Protein 6P8J (pdb70)

Foldseek 3Di:
DDDQVRLLVLLLVLFFADDLLVVQVVVVVVVLLVQVVVVAAFPDKDWFDCVVLRQAGAPAAATEMEGEHDPVPCVVQPAFLVVVQVSVQVSLCVPQNPVQWDGDFFFIKGAPPFDQDQLRDRPSHHGIYTYWYWYDPPVFIWTHGNVVRHIFTDHRVVVSVLSVVLCVQAVNCLSSLSNQVLLLQPDCVVPPHGLDPPSVVSVLVSSPQQDPHHPPGPLVSNLSSLLSCLVPLPPWRQDPVNTGGTRNPPDDPVSSPSSSVLSNVLSVLSVVLVVCVVVVNNLVSQVSVCVRRHNSRDSD/DDDQVRLLVLLLVVFFQDDLLVVQVVVVCVVLLVQVVVVAAFDDKDWFDCVVLRQAGAPAAATEIEGAHDPVPCVVQVAFLVVVQVSSQVSLCVPQNDVQWDDDFFFIKGAPPFDQDQLRDRVSHHGIYTYWYWHDPPVFIWTHGNVVRHIFTDHRVVVSVLSVVLCVQAVNCLSSLSNQVLLLQPDCVVPDHGLDPPSCVSVLVSSPQVDDYHPPGPLVSNLSSLQSCLVPLPPWRQDPVPTGGTRNPPDDPVSSPSSSVLSVVLSVLSVVLVVCVVVVVNLVSQVSVCVRRHNSRDSD/DDFPVNLLVLLLVLFFQDVLLVVQVVVVCCVLLVQVVVVFAFPDKDWFDCVVLRQAGAPAAATEIEGEHDPVPCVCQVFFQVVVQVSSQVSVCVVQNNVQWDGDFFFIKGADPFDQDQLRDRPSHHGIYTYWYWYDPPPWIWTHGNVVRHIFTDHRVVVSVLSVVLCVQAVNCLSSLSRQVLLLQPDCVVPPHGLDPPSVVSVLVSSPQDDPHHDPDPLVSNLSSLLSCLVPLPPWRQDPVPTGGTRSPPADPVSNPSSSVVSNVLSVLSVVLVVCVVVPNRLVSQVSSCVSRHSNRDSD/DDFPQNLLVLLLVLFFQDVLLVVQVVVVCCVLLVQVVVVAAFPDKDWFDCVVLRQAGPPAFATEIEGEHDPVPCVVQPFFLVVVQVSSQVSVCVPQNNVQWDRDFFFIKGADPFDQDQLRDRPSHHGIYTYWYWHDPDPWIWTHGNVVRHIFTDHRVVVSVLSVVLCVQAVNCLSSLLNQVLLLQPDCVVPPHGLDPPSVVSVLCSSPQPDDYHDPDPLVSNLSSLLSCLVPLPPWRQDPVPTGGTRSPPADPVSSPSSSVVSNVLSVLSVVLVVCVVVPNRLVSQVSSCVRRHSNRDND

Sequence (1200 aa):
ALSIDEAFRKFKSRLELNEREQKNASQRQNEVRDYLQTKFGIARSFLTGSYARYTKTKPLKNINIFFVLKDSEKHYHGKAASVVLDDFHSALVEKYGSAAVRKQARSINVDFGVHIDAEDNTDYRVVSVDAVPAFDTGDQYEIPDTASGKWIKTDPEIHKDKKATAAHQAYANEWKGLVRMVKYWNNNPKHGDDLKPVKPSFLIEVMALECLYGGWGGSFDREIQSFFATLADRVHDEWPDPAGLGPAISNDMDAARKQRAQQLLFQASQDASIAIDHARRGRNIEALRAWRALFGPKFPLSALSIDEAFRKFKSRLELNEREQKNASQRQNEVRDYLQTKFGIARSFLTGSYARYTKTKPLKNINIFFVLKDSEKHYHGKAASVVLDDFHSALVEKYGSAAVRKQARSINVDFGVHIDAEDNTDYRVVSVDAVPAFDTGDQYEIPDTASGKWIKTDPEIHKDKATAAHQAYANEWKGLVRMVKYWNNNPKHGDDLKPVKPSFLIEVMALECLYGGWGGSFDREIQSFFATLADRVHDEWPDPAGLGPAISNDMDAARKQRAQQLLFQASQDASIAIDDHARRGRNIEALRAWRALFGPKFPLSALSIDEAFRKFKSRLELNEREQKNASQQRQNEVRDYLQTKFGIARSFLTGSYARYTKTKPLKNINIFFVLKDSEKHYHGKAASVVLDDFHSALVEKYGSAAVRKQARSINVDFGVHIDAEDNTDYRVVSVDAVPAFDTGDQYEIPDTASGKWIKTDPEIHKDKATAAHQAYANEWKGLVRMVKYWNNNPKHGDLKPVKPSFLIEVMALECLYGGWGGSFDREIQSFFATLADRVHDEWPDPAGLGPAISNDMDAARKQRAQQLLFQASSQDASIAIDHARRGRNIEALRAWRALFGPKFPLSALSIDEAFRKFKSRLELNEREQKNASQQRQNEVRDYLQTKFGIARSFLTGSYARYTKTKPLKNINIFFVLKDSEKHYHGKAASVVLDDFHSALVEKYGSAAVRKQARSINVDFGVHIDAEDNTDYRVVSVDAVPAFDTGDQYEIPDTASGKWIKTDPEIHKDKATAAHQQAYANEWKGLVRMVKYWNNNPKHGDLKPVKPSFLIEVMALECLYGGWGGSFDREIQSFFATLADRVHDEWPDPAGLGPAISNDMDAARKQRAQQLLFQASSQDASIAIDHARRGRNIEALRAWRALFGPKFPLS

B-factor: mean 25.48, std 9.71, range [11.01, 81.42]

Solvent-accessible surface area: 50845 Å² total; per-residue (Å²): 147,32,50,24,62,93,0,0,89,77,0,37,73,90,1,80,38,53,114,136,14,68,110,25,1,51,96,47,22,66,72,0,54,82,36,0,74,109,90,20,18,4,61,96,19,49,36,6,16,13,21,25,10,119,0,34,7,15,18,7,88,47,0,35,0,10,0,9,10,99,132,89,26,92,84,11,39,78,95,51,0,68,58,0,7,63,58,0,44,75,5,0,38,124,103,54,33,86,111,21,6,127,111,46,57,84,7,0,5,0,53,30,67,13,131,53,56,100,96,35,75,14,94,96,87,0,5,2,1,15,0,2,0,0,5,73,57,64,128,28,37,26,13,0,4,80,99,66,28,145,31,27,92,16,20,17,113,55,25,96,80,33,1,50,39,19,35,128,31,9,60,90,12,2,23,3,0,0,11,0,0,6,9,3,1,52,19,118,111,29,50,142,96,82,0,2,97,39,34,55,0,1,6,5,1,0,51,54,3,12,93,45,20,55,66,45,51,4,17,148,23,0,42,51,1,0,37,25,2,6,73,35,0,87,23,96,5,64,8,22,8,44,54,22,54,26,21,0,101,76,9,103,84,79,36,31,78,64,0,54,107,47,0,103,87,2,4,80,40,0,49,99,0,19,63,42,25,187,139,51,90,63,94,67,0,2,121,23,1,81,72,3,1,9,53,23,0,5,51,110,142,31,52,24,56,94,0,0,92,76,0,38,68,89,1,77,40,50,115,136,16,69,121,22,0,51,96,49,24,65,71,0,56,80,31,0,74,102,96,19,18,4,64,98,20,51,34,6,15,14,17,26,8,114,0,32,7,12,17,8,82,50,0,36,0,10,0,9,10,100,135,87,24,95,84,10,39,79,92,51,0,64,58,0,4,63,59,0,41,72,9,0,38,127,106,54,32,86,109,23,6,130,115,48,55,81,7,0,4,0,57,30,68,14,121,40,51,3,69,14,76,13,94,98,89,0,6,3,0,14,0,1,0,0,5,71,50,67,121,28,36,30,14,0,4,64,99,69,26,148,30,26,94,16,22,15,96,57,24,81,78,84,1,49,59,20,37,126,74,12,60,82,11,1,23,3,0,0,14,0,0,6,5,3,1,49,8,14,41,19,18,91,92,79,0,2,102,39,36,55,0,1,6,6,1,0,47,100,2,14,81,29,25,55,56,40,54,2,17,58,18,0,26,23,1,0,22,20,2,3,54,58,0,88,58,119,12,81,9,33,21,65,56,24,52,24,21,1,98,78,10,100,88,74,37,34,127,69,0,67,107,42,1,59,86,2,1,52,33,0,42,49,0,26,56,3,23,89,147,54,58,57,60,60,0,2,14,4,0,38,14,2,0,7,12,24,0,2,6,89,151,42,17,4,16,53,0,0,114,124,0,53,64,91,0,89,19,54,124,136,15,61,112,24,0,49,110,51,23,68,54,0,52,79,38,0,72,100,102,21,18,5,60,101,20,50,33,7,14,13,13,33,9,92,0,31,8,9,9,6,58,51,0,36,0,10,0,7,9,102,130,89,24,93,88,14,38,77,96,53,0,54,57,0,5,54,56,0,40,62,7,0,42,128,96,46,31,88,110,26,8,176,102,61,55,75,7,0,15,0,58,29,68,16,124,41,54,21,96,13,72,15,109,90,90,0,12,4,0,14,0,2,0,0,5,68,60,70,122,42,36,22,15,0,4,73,98,66,27,144,27,26,83,15,28,17,97,54,21,84,87,81,1,52,60,19,38,125,74,7,62,80,27,2,24,2,0,0,12,0,0,6,10,3,1,31,12,25,43,18,21,95,93,74,0,2,94,40,30,55,0,1,6,5,2,0,51,97,4,13,49,9,21,42,12,12,17,7,6,54,9,0,27,37,2,0,28,18,2,2,110,77,0,88,57,117,9,82,9,35,21,66,58,23,56,22,22,0,94,72,9,101,85,77,36,32,100,67,0,57,100,43,1,99,75,2,5,80,38,0,49,48,0,8,43,3,18,45,118,66,57,48,47,61,0,0,19,5,0,32,15,3,1,8,11,6,0,3,5,118,153,24,43,19,66,48,0,0,92,21,0,51,18,48,0,20,10,7,36,115,16,49,66,23,0,49,111,52,22,68,53,0,57,77,36,0,72,104,90,20,19,4,57,98,20,52,36,8,14,13,14,36,9,39,0,30,7,8,11,5,56,51,0,36,0,10,0,8,9,101,127,88,23,91,83,12,45,76,94,50,0,59,57,1,5,52,57,0,33,73,10,0,39,125,97,46,34,78,100,25,5,161,110,67,56,76,7,0,8,0,54,31,69,19,126,73,61,96,104,29,67,14,101,52,81,0,14,3,1,14,0,2,0,0,6,70,62,70,124,40,37,25,14,0,5,77,96,68,27,142,31,26,91,16,30,18,95,60,21,86,75,79,0,56,63,22,31,106,73,11,62,70,30,2,25,1,0,0,11,0,0,6,9,4,1,30,18,115,110,29,50,139,90,73,0,1,98,39,32,53,0,1,5,5,2,0,49,99,4,13,156,82,25,61,68,50,44,7,7,111,18,0,28,52,1,0,38,32,1,4,111,70,0,90,55,116,9,84,10,36,24,66,60,25,56,22,24,0,99,68,11,102,87,78,36,31,98,70,0,57,95,44,0,96,76,1,5,80,42,0,50,99,1,9,44,40,18,132,159,57,82,74,110,79,0,2,160,23,0,72,71,3,1,10,52,10,0,2,60,114

GO terms:
  GO:0106408 diadenylate cyclase activity (F, EXP)

InterPro domains:
  IPR006116 2-5OAS/ClassI-CCAase, nucleotidyltransferase domain [cd05400] (21-165)
  IPR043519 Nucleotidyltransferase superfamily [G3DSA:3.30.460.10] (18-171)
  IPR043519 Nucleotidyltransferase superfamily [SSF81301] (3-156)
  IPR053550 Cyclic nucleotide synthase CD-NTase [NF041117] (8-294)

Nearest PDB structures (foldseek):
  6p8j-assembly4_D  TM=1.003E+00  e=1.448E-55  Pseudomonas aeruginosa
  6p82-assembly4_D  TM=9.810E-01  e=1.404E-51  Pseudomonas aeruginosa
  7d48-assembly1_A  TM=7.087E-01  e=1.049E-12  Enterobacter cloacae
  7d4j-assembly1_A  TM=7.075E-01  e=2.245E-12  Enterobacter cloacae
  7ljm-assembly1_A  TM=6.952E-01  e=1.971E-11  Salmonella enterica

Organism: Pseudomonas aeruginosa (NCBI:txid287)

Radius of gyration: 37.02 Å; Cα contacts (8 Å, |Δi|>4): 1992; chains: 4; bounding box: 66×118×98 Å

Structure (mmCIF, N/CA/C/O backbone):
data_6P8J
#
_entry.id   6P8J
#
_cell.length_a   46.484
_cell.length_b   152.166
_cell.length_c   88.255
_cell.angle_alpha   90.00
_cell.angle_beta   90.12
_cell.angle_gamma   90.00
#
_symmetry.space_group_name_H-M   'P 1 21 1'
#
loop_
_entity.id
_entity.type
_entity.pdbx_description
1 polymer Nucleotidyltransferase
2 non-polymer "ADENOSINE-5'-TRIPHOSPHATE"
3 non-polymer 'CHLORIDE ION'
4 non-polymer 'MAGNESIUM ION'
5 water water
#
loop_
_atom_site.group_PDB
_atom_site.id
_atom_site.type_symbol
_atom_site.label_atom_id
_atom_site.label_alt_id
_atom_site.label_comp_id
_atom_site.label_asym_id
_atom_site.label_entity_id
_atom_site.label_seq_id
_atom_site.pdbx_PDB_ins_code
_atom_site.Cartn_x
_atom_site.Cartn_y
_atom_site.Cartn_z
_atom_site.occupancy
_atom_site.B_iso_or_equiv
_atom_site.auth_seq_id
_atom_site.auth_comp_id
_atom_site.auth_asym_id
_atom_site.auth_atom_id
_atom_site.pdbx_PDB_model_num
ATOM 1 N N . ALA A 1 3 ? 86.803 -16.811 -47.672 1.00 48.37 1 ALA C N 1
ATOM 2 C CA . ALA A 1 3 ? 85.337 -16.828 -47.402 1.00 40.38 1 ALA C CA 1
ATOM 3 C C . ALA A 1 3 ? 84.561 -16.054 -48.464 1.00 47.00 1 ALA C C 1
ATOM 4 O O . ALA A 1 3 ? 84.951 -14.955 -48.875 1.00 29.58 1 ALA C O 1
ATOM 10 N N . LEU A 1 4 ? 83.436 -16.621 -48.881 1.00 28.34 2 LEU C N 1
ATOM 11 C CA . LEU A 1 4 ? 82.713 -16.094 -50.028 1.00 27.19 2 LEU C CA 1
ATOM 12 C C . LEU A 1 4 ? 81.859 -14.898 -49.641 1.00 23.21 2 LEU C C 1
ATOM 13 O O . LEU A 1 4 ? 81.119 -14.936 -48.650 1.00 34.44 2 LEU C O 1
ATOM 29 N N . SER A 1 5 ? 81.946 -13.840 -50.442 1.00 24.57 3 SER C N 1
ATOM 30 C CA . SER A 1 5 ? 80.944 -12.797 -50.385 1.00 25.07 3 SER C CA 1
ATOM 31 C C . SER A 1 5 ? 79.656 -13.333 -50.994 1.00 19.18 3 SER C C 1
ATOM 32 O O . SER A 1 5 ? 79.658 -14.337 -51.699 1.00 17.55 3 SER C O 1
ATOM 40 N N . ILE A 1 6 ? 78.548 -12.667 -50.670 1.00 19.61 4 ILE C N 1
ATOM 41 C CA . ILE A 1 6 ? 77.261 -12.997 -51.276 1.00 21.68 4 ILE C CA 1
ATOM 42 C C . ILE A 1 6 ? 77.360 -12.957 -52.802 1.00 19.40 4 ILE C C 1
ATOM 43 O O . ILE A 1 6 ? 76.922 -13.886 -53.489 1.00 20.63 4 ILE C O 1
ATOM 59 N N . ASP A 1 7 ? 77.902 -11.860 -53.355 1.00 20.59 5 ASP C N 1
ATOM 60 C CA . ASP A 1 7 ? 78.081 -11.766 -54.806 1.00 16.42 5 ASP C CA 1
ATOM 61 C C . ASP A 1 7 ? 78.909 -12.925 -55.339 1.00 26.22 5 ASP C C 1
ATOM 62 O O . ASP A 1 7 ? 78.561 -13.530 -56.359 1.00 21.88 5 ASP C O 1
ATOM 71 N N . GLU A 1 8 ? 80.037 -13.222 -54.687 1.00 17.82 6 GLU C N 1
ATOM 72 C CA . GLU A 1 8 ? 80.880 -14.325 -55.149 1.00 20.81 6 GLU C CA 1
ATOM 73 C C . GLU A 1 8 ? 80.129 -15.653 -55.147 1.00 20.57 6 GLU C C 1
ATOM 74 O O . GLU A 1 8 ? 80.269 -16.449 -56.079 1.00 20.78 6 GLU C O 1
ATOM 86 N N . ALA A 1 9 ? 79.315 -15.907 -54.121 1.00 16.39 7 ALA C N 1
ATOM 87 C CA . ALA A 1 9 ? 78.568 -17.156 -54.062 1.00 16.58 7 ALA C CA 1
ATOM 88 C C . ALA A 1 9 ? 77.516 -17.218 -55.159 1.00 19.50 7 ALA C C 1
ATOM 89 O O . ALA A 1 9 ? 77.339 -18.268 -55.782 1.00 19.57 7 ALA C O 1
ATOM 96 N N . PHE A 1 10 ? 76.791 -16.115 -55.396 1.00 17.59 8 PHE C N 1
ATOM 97 C CA . PHE A 1 10 ? 75.780 -16.122 -56.454 1.00 18.61 8 PHE C CA 1
ATOM 98 C C . PHE A 1 10 ? 76.409 -16.296 -57.832 1.00 21.90 8 PHE C C 1
ATOM 99 O O . PHE A 1 10 ? 75.842 -16.977 -58.685 1.00 19.50 8 PHE C O 1
ATOM 116 N N . ARG A 1 11 ? 77.571 -15.693 -58.073 1.00 20.32 9 ARG C N 1
ATOM 117 C CA . ARG A 1 11 ? 78.221 -15.853 -59.379 1.00 24.74 9 ARG C CA 1
ATOM 118 C C . ARG A 1 11 ? 78.727 -17.280 -59.590 1.00 19.66 9 ARG C C 1
ATOM 119 O O . ARG A 1 11 ? 78.654 -17.801 -60.709 1.00 19.79 9 ARG C O 1
ATOM 140 N N . LYS A 1 12 ? 79.214 -17.934 -58.532 1.00 18.63 10 LYS C N 1
ATOM 141 C CA . LYS A 1 12 ? 79.538 -19.364 -58.591 1.00 20.56 10 LYS C CA 1
ATOM 142 C C . LYS A 1 12 ? 78.298 -20.220 -58.884 1.00 19.42 10 LYS C C 1
ATOM 143 O O . LYS A 1 12 ? 78.330 -21.119 -59.737 1.00 19.84 10 LYS C O 1
ATOM 162 N N . PHE A 1 13 ? 77.208 -19.987 -58.149 1.00 16.87 11 PHE C N 1
ATOM 163 C CA . PHE A 1 13 ? 75.920 -20.621 -58.446 1.00 18.05 11 PHE C CA 1
ATOM 164 C C . PHE A 1 13 ? 75.541 -20.413 -59.914 1.00 22.52 11 PHE C C 1
ATOM 165 O O . PHE A 1 13 ? 75.199 -21.366 -60.620 1.00 24.16 11 PHE C O 1
ATOM 182 N N . LYS A 1 14 ? 75.632 -19.176 -60.398 1.00 18.64 12 LYS C N 1
ATOM 183 C CA . LYS A 1 14 ? 75.262 -18.867 -61.786 1.00 16.60 12 LYS C CA 1
ATOM 184 C C . LYS A 1 14 ? 76.075 -19.698 -62.774 1.00 19.23 12 LYS C C 1
ATOM 185 O O . LYS A 1 14 ? 75.527 -20.233 -63.747 1.00 21.67 12 LYS C O 1
ATOM 204 N N . SER A 1 15 ? 77.379 -19.834 -62.517 1.00 21.60 13 SER C N 1
ATOM 205 C CA . SER A 1 15 ? 78.280 -20.569 -63.398 1.00 21.92 13 SER C CA 1
ATOM 206 C C . SER A 1 15 ? 77.995 -22.055 -63.356 1.00 19.37 13 SER C C 1
ATOM 207 O O . SER A 1 15 ? 78.106 -22.737 -64.382 1.00 20.83 13 SER C O 1
ATOM 215 N N . ARG A 1 16 ? 77.579 -22.566 -62.198 1.00 17.49 14 ARG C N 1
ATOM 216 C CA . ARG A 1 16 ? 77.176 -23.957 -62.093 1.00 18.52 14 ARG C CA 1
ATOM 217 C C . ARG A 1 16 ? 75.912 -24.248 -62.881 1.00 19.48 14 ARG C C 1
ATOM 218 O O . ARG A 1 16 ? 75.670 -25.408 -63.209 1.00 26.08 14 ARG C O 1
ATOM 239 N N . LEU A 1 17 ? 75.110 -23.226 -63.197 1.00 20.26 15 LEU C N 1
ATOM 240 C CA . LEU A 1 17 ? 73.891 -23.426 -63.969 1.00 21.28 15 LEU C CA 1
ATOM 241 C C . LEU A 1 17 ? 74.053 -23.122 -65.444 1.00 20.22 15 LEU C C 1
ATOM 242 O O . LEU A 1 17 ? 73.065 -23.185 -66.183 1.00 23.41 15 LEU C O 1
ATOM 258 N N . GLU A 1 18 ? 75.257 -22.781 -65.889 1.00 20.63 16 GLU C N 1
ATOM 259 C CA . GLU A 1 18 ? 75.475 -22.425 -67.284 1.00 18.77 16 GLU C CA 1
ATOM 260 C C . GLU A 1 18 ? 75.741 -23.679 -68.101 1.00 19.18 16 GLU C C 1
ATOM 261 O O . GLU A 1 18 ? 76.350 -24.633 -67.622 1.00 21.28 16 GLU C O 1
ATOM 273 N N . LEU A 1 19 ? 75.229 -23.697 -69.324 1.00 22.95 17 LEU C N 1
ATOM 274 C CA . LEU A 1 19 ? 75.500 -24.794 -70.241 1.00 21.88 17 LEU C CA 1
ATOM 275 C C . LEU A 1 19 ? 76.980 -24.812 -70.610 1.00 22.39 17 LEU C C 1
ATOM 276 O O . LEU A 1 19 ? 77.575 -23.765 -70.877 1.00 33.49 17 LEU C O 1
ATOM 292 N N . ASN A 1 20 ? 77.582 -25.995 -70.618 1.00 17.94 18 ASN C N 1
ATOM 293 C CA . ASN A 1 20 ? 78.971 -26.135 -71.052 1.00 20.47 18 ASN C CA 1
ATOM 294 C C . ASN A 1 20 ? 79.077 -26.986 -72.318 1.00 21.19 18 ASN C C 1
ATOM 295 O O . ASN A 1 20 ? 78.106 -27.575 -72.802 1.00 21.42 18 ASN C O 1
ATOM 306 N N . GLU A 1 21 ? 80.301 -27.052 -72.842 1.00 19.62 19 GLU C N 1
ATOM 307 C CA . GLU A 1 21 ? 80.540 -27.651 -74.154 1.00 21.10 19 GLU C CA 1
ATOM 308 C C . GLU A 1 21 ? 80.278 -29.151 -74.156 1.00 19.90 19 GLU C C 1
ATOM 309 O O . GLU A 1 21 ? 79.742 -29.679 -75.133 1.00 20.38 19 GLU C O 1
ATOM 321 N N . ARG A 1 22 ? 80.660 -29.856 -73.086 1.00 21.67 20 ARG C N 1
ATOM 322 C CA . ARG A 1 22 ? 80.381 -31.287 -73.006 1.00 20.01 20 ARG C CA 1
ATOM 323 C C . ARG A 1 22 ? 78.879 -31.559 -73.010 1.00 18.23 20 ARG C C 1
ATOM 324 O O . ARG A 1 22 ? 78.419 -32.480 -73.696 1.00 19.20 20 ARG C O 1
ATOM 345 N N . GLU A 1 23 ? 78.099 -30.771 -72.262 1.00 18.92 21 GLU C N 1
ATOM 346 C CA . GLU A 1 23 ? 76.639 -30.928 -72.290 1.00 16.30 21 GLU C CA 1
ATOM 347 C C . GLU A 1 23 ? 76.069 -30.622 -73.670 1.00 20.47 21 GLU C C 1
ATOM 348 O O . GLU A 1 23 ? 75.162 -31.313 -74.141 1.00 18.80 21 GLU C O 1
ATOM 360 N N . GLN A 1 24 ? 76.578 -29.580 -74.325 1.00 18.79 22 GLN C N 1
ATOM 361 C CA . GLN A 1 24 ? 76.120 -29.248 -75.670 1.00 18.64 22 GLN C CA 1
ATOM 362 C C . GLN A 1 24 ? 76.380 -30.384 -76.642 1.00 17.43 22 GLN C C 1
ATOM 363 O O . GLN A 1 24 ? 75.551 -30.668 -77.512 1.00 17.14 22 GLN C O 1
ATOM 377 N N . LYS A 1 25 ? 77.585 -30.959 -76.595 1.00 18.26 23 LYS C N 1
ATOM 378 C CA . LYS A 1 25 ? 77.903 -32.075 -77.480 1.00 18.74 23 LYS C CA 1
ATOM 379 C C . LYS A 1 25 ? 76.978 -33.248 -77.221 1.00 23.37 23 LYS C C 1
ATOM 380 O O . LYS A 1 25 ? 76.497 -33.898 -78.163 1.00 17.74 23 LYS C O 1
ATOM 399 N N . ASN A 1 26 ? 76.645 -33.488 -75.951 1.00 17.77 24 ASN C N 1
ATOM 400 C CA . ASN A 1 26 ? 75.740 -34.581 -75.639 1.00 16.43 24 ASN C CA 1
ATOM 401 C C . ASN A 1 26 ? 74.339 -34.305 -76.187 1.00 15.60 24 ASN C C 1
ATOM 402 O O . ASN A 1 26 ? 73.705 -35.203 -76.742 1.00 17.55 24 ASN C O 1
ATOM 413 N N . ALA A 1 27 ? 73.860 -33.056 -76.088 1.00 15.54 25 ALA C N 1
ATOM 414 C CA . ALA A 1 27 ? 72.535 -32.747 -76.628 1.00 14.81 25 ALA C CA 1
ATOM 415 C C . ALA A 1 27 ? 72.515 -32.985 -78.125 1.00 16.34 25 ALA C C 1
ATOM 416 O O . ALA A 1 27 ? 71.553 -33.531 -78.680 1.00 17.21 25 ALA C O 1
ATOM 423 N N . SER A 1 28 ? 73.579 -32.577 -78.796 1.00 17.29 26 SER C N 1
ATOM 424 C CA . SER A 1 28 ? 73.654 -32.744 -80.235 1.00 16.61 26 SER C CA 1
ATOM 425 C C . SER A 1 28 ? 73.679 -34.209 -80.611 1.00 17.42 26 SER C C 1
ATOM 426 O O . SER A 1 28 ? 73.126 -34.592 -81.644 1.00 17.44 26 SER C O 1
ATOM 434 N N . GLN A 1 29 ? 74.342 -35.038 -79.800 1.00 16.53 27 GLN C N 1
ATOM 435 C CA . GLN A 1 29 ? 74.418 -36.463 -80.102 1.00 18.71 27 GLN C CA 1
ATOM 436 C C . GLN A 1 29 ? 73.055 -37.116 -79.931 1.00 15.79 27 GLN C C 1
ATOM 437 O O . GLN A 1 29 ? 72.621 -37.922 -80.764 1.00 17.15 27 GLN C O 1
ATOM 451 N N . ARG A 1 30 ? 72.344 -36.768 -78.861 1.00 17.05 28 ARG C N 1
ATOM 452 C CA . ARG A 1 30 ? 70.993 -37.298 -78.693 1.00 17.86 28 ARG C CA 1
ATOM 453 C C . ARG A 1 30 ? 70.070 -36.851 -79.817 1.00 15.89 28 ARG C C 1
ATOM 454 O O . ARG A 1 30 ? 69.237 -37.643 -80.286 1.00 15.06 28 ARG C O 1
ATOM 475 N N . GLN A 1 31 ? 70.168 -35.582 -80.246 1.00 14.89 29 GLN C N 1
ATOM 476 C CA . GLN A 1 31 ? 69.403 -35.150 -81.415 1.00 14.53 29 GLN C CA 1
ATOM 477 C C . GLN A 1 31 ? 69.665 -36.061 -82.600 1.00 15.03 29 GLN C C 1
ATOM 478 O O . GLN A 1 31 ? 68.718 -36.492 -83.266 1.00 17.49 29 GLN C O 1
ATOM 492 N N . ASN A 1 32 ? 70.951 -36.324 -82.925 1.00 15.45 30 ASN C N 1
ATOM 493 C CA . ASN A 1 32 ? 71.251 -37.191 -84.068 1.00 15.87 30 ASN C CA 1
ATOM 494 C C . ASN A 1 32 ? 70.588 -38.553 -83.900 1.00 16.54 30 ASN C C 1
ATOM 495 O O . ASN A 1 32 ? 70.068 -39.139 -84.865 1.00 16.84 30 ASN C O 1
ATOM 506 N N . GLU A 1 33 ? 70.618 -39.083 -82.674 1.00 14.86 31 GLU C N 1
ATOM 507 C CA . GLU A 1 33 ? 70.125 -40.426 -82.435 1.00 18.35 31 GLU C CA 1
ATOM 508 C C . GLU A 1 33 ? 68.624 -40.479 -82.645 1.00 14.27 31 GLU C C 1
ATOM 509 O O . GLU A 1 33 ? 68.113 -41.342 -83.359 1.00 16.45 31 GLU C O 1
ATOM 521 N N . VAL A 1 34 ? 67.903 -39.534 -82.066 1.00 16.95 32 VAL C N 1
ATOM 522 C CA . VAL A 1 34 ? 66.453 -39.583 -82.156 1.00 14.44 32 VAL C CA 1
ATOM 523 C C . VAL A 1 34 ? 65.986 -39.189 -83.554 1.00 21.19 32 VAL C C 1
ATOM 524 O O . VAL A 1 34 ? 65.012 -39.750 -84.081 1.00 18.83 32 VAL C O 1
ATOM 537 N N . ARG A 1 35 ? 66.655 -38.218 -84.183 1.00 13.96 33 ARG C N 1
ATOM 538 C CA . ARG A 1 35 ? 66.284 -37.856 -85.541 1.00 14.42 33 ARG C CA 1
ATOM 539 C C . ARG A 1 35 ? 66.490 -39.030 -86.482 1.00 16.26 33 ARG C C 1
ATOM 540 O O . ARG A 1 35 ? 65.608 -39.342 -87.292 1.00 15.61 33 ARG C O 1
ATOM 561 N N . ASP A 1 36 ? 67.688 -39.646 -86.460 1.00 14.69 34 ASP C N 1
ATOM 562 C CA . ASP A 1 36 ? 67.943 -40.735 -87.407 1.00 14.90 34 ASP C CA 1
ATOM 563 C C . ASP A 1 36 ? 66.899 -41.833 -87.266 1.00 16.63 34 ASP C C 1
ATOM 564 O O . ASP A 1 36 ? 66.466 -42.411 -88.269 1.00 19.44 34 ASP C O 1
ATOM 573 N N . TYR A 1 37 ? 66.516 -42.158 -86.029 1.00 16.72 35 TYR C N 1
ATOM 574 C CA . TYR A 1 37 ? 65.495 -43.181 -85.805 1.00 15.57 35 TYR C CA 1
ATOM 575 C C . TYR A 1 37 ? 64.128 -42.712 -86.294 1.00 15.99 35 TYR C C 1
ATOM 576 O O . TYR A 1 37 ? 63.427 -43.442 -86.999 1.00 21.29 35 TYR C O 1
ATOM 594 N N . LEU A 1 38 ? 63.704 -41.517 -85.891 1.00 14.75 36 LEU C N 1
ATOM 595 C CA . LEU A 1 38 ? 62.364 -41.100 -86.276 1.00 13.55 36 LEU C CA 1
ATOM 596 C C . LEU A 1 38 ? 62.226 -40.964 -87.792 1.00 18.56 36 LEU C C 1
ATOM 597 O O . LEU A 1 38 ? 61.135 -41.181 -88.330 1.00 16.24 36 LEU C O 1
ATOM 613 N N . GLN A 1 39 ? 63.318 -40.652 -88.502 1.00 18.23 37 GLN C N 1
ATOM 614 C CA . GLN A 1 39 ? 63.258 -40.554 -89.964 1.00 15.57 37 GLN C CA 1
ATOM 615 C C . GLN A 1 39 ? 63.039 -41.904 -90.641 1.00 20.11 37 GLN C C 1
ATOM 616 O O . GLN A 1 39 ? 62.646 -41.925 -91.829 1.00 20.77 37 GLN C O 1
ATOM 630 N N . THR A 1 40 ? 63.275 -43.023 -89.927 1.00 19.16 38 THR C N 1
ATOM 631 C CA . THR A 1 40 ? 62.914 -44.349 -90.441 1.00 23.55 38 THR C CA 1
ATOM 632 C C . THR A 1 40 ? 61.441 -44.675 -90.251 1.00 20.40 38 THR C C 1
ATOM 633 O O . THR A 1 40 ? 60.953 -45.639 -90.853 1.00 25.91 38 THR C O 1
ATOM 644 N N . LYS A 1 41 ? 60.734 -43.910 -89.425 1.00 19.65 39 LYS C N 1
ATOM 645 C CA . LYS A 1 41 ? 59.335 -44.157 -89.122 1.00 19.62 39 LYS C CA 1
ATOM 646 C C . LYS A 1 41 ? 58.383 -43.127 -89.721 1.00 25.23 39 LYS C C 1
ATOM 647 O O . LYS A 1 41 ? 57.196 -43.436 -89.893 1.00 24.33 39 LYS C O 1
ATOM 666 N N . PHE A 1 42 ? 58.874 -41.925 -90.044 1.00 17.89 40 PHE C N 1
ATOM 667 C CA . PHE A 1 42 ? 58.082 -40.790 -90.494 1.00 20.35 40 PHE C CA 1
ATOM 668 C C . PHE A 1 42 ? 58.900 -39.981 -91.490 1.00 19.14 40 PHE C C 1
ATOM 669 O O . PHE A 1 42 ? 60.135 -39.988 -91.450 1.00 18.30 40 PHE C O 1
ATOM 686 N N . GLY A 1 43 ? 58.199 -39.261 -92.375 1.00 16.88 41 GLY C N 1
ATOM 687 C CA . GLY A 1 43 ? 58.845 -38.286 -93.255 1.00 15.47 41 GLY C CA 1
ATOM 688 C C . GLY A 1 43 ? 59.194 -37.014 -92.484 1.00 15.25 41 GLY C C 1
ATOM 689 O O . GLY A 1 43 ? 58.309 -36.205 -92.186 1.00 16.82 41 GLY C O 1
ATOM 693 N N . ILE A 1 44 ? 60.470 -36.818 -92.166 1.00 16.29 42 ILE C N 1
ATOM 694 C CA . ILE A 1 44 ? 60.925 -35.700 -91.361 1.00 16.31 42 ILE C CA 1
ATOM 695 C C . ILE A 1 44 ? 62.078 -35.072 -92.123 1.00 19.03 42 ILE C C 1
ATOM 696 O O . ILE A 1 44 ? 63.090 -35.733 -92.357 1.00 16.56 42 ILE C O 1
ATOM 712 N N . ALA A 1 45 ? 61.896 -33.823 -92.557 1.00 18.67 43 ALA C N 1
ATOM 713 C CA . ALA A 1 45 ? 62.905 -33.133 -93.366 1.00 19.14 43 ALA C CA 1
ATOM 714 C C . ALA A 1 45 ? 64.127 -32.729 -92.551 1.00 15.17 43 ALA C C 1
ATOM 715 O O . ALA A 1 45 ? 65.252 -32.750 -93.057 1.00 20.45 43 ALA C O 1
ATOM 722 N N . ARG A 1 46 ? 63.935 -32.317 -91.300 1.00 14.71 44 ARG C N 1
ATOM 723 C CA . ARG A 1 46 ? 64.998 -31.740 -90.486 1.00 20.95 44 ARG C CA 1
ATOM 724 C C . ARG A 1 46 ? 64.489 -31.704 -89.051 1.00 14.22 44 ARG C C 1
ATOM 725 O O . ARG A 1 46 ? 63.302 -31.908 -88.797 1.00 16.30 44 ARG C O 1
ATOM 746 N N . SER A 1 47 ? 65.411 -31.474 -88.113 1.00 17.74 45 SER C N 1
ATOM 747 C CA . SER A 1 47 ? 65.064 -31.260 -86.703 1.00 16.79 45 SER C CA 1
ATOM 748 C C . SER A 1 47 ? 65.898 -30.104 -86.159 1.00 13.96 45 SER C C 1
ATOM 749 O O . SER A 1 47 ? 66.935 -29.746 -86.725 1.00 15.65 45 SER C O 1
ATOM 757 N N . PHE A 1 48 ? 65.488 -29.562 -85.004 1.00 13.60 46 PHE C N 1
ATOM 758 C CA . PHE A 1 48 ? 66.325 -28.551 -84.347 1.00 16.31 46 PHE C CA 1
ATOM 759 C C . PHE A 1 48 ? 66.046 -28.510 -82.851 1.00 17.46 46 PHE C C 1
ATOM 760 O O . PHE A 1 48 ? 64.912 -28.738 -82.414 1.00 14.08 46 PHE C O 1
ATOM 777 N N . LEU A 1 49 ? 67.116 -28.264 -82.091 1.00 15.79 47 LEU C N 1
ATOM 778 C CA . LEU A 1 49 ? 67.047 -27.992 -80.666 1.00 13.28 47 LEU C CA 1
ATOM 779 C C . LEU A 1 49 ? 66.443 -26.619 -80.434 1.00 16.54 47 LEU C C 1
ATOM 780 O O . LEU A 1 49 ? 66.812 -25.660 -81.123 1.00 17.41 47 LEU C O 1
ATOM 796 N N . THR A 1 50 ? 65.485 -26.531 -79.497 1.00 16.33 48 THR C N 1
ATOM 797 C CA . THR A 1 50 ? 64.741 -25.286 -79.276 1.00 15.70 48 THR C CA 1
ATOM 798 C C . THR A 1 50 ? 64.212 -25.217 -77.836 1.00 17.47 48 THR C C 1
ATOM 799 O O . THR A 1 50 ? 64.659 -25.958 -76.939 1.00 16.07 48 THR C O 1
ATOM 810 N N . GLY A 1 51 ? 63.288 -24.269 -77.611 1.00 18.99 49 GLY C N 1
ATOM 811 C CA . GLY A 1 51 ? 62.812 -23.952 -76.276 1.00 19.72 49 GLY C CA 1
ATOM 812 C C . GLY A 1 51 ? 63.919 -23.332 -75.436 1.00 12.70 49 GLY C C 1
ATOM 813 O O . GLY A 1 51 ? 64.910 -22.731 -75.938 1.00 17.37 49 GLY C O 1
ATOM 817 N N . SER A 1 52 ? 63.752 -23.474 -74.117 1.00 15.99 50 SER C N 1
ATOM 818 C CA . SER A 1 52 ? 64.651 -22.810 -73.175 1.00 12.77 50 SER C CA 1
ATOM 819 C C . SER A 1 52 ? 66.103 -23.225 -73.367 1.00 15.39 50 SER C C 1
ATOM 820 O O . SER A 1 52 ? 67.009 -22.423 -73.141 1.00 17.91 50 SER C O 1
ATOM 828 N N . TYR A 1 53 ? 66.339 -24.468 -73.810 1.00 16.26 51 TYR C N 1
ATOM 829 C CA . TYR A 1 53 ? 67.697 -24.926 -74.066 1.00 13.32 51 TYR C CA 1
ATOM 830 C C . TYR A 1 53 ? 68.417 -23.991 -75.035 1.00 17.14 51 TYR C C 1
ATOM 831 O O . TYR A 1 53 ? 69.570 -23.596 -74.797 1.00 19.28 51 TYR C O 1
ATOM 849 N N . ALA A 1 54 ? 67.745 -23.614 -76.124 1.00 17.76 52 ALA C N 1
ATOM 850 C CA . ALA A 1 54 ? 68.340 -22.726 -77.119 1.00 15.91 52 ALA C CA 1
ATOM 851 C C . ALA A 1 54 ? 68.432 -21.274 -76.680 1.00 17.45 52 ALA C C 1
ATOM 852 O O . ALA A 1 54 ? 69.201 -20.508 -77.284 1.00 25.72 52 ALA C O 1
ATOM 859 N N . ARG A 1 55 ? 67.673 -20.868 -75.669 1.00 15.53 53 ARG C N 1
ATOM 860 C CA . ARG A 1 55 ? 67.709 -19.516 -75.126 1.00 15.14 53 ARG C CA 1
ATOM 861 C C . ARG A 1 55 ? 68.693 -19.371 -73.972 1.00 18.96 53 ARG C C 1
ATOM 862 O O . ARG A 1 55 ? 68.866 -18.269 -73.452 1.00 17.01 53 ARG C O 1
ATOM 883 N N . TYR A 1 56 ? 69.342 -20.455 -73.563 1.00 17.79 54 TYR C N 1
ATOM 884 C CA . TYR A 1 56 ? 70.208 -20.455 -72.387 1.00 21.51 54 TYR C CA 1
ATOM 885 C C . TYR A 1 56 ? 69.434 -20.079 -71.127 1.00 15.34 54 TYR C C 1
ATOM 886 O O . TYR A 1 56 ? 69.948 -19.405 -70.229 1.00 17.57 54 TYR C O 1
ATOM 904 N N . THR A 1 57 ? 68.171 -20.518 -71.054 1.00 17.14 55 THR C N 1
ATOM 905 C CA . THR A 1 57 ? 67.335 -20.307 -69.874 1.00 16.10 55 THR C CA 1
ATOM 906 C C . THR A 1 57 ? 66.850 -21.615 -69.256 1.00 15.84 55 THR C C 1
ATOM 907 O O . THR A 1 57 ? 65.907 -21.614 -68.455 1.00 17.87 55 THR C O 1
ATOM 918 N N . LYS A 1 58 ? 67.467 -22.727 -69.618 1.00 14.65 56 LYS C N 1
ATOM 919 C CA . LYS A 1 58 ? 67.136 -24.014 -69.041 1.00 13.17 56 LYS C CA 1
ATOM 920 C C . LYS A 1 58 ? 68.058 -24.259 -67.848 1.00 16.28 56 LYS C C 1
ATOM 921 O O . LYS A 1 58 ? 69.275 -24.082 -67.954 1.00 15.95 56 LYS C O 1
ATOM 940 N N . THR A 1 59 ? 67.473 -24.662 -66.721 1.00 17.20 57 THR C N 1
ATOM 941 C CA . THR A 1 59 ? 68.263 -24.861 -65.517 1.00 14.45 57 THR C CA 1
ATOM 942 C C . THR A 1 59 ? 68.856 -26.273 -65.503 1.00 14.22 57 THR C C 1
ATOM 943 O O . THR A 1 59 ? 68.640 -27.078 -66.404 1.00 17.47 57 THR C O 1
ATOM 954 N N . LYS A 1 60 ? 69.634 -26.581 -64.476 1.00 17.89 58 LYS C N 1
ATOM 955 C CA . LYS A 1 60 ? 70.295 -27.865 -64.352 1.00 20.66 58 LYS C CA 1
ATOM 956 C C . LYS A 1 60 ? 69.614 -28.728 -63.300 1.00 19.27 58 LYS C C 1
ATOM 957 O O . LYS A 1 60 ? 69.050 -28.207 -62.341 1.00 20.29 58 LYS C O 1
ATOM 976 N N . PRO A 1 61 ? 69.648 -30.062 -63.436 1.00 19.89 59 PRO C N 1
ATOM 977 C CA . PRO A 1 61 ? 70.192 -30.789 -64.586 1.00 19.91 59 PRO C CA 1
ATOM 978 C C . PRO A 1 61 ? 69.322 -30.600 -65.814 1.00 22.35 59 PRO C C 1
ATOM 979 O O . PRO A 1 61 ? 68.167 -30.243 -65.703 1.00 19.82 59 PRO C O 1
ATOM 990 N N . LEU A 1 62 ? 69.900 -30.849 -66.979 1.00 19.82 60 LEU C N 1
ATOM 991 C CA . LEU A 1 62 ? 69.245 -30.545 -68.250 1.00 15.75 60 LEU C CA 1
ATOM 992 C C . LEU A 1 62 ? 68.240 -31.638 -68.575 1.00 21.82 60 LEU C C 1
ATOM 993 O O . LEU A 1 62 ? 68.614 -32.752 -68.981 1.00 21.60 60 LEU C O 1
ATOM 1009 N N . LYS A 1 63 ? 66.963 -31.297 -68.431 1.00 16.98 61 LYS C N 1
ATOM 1010 C CA . LYS A 1 63 ? 65.848 -32.200 -68.669 1.00 14.42 61 LYS C CA 1
ATOM 1011 C C . LYS A 1 63 ? 64.920 -31.572 -69.703 1.00 19.21 61 LYS C C 1
ATOM 1012 O O . LYS A 1 63 ? 64.865 -30.347 -69.843 1.00 17.71 61 LYS C O 1
ATOM 1031 N N . ASN A 1 64 ? 64.198 -32.423 -70.430 1.00 15.80 62 ASN C N 1
ATOM 1032 C CA . ASN A 1 64 ? 63.061 -31.993 -71.259 1.00 18.17 62 ASN C CA 1
ATOM 1033 C C . ASN A 1 64 ? 63.485 -30.974 -72.315 1.00 17.16 62 ASN C C 1
ATOM 1034 O O . ASN A 1 64 ? 62.847 -29.934 -72.505 1.00 18.92 62 ASN C O 1
ATOM 1045 N N . ILE A 1 65 ? 64.575 -31.297 -73.009 1.00 22.57 63 ILE C N 1
ATOM 1046 C CA . ILE A 1 65 ? 65.113 -30.461 -74.075 1.00 14.31 63 ILE C CA 1
ATOM 1047 C C . ILE A 1 65 ? 64.263 -30.689 -75.313 1.00 16.56 63 ILE C C 1
ATOM 1048 O O . ILE A 1 65 ? 64.218 -31.800 -75.844 1.00 15.66 63 ILE C O 1
ATOM 1064 N N . ASN A 1 66 ? 63.623 -29.630 -75.789 1.00 16.06 64 ASN C N 1
ATOM 1065 C CA . ASN A 1 66 ? 62.737 -29.750 -76.939 1.00 15.72 64 ASN C CA 1
ATOM 1066 C C . ASN A 1 66 ? 63.513 -29.902 -78.236 1.00 18.68 64 ASN C C 1
ATOM 1067 O O . ASN A 1 66 ? 64.469 -29.155 -78.513 1.00 16.24 64 ASN C O 1
ATOM 1078 N N . ILE A 1 67 ? 63.072 -30.860 -79.039 1.00 16.29 65 ILE C N 1
ATOM 1079 C CA . ILE A 1 67 ? 63.521 -30.990 -80.409 1.00 16.60 65 ILE C CA 1
ATOM 1080 C C . ILE A 1 67 ? 62.279 -30.984 -81.269 1.00 15.98 65 ILE C C 1
ATOM 1081 O O . ILE A 1 67 ? 61.407 -31.844 -81.096 1.00 17.38 65 ILE C O 1
ATOM 1097 N N . PHE A 1 68 ? 62.196 -30.015 -82.188 1.00 18.05 66 PHE C N 1
ATOM 1098 C CA . PHE A 1 68 ? 61.135 -29.950 -83.180 1.00 17.37 66 PHE C CA 1
ATOM 1099 C C . PHE A 1 68 ? 61.536 -30.856 -84.354 1.00 17.28 66 PHE C C 1
ATOM 1100 O O . PHE A 1 68 ? 62.619 -30.696 -84.938 1.00 15.13 66 PHE C O 1
ATOM 1117 N N . PHE A 1 69 ? 60.670 -31.808 -84.688 1.00 16.91 67 PHE C N 1
ATOM 1118 C CA . PHE A 1 69 ? 60.857 -32.708 -85.830 1.00 14.90 67 PHE C CA 1
ATOM 1119 C C . PHE A 1 69 ? 59.922 -32.246 -86.944 1.00 12.73 67 PHE C C 1
ATOM 1120 O O . PHE A 1 69 ? 58.702 -32.404 -86.847 1.00 16.48 67 PHE C O 1
ATOM 1137 N N . VAL A 1 70 ? 60.495 -31.617 -87.960 1.00 14.52 68 VAL C N 1
ATOM 1138 C CA . VAL A 1 70 ? 59.719 -30.931 -88.991 1.00 15.72 68 VAL C CA 1
ATOM 1139 C C . VAL A 1 70 ? 59.209 -31.944 -90.023 1.00 17.79 68 VAL C C 1
ATOM 1140 O O . VAL A 1 70 ? 59.978 -32.526 -90.793 1.00 17.89 68 VAL C O 1
ATOM 1153 N N . LEU A 1 71 ? 57.883 -32.136 -90.046 1.00 14.27 69 LEU C N 1
ATOM 1154 C CA . LEU A 1 71 ? 57.231 -33.144 -90.874 1.00 14.53 69 LEU C CA 1
ATOM 1155 C C . LEU A 1 71 ? 57.133 -32.697 -92.330 1.00 15.10 69 LEU C C 1
ATOM 1156 O O . LEU A 1 71 ? 56.857 -31.530 -92.633 1.00 17.02 69 LEU C O 1
ATOM 1172 N N . LYS A 1 72 ? 57.396 -33.641 -93.233 1.00 14.38 70 LYS C N 1
ATOM 1173 C CA . LYS A 1 72 ? 57.363 -33.401 -94.672 1.00 16.00 70 LYS C CA 1
ATOM 1174 C C . LYS A 1 72 ? 55.926 -33.309 -95.153 1.00 24.37 70 LYS C C 1
ATOM 1175 O O . LYS A 1 72 ? 54.984 -33.714 -94.461 1.00 17.78 70 LYS C O 1
ATOM 1194 N N . ASP A 1 73 ? 55.773 -32.764 -96.365 1.00 21.09 71 ASP C N 1
ATOM 1195 C CA . ASP A 1 73 ? 54.457 -32.718 -97.010 1.00 24.79 71 ASP C CA 1
ATOM 1196 C C . ASP A 1 73 ? 53.805 -34.100 -97.095 1.00 19.29 71 ASP C C 1
ATOM 1197 O O . ASP A 1 73 ? 52.569 -34.211 -97.057 1.00 20.90 71 ASP C O 1
ATOM 1206 N N . SER A 1 74 ? 54.600 -35.169 -97.214 1.00 17.54 72 SER C N 1
ATOM 1207 C CA . SER A 1 74 ? 54.022 -36.515 -97.235 1.00 20.24 72 SER C CA 1
ATOM 1208 C C . SER A 1 74 ? 53.278 -36.866 -95.938 1.00 24.83 72 SER C C 1
ATOM 1209 O O . SER A 1 74 ? 52.486 -37.819 -95.920 1.00 19.97 72 SER C O 1
ATOM 1217 N N . GLU A 1 75 ? 53.517 -36.133 -94.850 1.00 19.82 73 GLU C N 1
ATOM 1218 C CA . GLU A 1 75 ? 52.869 -36.380 -93.565 1.00 13.02 73 GLU C CA 1
ATOM 1219 C C . GLU A 1 75 ? 51.801 -35.343 -93.252 1.00 17.66 73 GLU C C 1
ATOM 1220 O O . GLU A 1 75 ? 51.325 -35.274 -92.110 1.00 20.26 73 GLU C O 1
ATOM 1232 N N . LYS A 1 76 ? 51.407 -34.538 -94.246 1.00 17.46 74 LYS C N 1
ATOM 1233 C CA . LYS A 1 76 ? 50.489 -33.437 -94.003 1.00 19.95 74 LYS C CA 1
ATOM 1234 C C . LYS A 1 76 ? 49.139 -33.933 -93.487 1.00 18.92 74 LYS C C 1
ATOM 1235 O O . LYS A 1 76 ? 48.444 -33.178 -92.812 1.00 18.78 74 LYS C O 1
ATOM 1254 N N . HIS A 1 77 ? 48.777 -35.193 -93.757 1.00 22.13 75 HIS C N 1
ATOM 1255 C CA . HIS A 1 77 ? 47.554 -35.768 -93.190 1.00 18.88 75 HIS C CA 1
ATOM 1256 C C . HIS A 1 77 ? 47.470 -35.525 -91.673 1.00 14.11 75 HIS C C 1
ATOM 1257 O O . HIS A 1 77 ? 46.380 -35.290 -91.140 1.00 17.33 75 HIS C O 1
ATOM 1271 N N . TYR A 1 78 ? 48.605 -35.542 -90.967 1.00 16.14 76 TYR C N 1
ATOM 1272 C CA . TYR A 1 78 ? 48.550 -35.339 -89.517 1.00 16.03 76 TYR C CA 1
ATOM 1273 C C . TYR A 1 78 ? 47.994 -33.956 -89.157 1.00 18.94 76 TYR C C 1
ATOM 1274 O O . TYR A 1 78 ? 47.416 -33.771 -88.066 1.00 19.13 76 TYR C O 1
ATOM 1292 N N . HIS A 1 79 ? 48.221 -32.953 -90.010 1.00 17.87 77 HIS C N 1
ATOM 1293 C CA . HIS A 1 79 ? 47.825 -31.586 -89.660 1.00 18.88 77 HIS C CA 1
ATOM 1294 C C . HIS A 1 79 ? 46.318 -31.437 -89.519 1.00 18.21 77 HIS C C 1
ATOM 1295 O O . HIS A 1 79 ? 45.846 -30.596 -88.743 1.00 22.68 77 HIS C O 1
ATOM 1309 N N . GLY A 1 80 ? 45.543 -32.202 -90.280 1.00 17.73 78 GLY C N 1
ATOM 1310 C CA . GLY A 1 80 ? 44.100 -32.172 -90.187 1.00 15.45 78 GLY C CA 1
ATOM 1311 C C . GLY A 1 80 ? 43.490 -33.193 -89.246 1.00 20.21 78 GLY C C 1
ATOM 1312 O O . GLY A 1 80 ? 42.266 -33.354 -89.254 1.00 24.39 78 GLY C O 1
ATOM 1316 N N . LYS A 1 81 ? 44.304 -33.895 -88.460 1.00 17.86 79 LYS C N 1
ATOM 1317 C CA . LYS A 1 81 ? 43.853 -34.886 -87.503 1.00 14.47 79 LYS C CA 1
ATOM 1318 C C . LYS A 1 81 ? 44.072 -34.380 -86.084 1.00 21.14 79 LYS C C 1
ATOM 1319 O O . LYS A 1 81 ? 44.818 -33.429 -85.846 1.00 20.04 79 LYS C O 1
ATOM 1338 N N . ALA A 1 82 ? 43.380 -35.023 -85.150 1.00 19.25 80 ALA C N 1
ATOM 1339 C CA . ALA A 1 82 ? 43.491 -34.637 -83.758 1.00 15.03 80 ALA C CA 1
ATOM 1340 C C . ALA A 1 82 ? 44.929 -34.750 -83.276 1.00 15.43 80 ALA C C 1
ATOM 1341 O O . ALA A 1 82 ? 45.709 -35.595 -83.716 1.00 19.31 80 ALA C O 1
ATOM 1348 N N . ALA A 1 83 ? 45.244 -33.923 -82.286 1.00 16.69 81 ALA C N 1
ATOM 1349 C CA . ALA A 1 83 ? 46.583 -33.913 -81.705 1.00 16.13 81 ALA C CA 1
ATOM 1350 C C . ALA A 1 83 ? 47.007 -35.288 -81.197 1.00 16.83 81 ALA C C 1
ATOM 1351 O O . ALA A 1 83 ? 48.167 -35.666 -81.350 1.00 18.65 81 ALA C O 1
ATOM 1358 N N . SER A 1 84 ? 46.086 -36.054 -80.598 1.00 20.01 82 SER C N 1
ATOM 1359 C CA . SER A 1 84 ? 46.438 -37.364 -80.052 1.00 21.03 82 SER C CA 1
ATOM 1360 C C . SER A 1 84 ? 46.857 -38.374 -81.112 1.00 17.53 82 SER C C 1
ATOM 1361 O O . SER A 1 84 ? 47.405 -39.424 -80.756 1.00 16.31 82 SER C O 1
ATOM 1369 N N . VAL A 1 85 ? 46.559 -38.125 -82.391 1.00 19.29 83 VAL C N 1
ATOM 1370 C CA . VAL A 1 85 ? 46.872 -39.117 -83.416 1.00 16.01 83 VAL C CA 1
ATOM 1371 C C . VAL A 1 85 ? 48.366 -39.110 -83.720 1.00 13.43 83 VAL C C 1
ATOM 1372 O O . VAL A 1 85 ? 49.026 -40.148 -83.628 1.00 17.46 83 VAL C O 1
ATOM 1385 N N . VAL A 1 86 ? 48.931 -37.929 -84.018 1.00 16.11 84 VAL C N 1
ATOM 1386 C CA . VAL A 1 86 ? 50.378 -37.839 -84.254 1.00 13.73 84 VAL C CA 1
ATOM 1387 C C . VAL A 1 86 ? 51.161 -38.161 -82.978 1.00 12.76 84 VAL C C 1
ATOM 1388 O O . VAL A 1 86 ? 52.218 -38.813 -83.019 1.00 14.74 84 VAL C O 1
ATOM 1401 N N . LEU A 1 87 ? 50.648 -37.739 -81.821 1.00 15.65 85 LEU C N 1
ATOM 1402 C CA . LEU A 1 87 ? 51.353 -38.038 -80.573 1.00 14.74 85 LEU C CA 1
ATOM 1403 C C . LEU A 1 87 ? 51.340 -39.527 -80.277 1.00 18.93 85 LEU C C 1
ATOM 1404 O O . LEU A 1 87 ? 52.349 -40.076 -79.833 1.00 18.44 85 LEU C O 1
ATOM 1420 N N . ASP A 1 88 ? 50.215 -40.205 -80.560 1.00 17.09 86 ASP C N 1
ATOM 1421 C CA . ASP A 1 88 ? 50.171 -41.663 -80.436 1.00 20.69 86 ASP C CA 1
ATOM 1422 C C . ASP A 1 88 ? 51.213 -42.318 -81.329 1.00 17.73 86 ASP C C 1
ATOM 1423 O O . ASP A 1 88 ? 51.908 -43.246 -80.899 1.00 17.96 86 ASP C O 1
ATOM 1432 N N . ASP A 1 89 ? 51.334 -41.857 -82.582 1.00 15.00 87 ASP C N 1
ATOM 1433 C CA . ASP A 1 89 ? 52.272 -42.500 -83.499 1.00 13.26 87 ASP C CA 1
ATOM 1434 C C . ASP A 1 89 ? 53.713 -42.276 -83.050 1.00 14.03 87 ASP C C 1
ATOM 1435 O O . ASP A 1 89 ? 54.519 -43.213 -83.046 1.00 16.88 87 ASP C O 1
ATOM 1444 N N . PHE A 1 90 ? 54.057 -41.039 -82.666 1.00 18.12 88 PHE C N 1
ATOM 1445 C CA . PHE A 1 90 ? 55.382 -40.775 -82.095 1.00 20.09 88 PHE C CA 1
ATOM 1446 C C . PHE A 1 90 ? 55.614 -41.608 -80.823 1.00 19.73 88 PHE C C 1
ATOM 1447 O O . PHE A 1 90 ? 56.697 -42.186 -80.629 1.00 14.38 88 PHE C O 1
ATOM 1464 N N . HIS A 1 91 ? 54.607 -41.678 -79.942 1.00 16.10 89 HIS C N 1
ATOM 1465 C CA . HIS A 1 91 ? 54.731 -42.476 -78.715 1.00 12.34 89 HIS C CA 1
ATOM 1466 C C . HIS A 1 91 ? 55.027 -43.946 -79.017 1.00 13.20 89 HIS C C 1
ATOM 1467 O O . HIS A 1 91 ? 55.963 -44.527 -78.467 1.00 14.49 89 HIS C O 1
ATOM 1481 N N . SER A 1 92 ? 54.288 -44.552 -79.948 1.00 13.48 90 SER C N 1
ATOM 1482 C CA . SER A 1 92 ? 54.482 -45.971 -80.217 1.00 14.34 90 SER C CA 1
ATOM 1483 C C . SER A 1 92 ? 55.871 -46.241 -80.793 1.00 14.24 90 SER C C 1
ATOM 1484 O O . SER A 1 92 ? 56.519 -47.227 -80.429 1.00 17.00 90 SER C O 1
ATOM 1492 N N . ALA A 1 93 ? 56.315 -45.397 -81.726 1.00 17.58 91 ALA C N 1
ATOM 1493 C CA . ALA A 1 93 ? 57.662 -45.504 -82.288 1.00 14.90 91 ALA C CA 1
ATOM 1494 C C . ALA A 1 93 ? 58.723 -45.419 -81.204 1.00 14.12 91 ALA C C 1
ATOM 1495 O O . ALA A 1 93 ? 59.685 -46.192 -81.192 1.00 14.45 91 ALA C O 1
ATOM 1502 N N . LEU A 1 94 ? 58.591 -44.459 -80.308 1.00 14.59 92 LEU C N 1
ATOM 1503 C CA . LEU A 1 94 ? 59.668 -44.269 -79.358 1.00 13.29 92 LEU C CA 1
ATOM 1504 C C . LEU A 1 94 ? 59.664 -45.335 -78.270 1.00 19.46 92 LEU C C 1
ATOM 1505 O O . LEU A 1 94 ? 60.728 -45.703 -77.789 1.00 16.26 92 LEU C O 1
ATOM 1521 N N . VAL A 1 95 ? 58.497 -45.825 -77.858 1.00 13.84 93 VAL C N 1
ATOM 1522 C CA . VAL A 1 95 ? 58.419 -46.977 -76.956 1.00 13.68 93 VAL C CA 1
ATOM 1523 C C . VAL A 1 95 ? 59.064 -48.206 -77.582 1.00 14.50 93 VAL C C 1
ATOM 1524 O O . VAL A 1 95 ? 59.733 -48.996 -76.903 1.00 17.14 93 VAL C O 1
ATOM 1537 N N . GLU A 1 96 ? 58.819 -48.427 -78.881 1.00 15.96 94 GLU C N 1
ATOM 1538 C CA . GLU A 1 96 ? 59.406 -49.591 -79.534 1.00 16.26 94 GLU C CA 1
ATOM 1539 C C . GLU A 1 96 ? 60.922 -49.620 -79.350 1.00 21.43 94 GLU C C 1
ATOM 1540 O O . GLU A 1 96 ? 61.500 -50.690 -79.130 1.00 19.32 94 GLU C O 1
ATOM 1552 N N . LYS A 1 97 ? 61.575 -48.455 -79.397 1.00 16.48 95 LYS C N 1
ATOM 1553 C CA . LYS A 1 97 ? 63.029 -48.378 -79.276 1.00 15.18 95 LYS C CA 1
ATOM 1554 C C . LYS A 1 97 ? 63.513 -48.285 -77.838 1.00 17.48 95 LYS C C 1
ATOM 1555 O O . LYS A 1 97 ? 64.454 -48.979 -77.475 1.00 18.78 95 LYS C O 1
ATOM 1574 N N . TYR A 1 98 ? 62.869 -47.470 -77.000 1.00 15.36 96 TYR C N 1
ATOM 1575 C CA . TYR A 1 98 ? 63.379 -47.157 -75.674 1.00 17.34 96 TYR C CA 1
ATOM 1576 C C . TYR A 1 98 ? 62.625 -47.840 -74.526 1.00 19.33 96 TYR C C 1
ATOM 1577 O O . TYR A 1 98 ? 63.081 -47.744 -73.374 1.00 17.77 96 TYR C O 1
ATOM 1595 N N . GLY A 1 99 ? 61.500 -48.502 -74.783 1.00 17.51 97 GLY C N 1
ATOM 1596 C CA . GLY A 1 99 ? 60.710 -49.178 -73.745 1.00 15.66 97 GLY C CA 1
ATOM 1597 C C . GLY A 1 99 ? 59.707 -48.244 -73.091 1.00 19.14 97 GLY C C 1
ATOM 1598 O O . GLY A 1 99 ? 59.891 -47.034 -73.023 1.00 17.74 97 GLY C O 1
ATOM 1602 N N . SER A 1 100 ? 58.622 -48.825 -72.587 1.00 20.09 98 SER C N 1
ATOM 1603 C CA . SER A 1 100 ? 57.539 -48.009 -72.044 1.00 20.84 98 SER C CA 1
ATOM 1604 C C . SER A 1 100 ? 57.982 -47.157 -70.853 1.00 23.21 98 SER C C 1
ATOM 1605 O O . SER A 1 100 ? 57.497 -46.034 -70.685 1.00 23.98 98 SER C O 1
ATOM 1613 N N . ALA A 1 101 ? 58.882 -47.667 -70.000 1.00 20.40 99 ALA C N 1
ATOM 1614 C CA . ALA A 1 101 ? 59.245 -46.898 -68.806 1.00 25.43 99 ALA C CA 1
ATOM 1615 C C . ALA A 1 101 ? 59.955 -45.590 -69.157 1.00 25.52 99 ALA C C 1
ATOM 1616 O O . ALA A 1 101 ? 59.889 -44.618 -68.396 1.00 24.45 99 ALA C O 1
ATOM 1623 N N . ALA A 1 102 ? 60.644 -45.551 -70.291 1.00 18.99 100 ALA C N 1
ATOM 1624 C CA . ALA A 1 102 ? 61.449 -44.404 -70.681 1.00 14.61 100 ALA C CA 1
ATOM 1625 C C . ALA A 1 102 ? 60.663 -43.321 -71.413 1.00 18.78 100 ALA C C 1
ATOM 1626 O O . ALA A 1 102 ? 61.199 -42.227 -71.614 1.00 20.69 100 ALA C O 1
ATOM 1633 N N . VAL A 1 103 ? 59.414 -43.572 -71.797 1.00 16.69 101 VAL C N 1
ATOM 1634 C CA . VAL A 1 103 ? 58.699 -42.721 -72.742 1.00 14.77 101 VAL C CA 1
ATOM 1635 C C . VAL A 1 103 ? 57.365 -42.281 -72.146 1.00 16.01 101 VAL C C 1
ATOM 1636 O O . VAL A 1 103 ? 56.604 -43.108 -71.637 1.00 22.60 101 VAL C O 1
ATOM 1649 N N . ARG A 1 104 ? 57.072 -40.981 -72.230 1.00 16.16 102 ARG C N 1
ATOM 1650 C CA . ARG A 1 104 ? 55.895 -40.408 -71.576 1.00 15.24 102 ARG C CA 1
ATOM 1651 C C . ARG A 1 104 ? 55.217 -39.415 -72.508 1.00 20.52 102 ARG C C 1
ATOM 1652 O O . ARG A 1 104 ? 55.865 -38.493 -73.013 1.00 18.83 102 ARG C O 1
ATOM 1673 N N . LYS A 1 105 ? 53.908 -39.567 -72.682 1.00 22.75 103 LYS C N 1
ATOM 1674 C CA . LYS A 1 105 ? 53.128 -38.591 -73.426 1.00 18.21 103 LYS C CA 1
ATOM 1675 C C . LYS A 1 105 ? 53.003 -37.312 -72.616 1.00 17.05 103 LYS C C 1
ATOM 1676 O O . LYS A 1 105 ? 52.804 -37.347 -71.394 1.00 23.35 103 LYS C O 1
ATOM 1695 N N . GLN A 1 106 ? 53.130 -36.180 -73.298 1.00 17.08 104 GLN C N 1
ATOM 1696 C CA . GLN A 1 106 ? 52.957 -34.874 -72.687 1.00 17.28 104 GLN C CA 1
ATOM 1697 C C . GLN A 1 106 ? 51.976 -34.076 -73.533 1.00 23.61 104 GLN C C 1
ATOM 1698 O O . GLN A 1 106 ? 51.449 -34.571 -74.535 1.00 20.48 104 GLN C O 1
ATOM 1712 N N . ALA A 1 107 ? 51.717 -32.829 -73.134 1.00 21.67 105 ALA C N 1
ATOM 1713 C CA . ALA A 1 107 ? 50.664 -32.060 -73.795 1.00 22.87 105 ALA C CA 1
ATOM 1714 C C . ALA A 1 107 ? 51.002 -31.761 -75.249 1.00 16.14 105 ALA C C 1
ATOM 1715 O O . ALA A 1 107 ? 50.117 -31.811 -76.122 1.00 18.60 105 ALA C O 1
ATOM 1722 N N . ARG A 1 108 ? 52.261 -31.392 -75.522 1.00 18.93 106 ARG C N 1
ATOM 1723 C CA . ARG A 1 108 ? 52.696 -30.950 -76.845 1.00 19.26 106 ARG C CA 1
ATOM 1724 C C . ARG A 1 108 ? 53.991 -31.641 -77.251 1.00 17.92 106 ARG C C 1
ATOM 1725 O O . ARG A 1 108 ? 54.765 -31.116 -78.059 1.00 21.25 106 ARG C O 1
ATOM 1746 N N . SER A 1 109 ? 54.233 -32.835 -76.725 1.00 18.02 107 SER C N 1
ATOM 1747 C CA . SER A 1 109 ? 55.473 -33.541 -77.017 1.00 17.30 107 SER C CA 1
ATOM 1748 C C . SER A 1 109 ? 55.381 -34.951 -76.439 1.00 19.35 107 SER C C 1
ATOM 1749 O O . SER A 1 109 ? 54.493 -35.254 -75.638 1.00 17.05 107 SER C O 1
ATOM 1757 N N . ILE A 1 110 ? 56.333 -35.797 -76.844 1.00 16.28 108 ILE C N 1
ATOM 1758 C CA . ILE A 1 110 ? 56.645 -37.063 -76.178 1.00 15.95 108 ILE C CA 1
ATOM 1759 C C . ILE A 1 110 ? 58.012 -36.932 -75.516 1.00 17.32 108 ILE C C 1
ATOM 1760 O O . ILE A 1 110 ? 58.996 -36.614 -76.182 1.00 17.08 108 ILE C O 1
ATOM 1776 N N . ASN A 1 111 ? 58.085 -37.242 -74.221 1.00 16.97 109 ASN C N 1
ATOM 1777 C CA . ASN A 1 111 ? 59.346 -37.216 -73.493 1.00 15.82 109 ASN C CA 1
ATOM 1778 C C . ASN A 1 111 ? 60.073 -38.551 -73.642 1.00 14.22 109 ASN C C 1
ATOM 1779 O O . ASN A 1 111 ? 59.482 -39.614 -73.416 1.00 17.25 109 ASN C O 1
ATOM 1790 N N . VAL A 1 112 ? 61.377 -38.487 -73.912 1.00 16.37 110 VAL C N 1
ATOM 1791 C CA . VAL A 1 112 ? 62.246 -39.660 -73.950 1.00 18.05 110 VAL C CA 1
ATOM 1792 C C . VAL A 1 112 ? 63.314 -39.466 -72.898 1.00 17.00 110 VAL C C 1
ATOM 1793 O O . VAL A 1 112 ? 64.135 -38.538 -73.010 1.00 19.26 110 VAL C O 1
ATOM 1806 N N . ASP A 1 113 ? 63.377 -40.403 -71.968 1.00 16.93 111 ASP C N 1
ATOM 1807 C CA . ASP A 1 113 ? 64.304 -40.350 -70.845 1.00 16.88 111 ASP C CA 1
ATOM 1808 C C . ASP A 1 113 ? 65.389 -41.389 -71.107 1.00 21.12 111 ASP C C 1
ATOM 1809 O O . ASP A 1 113 ? 65.081 -42.559 -71.335 1.00 26.84 111 ASP C O 1
ATOM 1818 N N . PHE A 1 114 ? 66.644 -40.946 -71.128 1.00 18.06 112 PHE C N 1
ATOM 1819 C CA . PHE A 1 114 ? 67.735 -41.799 -71.579 1.00 20.27 112 PHE C CA 1
ATOM 1820 C C . PHE A 1 114 ? 68.309 -42.676 -70.476 1.00 27.01 112 PHE C C 1
ATOM 1821 O O . PHE A 1 114 ? 69.259 -43.430 -70.734 1.00 24.00 112 PHE C O 1
ATOM 1838 N N . GLY A 1 115 ? 67.754 -42.619 -69.264 1.00 25.34 113 GLY C N 1
ATOM 1839 C CA . GLY A 1 115 ? 68.236 -43.482 -68.194 1.00 21.97 113 GLY C CA 1
ATOM 1840 C C . GLY A 1 115 ? 69.546 -43.032 -67.595 1.00 28.47 113 GLY C C 1
ATOM 1841 O O . GLY A 1 115 ? 70.268 -43.843 -67.011 1.00 33.10 113 GLY C O 1
ATOM 1845 N N . VAL A 1 116 ? 69.867 -41.755 -67.740 1.00 23.31 114 VAL C N 1
ATOM 1846 C CA . VAL A 1 116 ? 71.102 -41.168 -67.246 1.00 27.54 114 VAL C CA 1
ATOM 1847 C C . VAL A 1 116 ? 70.954 -40.931 -65.750 1.00 43.98 114 VAL C C 1
ATOM 1848 O O . VAL A 1 116 ? 69.945 -40.383 -65.291 1.00 39.87 114 VAL C O 1
ATOM 1861 N N . HIS A 1 117 ? 71.953 -41.328 -64.981 1.00 33.17 115 HIS C N 1
ATOM 1862 C CA . HIS A 1 117 ? 71.853 -41.174 -63.537 1.00 43.27 115 HIS C CA 1
ATOM 1863 C C . HIS A 1 117 ? 72.124 -39.737 -63.113 1.00 39.62 115 HIS C C 1
ATOM 1864 O O . HIS A 1 117 ? 73.165 -39.163 -63.446 1.00 33.25 115 HIS C O 1
ATOM 1878 N N . ILE A 1 118 ? 71.176 -39.172 -62.371 1.00 34.54 116 ILE C N 1
ATOM 1879 C CA . ILE A 1 118 ? 71.298 -37.867 -61.734 1.00 31.00 116 ILE C CA 1
ATOM 1880 C C . ILE A 1 118 ? 71.640 -38.155 -60.278 1.00 41.16 116 ILE C C 1
ATOM 1881 O O . ILE A 1 118 ? 70.798 -38.674 -59.533 1.00 34.97 116 ILE C O 1
ATOM 1897 N N . ASP A 1 119 ? 72.877 -37.870 -59.858 1.00 28.68 117 ASP C N 1
ATOM 1898 C CA . ASP A 1 119 ? 73.212 -38.080 -58.453 1.00 28.92 117 ASP C CA 1
ATOM 1899 C C . ASP A 1 119 ? 72.540 -37.009 -57.588 1.00 26.01 117 ASP C C 1
ATOM 1900 O O . ASP A 1 119 ? 71.855 -36.107 -58.088 1.00 24.42 117 ASP C O 1
ATOM 1909 N N . ALA A 1 120 ? 72.730 -37.117 -56.263 1.00 29.98 118 ALA C N 1
ATOM 1910 C CA . ALA A 1 120 ? 72.044 -36.234 -55.322 1.00 26.89 118 ALA C CA 1
ATOM 1911 C C . ALA A 1 120 ? 72.549 -34.797 -55.370 1.00 38.21 118 ALA C C 1
ATOM 1912 O O . ALA A 1 120 ? 71.892 -33.912 -54.806 1.00 25.89 118 ALA C O 1
ATOM 1919 N N . GLU A 1 121 ? 73.691 -34.545 -56.016 1.00 26.23 119 GLU C N 1
ATOM 1920 C CA . GLU A 1 121 ? 74.233 -33.200 -56.176 1.00 25.76 119 GLU C CA 1
ATOM 1921 C C . GLU A 1 121 ? 73.832 -32.570 -57.501 1.00 34.04 119 GLU C C 1
ATOM 1922 O O . GLU A 1 121 ? 74.337 -31.496 -57.840 1.00 27.84 119 GLU C O 1
ATOM 1934 N N . ASP A 1 122 ? 72.927 -33.210 -58.241 1.00 31.67 120 ASP C N 1
ATOM 1935 C CA . ASP A 1 122 ? 72.446 -32.727 -59.539 1.00 33.07 120 ASP C CA 1
ATOM 1936 C C . ASP A 1 122 ? 73.507 -32.819 -60.634 1.00 33.69 120 ASP C C 1
ATOM 1937 O O . ASP A 1 122 ? 73.496 -32.035 -61.596 1.00 30.83 120 ASP C O 1
ATOM 1946 N N . ASN A 1 123 ? 74.404 -33.792 -60.517 1.00 26.22 121 ASN C N 1
ATOM 1947 C CA . ASN A 1 123 ? 75.450 -34.015 -61.501 1.00 31.62 121 ASN C CA 1
ATOM 1948 C C . ASN A 1 123 ? 75.114 -35.254 -62.324 1.00 27.90 121 ASN C C 1
ATOM 1949 O O . ASN A 1 123 ? 74.545 -36.224 -61.812 1.00 30.55 121 ASN C O 1
ATOM 1960 N N . THR A 1 124 ? 75.398 -35.186 -63.617 1.00 23.92 122 THR C N 1
ATOM 1961 C CA . THR A 1 124 ? 75.094 -36.273 -64.531 1.00 22.85 122 THR C CA 1
ATOM 1962 C C . THR A 1 124 ? 76.314 -36.685 -65.349 1.00 27.85 122 THR C C 1
ATOM 1963 O O . THR A 1 124 ? 76.159 -37.346 -66.382 1.00 30.12 122 THR C O 1
ATOM 1974 N N . ASP A 1 125 ? 77.513 -36.267 -64.960 1.00 24.80 123 ASP C N 1
ATOM 1975 C CA . ASP A 1 125 ? 78.687 -36.454 -65.805 1.00 32.74 123 ASP C CA 1
ATOM 1976 C C . ASP A 1 125 ? 78.460 -35.850 -67.194 1.00 26.50 123 ASP C C 1
ATOM 1977 O O . ASP A 1 125 ? 78.800 -36.442 -68.225 1.00 25.40 123 ASP C O 1
ATOM 1985 N N . TYR A 1 126 ? 77.862 -34.660 -67.213 1.00 23.60 124 TYR C N 1
ATOM 1986 C CA . TYR A 1 126 ? 77.777 -33.827 -68.409 1.00 22.90 124 TYR C CA 1
ATOM 1987 C C . TYR A 1 126 ? 76.879 -34.435 -69.483 1.00 23.47 124 TYR C C 1
ATOM 1988 O O . TYR A 1 126 ? 77.129 -34.258 -70.677 1.00 26.14 124 TYR C O 1
ATOM 2006 N N . ARG A 1 127 ? 75.829 -35.149 -69.076 1.00 25.27 125 ARG C N 1
ATOM 2007 C CA . ARG A 1 127 ? 74.877 -35.748 -70.004 1.00 26.04 125 ARG C CA 1
ATOM 2008 C C . ARG A 1 127 ? 73.483 -35.164 -69.800 1.00 19.33 125 ARG C C 1
ATOM 2009 O O . ARG A 1 127 ? 73.088 -34.840 -68.670 1.00 20.24 125 ARG C O 1
ATOM 2030 N N . VAL A 1 128 ? 72.743 -34.996 -70.903 1.00 18.90 126 VAL C N 1
ATOM 2031 C CA . VAL A 1 128 ? 71.372 -34.529 -70.805 1.00 18.72 126 VAL C CA 1
ATOM 2032 C C . VAL A 1 128 ? 70.500 -35.685 -70.347 1.00 18.39 126 VAL C C 1
ATOM 2033 O O . VAL A 1 128 ? 70.752 -36.863 -70.648 1.00 18.24 126 VAL C O 1
ATOM 2046 N N . VAL A 1 129 ? 69.466 -35.331 -69.596 1.00 16.78 127 VAL C N 1
ATOM 2047 C CA . VAL A 1 129 ? 68.603 -36.329 -68.976 1.00 16.94 127 VAL C CA 1
ATOM 2048 C C . VAL A 1 129 ? 67.554 -36.845 -69.953 1.00 20.10 127 VAL C C 1
ATOM 2049 O O . VAL A 1 129 ? 67.294 -38.058 -70.008 1.00 20.88 127 VAL C O 1
ATOM 2062 N N . SER A 1 130 ? 66.927 -35.942 -70.704 1.00 19.82 128 SER C N 1
ATOM 2063 C CA . SER A 1 130 ? 65.774 -36.302 -71.527 1.00 16.97 128 SER C CA 1
ATOM 2064 C C . SER A 1 130 ? 65.510 -35.236 -72.576 1.00 16.96 128 SER C C 1
ATOM 2065 O O . SER A 1 130 ? 65.970 -34.095 -72.468 1.00 17.36 128 SER C O 1
ATOM 2073 N N . VAL A 1 131 ? 64.772 -35.647 -73.603 1.00 14.01 129 VAL C N 1
ATOM 2074 C CA . VAL A 1 131 ? 64.322 -34.759 -74.667 1.00 19.66 129 VAL C CA 1
ATOM 2075 C C . VAL A 1 131 ? 62.803 -34.820 -74.792 1.00 21.06 129 VAL C C 1
ATOM 2076 O O . VAL A 1 131 ? 62.174 -35.849 -74.514 1.00 17.61 129 VAL C O 1
ATOM 2089 N N . ASP A 1 132 ? 62.218 -33.680 -75.174 1.00 18.43 130 ASP C N 1
ATOM 2090 C CA . ASP A 1 132 ? 60.803 -33.563 -75.527 1.00 15.72 130 ASP C CA 1
ATOM 2091 C C . ASP A 1 132 ? 60.741 -33.560 -77.048 1.00 16.53 130 ASP C C 1
ATOM 2092 O O . ASP A 1 132 ? 61.169 -32.588 -77.672 1.00 17.33 130 ASP C O 1
ATOM 2101 N N . ALA A 1 133 ? 60.220 -34.641 -77.642 1.00 17.24 131 ALA C N 1
ATOM 2102 C CA . ALA A 1 133 ? 60.153 -34.787 -79.096 1.00 15.03 131 ALA C CA 1
ATOM 2103 C C . ALA A 1 133 ? 58.833 -34.183 -79.576 1.00 14.76 131 ALA C C 1
ATOM 2104 O O . ALA A 1 133 ? 57.764 -34.629 -79.152 1.00 15.32 131 ALA C O 1
ATOM 2111 N N . VAL A 1 134 ? 58.916 -33.157 -80.415 1.00 12.89 132 VAL C N 1
ATOM 2112 C CA . VAL A 1 134 ? 57.752 -32.365 -80.822 1.00 12.27 132 VAL C CA 1
ATOM 2113 C C . VAL A 1 134 ? 57.495 -32.561 -82.313 1.00 17.61 132 VAL C C 1
ATOM 2114 O O . VAL A 1 134 ? 58.290 -32.114 -83.152 1.00 13.76 132 VAL C O 1
ATOM 2127 N N . PRO A 1 135 ? 56.427 -33.232 -82.703 1.00 15.86 133 PRO C N 1
ATOM 2128 C CA . PRO A 1 135 ? 56.004 -33.159 -84.109 1.00 19.87 133 PRO C CA 1
ATOM 2129 C C . PRO A 1 135 ? 55.689 -31.712 -84.485 1.00 13.86 133 PRO C C 1
ATOM 2130 O O . PRO A 1 135 ? 55.000 -31.003 -83.753 1.00 16.87 133 PRO C O 1
ATOM 2141 N N . ALA A 1 136 ? 56.153 -31.273 -85.656 1.00 13.61 134 ALA C N 1
ATOM 2142 C CA . ALA A 1 136 ? 55.960 -29.880 -86.037 1.00 15.00 134 ALA C CA 1
ATOM 2143 C C . ALA A 1 136 ? 55.785 -29.727 -87.534 1.00 14.70 134 ALA C C 1
ATOM 2144 O O . ALA A 1 136 ? 56.430 -30.416 -88.333 1.00 16.73 134 ALA C O 1
ATOM 2151 N N . PHE A 1 137 ? 54.957 -28.763 -87.898 1.00 16.21 135 PHE C N 1
ATOM 2152 C CA . PHE A 1 137 ? 54.828 -28.328 -89.286 1.00 16.09 135 PHE C CA 1
ATOM 2153 C C . PHE A 1 137 ? 55.333 -26.897 -89.396 1.00 16.70 135 PHE C C 1
ATOM 2154 O O . PHE A 1 137 ? 54.912 -26.031 -88.636 1.00 18.51 135 PHE C O 1
ATOM 2171 N N . ASP A 1 138 ? 56.221 -26.650 -90.366 1.00 17.39 136 ASP C N 1
ATOM 2172 C CA . ASP A 1 138 ? 56.649 -25.294 -90.710 1.00 18.32 136 ASP C CA 1
ATOM 2173 C C . ASP A 1 138 ? 55.639 -24.706 -91.683 1.00 19.35 136 ASP C C 1
ATOM 2174 O O . ASP A 1 138 ? 55.558 -25.138 -92.839 1.00 22.17 136 ASP C O 1
ATOM 2183 N N . THR A 1 139 ? 54.854 -23.736 -91.223 1.00 23.35 137 THR C N 1
ATOM 2184 C CA . THR A 1 139 ? 53.791 -23.179 -92.043 1.00 25.89 137 THR C CA 1
ATOM 2185 C C . THR A 1 139 ? 54.243 -21.950 -92.817 1.00 29.78 137 THR C C 1
ATOM 2186 O O . THR A 1 139 ? 53.455 -21.398 -93.590 1.00 40.53 137 THR C O 1
ATOM 2197 N N . GLY A 1 140 ? 55.500 -21.551 -92.664 1.00 26.88 138 GLY C N 1
ATOM 2198 C CA . GLY A 1 140 ? 56.004 -20.358 -93.312 1.00 31.94 138 GLY C CA 1
ATOM 2199 C C . GLY A 1 140 ? 56.344 -19.291 -92.291 1.00 39.16 138 GLY C C 1
ATOM 2200 O O . GLY A 1 140 ? 57.519 -19.061 -91.984 1.00 38.75 138 GLY C O 1
ATOM 2204 N N . ASP A 1 141 ? 55.318 -18.644 -91.742 1.00 31.21 139 ASP C N 1
ATOM 2205 C CA . ASP A 1 141 ? 55.566 -17.585 -90.768 1.00 32.34 139 ASP C CA 1
ATOM 2206 C C . ASP A 1 141 ? 56.071 -18.162 -89.454 1.00 31.33 139 ASP C C 1
ATOM 2207 O O . ASP A 1 141 ? 56.905 -17.546 -88.783 1.00 39.25 139 ASP C O 1
ATOM 2216 N N . GLN A 1 142 ? 55.596 -19.345 -89.078 1.00 21.98 140 GLN C N 1
ATOM 2217 C CA . GLN A 1 142 ? 55.918 -19.920 -87.775 1.00 20.22 140 GLN C CA 1
ATOM 2218 C C . GLN A 1 142 ? 55.841 -21.442 -87.885 1.00 21.22 140 GLN C C 1
ATOM 2219 O O . GLN A 1 142 ? 55.936 -22.001 -88.987 1.00 27.10 140 GLN C O 1
ATOM 2233 N N . TYR A 1 143 ? 55.661 -22.119 -86.746 1.00 17.94 141 TYR C N 1
ATOM 2234 C CA . TYR A 1 143 ? 55.467 -23.555 -86.684 1.00 16.98 141 TYR C CA 1
ATOM 2235 C C . TYR A 1 143 ? 54.088 -23.831 -86.089 1.00 16.71 141 TYR C C 1
ATOM 2236 O O . TYR A 1 143 ? 53.504 -22.972 -85.416 1.00 18.04 141 TYR C O 1
ATOM 2254 N N . GLU A 1 144 ? 53.551 -25.017 -86.373 1.00 16.27 142 GLU C N 1
ATOM 2255 C CA . GLU A 1 144 ? 52.393 -25.545 -85.657 1.00 17.94 142 GLU C CA 1
ATOM 2256 C C . GLU A 1 144 ? 52.715 -26.894 -85.027 1.00 18.74 142 GLU C C 1
ATOM 2257 O O . GLU A 1 144 ? 53.361 -27.747 -85.646 1.00 15.67 142 GLU C O 1
ATOM 2269 N N . ILE A 1 145 ? 52.289 -27.063 -83.775 1.00 15.29 143 ILE C N 1
ATOM 2270 C CA . ILE A 1 145 ? 52.599 -28.266 -83.012 1.00 14.14 143 ILE C CA 1
ATOM 2271 C C . ILE A 1 145 ? 51.302 -28.761 -82.364 1.00 15.41 143 ILE C C 1
ATOM 2272 O O . ILE A 1 145 ? 50.338 -28.004 -82.235 1.00 14.65 143 ILE C O 1
ATOM 2288 N N . PRO A 1 146 ? 51.275 -30.017 -81.938 1.00 14.25 144 PRO C N 1
ATOM 2289 C CA . PRO A 1 146 ? 50.028 -30.560 -81.376 1.00 14.54 144 PRO C CA 1
ATOM 2290 C C . PRO A 1 146 ? 49.723 -29.996 -80.001 1.00 15.83 144 PRO C C 1
ATOM 2291 O O . PRO A 1 146 ? 50.617 -29.752 -79.201 1.00 18.05 144 PRO C O 1
ATOM 2302 N N . ASP A 1 147 ? 48.419 -29.848 -79.711 1.00 17.70 145 ASP C N 1
ATOM 2303 C CA . ASP A 1 147 ? 47.933 -29.262 -78.454 1.00 18.49 145 ASP C CA 1
ATOM 2304 C C . ASP A 1 147 ? 46.903 -30.209 -77.825 1.00 18.31 145 ASP C C 1
ATOM 2305 O O . ASP A 1 147 ? 45.737 -30.215 -78.229 1.00 18.63 145 ASP C O 1
ATOM 2314 N N . THR A 1 148 ? 47.299 -30.981 -76.809 1.00 22.55 146 THR C N 1
ATOM 2315 C CA . THR A 1 148 ? 46.358 -31.904 -76.170 1.00 15.66 146 THR C CA 1
ATOM 2316 C C . THR A 1 148 ? 45.161 -31.181 -75.560 1.00 20.87 146 THR C C 1
ATOM 2317 O O . THR A 1 148 ? 44.032 -31.689 -75.604 1.00 20.77 146 THR C O 1
ATOM 2328 N N . ALA A 1 149 ? 45.379 -30.009 -74.966 1.00 20.19 147 ALA C N 1
ATOM 2329 C CA . ALA A 1 149 ? 44.287 -29.317 -74.287 1.00 19.17 147 ALA C CA 1
ATOM 2330 C C . ALA A 1 149 ? 43.106 -29.049 -75.222 1.00 26.34 147 ALA C C 1
ATOM 2331 O O . ALA A 1 149 ? 41.944 -29.258 -74.844 1.00 26.11 147 ALA C O 1
ATOM 2338 N N . SER A 1 150 ? 43.375 -28.594 -76.444 1.00 19.31 148 SER C N 1
ATOM 2339 C CA . SER A 1 150 ? 42.312 -28.292 -77.395 1.00 23.17 148 SER C CA 1
ATOM 2340 C C . SER A 1 150 ? 41.991 -29.459 -78.315 1.00 21.82 148 SER C C 1
ATOM 2341 O O . SER A 1 150 ? 40.929 -29.455 -78.950 1.00 20.85 148 SER C O 1
ATOM 2349 N N . GLY A 1 151 ? 42.874 -30.451 -78.402 1.00 19.38 149 GLY C N 1
ATOM 2350 C CA . GLY A 1 151 ? 42.717 -31.532 -79.343 1.00 16.67 149 GLY C CA 1
ATOM 2351 C C . GLY A 1 151 ? 43.239 -31.216 -80.723 1.00 22.29 149 GLY C C 1
ATOM 2352 O O . GLY A 1 151 ? 43.205 -32.089 -81.594 1.00 20.99 149 GLY C O 1
ATOM 2356 N N . LYS A 1 152 ? 43.733 -30.004 -80.940 1.00 18.87 150 LYS C N 1
ATOM 2357 C CA . LYS A 1 152 ? 44.099 -29.527 -82.269 1.00 15.38 150 LYS C CA 1
ATOM 2358 C C . LYS A 1 152 ? 45.563 -29.093 -82.295 1.00 14.83 150 LYS C C 1
ATOM 2359 O O . LYS A 1 152 ? 46.377 -29.573 -81.497 1.00 21.48 150 LYS C O 1
ATOM 2378 N N . TRP A 1 153 ? 45.917 -28.231 -83.242 1.00 16.07 151 TRP C N 1
ATOM 2379 C CA . TRP A 1 153 ? 47.270 -27.739 -83.423 1.00 14.69 151 TRP C CA 1
ATOM 2380 C C . TRP A 1 153 ? 47.304 -26.259 -83.073 1.00 15.98 151 TRP C C 1
ATOM 2381 O O . TRP A 1 153 ? 46.363 -25.526 -83.374 1.00 21.91 151 TRP C O 1
ATOM 2402 N N . ILE A 1 154 ? 48.394 -25.832 -82.433 1.00 18.64 152 ILE C N 1
ATOM 2403 C CA . ILE A 1 154 ? 48.601 -24.423 -82.101 1.00 15.37 152 ILE C CA 1
ATOM 2404 C C . ILE A 1 154 ? 49.849 -23.864 -82.785 1.00 14.71 152 ILE C C 1
ATOM 2405 O O . ILE A 1 154 ? 50.810 -24.585 -83.098 1.00 16.20 152 ILE C O 1
ATOM 2421 N N . LYS A 1 155 ? 49.834 -22.548 -82.990 1.00 16.60 153 LYS C N 1
ATOM 2422 C CA . LYS A 1 155 ? 50.964 -21.815 -83.533 1.00 15.52 153 LYS C CA 1
ATOM 2423 C C . LYS A 1 155 ? 51.968 -21.446 -82.439 1.00 17.12 153 LYS C C 1
ATOM 2424 O O . LYS A 1 155 ? 51.589 -21.053 -81.326 1.00 19.44 153 LYS C O 1
ATOM 2443 N N . THR A 1 156 ? 53.257 -21.544 -82.780 1.00 17.30 154 THR C N 1
ATOM 2444 C CA . THR A 1 156 ? 54.346 -21.102 -81.921 1.00 14.63 154 THR C CA 1
ATOM 2445 C C . THR A 1 156 ? 55.497 -20.597 -82.792 1.00 23.54 154 THR C C 1
ATOM 2446 O O . THR A 1 156 ? 55.737 -21.129 -83.873 1.00 19.74 154 THR C O 1
ATOM 2457 N N . ASP A 1 157 ? 56.182 -19.556 -82.320 1.00 17.94 155 ASP C N 1
ATOM 2458 C CA . ASP A 1 157 ? 57.389 -19.025 -82.952 1.00 17.16 155 ASP C CA 1
ATOM 2459 C C . ASP A 1 157 ? 58.456 -18.925 -81.874 1.00 19.32 155 ASP C C 1
ATOM 2460 O O . ASP A 1 157 ? 58.559 -17.900 -81.189 1.00 17.79 155 ASP C O 1
ATOM 2469 N N . PRO A 1 158 ? 59.232 -19.991 -81.687 1.00 20.81 156 PRO C N 1
ATOM 2470 C CA . PRO A 1 158 ? 60.296 -19.966 -80.674 1.00 15.25 156 PRO C CA 1
ATOM 2471 C C . PRO A 1 158 ? 61.333 -18.892 -80.919 1.00 19.27 156 PRO C C 1
ATOM 2472 O O . PRO A 1 158 ? 62.045 -18.517 -79.975 1.00 19.70 156 PRO C O 1
ATOM 2483 N N . GLU A 1 159 ? 61.444 -18.381 -82.145 1.00 20.27 157 GLU C N 1
ATOM 2484 C CA . GLU A 1 159 ? 62.424 -17.334 -82.419 1.00 20.34 157 GLU C CA 1
ATOM 2485 C C . GLU A 1 159 ? 61.983 -16.007 -81.803 1.00 19.89 157 GLU C C 1
ATOM 2486 O O . GLU A 1 159 ? 62.832 -15.176 -81.468 1.00 23.79 157 GLU C O 1
ATOM 2498 N N . ILE A 1 160 ? 60.670 -15.783 -81.667 1.00 17.70 158 ILE C N 1
ATOM 2499 C CA . ILE A 1 160 ? 60.215 -14.595 -80.969 1.00 18.53 158 ILE C CA 1
ATOM 2500 C C . ILE A 1 160 ? 60.565 -14.720 -79.499 1.00 16.07 158 ILE C C 1
ATOM 2501 O O . ILE A 1 160 ? 61.088 -13.780 -78.899 1.00 18.74 158 ILE C O 1
ATOM 2517 N N . HIS A 1 161 ? 60.386 -15.914 -78.930 1.00 16.05 159 HIS C N 1
ATOM 2518 C CA . HIS A 1 161 ? 60.734 -16.121 -77.524 1.00 22.07 159 HIS C CA 1
ATOM 2519 C C . HIS A 1 161 ? 62.220 -15.901 -77.299 1.00 20.49 159 HIS C C 1
ATOM 2520 O O . HIS A 1 161 ? 62.619 -15.262 -76.320 1.00 18.70 159 HIS C O 1
ATOM 2534 N N . LYS A 1 162 ? 63.045 -16.407 -78.215 1.00 19.39 160 LYS C N 1
ATOM 2535 C CA . LYS A 1 162 ? 64.490 -16.237 -78.123 1.00 16.12 160 LYS C CA 1
ATOM 2536 C C . LYS A 1 162 ? 64.876 -14.767 -78.224 1.00 24.78 160 LYS C C 1
ATOM 2537 O O . LYS A 1 162 ? 65.673 -14.261 -77.422 1.00 19.88 160 LYS C O 1
ATOM 2556 N N . ASP A 1 163 ? 64.334 -14.062 -79.218 1.00 19.08 161 ASP C N 1
ATOM 2557 C CA . ASP A 1 163 ? 64.673 -12.651 -79.387 1.00 20.10 161 ASP C CA 1
ATOM 2558 C C . ASP A 1 163 ? 64.296 -11.831 -78.160 1.00 18.28 161 ASP C C 1
ATOM 2559 O O . ASP A 1 163 ? 65.016 -10.906 -77.774 1.00 20.28 161 ASP C O 1
ATOM 2568 N N A LYS A 1 164 ? 63.174 -12.146 -77.534 0.50 16.51 162 LYS C N 1
ATOM 2569 N N B LYS A 1 164 ? 63.158 -12.138 -77.543 0.50 16.52 162 LYS C N 1
ATOM 2570 C CA A LYS A 1 164 ? 62.755 -11.321 -76.417 0.50 18.76 162 LYS C CA 1
ATOM 2571 C CA B LYS A 1 164 ? 62.723 -11.328 -76.416 0.50 20.71 162 LYS C CA 1
ATOM 2572 C C A LYS A 1 164 ? 63.509 -11.678 -75.150 0.50 19.66 162 LYS C C 1
ATOM 2573 C C B LYS A 1 164 ? 63.484 -11.683 -75.145 0.50 20.81 162 LYS C C 1
ATOM 2574 O O A LYS A 1 164 ? 63.775 -10.796 -74.326 0.50 16.91 162 LYS C O 1
ATOM 2575 O O B LYS A 1 164 ? 63.735 -10.802 -74.317 0.50 18.85 162 LYS C O 1
ATOM 2612 N N . ALA A 1 165 ? 63.887 -12.945 -74.989 1.00 16.35 163 ALA C N 1
ATOM 2613 C CA . ALA A 1 165 ? 64.787 -13.291 -73.892 1.00 17.48 163 ALA C CA 1
ATOM 2614 C C . ALA A 1 165 ? 66.117 -12.564 -74.053 1.00 21.78 163 ALA C C 1
ATOM 2615 O O . ALA A 1 165 ? 66.656 -12.013 -73.093 1.00 17.40 163 ALA C O 1
ATOM 2623 N N . THR A 1 166 ? 66.664 -12.545 -75.271 1.00 17.08 164 THR C N 1
ATOM 2624 C CA . THR A 1 166 ? 67.893 -11.810 -75.519 1.00 17.49 164 THR C CA 1
ATOM 2625 C C . THR A 1 166 ? 67.733 -10.326 -75.222 1.00 22.67 164 THR C C 1
ATOM 2626 O O . THR A 1 166 ? 68.639 -9.718 -74.660 1.00 19.01 164 THR C O 1
ATOM 2637 N N . ALA A 1 167 ? 66.592 -9.727 -75.586 1.00 18.44 165 ALA C N 1
ATOM 2638 C CA . ALA A 1 167 ? 66.396 -8.297 -75.339 1.00 17.85 165 ALA C CA 1
ATOM 2639 C C . ALA A 1 167 ? 66.287 -8.001 -73.849 1.00 20.16 165 ALA C C 1
ATOM 2640 O O . ALA A 1 167 ? 66.804 -6.983 -73.376 1.00 20.25 165 ALA C O 1
ATOM 2647 N N . ALA A 1 168 ? 65.585 -8.856 -73.097 1.00 21.01 166 ALA C N 1
ATOM 2648 C CA . ALA A 1 168 ? 65.509 -8.653 -71.653 1.00 15.80 166 ALA C CA 1
ATOM 2649 C C . ALA A 1 168 ? 66.893 -8.766 -71.027 1.00 15.71 166 ALA C C 1
ATOM 2650 O O . ALA A 1 168 ? 67.242 -7.999 -70.121 1.00 20.53 166 ALA C O 1
ATOM 2657 N N . HIS A 1 169 ? 67.705 -9.691 -71.536 1.00 15.86 167 HIS C N 1
ATOM 2658 C CA . HIS A 1 169 ? 69.019 -9.966 -70.984 1.00 16.14 167 HIS C CA 1
ATOM 2659 C C . HIS A 1 169 ? 69.948 -8.797 -71.244 1.00 19.68 167 HIS C C 1
ATOM 2660 O O . HIS A 1 169 ? 70.686 -8.385 -70.351 1.00 17.80 167 HIS C O 1
ATOM 2674 N N . GLN A 1 170 ? 69.881 -8.210 -72.447 1.00 18.60 168 GLN C N 1
ATOM 2675 C CA . GLN A 1 170 ? 70.715 -7.043 -72.734 1.00 19.27 168 GLN C CA 1
ATOM 2676 C C . GLN A 1 170 ? 70.312 -5.840 -71.902 1.00 22.49 168 GLN C C 1
ATOM 2677 O O . GLN A 1 170 ? 71.161 -4.999 -71.588 1.00 22.37 168 GLN C O 1
ATOM 2691 N N . ALA A 1 171 ? 69.039 -5.730 -71.549 1.00 20.63 169 ALA C N 1
ATOM 2692 C CA . ALA A 1 171 ? 68.561 -4.628 -70.718 1.00 18.64 169 ALA C CA 1
ATOM 2693 C C . ALA A 1 171 ? 68.800 -4.861 -69.231 1.00 17.57 169 ALA C C 1
ATOM 2694 O O . ALA A 1 171 ? 68.543 -3.949 -68.427 1.00 23.99 169 ALA C O 1
ATOM 2701 N N . TYR A 1 172 ? 69.335 -6.021 -68.869 1.00 17.23 170 TYR C N 1
ATOM 2702 C CA . TYR A 1 172 ? 69.567 -6.403 -67.479 1.00 16.29 170 TYR C CA 1
ATOM 2703 C C . TYR A 1 172 ? 71.049 -6.717 -67.251 1.00 18.43 170 TYR C C 1
ATOM 2704 O O . TYR A 1 172 ? 71.407 -7.563 -66.427 1.00 19.18 170 TYR C O 1
ATOM 2722 N N . ALA A 1 173 ? 71.926 -6.019 -67.962 1.00 25.25 171 ALA C N 1
ATOM 2723 C CA . ALA A 1 173 ? 73.375 -6.175 -67.780 1.00 19.72 171 ALA C CA 1
ATOM 2724 C C . ALA A 1 173 ? 73.806 -7.644 -67.843 1.00 18.92 171 ALA C C 1
ATOM 2725 O O . ALA A 1 173 ? 74.692 -8.085 -67.109 1.00 22.88 171 ALA C O 1
ATOM 2732 N N . ASN A 1 174 ? 73.183 -8.401 -68.753 1.00 18.75 172 ASN C N 1
ATOM 2733 C CA . ASN A 1 174 ? 73.492 -9.809 -68.999 1.00 18.95 172 ASN C CA 1
ATOM 2734 C C . ASN A 1 174 ? 73.295 -10.686 -67.754 1.00 17.48 172 ASN C C 1
ATOM 2735 O O . ASN A 1 174 ? 73.956 -11.717 -67.582 1.00 19.96 172 ASN C O 1
ATOM 2746 N N . GLU A 1 175 ? 72.380 -10.304 -66.863 1.00 16.97 173 GLU C N 1
ATOM 2747 C CA . GLU A 1 175 ? 72.076 -11.098 -65.682 1.00 19.96 173 GLU C CA 1
ATOM 2748 C C . GLU A 1 175 ? 70.680 -11.700 -65.689 1.00 17.04 173 GLU C C 1
ATOM 2749 O O . GLU A 1 175 ? 70.364 -12.483 -64.792 1.00 17.12 173 GLU C O 1
ATOM 2761 N N . TRP A 1 176 ? 69.846 -11.395 -66.695 1.00 16.94 174 TRP C N 1
ATOM 2762 C CA . TRP A 1 176 ? 68.462 -11.861 -66.693 1.00 15.27 174 TRP C CA 1
ATOM 2763 C C . TRP A 1 176 ? 68.384 -13.379 -66.811 1.00 15.70 174 TRP C C 1
ATOM 2764 O O . TRP A 1 176 ? 67.672 -14.032 -66.048 1.00 16.04 174 TRP C O 1
ATOM 2785 N N . LYS A 1 177 ? 69.084 -13.959 -67.789 1.00 16.27 175 LYS C N 1
ATOM 2786 C CA . LYS A 1 177 ? 68.972 -15.397 -68.012 1.00 14.99 175 LYS C CA 1
ATOM 2787 C C . LYS A 1 177 ? 69.378 -16.185 -66.778 1.00 15.00 175 LYS C C 1
ATOM 2788 O O . LYS A 1 177 ? 68.746 -17.191 -66.448 1.00 15.65 175 LYS C O 1
ATOM 2807 N N . GLY A 1 178 ? 70.459 -15.762 -66.106 1.00 18.13 176 GLY C N 1
ATOM 2808 C CA . GLY A 1 178 ? 70.908 -16.469 -64.911 1.00 14.48 176 GLY C CA 1
ATOM 2809 C C . GLY A 1 178 ? 69.893 -16.416 -63.782 1.00 17.96 176 GLY C C 1
ATOM 2810 O O . GLY A 1 178 ? 69.676 -17.410 -63.084 1.00 17.85 176 GLY C O 1
ATOM 2814 N N . LEU A 1 179 ? 69.261 -15.258 -63.588 1.00 16.98 177 LEU C N 1
ATOM 2815 C CA . LEU A 1 179 ? 68.254 -15.129 -62.538 1.00 15.84 177 LEU C CA 1
ATOM 2816 C C . LEU A 1 179 ? 67.069 -16.031 -62.818 1.00 20.26 177 LEU C C 1
ATOM 2817 O O . LEU A 1 179 ? 66.541 -16.670 -61.900 1.00 16.86 177 LEU C O 1
ATOM 2833 N N . VAL A 1 180 ? 66.657 -16.126 -64.089 1.00 15.59 178 VAL C N 1
ATOM 2834 C CA . VAL A 1 180 ? 65.613 -17.071 -64.472 1.00 17.47 178 VAL C CA 1
ATOM 2835 C C . VAL A 1 180 ? 66.019 -18.506 -64.142 1.00 15.12 178 VAL C C 1
ATOM 2836 O O . VAL A 1 180 ? 65.221 -19.279 -63.605 1.00 16.63 178 VAL C O 1
ATOM 2849 N N . ARG A 1 181 ? 67.234 -18.918 -64.535 1.00 14.27 179 ARG C N 1
ATOM 2850 C CA . ARG A 1 181 ? 67.686 -20.288 -64.259 1.00 15.14 179 ARG C CA 1
ATOM 2851 C C . ARG A 1 181 ? 67.735 -20.576 -62.754 1.00 13.17 179 ARG C C 1
ATOM 2852 O O . ARG A 1 181 ? 67.465 -21.708 -62.322 1.00 16.86 179 ARG C O 1
ATOM 2873 N N . MET A 1 182 ? 68.078 -19.575 -61.952 1.00 15.75 180 MET C N 1
ATOM 2874 C CA . MET A 1 182 ? 68.127 -19.774 -60.501 1.00 13.31 180 MET C CA 1
ATOM 2875 C C . MET A 1 182 ? 66.740 -20.043 -59.927 1.00 14.59 180 MET C C 1
ATOM 2876 O O . MET A 1 182 ? 66.576 -20.946 -59.086 1.00 14.77 180 MET C O 1
ATOM 2890 N N . VAL A 1 183 ? 65.732 -19.267 -60.356 1.00 18.26 181 VAL C N 1
ATOM 2891 C CA . VAL A 1 183 ? 64.374 -19.479 -59.869 1.00 14.07 181 VAL C CA 1
ATOM 2892 C C . VAL A 1 183 ? 63.808 -20.795 -60.395 1.00 17.99 181 VAL C C 1
ATOM 2893 O O . VAL A 1 183 ? 63.076 -21.504 -59.685 1.00 17.18 181 VAL C O 1
ATOM 2906 N N . LYS A 1 184 ? 64.151 -21.166 -61.634 1.00 13.22 182 LYS C N 1
ATOM 2907 C CA . LYS A 1 184 ? 63.731 -22.475 -62.123 1.00 15.37 182 LYS C CA 1
ATOM 2908 C C . LYS A 1 184 ? 64.363 -23.603 -61.290 1.00 16.81 182 LYS C C 1
ATOM 2909 O O . LYS A 1 184 ? 63.711 -24.620 -61.010 1.00 14.54 182 LYS C O 1
ATOM 2928 N N . TYR A 1 185 ? 65.613 -23.419 -60.838 1.00 15.74 183 TYR C N 1
ATOM 2929 C CA . TYR A 1 185 ? 66.250 -24.398 -59.959 1.00 19.30 183 TYR C CA 1
ATOM 2930 C C . TYR A 1 185 ? 65.467 -24.539 -58.649 1.00 14.85 183 TYR C C 1
ATOM 2931 O O . TYR A 1 185 ? 65.180 -25.653 -58.196 1.00 13.30 183 TYR C O 1
ATOM 2949 N N . TRP A 1 186 ? 65.071 -23.415 -58.057 1.00 12.79 184 TRP C N 1
ATOM 2950 C CA . TRP A 1 186 ? 64.220 -23.435 -56.864 1.00 15.24 184 TRP C CA 1
ATOM 2951 C C . TRP A 1 186 ? 62.893 -24.132 -57.136 1.00 14.00 184 TRP C C 1
ATOM 2952 O O . TRP A 1 186 ? 62.382 -24.865 -56.282 1.00 16.50 184 TRP C O 1
ATOM 2973 N N . ASN A 1 187 ? 62.293 -23.873 -58.295 1.00 17.70 185 ASN C N 1
ATOM 2974 C CA . ASN A 1 187 ? 60.995 -24.450 -58.621 1.00 16.72 185 ASN C CA 1
ATOM 2975 C C . ASN A 1 187 ? 61.073 -25.962 -58.712 1.00 14.52 185 ASN C C 1
ATOM 2976 O O . ASN A 1 187 ? 60.078 -26.657 -58.505 1.00 17.28 185 ASN C O 1
ATOM 2987 N N . ASN A 1 188 ? 62.251 -26.488 -59.020 1.00 18.69 186 ASN C N 1
ATOM 2988 C CA . ASN A 1 188 ? 62.484 -27.915 -59.182 1.00 15.85 186 ASN C CA 1
ATOM 2989 C C . ASN A 1 188 ? 62.902 -28.615 -57.883 1.00 19.28 186 ASN C C 1
ATOM 2990 O O . ASN A 1 188 ? 63.071 -29.851 -57.871 1.00 17.69 186 ASN C O 1
ATOM 3001 N N . ASN A 1 189 ? 63.045 -27.871 -56.799 1.00 16.90 187 ASN C N 1
ATOM 3002 C CA . ASN A 1 189 ? 63.591 -28.406 -55.560 1.00 14.96 187 ASN C CA 1
ATOM 3003 C C . ASN A 1 189 ? 62.701 -29.541 -55.016 1.00 14.53 187 ASN C C 1
ATOM 3004 O O . ASN A 1 189 ? 61.507 -29.323 -54.779 1.00 17.94 187 ASN C O 1
ATOM 3015 N N . PRO A 1 190 ? 63.247 -30.734 -54.778 1.00 17.86 188 PRO C N 1
ATOM 3016 C CA . PRO A 1 190 ? 62.449 -31.837 -54.203 1.00 16.48 188 PRO C CA 1
ATOM 3017 C C . PRO A 1 190 ? 61.768 -31.502 -52.880 1.00 17.97 188 PRO C C 1
ATOM 3018 O O . PRO A 1 190 ? 60.804 -32.179 -52.506 1.00 17.95 188 PRO C O 1
ATOM 3029 N N . LYS A 1 191 ? 62.275 -30.519 -52.128 1.00 16.00 189 LYS C N 1
ATOM 3030 C CA . LYS A 1 191 ? 61.655 -30.154 -50.851 1.00 19.99 189 LYS C CA 1
ATOM 3031 C C . LYS A 1 191 ? 60.196 -29.744 -50.998 1.00 15.75 189 LYS C C 1
ATOM 3032 O O . LYS A 1 191 ? 59.444 -29.796 -50.012 1.00 18.52 189 LYS C O 1
ATOM 3051 N N . HIS A 1 192 ? 59.768 -29.331 -52.196 1.00 15.51 190 HIS C N 1
ATOM 3052 C CA . HIS A 1 192 ? 58.388 -28.896 -52.384 1.00 16.21 190 HIS C CA 1
ATOM 3053 C C . HIS A 1 192 ? 57.434 -30.052 -52.602 1.00 20.50 190 HIS C C 1
ATOM 3054 O O . HIS A 1 192 ? 56.219 -29.835 -52.629 1.00 26.64 190 HIS C O 1
ATOM 3068 N N . GLY A 1 193 ? 57.944 -31.251 -52.779 1.00 19.77 191 GLY C N 1
ATOM 3069 C CA . GLY A 1 193 ? 57.123 -32.412 -53.018 1.00 17.49 191 GLY C CA 1
ATOM 3070 C C . GLY A 1 193 ? 57.181 -32.844 -54.473 1.00 21.52 191 GLY C C 1
ATOM 3071 O O . GLY A 1 193 ? 58.092 -32.490 -55.221 1.00 24.54 191 GLY C O 1
ATOM 3075 N N A ASP A 1 194 ? 56.150 -33.593 -54.859 0.50 21.13 192 ASP C N 1
ATOM 3076 N N B ASP A 1 194 ? 56.169 -33.609 -54.869 0.50 21.41 192 ASP C N 1
ATOM 3077 C CA A ASP A 1 194 ? 56.040 -34.150 -56.200 0.50 29.10 192 ASP C CA 1
ATOM 3078 C CA B ASP A 1 194 ? 56.136 -34.121 -56.235 0.50 21.92 192 ASP C CA 1
ATOM 3079 C C A ASP A 1 194 ? 55.624 -33.101 -57.218 0.50 30.63 192 ASP C C 1
ATOM 3080 C C B ASP A 1 194 ? 55.604 -33.108 -57.237 0.50 31.65 192 ASP C C 1
ATOM 3081 O O A ASP A 1 194 ? 55.946 -33.237 -58.404 0.50 32.11 192 ASP C O 1
ATOM 3082 O O B ASP A 1 194 ? 55.829 -33.283 -58.440 0.50 30.80 192 ASP C O 1
ATOM 3099 N N . LEU A 1 195 ? 54.908 -32.064 -56.783 1.00 23.30 193 LEU C N 1
ATOM 3100 C CA . LEU A 1 195 ? 54.356 -31.050 -57.674 1.00 20.11 193 LEU C CA 1
ATOM 3101 C C . LEU A 1 195 ? 55.143 -29.757 -57.523 1.00 20.86 193 LEU C C 1
ATOM 3102 O O . LEU A 1 195 ? 55.295 -29.242 -56.409 1.00 20.85 193 LEU C O 1
ATOM 3119 N N . LYS A 1 196 ? 55.635 -29.223 -58.642 1.00 18.58 194 LYS C N 1
ATOM 3120 C CA . LYS A 1 196 ? 56.412 -28.006 -58.559 1.00 16.28 194 LYS C CA 1
ATOM 3121 C C . LYS A 1 196 ? 55.526 -26.828 -58.137 1.00 18.42 194 LYS C C 1
ATOM 3122 O O . LYS A 1 196 ? 54.303 -26.843 -58.357 1.00 18.59 194 LYS C O 1
ATOM 3141 N N . PRO A 1 197 ? 56.117 -25.810 -57.515 1.00 18.75 195 PRO C N 1
ATOM 3142 C CA . PRO A 1 197 ? 55.331 -24.603 -57.171 1.00 15.09 195 PRO C CA 1
ATOM 3143 C C . PRO A 1 197 ? 54.637 -23.972 -58.362 1.00 21.63 195 PRO C C 1
ATOM 3144 O O . PRO A 1 197 ? 53.436 -23.658 -58.287 1.00 18.41 195 PRO C O 1
ATOM 3155 N N . VAL A 1 198 ? 55.374 -23.748 -59.447 1.00 18.12 196 VAL C N 1
ATOM 3156 C CA . VAL A 1 198 ? 54.851 -23.111 -60.653 1.00 16.03 196 VAL C CA 1
ATOM 3157 C C . VAL A 1 198 ? 54.878 -24.119 -61.808 1.00 17.43 196 VAL C C 1
ATOM 3158 O O . VAL A 1 198 ? 55.933 -24.692 -62.115 1.00 16.14 196 VAL C O 1
ATOM 3171 N N . LYS A 1 199 ? 53.734 -24.289 -62.493 1.00 16.26 197 LYS C N 1
ATOM 3172 C CA . LYS A 1 199 ? 53.629 -25.173 -63.650 1.00 19.38 197 LYS C CA 1
ATOM 3173 C C . LYS A 1 199 ? 53.015 -24.412 -64.816 1.00 17.88 197 LYS C C 1
ATOM 3174 O O . LYS A 1 199 ? 51.957 -23.781 -64.662 1.00 18.33 197 LYS C O 1
ATOM 3193 N N . PRO A 1 200 ? 53.617 -24.454 -66.010 1.00 16.85 198 PRO C N 1
ATOM 3194 C CA . PRO A 1 200 ? 54.883 -25.095 -66.367 1.00 19.76 198 PRO C CA 1
ATOM 3195 C C . PRO A 1 200 ? 56.081 -24.244 -65.966 1.00 14.76 198 PRO C C 1
ATOM 3196 O O . PRO A 1 200 ? 55.936 -23.059 -65.605 1.00 15.13 198 PRO C O 1
ATOM 3207 N N . SER A 1 201 ? 57.258 -24.860 -66.016 1.00 18.32 199 SER C N 1
ATOM 3208 C CA . SER A 1 201 ? 58.483 -24.142 -65.698 1.00 15.97 199 SER C CA 1
ATOM 3209 C C . SER A 1 201 ? 58.631 -22.935 -66.611 1.00 15.79 199 SER C C 1
ATOM 3210 O O . SER A 1 201 ? 59.066 -21.870 -66.181 1.00 16.22 199 SER C O 1
ATOM 3218 N N . PHE A 1 202 ? 58.215 -23.083 -67.866 1.00 17.01 200 PHE C N 1
ATOM 3219 C CA . PHE A 1 202 ? 58.272 -21.991 -68.836 1.00 18.83 200 PHE C CA 1
ATOM 3220 C C . PHE A 1 202 ? 57.517 -20.742 -68.356 1.00 19.16 200 PHE C C 1
ATOM 3221 O O . PHE A 1 202 ? 57.873 -19.613 -68.727 1.00 15.61 200 PHE C O 1
ATOM 3238 N N . LEU A 1 203 ? 56.506 -20.900 -67.502 1.00 15.11 201 LEU C N 1
ATOM 3239 C CA . LEU A 1 203 ? 55.793 -19.724 -67.009 1.00 14.46 201 LEU C CA 1
ATOM 3240 C C . LEU A 1 203 ? 56.696 -18.781 -66.225 1.00 22.22 201 LEU C C 1
ATOM 3241 O O . LEU A 1 203 ? 56.456 -17.575 -66.211 1.00 15.43 201 LEU C O 1
ATOM 3257 N N . ILE A 1 204 ? 57.729 -19.306 -65.570 1.00 18.58 202 ILE C N 1
ATOM 3258 C CA . ILE A 1 204 ? 58.647 -18.470 -64.806 1.00 15.71 202 ILE C CA 1
ATOM 3259 C C . ILE A 1 204 ? 59.349 -17.493 -65.723 1.00 16.88 202 ILE C C 1
ATOM 3260 O O . ILE A 1 204 ? 59.493 -16.303 -65.405 1.00 18.22 202 ILE C O 1
ATOM 3276 N N . GLU A 1 205 ? 59.765 -17.983 -66.889 1.00 20.43 203 GLU C N 1
ATOM 3277 C CA . GLU A 1 205 ? 60.439 -17.169 -67.890 1.00 17.34 203 GLU C CA 1
ATOM 3278 C C . GLU A 1 205 ? 59.495 -16.157 -68.530 1.00 16.18 203 GLU C C 1
ATOM 3279 O O . GLU A 1 205 ? 59.864 -14.992 -68.717 1.00 18.92 203 GLU C O 1
ATOM 3291 N N . VAL A 1 206 ? 58.276 -16.588 -68.869 1.00 15.74 204 VAL C N 1
ATOM 3292 C CA . VAL A 1 206 ? 57.272 -15.663 -69.398 1.00 15.62 204 VAL C CA 1
ATOM 3293 C C . VAL A 1 206 ? 57.015 -14.537 -68.395 1.00 15.68 204 VAL C C 1
ATOM 3294 O O . VAL A 1 206 ? 57.025 -13.352 -68.736 1.00 17.58 204 VAL C O 1
ATOM 3307 N N . MET A 1 207 ? 56.800 -14.892 -67.139 1.00 14.56 205 MET C N 1
ATOM 3308 C CA . MET A 1 207 ? 56.560 -13.860 -66.130 1.00 20.89 205 MET C CA 1
ATOM 3309 C C . MET A 1 207 ? 57.764 -12.924 -65.990 1.00 14.63 205 MET C C 1
ATOM 3310 O O . MET A 1 207 ? 57.600 -11.702 -65.846 1.00 17.27 205 MET C O 1
ATOM 3324 N N . ALA A 1 208 ? 58.975 -13.479 -66.042 1.00 14.91 206 ALA C N 1
ATOM 3325 C CA . ALA A 1 208 ? 60.186 -12.701 -65.825 1.00 14.37 206 ALA C CA 1
ATOM 3326 C C . ALA A 1 208 ? 60.356 -11.613 -66.865 1.00 22.15 206 ALA C C 1
ATOM 3327 O O . ALA A 1 208 ? 61.090 -10.655 -66.621 1.00 19.21 206 ALA C O 1
ATOM 3334 N N . LEU A 1 209 ? 59.723 -11.746 -68.032 1.00 18.92 207 LEU C N 1
ATOM 3335 C CA . LEU A 1 209 ? 59.849 -10.700 -69.038 1.00 19.85 207 LEU C CA 1
ATOM 3336 C C . LEU A 1 209 ? 59.298 -9.380 -68.519 1.00 17.37 207 LEU C C 1
ATOM 3337 O O . LEU A 1 209 ? 59.741 -8.301 -68.943 1.00 20.10 207 LEU C O 1
ATOM 3353 N N . GLU A 1 210 ? 58.327 -9.455 -67.611 1.00 18.09 208 GLU C N 1
ATOM 3354 C CA . GLU A 1 210 ? 57.718 -8.295 -66.969 1.00 22.85 208 GLU C CA 1
ATOM 3355 C C . GLU A 1 210 ? 58.125 -8.126 -65.510 1.00 20.41 208 GLU C C 1
ATOM 3356 O O . GLU A 1 210 ? 58.195 -6.986 -65.039 1.00 21.25 208 GLU C O 1
ATOM 3368 N N . CYS A 1 211 ? 58.421 -9.222 -64.794 1.00 19.09 209 CYS C N 1
ATOM 3369 C CA . CYS A 1 211 ? 58.629 -9.158 -63.339 1.00 17.14 209 CYS C CA 1
ATOM 3370 C C . CYS A 1 211 ? 60.071 -8.848 -62.934 1.00 19.48 209 CYS C C 1
ATOM 3371 O O . CYS A 1 211 ? 60.327 -8.639 -61.741 1.00 18.95 209 CYS C O 1
ATOM 3379 N N . LEU A 1 212 ? 61.002 -8.833 -63.886 1.00 19.39 210 LEU C N 1
ATOM 3380 C CA . LEU A 1 212 ? 62.320 -8.232 -63.747 1.00 15.50 210 LEU C CA 1
ATOM 3381 C C . LEU A 1 212 ? 62.278 -6.954 -64.565 1.00 20.55 210 LEU C C 1
ATOM 3382 O O . LEU A 1 212 ? 61.909 -6.986 -65.749 1.00 21.16 210 LEU C O 1
ATOM 3398 N N . TYR A 1 213 ? 62.559 -5.820 -63.928 1.00 22.36 211 TYR C N 1
ATOM 3399 C CA . TYR A 1 213 ? 62.379 -4.540 -64.594 1.00 26.87 211 TYR C CA 1
ATOM 3400 C C . TYR A 1 213 ? 63.320 -3.522 -63.968 1.00 19.68 211 TYR C C 1
ATOM 3401 O O . TYR A 1 213 ? 63.920 -3.764 -62.916 1.00 23.61 211 TYR C O 1
ATOM 3419 N N . GLY A 1 214 ? 63.463 -2.386 -64.658 1.00 27.96 212 GLY C N 1
ATOM 3420 C CA . GLY A 1 214 ? 64.311 -1.316 -64.165 1.00 33.48 212 GLY C CA 1
ATOM 3421 C C . GLY A 1 214 ? 65.790 -1.569 -64.326 1.00 29.48 212 GLY C C 1
ATOM 3422 O O . GLY A 1 214 ? 66.600 -0.885 -63.700 1.00 32.66 212 GLY C O 1
ATOM 3426 N N . GLY A 1 215 ? 66.172 -2.538 -65.144 1.00 25.11 213 GLY C N 1
ATOM 3427 C CA . GLY A 1 215 ? 67.573 -2.873 -65.287 1.00 23.92 213 GLY C CA 1
ATOM 3428 C C . GLY A 1 215 ? 68.138 -3.586 -64.056 1.00 20.23 213 GLY C C 1
ATOM 3429 O O . GLY A 1 215 ? 67.484 -3.764 -63.024 1.00 23.10 213 GLY C O 1
ATOM 3433 N N . TRP A 1 216 ? 69.400 -3.991 -64.190 1.00 18.87 214 TRP C N 1
ATOM 3434 C CA . TRP A 1 216 ? 70.090 -4.702 -63.121 1.00 21.80 214 TRP C CA 1
ATOM 3435 C C . TRP A 1 216 ? 70.416 -3.742 -61.983 1.00 20.68 214 TRP C C 1
ATOM 3436 O O . TRP A 1 216 ? 70.959 -2.657 -62.204 1.00 24.55 214 TRP C O 1
ATOM 3457 N N . GLY A 1 217 ? 70.087 -4.157 -60.763 1.00 22.95 215 GLY C N 1
ATOM 3458 C CA . GLY A 1 217 ? 70.233 -3.319 -59.581 1.00 22.56 215 GLY C CA 1
ATOM 3459 C C . GLY A 1 217 ? 71.583 -3.389 -58.895 1.00 27.69 215 GLY C C 1
ATOM 3460 O O . GLY A 1 217 ? 71.897 -2.520 -58.074 1.00 31.25 215 GLY C O 1
ATOM 3464 N N . GLY A 1 218 ? 72.371 -4.433 -59.177 1.00 23.69 216 GLY C N 1
ATOM 3465 C CA . GLY A 1 218 ? 73.749 -4.528 -58.733 1.00 31.49 216 GLY C CA 1
ATOM 3466 C C . GLY A 1 218 ? 74.021 -5.621 -57.719 1.00 22.64 216 GLY C C 1
ATOM 3467 O O . GLY A 1 218 ? 75.189 -5.972 -57.508 1.00 34.60 216 GLY C O 1
ATOM 3471 N N . SER A 1 219 ? 72.985 -6.179 -57.096 1.00 20.65 217 SER C N 1
ATOM 3472 C CA . SER A 1 219 ? 73.131 -7.163 -56.032 1.00 19.53 217 SER C CA 1
ATOM 3473 C C . SER A 1 219 ? 72.182 -8.323 -56.285 1.00 20.13 217 SER C C 1
ATOM 3474 O O . SER A 1 219 ? 70.971 -8.118 -56.431 1.00 24.90 217 SER C O 1
ATOM 3482 N N . PHE A 1 220 ? 72.743 -9.530 -56.352 1.00 20.92 218 PHE C N 1
ATOM 3483 C CA . PHE A 1 220 ? 71.937 -10.729 -56.566 1.00 15.42 218 PHE C CA 1
ATOM 3484 C C . PHE A 1 220 ? 70.919 -10.924 -55.463 1.00 14.94 218 PHE C C 1
ATOM 3485 O O . PHE A 1 220 ? 69.778 -11.320 -55.731 1.00 19.64 218 PHE C O 1
ATOM 3502 N N . ASP A 1 221 ? 71.307 -10.712 -54.205 1.00 20.18 219 ASP C N 1
ATOM 3503 C CA . ASP A 1 221 ? 70.402 -11.132 -53.136 1.00 24.26 219 ASP C CA 1
ATOM 3504 C C . ASP A 1 221 ? 69.140 -10.279 -53.108 1.00 19.62 219 ASP C C 1
ATOM 3505 O O . ASP A 1 221 ? 68.030 -10.809 -52.945 1.00 20.97 219 ASP C O 1
ATOM 3514 N N . ARG A 1 222 ? 69.280 -8.970 -53.305 1.00 20.70 220 ARG C N 1
ATOM 3515 C CA . ARG A 1 222 ? 68.104 -8.108 -53.381 1.00 15.93 220 ARG C CA 1
ATOM 3516 C C . ARG A 1 222 ? 67.287 -8.400 -54.625 1.00 20.29 220 ARG C C 1
ATOM 3517 O O . ARG A 1 222 ? 66.050 -8.387 -54.567 1.00 22.20 220 ARG C O 1
ATOM 3538 N N . GLU A 1 223 ? 67.955 -8.661 -55.758 1.00 21.49 221 GLU C N 1
ATOM 3539 C CA . GLU A 1 223 ? 67.238 -8.957 -57.003 1.00 17.22 221 GLU C CA 1
ATOM 3540 C C . GLU A 1 223 ? 66.380 -10.203 -56.857 1.00 18.48 221 GLU C C 1
ATOM 3541 O O . GLU A 1 223 ? 65.224 -10.225 -57.304 1.00 17.92 221 GLU C O 1
ATOM 3553 N N . ILE A 1 224 ? 66.927 -11.251 -56.238 1.00 19.08 222 ILE C N 1
ATOM 3554 C CA . ILE A 1 224 ? 66.179 -12.495 -56.070 1.00 16.30 222 ILE C CA 1
ATOM 3555 C C . ILE A 1 224 ? 65.000 -12.282 -55.127 1.00 18.26 222 ILE C C 1
ATOM 3556 O O . ILE A 1 224 ? 63.892 -12.756 -55.385 1.00 16.61 222 ILE C O 1
ATOM 3572 N N . GLN A 1 225 ? 65.231 -11.603 -53.998 1.00 20.05 223 GLN C N 1
ATOM 3573 C CA . GLN A 1 225 ? 64.149 -11.297 -53.055 1.00 18.20 223 GLN C CA 1
ATOM 3574 C C . GLN A 1 225 ? 62.978 -10.610 -53.749 1.00 18.05 223 GLN C C 1
ATOM 3575 O O . GLN A 1 225 ? 61.819 -11.008 -53.575 1.00 16.38 223 GLN C O 1
ATOM 3589 N N . SER A 1 226 ? 63.272 -9.555 -54.528 1.00 16.85 224 SER C N 1
ATOM 3590 C CA . SER A 1 226 ? 62.236 -8.763 -55.179 1.00 19.79 224 SER C CA 1
ATOM 3591 C C . SER A 1 226 ? 61.574 -9.553 -56.297 1.00 16.48 224 SER C C 1
ATOM 3592 O O . SER A 1 226 ? 60.357 -9.449 -56.518 1.00 18.65 224 SER C O 1
ATOM 3600 N N . PHE A 1 227 ? 62.365 -10.368 -56.987 1.00 17.09 225 PHE C N 1
ATOM 3601 C CA . PHE A 1 227 ? 61.849 -11.224 -58.048 1.00 15.67 225 PHE C CA 1
ATOM 3602 C C . PHE A 1 227 ? 60.817 -12.185 -57.480 1.00 17.00 225 PHE C C 1
ATOM 3603 O O . PHE A 1 227 ? 59.715 -12.301 -58.003 1.00 16.99 225 PHE C O 1
ATOM 3620 N N . PHE A 1 228 ? 61.152 -12.876 -56.387 1.00 16.03 226 PHE C N 1
ATOM 3621 C CA . PHE A 1 228 ? 60.175 -13.775 -55.778 1.00 16.16 226 PHE C CA 1
ATOM 3622 C C . PHE A 1 228 ? 58.923 -13.005 -55.350 1.00 18.16 226 PHE C C 1
ATOM 3623 O O . PHE A 1 228 ? 57.795 -13.480 -55.531 1.00 19.15 226 PHE C O 1
ATOM 3640 N N . ALA A 1 229 ? 59.100 -11.827 -54.755 1.00 18.16 227 ALA C N 1
ATOM 3641 C CA . ALA A 1 229 ? 57.958 -11.084 -54.236 1.00 17.10 227 ALA C CA 1
ATOM 3642 C C . ALA A 1 229 ? 57.027 -10.679 -55.361 1.00 27.86 227 ALA C C 1
ATOM 3643 O O . ALA A 1 229 ? 55.801 -10.765 -55.224 1.00 20.08 227 ALA C O 1
ATOM 3650 N N . THR A 1 230 ? 57.603 -10.201 -56.466 1.00 17.09 228 THR C N 1
ATOM 3651 C CA . THR A 1 230 ? 56.827 -9.840 -57.642 1.00 17.09 228 THR C CA 1
ATOM 3652 C C . THR A 1 230 ? 56.141 -11.050 -58.261 1.00 20.68 228 THR C C 1
ATOM 3653 O O . THR A 1 230 ? 54.956 -10.955 -58.635 1.00 17.30 228 THR C O 1
ATOM 3664 N N . LEU A 1 231 ? 56.837 -12.194 -58.357 1.00 16.49 229 LEU C N 1
ATOM 3665 C CA . LEU A 1 231 ? 56.202 -13.397 -58.920 1.00 14.93 229 LEU C CA 1
ATOM 3666 C C . LEU A 1 231 ? 55.013 -13.829 -58.059 1.00 17.28 229 LEU C C 1
ATOM 3667 O O . LEU A 1 231 ? 53.963 -14.211 -58.576 1.00 18.83 229 LEU C O 1
ATOM 3683 N N . ALA A 1 232 ? 55.135 -13.714 -56.734 1.00 16.04 230 ALA C N 1
ATOM 3684 C CA . ALA A 1 232 ? 54.027 -14.059 -55.851 1.00 18.64 230 ALA C CA 1
ATOM 3685 C C . ALA A 1 232 ? 52.823 -13.167 -56.119 1.00 20.88 230 ALA C C 1
ATOM 3686 O O . ALA A 1 232 ? 51.681 -13.641 -56.218 1.00 21.65 230 ALA C O 1
ATOM 3693 N N . ASP A 1 233 ? 53.069 -11.865 -56.238 1.00 20.28 231 ASP C N 1
ATOM 3694 C CA . ASP A 1 233 ? 52.012 -10.891 -56.436 1.00 17.83 231 ASP C CA 1
ATOM 3695 C C . ASP A 1 233 ? 51.347 -10.999 -57.799 1.00 18.65 231 ASP C C 1
ATOM 3696 O O . ASP A 1 233 ? 50.238 -10.474 -57.962 1.00 21.30 231 ASP C O 1
ATOM 3705 N N . ARG A 1 234 ? 52.029 -11.586 -58.797 1.00 17.11 232 ARG C N 1
ATOM 3706 C CA . ARG A 1 234 ? 51.521 -11.589 -60.171 1.00 19.10 232 ARG C CA 1
ATOM 3707 C C . ARG A 1 234 ? 51.158 -12.961 -60.732 1.00 21.38 232 ARG C C 1
ATOM 3708 O O . ARG A 1 234 ? 50.690 -13.039 -61.879 1.00 16.94 232 ARG C O 1
ATOM 3729 N N . VAL A 1 235 ? 51.335 -14.047 -59.972 1.00 18.04 233 VAL C N 1
ATOM 3730 C CA . VAL A 1 235 ? 51.105 -15.377 -60.511 1.00 20.49 233 VAL C CA 1
ATOM 3731 C C . VAL A 1 235 ? 49.636 -15.612 -60.884 1.00 18.58 233 VAL C C 1
ATOM 3732 O O . VAL A 1 235 ? 49.346 -16.514 -61.676 1.00 21.92 233 VAL C O 1
ATOM 3745 N N . HIS A 1 236 ? 48.697 -14.832 -60.343 1.00 17.84 234 HIS C N 1
ATOM 3746 C CA . HIS A 1 236 ? 47.292 -14.976 -60.699 1.00 21.96 234 HIS C CA 1
ATOM 3747 C C . HIS A 1 236 ? 46.908 -14.136 -61.907 1.00 19.22 234 HIS C C 1
ATOM 3748 O O . HIS A 1 236 ? 45.754 -14.201 -62.344 1.00 24.24 234 HIS C O 1
ATOM 3762 N N . ASP A 1 237 ? 47.819 -13.315 -62.428 1.00 19.96 235 ASP C N 1
ATOM 3763 C CA . ASP A 1 237 ? 47.463 -12.537 -63.614 1.00 18.99 235 ASP C CA 1
ATOM 3764 C C . ASP A 1 237 ? 47.371 -13.472 -64.819 1.00 23.56 235 ASP C C 1
ATOM 3765 O O . ASP A 1 237 ? 47.914 -14.580 -64.826 1.00 22.33 235 ASP C O 1
ATOM 3774 N N . GLU A 1 238 ? 46.666 -13.013 -65.845 1.00 23.45 236 GLU C N 1
ATOM 3775 C CA . GLU A 1 238 ? 46.715 -13.680 -67.135 1.00 19.30 236 GLU C CA 1
ATOM 3776 C C . GLU A 1 238 ? 48.083 -13.473 -67.772 1.00 20.32 236 GLU C C 1
ATOM 3777 O O . GLU A 1 238 ? 48.627 -12.363 -67.767 1.00 25.13 236 GLU C O 1
ATOM 3789 N N . TRP A 1 239 ? 48.638 -14.552 -68.342 1.00 17.50 237 TRP C N 1
ATOM 3790 C CA . TRP A 1 239 ? 49.972 -14.524 -68.951 1.00 20.13 237 TRP C CA 1
ATOM 3791 C C . TRP A 1 239 ? 49.859 -15.130 -70.343 1.00 21.21 237 TRP C C 1
ATOM 3792 O O . TRP A 1 239 ? 50.052 -16.337 -70.522 1.00 17.44 237 TRP C O 1
ATOM 3813 N N . PRO A 1 240 ? 49.532 -14.324 -71.338 1.00 17.44 238 PRO C N 1
ATOM 3814 C CA . PRO A 1 240 ? 49.417 -14.869 -72.695 1.00 17.64 238 PRO C CA 1
ATOM 3815 C C . PRO A 1 240 ? 50.784 -15.301 -73.226 1.00 18.90 238 PRO C C 1
ATOM 3816 O O . PRO A 1 240 ? 51.842 -14.937 -72.692 1.00 17.66 238 PRO C O 1
ATOM 3827 N N . ASP A 1 241 ? 50.759 -16.114 -74.291 1.00 17.38 239 ASP C N 1
ATOM 3828 C CA . ASP A 1 241 ? 51.958 -16.311 -75.081 1.00 17.30 239 ASP C CA 1
ATOM 3829 C C . ASP A 1 241 ? 52.508 -14.934 -75.455 1.00 17.31 239 ASP C C 1
ATOM 3830 O O . ASP A 1 241 ? 51.784 -14.133 -76.065 1.00 21.94 239 ASP C O 1
ATOM 3839 N N . PRO A 1 242 ? 53.750 -14.602 -75.073 1.00 18.62 240 PRO C N 1
ATOM 3840 C CA . PRO A 1 242 ? 54.256 -13.248 -75.383 1.00 22.16 240 PRO C CA 1
ATOM 3841 C C . PRO A 1 242 ? 54.232 -12.920 -76.873 1.00 23.02 240 PRO C C 1
ATOM 3842 O O . PRO A 1 242 ? 53.926 -11.776 -77.255 1.00 27.64 240 PRO C O 1
ATOM 3853 N N . ALA A 1 243 ? 54.505 -13.907 -77.723 1.00 24.28 241 ALA C N 1
ATOM 3854 C CA . ALA A 1 243 ? 54.481 -13.750 -79.175 1.00 27.95 241 ALA C CA 1
ATOM 3855 C C . ALA A 1 243 ? 53.073 -13.639 -79.730 1.00 20.95 241 ALA C C 1
ATOM 3856 O O . ALA A 1 243 ? 52.913 -13.282 -80.907 1.00 22.90 241 ALA C O 1
ATOM 3863 N N . GLY A 1 244 ? 52.052 -13.926 -78.923 1.00 20.43 242 GLY C N 1
ATOM 3864 C CA . GLY A 1 244 ? 50.681 -13.741 -79.354 1.00 19.27 242 GLY C CA 1
ATOM 3865 C C . GLY A 1 244 ? 50.169 -14.780 -80.320 1.00 20.19 242 GLY C C 1
ATOM 3866 O O . GLY A 1 244 ? 49.190 -14.527 -81.018 1.00 22.34 242 GLY C O 1
ATOM 3870 N N . LEU A 1 245 ? 50.792 -15.950 -80.364 1.00 19.88 243 LEU C N 1
ATOM 3871 C CA . LEU A 1 245 ? 50.460 -16.973 -81.344 1.00 19.94 243 LEU C CA 1
ATOM 3872 C C . LEU A 1 245 ? 49.721 -18.164 -80.754 1.00 19.84 243 LEU C C 1
ATOM 3873 O O . LEU A 1 245 ? 48.747 -18.640 -81.365 1.00 20.41 243 LEU C O 1
ATOM 3889 N N . GLY A 1 246 ? 50.178 -18.651 -79.595 1.00 20.40 244 GLY C N 1
ATOM 3890 C CA . GLY A 1 246 ? 49.617 -19.827 -78.976 1.00 20.70 244 GLY C CA 1
ATOM 3891 C C . GLY A 1 246 ? 48.697 -19.476 -77.826 1.00 20.65 244 GLY C C 1
ATOM 3892 O O . GLY A 1 246 ? 48.426 -18.298 -77.552 1.00 19.24 244 GLY C O 1
ATOM 3896 N N . PRO A 1 247 ? 48.173 -20.503 -77.166 1.00 19.76 245 PRO C N 1
ATOM 3897 C CA . PRO A 1 247 ? 47.263 -20.284 -76.031 1.00 24.76 245 PRO C CA 1
ATOM 3898 C C . PRO A 1 247 ? 48.007 -19.687 -74.845 1.00 18.54 245 PRO C C 1
ATOM 3899 O O . PRO A 1 247 ? 49.236 -19.694 -74.788 1.00 20.62 245 PRO C O 1
ATOM 3910 N N . ALA A 1 248 ? 47.248 -19.189 -73.863 1.00 18.78 246 ALA C N 1
ATOM 3911 C CA . ALA A 1 248 ? 47.874 -18.568 -72.700 1.00 18.20 246 ALA C CA 1
ATOM 3912 C C . ALA A 1 248 ? 48.684 -19.590 -71.910 1.00 17.63 246 ALA C C 1
ATOM 3913 O O . ALA A 1 248 ? 48.396 -20.792 -71.906 1.00 22.87 246 ALA C O 1
ATOM 3920 N N . ILE A 1 249 ? 49.736 -19.094 -71.234 1.00 18.43 247 ILE C N 1
ATOM 3921 C CA . ILE A 1 249 ? 50.671 -19.955 -70.523 1.00 18.96 247 ILE C CA 1
ATOM 3922 C C . ILE A 1 249 ? 50.191 -20.252 -69.114 1.00 16.61 247 ILE C C 1
ATOM 3923 O O . ILE A 1 249 ? 50.677 -21.211 -68.489 1.00 21.29 247 ILE C O 1
ATOM 3939 N N . SER A 1 250 ? 49.200 -19.509 -68.628 1.00 19.27 248 SER C N 1
ATOM 3940 C CA . SER A 1 250 ? 48.815 -19.513 -67.224 1.00 17.52 248 SER C CA 1
ATOM 3941 C C . SER A 1 250 ? 47.611 -20.401 -66.909 1.00 23.08 248 SER C C 1
ATOM 3942 O O . SER A 1 250 ? 47.041 -20.264 -65.820 1.00 26.94 248 SER C O 1
ATOM 3950 N N . ASN A 1 251 ? 47.182 -21.275 -67.825 1.00 23.60 249 ASN C N 1
ATOM 3951 C CA . ASN A 1 251 ? 45.996 -22.085 -67.565 1.00 29.78 249 ASN C CA 1
ATOM 3952 C C . ASN A 1 251 ? 46.297 -23.536 -67.214 1.00 25.67 249 ASN C C 1
ATOM 3953 O O . ASN A 1 251 ? 45.374 -24.357 -67.189 1.00 33.55 249 ASN C O 1
ATOM 3964 N N . ASP A 1 252 ? 47.538 -23.874 -66.908 1.00 26.92 250 ASP C N 1
ATOM 3965 C CA . ASP A 1 252 ? 47.852 -25.240 -66.515 1.00 23.44 250 ASP C CA 1
ATOM 3966 C C . ASP A 1 252 ? 47.664 -25.502 -65.027 1.00 23.64 250 ASP C C 1
ATOM 3967 O O . ASP A 1 252 ? 47.682 -26.669 -64.615 1.00 34.22 250 ASP C O 1
ATOM 3976 N N . MET A 1 253 ? 47.454 -24.466 -64.217 1.00 24.41 251 MET C N 1
ATOM 3977 C CA . MET A 1 253 ? 47.218 -24.637 -62.790 1.00 27.38 251 MET C CA 1
ATOM 3978 C C . MET A 1 253 ? 45.757 -24.328 -62.473 1.00 29.03 251 MET C C 1
ATOM 3979 O O . MET A 1 253 ? 45.229 -23.293 -62.900 1.00 28.29 251 MET C O 1
ATOM 3993 N N . ASP A 1 254 ? 45.104 -25.234 -61.740 1.00 23.74 252 ASP C N 1
ATOM 3994 C CA . ASP A 1 254 ? 43.785 -24.942 -61.205 1.00 28.93 252 ASP C CA 1
ATOM 3995 C C . ASP A 1 254 ? 43.911 -23.966 -60.037 1.00 31.74 252 ASP C C 1
ATOM 3996 O O . ASP A 1 254 ? 45.003 -23.549 -59.655 1.00 21.34 252 ASP C O 1
ATOM 4005 N N . ALA A 1 255 ? 42.771 -23.587 -59.469 1.00 31.76 253 ALA C N 1
ATOM 4006 C CA . ALA A 1 255 ? 42.751 -22.491 -58.510 1.00 25.44 253 ALA C CA 1
ATOM 4007 C C . ALA A 1 255 ? 43.569 -22.814 -57.269 1.00 26.77 253 ALA C C 1
ATOM 4008 O O . ALA A 1 255 ? 44.295 -21.956 -56.773 1.00 25.42 253 ALA C O 1
ATOM 4015 N N . ALA A 1 256 ? 43.417 -24.028 -56.722 1.00 25.11 254 ALA C N 1
ATOM 4016 C CA . ALA A 1 256 ? 44.181 -24.409 -55.535 1.00 25.58 254 ALA C CA 1
ATOM 4017 C C . ALA A 1 256 ? 45.664 -24.454 -55.837 1.00 23.98 254 ALA C C 1
ATOM 4018 O O . ALA A 1 256 ? 46.491 -24.142 -54.965 1.00 21.98 254 ALA C O 1
ATOM 4025 N N . ARG A 1 257 ? 46.013 -24.834 -57.060 1.00 22.88 255 ARG C N 1
ATOM 4026 C CA . ARG A 1 257 ? 47.414 -24.914 -57.452 1.00 25.91 255 ARG C CA 1
ATOM 4027 C C . ARG A 1 257 ? 48.034 -23.526 -57.547 1.00 25.90 255 ARG C C 1
ATOM 4028 O O . ARG A 1 257 ? 49.187 -23.329 -57.154 1.00 23.03 255 ARG C O 1
ATOM 4049 N N . LYS A 1 258 ? 47.277 -22.546 -58.040 1.00 18.93 256 LYS C N 1
ATOM 4050 C CA . LYS A 1 258 ? 47.784 -21.180 -58.134 1.00 18.49 256 LYS C CA 1
ATOM 4051 C C . LYS A 1 258 ? 47.897 -20.548 -56.753 1.00 18.97 256 LYS C C 1
ATOM 4052 O O . LYS A 1 258 ? 48.808 -19.757 -56.501 1.00 22.15 256 LYS C O 1
ATOM 4071 N N . GLN A 1 259 ? 46.960 -20.861 -55.849 1.00 19.64 257 GLN C N 1
ATOM 4072 C CA . GLN A 1 259 ? 47.094 -20.343 -54.500 1.00 21.30 257 GLN C CA 1
ATOM 4073 C C . GLN A 1 259 ? 48.346 -20.898 -53.841 1.00 25.08 257 GLN C C 1
ATOM 4074 O O . GLN A 1 259 ? 49.073 -20.171 -53.156 1.00 24.62 257 GLN C O 1
ATOM 4088 N N . ARG A 1 260 ? 48.626 -22.178 -54.061 1.00 19.02 258 ARG C N 1
ATOM 4089 C CA . ARG A 1 260 ? 49.843 -22.776 -53.530 1.00 18.43 258 ARG C CA 1
ATOM 4090 C C . ARG A 1 260 ? 51.076 -22.137 -54.160 1.00 24.54 258 ARG C C 1
ATOM 4091 O O . ARG A 1 260 ? 52.080 -21.877 -53.483 1.00 19.78 258 ARG C O 1
ATOM 4112 N N . ALA A 1 261 ? 51.021 -21.889 -55.462 1.00 17.94 259 ALA C N 1
ATOM 4113 C CA . ALA A 1 261 ? 52.120 -21.218 -56.140 1.00 21.67 259 ALA C CA 1
ATOM 4114 C C . ALA A 1 261 ? 52.413 -19.879 -55.480 1.00 20.63 259 ALA C C 1
ATOM 4115 O O . ALA A 1 261 ? 53.564 -19.576 -55.155 1.00 17.84 259 ALA C O 1
ATOM 4122 N N . GLN A 1 262 ? 51.366 -19.081 -55.225 1.00 20.25 260 GLN C N 1
ATOM 4123 C CA . GLN A 1 262 ? 51.556 -17.770 -54.614 1.00 17.06 260 GLN C CA 1
ATOM 4124 C C . GLN A 1 262 ? 52.135 -17.888 -53.210 1.00 17.43 260 GLN C C 1
ATOM 4125 O O . GLN A 1 262 ? 53.009 -17.106 -52.824 1.00 19.97 260 GLN C O 1
ATOM 4139 N N . GLN A 1 263 ? 51.655 -18.855 -52.438 1.00 18.27 261 GLN C N 1
ATOM 4140 C CA . GLN A 1 263 ? 52.164 -19.060 -51.081 1.00 22.32 261 GLN C CA 1
ATOM 4141 C C . GLN A 1 263 ? 53.639 -19.462 -51.082 1.00 23.36 261 GLN C C 1
ATOM 4142 O O . GLN A 1 263 ? 54.432 -18.954 -50.285 1.00 20.85 261 GLN C O 1
ATOM 4156 N N . LEU A 1 264 ? 54.033 -20.390 -51.952 1.00 17.59 262 LEU C N 1
ATOM 4157 C CA . LEU A 1 264 ? 55.432 -20.836 -51.958 1.00 16.46 262 LEU C CA 1
ATOM 4158 C C . LEU A 1 264 ? 56.371 -19.751 -52.496 1.00 17.44 262 LEU C C 1
ATOM 4159 O O . LEU A 1 264 ? 57.483 -19.571 -51.985 1.00 17.53 262 LEU C O 1
ATOM 4175 N N . LEU A 1 265 ? 55.941 -19.008 -53.520 1.00 15.88 263 LEU C N 1
ATOM 4176 C CA . LEU A 1 265 ? 56.755 -17.887 -54.000 1.00 16.43 263 LEU C CA 1
ATOM 4177 C C . LEU A 1 265 ? 56.927 -16.850 -52.894 1.00 20.86 263 LEU C C 1
ATOM 4178 O O . LEU A 1 265 ? 58.018 -16.311 -52.696 1.00 18.73 263 LEU C O 1
ATOM 4194 N N . PHE A 1 266 ? 55.853 -16.553 -52.164 1.00 21.85 264 PHE C N 1
ATOM 4195 C CA . PHE A 1 266 ? 55.952 -15.559 -51.099 1.00 19.29 264 PHE C CA 1
ATOM 4196 C C . PHE A 1 266 ? 56.820 -16.059 -49.958 1.00 20.22 264 PHE C C 1
ATOM 4197 O O . PHE A 1 266 ? 57.631 -15.300 -49.411 1.00 21.11 264 PHE C O 1
ATOM 4214 N N . GLN A 1 267 ? 56.664 -17.331 -49.585 1.00 19.35 265 GLN C N 1
ATOM 4215 C CA . GLN A 1 267 ? 57.592 -17.929 -48.627 1.00 25.28 265 GLN C CA 1
ATOM 4216 C C . GLN A 1 267 ? 59.042 -17.793 -49.080 1.00 18.43 265 GLN C C 1
ATOM 4217 O O . GLN A 1 267 ? 59.921 -17.494 -48.262 1.00 16.77 265 GLN C O 1
ATOM 4231 N N . ALA A 1 268 ? 59.334 -18.051 -50.364 1.00 15.82 266 ALA C N 1
ATOM 4232 C CA . ALA A 1 268 ? 60.703 -17.863 -50.839 1.00 14.26 266 ALA C CA 1
ATOM 4233 C C . ALA A 1 268 ? 61.168 -16.421 -50.648 1.00 16.28 266 ALA C C 1
ATOM 4234 O O . ALA A 1 268 ? 62.328 -16.169 -50.284 1.00 15.69 266 ALA C O 1
ATOM 4241 N N . SER A 1 269 ? 60.279 -15.456 -50.892 1.00 16.10 267 SER C N 1
ATOM 4242 C CA . SER A 1 269 ? 60.656 -14.056 -50.725 1.00 21.87 267 SER C CA 1
ATOM 4243 C C . SER A 1 269 ? 60.963 -13.758 -49.270 1.00 22.96 267 SER C C 1
ATOM 4244 O O . SER A 1 269 ? 61.828 -12.936 -48.976 1.00 18.10 267 SER C O 1
ATOM 4252 N N . GLN A 1 270 ? 60.273 -14.425 -48.349 1.00 15.92 268 GLN C N 1
ATOM 4253 C CA . GLN A 1 270 ? 60.555 -14.207 -46.933 1.00 20.10 268 GLN C CA 1
ATOM 4254 C C . GLN A 1 270 ? 61.857 -14.888 -46.531 1.00 18.88 268 GLN C C 1
ATOM 4255 O O . GLN A 1 270 ? 62.628 -14.340 -45.731 1.00 16.66 268 GLN C O 1
ATOM 4269 N N . ASP A 1 271 ? 62.098 -16.097 -47.058 1.00 19.62 269 ASP C N 1
ATOM 4270 C CA . ASP A 1 271 ? 63.357 -16.794 -46.792 1.00 20.11 269 ASP C CA 1
ATOM 4271 C C . ASP A 1 271 ? 64.546 -15.988 -47.300 1.00 18.77 269 ASP C C 1
ATOM 4272 O O . ASP A 1 271 ? 65.615 -15.960 -46.665 1.00 18.81 269 ASP C O 1
ATOM 4281 N N . ALA A 1 272 ? 64.386 -15.341 -48.455 1.00 16.23 270 ALA C N 1
ATOM 4282 C CA . ALA A 1 272 ? 65.437 -14.491 -48.999 1.00 15.15 270 ALA C CA 1
ATOM 4283 C C . ALA A 1 272 ? 65.663 -13.273 -48.130 1.00 14.96 270 ALA C C 1
ATOM 4284 O O . ALA A 1 272 ? 66.808 -12.865 -47.929 1.00 19.74 270 ALA C O 1
ATOM 4291 N N . SER A 1 273 ? 64.585 -12.672 -47.601 1.00 15.46 271 SER C N 1
ATOM 4292 C CA . SER A 1 273 ? 64.749 -11.523 -46.716 1.00 16.12 271 SER C CA 1
ATOM 4293 C C . SER A 1 273 ? 65.572 -11.894 -45.493 1.00 16.58 271 SER C C 1
ATOM 4294 O O . SER A 1 273 ? 66.351 -11.079 -44.986 1.00 20.25 271 SER C O 1
ATOM 4302 N N . ILE A 1 274 ? 65.412 -13.118 -45.009 1.00 18.22 272 ILE C N 1
ATOM 4303 C CA . ILE A 1 274 ? 66.188 -13.562 -43.855 1.00 18.42 272 ILE C CA 1
ATOM 4304 C C . ILE A 1 274 ? 67.658 -13.627 -44.218 1.00 15.89 272 ILE C C 1
ATOM 4305 O O . ILE A 1 274 ? 68.538 -13.248 -43.430 1.00 16.22 272 ILE C O 1
ATOM 4321 N N . ALA A 1 275 ? 67.947 -14.102 -45.420 1.00 16.46 273 ALA C N 1
ATOM 4322 C CA . ALA A 1 275 ? 69.329 -14.209 -45.864 1.00 20.52 273 ALA C CA 1
ATOM 4323 C C . ALA A 1 275 ? 69.944 -12.823 -46.009 1.00 18.31 273 ALA C C 1
ATOM 4324 O O . ALA A 1 275 ? 71.109 -12.605 -45.654 1.00 17.35 273 ALA C O 1
ATOM 4331 N N . ILE A 1 276 ? 69.157 -11.862 -46.497 1.00 17.93 274 ILE C N 1
ATOM 4332 C CA . ILE A 1 276 ? 69.635 -10.499 -46.634 1.00 18.78 274 ILE C CA 1
ATOM 4333 C C . ILE A 1 276 ? 69.942 -9.906 -45.270 1.00 21.78 274 ILE C C 1
ATOM 4334 O O . ILE A 1 276 ? 70.936 -9.198 -45.106 1.00 21.74 274 ILE C O 1
ATOM 4350 N N . ASP A 1 277 ? 69.102 -10.195 -44.263 1.00 20.85 275 ASP C N 1
ATOM 4351 C CA . ASP A 1 277 ? 69.318 -9.648 -42.929 1.00 19.67 275 ASP C CA 1
ATOM 4352 C C . ASP A 1 277 ? 70.586 -10.214 -42.294 1.00 17.72 275 ASP C C 1
ATOM 4353 O O . ASP A 1 277 ? 71.345 -9.471 -41.655 1.00 21.13 275 ASP C O 1
ATOM 4362 N N . HIS A 1 278 ? 70.835 -11.514 -42.471 1.00 19.72 276 HIS C N 1
ATOM 4363 C CA . HIS A 1 278 ? 72.083 -12.119 -42.018 1.00 19.53 276 HIS C CA 1
ATOM 4364 C C . HIS A 1 278 ? 73.262 -11.348 -42.587 1.00 20.35 276 HIS C C 1
ATOM 4365 O O . HIS A 1 278 ? 74.185 -10.978 -41.865 1.00 21.71 276 HIS C O 1
ATOM 4379 N N . ALA A 1 279 ? 73.250 -11.127 -43.901 1.00 20.21 277 ALA C N 1
ATOM 4380 C CA . ALA A 1 279 ? 74.375 -10.468 -44.561 1.00 17.13 277 ALA C CA 1
ATOM 4381 C C . ALA A 1 279 ? 74.527 -9.019 -44.098 1.00 18.08 277 ALA C C 1
ATOM 4382 O O . ALA A 1 279 ? 75.651 -8.527 -43.920 1.00 28.65 277 ALA C O 1
ATOM 4389 N N . ARG A 1 280 ? 73.414 -8.300 -43.929 1.00 22.61 278 ARG C N 1
ATOM 4390 C CA . ARG A 1 280 ? 73.517 -6.915 -43.479 1.00 24.93 278 ARG C CA 1
ATOM 4391 C C . ARG A 1 280 ? 74.257 -6.816 -42.151 1.00 24.39 278 ARG C C 1
ATOM 4392 O O . ARG A 1 280 ? 74.965 -5.836 -41.909 1.00 27.97 278 ARG C O 1
ATOM 4413 N N . ARG A 1 281 ? 74.125 -7.827 -41.298 1.00 21.15 279 ARG C N 1
ATOM 4414 C CA . ARG A 1 281 ? 74.720 -7.832 -39.975 1.00 28.97 279 ARG C CA 1
ATOM 4415 C C . ARG A 1 281 ? 76.074 -8.536 -39.930 1.00 27.07 279 ARG C C 1
ATOM 4416 O O . ARG A 1 281 ? 76.602 -8.772 -38.839 1.00 27.07 279 ARG C O 1
ATOM 4437 N N . GLY A 1 282 ? 76.643 -8.863 -41.085 1.00 24.90 280 GLY C N 1
ATOM 4438 C CA . GLY A 1 282 ? 77.953 -9.471 -41.151 1.00 26.11 280 GLY C CA 1
ATOM 4439 C C . GLY A 1 282 ? 77.988 -10.960 -40.904 1.00 37.68 280 GLY C C 1
ATOM 4440 O O . GLY A 1 282 ? 79.082 -11.533 -40.853 1.00 38.30 280 GLY C O 1
ATOM 4444 N N . ARG A 1 283 ? 76.828 -11.598 -40.751 1.00 26.66 281 ARG C N 1
ATOM 4445 C CA . ARG A 1 283 ? 76.718 -13.038 -40.530 1.00 23.34 281 ARG C CA 1
ATOM 4446 C C . ARG A 1 283 ? 76.722 -13.748 -41.887 1.00 21.55 281 ARG C C 1
ATOM 4447 O O . ARG A 1 283 ? 75.699 -14.221 -42.376 1.00 20.62 281 ARG C O 1
ATOM 4468 N N . ASN A 1 284 ? 77.902 -13.844 -42.500 1.00 28.27 282 ASN C N 1
ATOM 4469 C CA . ASN A 1 284 ? 77.947 -14.247 -43.906 1.00 24.41 282 ASN C CA 1
ATOM 4470 C C . ASN A 1 284 ? 77.766 -15.748 -44.130 1.00 17.96 282 ASN C C 1
ATOM 4471 O O . ASN A 1 284 ? 77.075 -16.134 -45.079 1.00 21.58 282 ASN C O 1
ATOM 4482 N N . ILE A 1 285 ? 78.390 -16.610 -43.311 1.00 21.13 283 ILE C N 1
ATOM 4483 C CA . ILE A 1 285 ? 78.174 -18.048 -43.469 1.00 17.73 283 ILE C CA 1
ATOM 4484 C C . ILE A 1 285 ? 76.731 -18.399 -43.127 1.00 16.08 283 ILE C C 1
ATOM 4485 O O . ILE A 1 285 ? 76.172 -19.356 -43.674 1.00 23.46 283 ILE C O 1
ATOM 4501 N N . GLU A 1 286 ? 76.100 -17.619 -42.241 1.00 17.16 284 GLU C N 1
ATOM 4502 C CA . GLU A 1 286 ? 74.677 -17.808 -41.952 1.00 19.12 284 GLU C CA 1
ATOM 4503 C C . GLU A 1 286 ? 73.818 -17.439 -43.156 1.00 20.44 284 GLU C C 1
ATOM 4504 O O . GLU A 1 286 ? 72.858 -18.144 -43.478 1.00 23.03 284 GLU C O 1
ATOM 4516 N N . ALA A 1 287 ? 74.138 -16.332 -43.822 1.00 17.04 285 ALA C N 1
ATOM 4517 C CA . ALA A 1 287 ? 73.402 -15.964 -45.027 1.00 17.34 285 ALA C CA 1
ATOM 4518 C C . ALA A 1 287 ? 73.540 -17.026 -46.115 1.00 21.61 285 ALA C C 1
ATOM 4519 O O . ALA A 1 287 ? 72.565 -17.350 -46.818 1.00 15.81 285 ALA C O 1
ATOM 4526 N N . LEU A 1 288 ? 74.757 -17.546 -46.311 1.00 18.38 286 LEU C N 1
ATOM 4527 C CA . LEU A 1 288 ? 74.938 -18.555 -47.355 1.00 23.13 286 LEU C CA 1
ATOM 4528 C C . LEU A 1 288 ? 74.156 -19.824 -47.036 1.00 14.18 286 LEU C C 1
ATOM 4529 O O . LEU A 1 288 ? 73.576 -20.455 -47.934 1.00 17.19 286 LEU C O 1
ATOM 4545 N N . ARG A 1 289 ? 74.105 -20.210 -45.758 1.00 17.38 287 ARG C N 1
ATOM 4546 C CA . ARG A 1 289 ? 73.288 -21.359 -45.378 1.00 16.39 287 ARG C CA 1
ATOM 4547 C C . ARG A 1 289 ? 71.808 -21.120 -45.652 1.00 16.28 287 ARG C C 1
ATOM 4548 O O . ARG A 1 289 ? 71.102 -22.028 -46.102 1.00 18.57 287 ARG C O 1
ATOM 4569 N N . ALA A 1 290 ? 71.315 -19.907 -45.398 1.00 18.82 288 ALA C N 1
ATOM 4570 C CA . ALA A 1 290 ? 69.937 -19.589 -45.753 1.00 16.78 288 ALA C CA 1
ATOM 4571 C C . ALA A 1 290 ? 69.707 -19.681 -47.255 1.00 15.59 288 ALA C C 1
ATOM 4572 O O . ALA A 1 290 ? 68.706 -20.246 -47.704 1.00 19.27 288 ALA C O 1
ATOM 4579 N N . TRP A 1 291 ? 70.606 -19.108 -48.063 1.00 15.52 289 TRP C N 1
ATOM 4580 C CA . TRP A 1 291 ? 70.449 -19.233 -49.514 1.00 15.78 289 TRP C CA 1
ATOM 4581 C C . TRP A 1 291 ? 70.462 -20.693 -49.978 1.00 15.10 289 TRP C C 1
ATOM 4582 O O . TRP A 1 291 ? 69.712 -21.067 -50.888 1.00 17.96 289 TRP C O 1
ATOM 4603 N N . ARG A 1 292 ? 71.319 -21.527 -49.390 1.00 16.89 290 ARG C N 1
ATOM 4604 C CA . ARG A 1 292 ? 71.390 -22.921 -49.814 1.00 15.42 290 ARG C CA 1
ATOM 4605 C C . ARG A 1 292 ? 70.129 -23.686 -49.434 1.00 17.48 290 ARG C C 1
ATOM 4606 O O . ARG A 1 292 ? 69.669 -24.544 -50.190 1.00 19.13 290 ARG C O 1
ATOM 4627 N N . ALA A 1 293 ? 69.556 -23.397 -48.257 1.00 16.20 291 ALA C N 1
ATOM 4628 C CA . ALA A 1 293 ? 68.307 -24.042 -47.864 1.00 14.83 291 ALA C CA 1
ATOM 4629 C C . ALA A 1 293 ? 67.165 -23.687 -48.812 1.00 21.57 291 ALA C C 1
ATOM 4630 O O . ALA A 1 293 ? 66.263 -24.507 -49.038 1.00 20.19 291 ALA C O 1
ATOM 4637 N N . LEU A 1 294 ? 67.181 -22.475 -49.360 1.00 15.15 292 LEU C N 1
ATOM 4638 C CA . LEU A 1 294 ? 66.161 -22.048 -50.321 1.00 19.41 292 LEU C CA 1
ATOM 4639 C C . LEU A 1 294 ? 66.338 -22.730 -51.674 1.00 15.96 292 LEU C C 1
ATOM 4640 O O . LEU A 1 294 ? 65.388 -23.301 -52.229 1.00 20.24 292 LEU C O 1
ATOM 4656 N N . PHE A 1 295 ? 67.537 -22.665 -52.235 1.00 14.16 293 PHE C N 1
ATOM 4657 C CA . PHE A 1 295 ? 67.766 -23.109 -53.607 1.00 17.05 293 PHE C CA 1
ATOM 4658 C C . PHE A 1 295 ? 68.048 -24.601 -53.734 1.00 14.96 293 PHE C C 1
ATOM 4659 O O . PHE A 1 295 ? 67.459 -25.264 -54.589 1.00 15.91 293 PHE C O 1
ATOM 4676 N N . GLY A 1 296 ? 68.982 -25.130 -52.925 1.00 14.57 294 GLY C N 1
ATOM 4677 C CA . GLY A 1 296 ? 69.472 -26.482 -53.056 1.00 14.70 294 GLY C CA 1
ATOM 4678 C C . GLY A 1 296 ? 70.992 -26.570 -53.151 1.00 16.51 294 GLY C C 1
ATOM 4679 O O . GLY A 1 296 ? 71.710 -25.567 -53.067 1.00 14.46 294 GLY C O 1
ATOM 4683 N N . PRO A 1 297 ? 71.503 -27.790 -53.397 1.00 13.96 295 PRO C N 1
ATOM 4684 C CA . PRO A 1 297 ? 72.934 -28.065 -53.181 1.00 17.89 295 PRO C CA 1
ATOM 4685 C C . PRO A 1 297 ? 73.871 -27.327 -54.108 1.00 19.04 295 PRO C C 1
ATOM 4686 O O . PRO A 1 297 ? 75.032 -27.135 -53.741 1.00 20.72 295 PRO C O 1
ATOM 4697 N N . LYS A 1 298 ? 73.424 -26.956 -55.317 1.00 18.16 296 LYS C N 1
ATOM 4698 C CA . LYS A 1 298 ? 74.292 -26.213 -56.229 1.00 15.72 296 LYS C CA 1
ATOM 4699 C C . LYS A 1 298 ? 74.640 -24.825 -55.706 1.00 18.12 296 LYS C C 1
ATOM 4700 O O . LYS A 1 298 ? 75.664 -24.258 -56.116 1.00 19.76 296 LYS C O 1
ATOM 4719 N N . PHE A 1 299 ? 73.840 -24.251 -54.811 1.00 17.22 297 PHE C N 1
ATOM 4720 C CA . PHE A 1 299 ? 74.263 -23.000 -54.196 1.00 17.21 297 PHE C CA 1
ATOM 4721 C C . PHE A 1 299 ? 75.447 -23.295 -53.267 1.00 21.10 297 PHE C C 1
ATOM 4722 O O . PHE A 1 299 ? 75.357 -24.204 -52.437 1.00 22.42 297 PHE C O 1
ATOM 4739 N N . PRO A 1 300 ? 76.583 -22.591 -53.403 1.00 16.68 298 PRO C N 1
ATOM 4740 C CA . PRO A 1 300 ? 77.782 -22.929 -52.614 1.00 16.87 298 PRO C CA 1
ATOM 4741 C C . PRO A 1 300 ? 77.880 -22.223 -51.271 1.00 20.70 298 PRO C C 1
ATOM 4742 O O . PRO A 1 300 ? 77.511 -21.057 -51.120 1.00 19.12 298 PRO C O 1
ATOM 4753 N N . LEU A 1 301 ? 78.458 -22.946 -50.289 1.00 19.88 299 LEU C N 1
ATOM 4754 C CA . LEU A 1 301 ? 78.792 -22.397 -48.981 1.00 20.57 299 LEU C CA 1
ATOM 4755 C C . LEU A 1 301 ? 80.261 -22.010 -48.867 1.00 23.42 299 LEU C C 1
ATOM 4756 O O . LEU A 1 301 ? 80.614 -21.250 -47.960 1.00 24.40 299 LEU C O 1
ATOM 4772 N N . SER A 1 302 ? 81.110 -22.508 -49.759 1.00 26.72 300 SER C N 1
ATOM 4773 C CA . SER A 1 302 ? 82.527 -22.146 -49.771 1.00 30.54 300 SER C CA 1
ATOM 4774 C C . SER A 1 302 ? 83.011 -22.133 -51.213 1.00 30.29 300 SER C C 1
ATOM 4775 O O . SER A 1 302 ? 82.264 -22.476 -52.132 1.00 28.19 300 SER C O 1
ATOM 4784 N N . ALA B 1 3 ? 29.644 5.178 -62.920 1.00 36.78 1 ALA A N 1
ATOM 4785 C CA . ALA B 1 3 ? 31.121 5.317 -62.761 1.00 31.83 1 ALA A CA 1
ATOM 4786 C C . ALA B 1 3 ? 31.871 4.594 -63.895 1.00 28.80 1 ALA A C 1
ATOM 4787 O O . ALA B 1 3 ? 31.495 3.487 -64.285 1.00 45.62 1 ALA A O 1
ATOM 4793 N N . LEU B 1 4 ? 32.939 5.217 -64.395 1.00 30.22 2 LEU A N 1
ATOM 4794 C CA . LEU B 1 4 ? 33.708 4.666 -65.499 1.00 30.87 2 LEU A CA 1
ATOM 4795 C C . LEU B 1 4 ? 34.553 3.481 -65.058 1.00 27.18 2 LEU A C 1
ATOM 4796 O O . LEU B 1 4 ? 35.247 3.537 -64.041 1.00 28.30 2 LEU A O 1
ATOM 4812 N N . SER B 1 5 ? 34.537 2.422 -65.864 1.00 24.24 3 SER A N 1
ATOM 4813 C CA . SER B 1 5 ? 35.537 1.380 -65.699 1.00 22.25 3 SER A CA 1
ATOM 4814 C C . SER B 1 5 ? 36.870 1.887 -66.242 1.00 22.78 3 SER A C 1
ATOM 4815 O O . SER B 1 5 ? 36.934 2.923 -66.899 1.00 20.32 3 SER A O 1
ATOM 4823 N N . ILE B 1 6 ? 37.948 1.150 -65.961 1.00 21.80 4 ILE A N 1
ATOM 4824 C CA . ILE B 1 6 ? 39.242 1.495 -66.554 1.00 23.68 4 ILE A CA 1
ATOM 4825 C C . ILE B 1 6 ? 39.135 1.504 -68.076 1.00 18.88 4 ILE A C 1
ATOM 4826 O O . ILE B 1 6 ? 39.610 2.428 -68.748 1.00 21.24 4 ILE A O 1
ATOM 4842 N N . ASP B 1 7 ? 38.543 0.446 -68.641 1.00 19.08 5 ASP A N 1
ATOM 4843 C CA . ASP B 1 7 ? 38.413 0.343 -70.098 1.00 21.00 5 ASP A CA 1
ATOM 4844 C C . ASP B 1 7 ? 37.544 1.460 -70.690 1.00 24.69 5 ASP A C 1
ATOM 4845 O O . ASP B 1 7 ? 37.816 1.950 -71.791 1.00 19.46 5 ASP A O 1
ATOM 4854 N N . GLU B 1 8 ? 36.470 1.847 -70.007 1.00 20.18 6 GLU A N 1
ATOM 4855 C CA . GLU B 1 8 ? 35.667 2.965 -70.490 1.00 20.24 6 GLU A CA 1
ATOM 4856 C C . GLU B 1 8 ? 36.461 4.264 -70.485 1.00 20.03 6 GLU A C 1
ATOM 4857 O O . GLU B 1 8 ? 36.356 5.070 -71.419 1.00 21.93 6 GLU A O 1
ATOM 4869 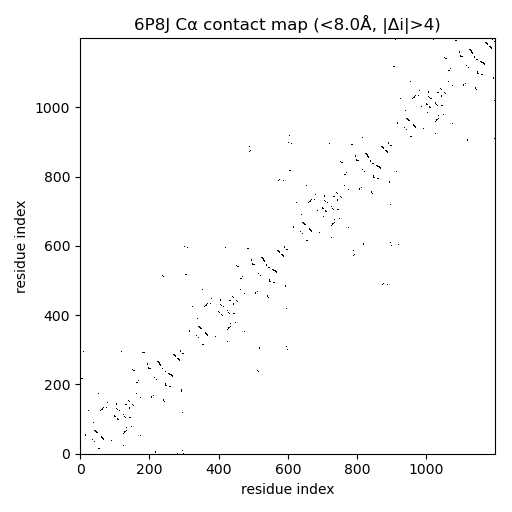N N . ALA B 1 9 ? 37.250 4.505 -69.432 1.00 18.33 7 ALA A N 1
ATOM 4870 C CA . ALA B 1 9 ? 38.010 5.746 -69.366 1.00 19.23 7 ALA A CA 1
ATOM 4871 C C . ALA B 1 9 ? 39.059 5.815 -70.463 1.00 18.30 7 ALA A C 1
ATOM 4872 O O . ALA B 1 9 ? 39.236 6.862 -71.100 1.00 20.38 7 ALA A O 1
ATOM 4879 N N . PHE B 1 10 ? 39.744 4.703 -70.716 1.00 18.34 8 PHE A N 1
ATOM 4880 C CA . PHE B 1 10 ? 40.767 4.681 -71.752 1.00 18.45 8 PHE A CA 1
ATOM 4881 C C . PHE B 1 10 ? 40.164 4.802 -73.147 1.00 18.30 8 PHE A C 1
ATOM 4882 O O . PHE B 1 10 ? 40.766 5.410 -74.033 1.00 18.18 8 PHE A O 1
ATOM 4899 N N . ARG B 1 11 ? 39.008 4.190 -73.379 1.00 18.24 9 ARG A N 1
ATOM 4900 C CA . ARG B 1 11 ? 38.382 4.323 -74.692 1.00 19.83 9 ARG A CA 1
ATOM 4901 C C . ARG B 1 11 ? 37.828 5.735 -74.908 1.00 20.74 9 ARG A C 1
ATOM 4902 O O . ARG B 1 11 ? 37.795 6.222 -76.044 1.00 20.75 9 ARG A O 1
ATOM 4923 N N . LYS B 1 12 ? 37.398 6.409 -73.831 1.00 19.00 10 LYS A N 1
ATOM 4924 C CA . LYS B 1 12 ? 37.000 7.815 -73.933 1.00 20.94 10 LYS A CA 1
ATOM 4925 C C . LYS B 1 12 ? 38.206 8.730 -74.186 1.00 22.81 10 LYS A C 1
ATOM 4926 O O . LYS B 1 12 ? 38.118 9.689 -74.968 1.00 21.74 10 LYS A O 1
ATOM 4945 N N . PHE B 1 13 ? 39.330 8.460 -73.509 1.00 16.54 11 PHE A N 1
ATOM 4946 C CA . PHE B 1 13 ? 40.606 9.110 -73.792 1.00 15.85 11 PHE A CA 1
ATOM 4947 C C . PHE B 1 13 ? 41.032 8.884 -75.243 1.00 17.27 11 PHE A C 1
ATOM 4948 O O . PHE B 1 13 ? 41.358 9.834 -75.960 1.00 19.44 11 PHE A O 1
ATOM 4965 N N . LYS B 1 14 ? 41.023 7.628 -75.694 1.00 20.47 12 LYS A N 1
ATOM 4966 C CA . LYS B 1 14 ? 41.320 7.311 -77.087 1.00 18.63 12 LYS A CA 1
ATOM 4967 C C . LYS B 1 14 ? 40.472 8.169 -78.022 1.00 19.32 12 LYS A C 1
ATOM 4968 O O . LYS B 1 14 ? 40.979 8.748 -78.987 1.00 22.31 12 LYS A O 1
ATOM 4987 N N . SER B 1 15 ? 39.171 8.261 -77.747 1.00 22.33 13 SER A N 1
ATOM 4988 C CA . SER B 1 15 ? 38.308 9.015 -78.653 1.00 18.98 13 SER A CA 1
ATOM 4989 C C . SER B 1 15 ? 38.664 10.489 -78.675 1.00 18.53 13 SER A C 1
ATOM 4990 O O . SER B 1 15 ? 38.561 11.140 -79.721 1.00 22.88 13 SER A O 1
ATOM 4998 N N . ARG B 1 16 ? 39.085 11.042 -77.537 1.00 20.32 14 ARG A N 1
ATOM 4999 C CA . ARG B 1 16 ? 39.420 12.453 -77.507 1.00 17.94 14 ARG A CA 1
ATOM 5000 C C . ARG B 1 16 ? 40.649 12.748 -78.344 1.00 17.71 14 ARG A C 1
ATOM 5001 O O . ARG B 1 16 ? 40.801 13.867 -78.845 1.00 21.70 14 ARG A O 1
ATOM 5022 N N . LEU B 1 17 ? 41.513 11.755 -78.541 1.00 18.86 15 LEU A N 1
ATOM 5023 C CA . LEU B 1 17 ? 42.739 11.930 -79.300 1.00 17.68 15 LEU A CA 1
ATOM 5024 C C . LEU B 1 17 ? 42.573 11.558 -80.751 1.00 23.47 15 LEU A C 1
ATOM 5025 O O . LEU B 1 17 ? 43.570 11.522 -81.477 1.00 27.19 15 LEU A O 1
ATOM 5041 N N . GLU B 1 18 ? 41.356 11.239 -81.184 1.00 28.86 16 GLU A N 1
ATOM 5042 C CA . GLU B 1 18 ? 41.103 10.889 -82.576 1.00 21.32 16 GLU A CA 1
ATOM 5043 C C . GLU B 1 18 ? 40.840 12.132 -83.425 1.00 21.11 16 GLU A C 1
ATOM 5044 O O . GLU B 1 18 ? 40.185 13.079 -82.989 1.00 20.68 16 GLU A O 1
ATOM 5056 N N . LEU B 1 19 ? 41.352 12.103 -84.655 1.00 30.24 17 LEU A N 1
ATOM 5057 C CA . LEU B 1 19 ? 41.075 13.147 -85.630 1.00 21.35 17 LEU A CA 1
ATOM 5058 C C . LEU B 1 19 ? 39.583 13.183 -85.947 1.00 27.92 17 LEU A C 1
ATOM 5059 O O . LEU B 1 19 ? 38.965 12.143 -86.197 1.00 28.21 17 LEU A O 1
ATOM 5075 N N . ASN B 1 20 ? 38.995 14.378 -85.923 1.00 20.82 18 ASN A N 1
ATOM 5076 C CA . ASN B 1 20 ? 37.607 14.553 -86.311 1.00 23.55 18 ASN A CA 1
ATOM 5077 C C . ASN B 1 20 ? 37.487 15.405 -87.576 1.00 22.22 18 ASN A C 1
ATOM 5078 O O . ASN B 1 20 ? 38.456 15.989 -88.081 1.00 19.95 18 ASN A O 1
ATOM 5089 N N . GLU B 1 21 ? 36.268 15.442 -88.103 1.00 22.57 19 GLU A N 1
ATOM 5090 C CA . GLU B 1 21 ? 36.028 16.025 -89.418 1.00 24.57 19 GLU A CA 1
ATOM 5091 C C . GLU B 1 21 ? 36.271 17.534 -89.437 1.00 24.88 19 GLU A C 1
ATOM 5092 O O . GLU B 1 21 ? 36.784 18.076 -90.433 1.00 22.47 19 GLU A O 1
ATOM 5104 N N . ARG B 1 22 ? 35.909 18.238 -88.365 1.00 20.09 20 ARG A N 1
ATOM 5105 C CA . ARG B 1 22 ? 36.151 19.675 -88.350 1.00 19.35 20 ARG A CA 1
ATOM 5106 C C . ARG B 1 22 ? 37.650 19.961 -88.364 1.00 18.02 20 ARG A C 1
ATOM 5107 O O . ARG B 1 22 ? 38.100 20.901 -89.027 1.00 18.54 20 ARG A O 1
ATOM 5128 N N . GLU B 1 23 ? 38.430 19.185 -87.609 1.00 17.76 21 GLU A N 1
ATOM 5129 C CA . GLU B 1 23 ? 39.883 19.343 -87.630 1.00 17.57 21 GLU A CA 1
ATOM 5130 C C . GLU B 1 23 ? 40.457 19.054 -89.013 1.00 16.14 21 GLU A C 1
ATOM 5131 O O . GLU B 1 23 ? 41.355 19.769 -89.481 1.00 18.80 21 GLU A O 1
ATOM 5143 N N . GLN B 1 24 ? 39.984 17.992 -89.671 1.00 16.44 22 GLN A N 1
ATOM 5144 C CA . GLN B 1 24 ? 40.489 17.646 -90.996 1.00 18.54 22 GLN A CA 1
ATOM 5145 C C . GLN B 1 24 ? 40.220 18.756 -92.001 1.00 25.82 22 GLN A C 1
ATOM 5146 O O . GLN B 1 24 ? 41.081 19.076 -92.838 1.00 19.96 22 GLN A O 1
ATOM 5160 N N . LYS B 1 25 ? 39.028 19.353 -91.941 1.00 18.52 23 LYS A N 1
ATOM 5161 C CA . LYS B 1 25 ? 38.718 20.481 -92.816 1.00 17.70 23 LYS A CA 1
ATOM 5162 C C . LYS B 1 25 ? 39.632 21.656 -92.527 1.00 22.86 23 LYS A C 1
ATOM 5163 O O . LYS B 1 25 ? 40.100 22.320 -93.455 1.00 18.05 23 LYS A O 1
ATOM 5182 N N . ASN B 1 26 ? 39.936 21.913 -91.249 1.00 18.50 24 ASN A N 1
ATOM 5183 C CA . ASN B 1 26 ? 40.826 23.033 -90.941 1.00 16.53 24 ASN A CA 1
ATOM 5184 C C . ASN B 1 26 ? 42.226 22.791 -91.484 1.00 15.75 24 ASN A C 1
ATOM 5185 O O . ASN B 1 26 ? 42.863 23.705 -92.030 1.00 17.12 24 ASN A O 1
ATOM 5196 N N . ALA B 1 27 ? 42.740 21.565 -91.334 1.00 18.94 25 ALA A N 1
ATOM 5197 C CA . ALA B 1 27 ? 44.063 21.268 -91.870 1.00 17.64 25 ALA A CA 1
ATOM 5198 C C . ALA B 1 27 ? 44.085 21.483 -93.380 1.00 17.79 25 ALA A C 1
ATOM 5199 O O . ALA B 1 27 ? 45.052 22.029 -93.926 1.00 15.66 25 ALA A O 1
ATOM 5206 N N . SER B 1 28 ? 43.007 21.090 -94.061 1.00 15.36 26 SER A N 1
ATOM 5207 C CA . SER B 1 28 ? 42.927 21.239 -95.510 1.00 16.40 26 SER A CA 1
ATOM 5208 C C . SER B 1 28 ? 42.886 22.708 -95.910 1.00 15.74 26 SER A C 1
ATOM 5209 O O . SER B 1 28 ? 43.545 23.120 -96.884 1.00 16.88 26 SER A O 1
ATOM 5217 N N . GLN B 1 29 ? 42.127 23.519 -95.172 1.00 16.15 27 GLN A N 1
ATOM 5218 C CA . GLN B 1 29 ? 42.146 24.955 -95.408 1.00 16.40 27 GLN A CA 1
ATOM 5219 C C . GLN B 1 29 ? 43.539 25.529 -95.219 1.00 15.80 27 GLN A C 1
ATOM 5220 O O . GLN B 1 29 ? 43.981 26.356 -96.025 1.00 15.82 27 GLN A O 1
ATOM 5234 N N . ARG B 1 30 ? 44.261 25.091 -94.173 1.00 15.34 28 ARG A N 1
ATOM 5235 C CA . ARG B 1 30 ? 45.597 25.629 -93.968 1.00 14.95 28 ARG A CA 1
ATOM 5236 C C . ARG B 1 30 ? 46.541 25.174 -95.065 1.00 14.57 28 ARG A C 1
ATOM 5237 O O . ARG B 1 30 ? 47.388 25.955 -95.506 1.00 18.48 28 ARG A O 1
ATOM 5258 N N . GLN B 1 31 ? 46.383 23.939 -95.564 1.00 15.86 29 GLN A N 1
ATOM 5259 C CA . GLN B 1 31 ? 47.183 23.540 -96.713 1.00 14.46 29 GLN A CA 1
ATOM 5260 C C . GLN B 1 31 ? 46.919 24.464 -97.906 1.00 14.53 29 GLN A C 1
ATOM 5261 O O . GLN B 1 31 ? 47.862 24.917 -98.571 1.00 18.29 29 GLN A O 1
ATOM 5275 N N . ASN B 1 32 ? 45.647 24.769 -98.181 1.00 16.62 30 ASN A N 1
ATOM 5276 C CA . ASN B 1 32 ? 45.319 25.653 -99.304 1.00 17.30 30 ASN A CA 1
ATOM 5277 C C . ASN B 1 32 ? 46.003 27.011 -99.173 1.00 17.04 30 ASN A C 1
ATOM 5278 O O . ASN B 1 32 ? 46.556 27.541 -100.151 1.00 19.22 30 ASN A O 1
ATOM 5289 N N . GLU B 1 33 ? 45.896 27.626 -98.002 1.00 15.45 31 GLU A N 1
ATOM 5290 C CA . GLU B 1 33 ? 46.444 28.969 -97.811 1.00 19.05 31 GLU A CA 1
ATOM 5291 C C . GLU B 1 33 ? 47.962 28.990 -97.965 1.00 16.96 31 GLU A C 1
ATOM 5292 O O . GLU B 1 33 ? 48.513 29.871 -98.633 1.00 16.29 31 GLU A O 1
ATOM 5304 N N . VAL B 1 34 ? 48.661 28.051 -97.334 1.00 14.76 32 VAL A N 1
ATOM 5305 C CA . VAL B 1 34 ? 50.126 28.041 -97.416 1.00 16.31 32 VAL A CA 1
ATOM 5306 C C . VAL B 1 34 ? 50.591 27.661 -98.814 1.00 16.26 32 VAL A C 1
ATOM 5307 O O . VAL B 1 34 ? 51.532 28.263 -99.335 1.00 17.81 32 VAL A O 1
ATOM 5320 N N . ARG B 1 35 ? 49.953 26.661 -99.446 1.00 16.39 33 ARG A N 1
ATOM 5321 C CA . ARG B 1 35 ? 50.321 26.296 -100.820 1.00 14.31 33 ARG A CA 1
ATOM 5322 C C . ARG B 1 35 ? 50.130 27.475 -101.763 1.00 20.47 33 ARG A C 1
ATOM 5323 O O . ARG B 1 35 ? 51.036 27.819 -102.537 1.00 16.70 33 ARG A O 1
ATOM 5344 N N . ASP B 1 36 ? 48.951 28.106 -101.726 1.00 17.64 34 ASP A N 1
ATOM 5345 C CA . ASP B 1 36 ? 48.671 29.195 -102.663 1.00 17.76 34 ASP A CA 1
ATOM 5346 C C . ASP B 1 36 ? 49.687 30.311 -102.488 1.00 19.25 34 ASP A C 1
ATOM 5347 O O . ASP B 1 36 ? 50.163 30.873 -103.471 1.00 19.31 34 ASP A O 1
ATOM 5356 N N . TYR B 1 37 ? 50.059 30.622 -101.242 1.00 15.32 35 TYR A N 1
ATOM 5357 C CA . TYR B 1 37 ? 51.095 31.628 -101.012 1.00 20.31 35 TYR A CA 1
ATOM 5358 C C . TYR B 1 37 ? 52.461 31.178 -101.542 1.00 17.82 35 TYR A C 1
ATOM 5359 O O . TYR B 1 37 ? 53.161 31.949 -102.225 1.00 19.27 35 TYR A O 1
ATOM 5377 N N . LEU B 1 38 ? 52.894 29.959 -101.185 1.00 17.16 36 LEU A N 1
ATOM 5378 C CA . LEU B 1 38 ? 54.242 29.537 -101.575 1.00 14.85 36 LEU A CA 1
ATOM 5379 C C . LEU B 1 38 ? 54.363 29.399 -103.094 1.00 16.42 36 LEU A C 1
ATOM 5380 O O . LEU B 1 38 ? 55.440 29.642 -103.658 1.00 17.90 36 LEU A O 1
ATOM 5396 N N . GLN B 1 39 ? 53.261 29.096 -103.781 1.00 21.56 37 GLN A N 1
ATOM 5397 C CA . GLN B 1 39 ? 53.299 29.030 -105.243 1.00 21.19 37 GLN A CA 1
ATOM 5398 C C . GLN B 1 39 ? 53.553 30.390 -105.887 1.00 23.97 37 GLN A C 1
ATOM 5399 O O . GLN B 1 39 ? 53.960 30.430 -107.052 1.00 22.74 37 GLN A O 1
ATOM 5413 N N . THR B 1 40 ? 53.359 31.499 -105.164 1.00 21.80 38 THR A N 1
ATOM 5414 C CA . THR B 1 40 ? 53.727 32.810 -105.708 1.00 27.22 38 THR A CA 1
ATOM 5415 C C . THR B 1 40 ? 55.212 33.130 -105.536 1.00 19.56 38 THR A C 1
ATOM 5416 O O . THR B 1 40 ? 55.708 34.048 -106.192 1.00 24.09 38 THR A O 1
ATOM 5427 N N . LYS B 1 41 ? 55.923 32.379 -104.700 1.00 21.06 39 LYS A N 1
ATOM 5428 C CA . LYS B 1 41 ? 57.332 32.596 -104.419 1.00 20.71 39 LYS A CA 1
ATOM 5429 C C . LYS B 1 41 ? 58.248 31.543 -105.010 1.00 20.92 39 LYS A C 1
ATOM 5430 O O . LYS B 1 41 ? 59.425 31.821 -105.214 1.00 26.44 39 LYS A O 1
ATOM 5449 N N . PHE B 1 42 ? 57.739 30.345 -105.285 1.00 18.26 40 PHE A N 1
ATOM 5450 C CA . PHE B 1 42 ? 58.545 29.232 -105.754 1.00 17.46 40 PHE A CA 1
ATOM 5451 C C . PHE B 1 42 ? 57.721 28.446 -106.764 1.00 21.41 40 PHE A C 1
ATOM 5452 O O . PHE B 1 42 ? 56.488 28.425 -106.710 1.00 17.41 40 PHE A O 1
ATOM 5469 N N . GLY B 1 43 ? 58.412 27.762 -107.659 1.00 19.52 41 GLY A N 1
ATOM 5470 C CA . GLY B 1 43 ? 57.764 26.778 -108.501 1.00 16.49 41 GLY A CA 1
ATOM 5471 C C . GLY B 1 43 ? 57.428 25.503 -107.744 1.00 18.31 41 GLY A C 1
ATOM 5472 O O . GLY B 1 43 ? 58.305 24.674 -107.521 1.00 16.83 41 GLY A O 1
ATOM 5476 N N . ILE B 1 44 ? 56.165 25.337 -107.349 1.00 15.96 42 ILE A N 1
ATOM 5477 C CA . ILE B 1 44 ? 55.696 24.174 -106.608 1.00 15.97 42 ILE A CA 1
ATOM 5478 C C . ILE B 1 44 ? 54.549 23.560 -107.407 1.00 15.80 42 ILE A C 1
ATOM 5479 O O . ILE B 1 44 ? 53.560 24.246 -107.704 1.00 16.64 42 ILE A O 1
ATOM 5495 N N . ALA B 1 45 ? 54.693 22.283 -107.775 1.00 18.67 43 ALA A N 1
ATOM 5496 C CA . ALA B 1 45 ? 53.682 21.658 -108.621 1.00 21.74 43 ALA A CA 1
ATOM 5497 C C . ALA B 1 45 ? 52.462 21.242 -107.808 1.00 27.19 43 ALA A C 1
ATOM 5498 O O . ALA B 1 45 ? 51.332 21.306 -108.296 1.00 22.43 43 ALA A O 1
ATOM 5505 N N . ARG B 1 46 ? 52.674 20.809 -106.573 1.00 17.63 44 ARG A N 1
ATOM 5506 C CA . ARG B 1 46 ? 51.617 20.234 -105.755 1.00 15.22 44 ARG A CA 1
ATOM 5507 C C . ARG B 1 46 ? 52.129 20.176 -104.317 1.00 14.84 44 ARG A C 1
ATOM 5508 O O . ARG B 1 46 ? 53.316 20.401 -104.042 1.00 15.83 44 ARG A O 1
ATOM 5529 N N . SER B 1 47 ? 51.216 19.845 -103.406 1.00 15.68 45 SER A N 1
ATOM 5530 C CA . SER B 1 47 ? 51.554 19.643 -102.002 1.00 14.42 45 SER A CA 1
ATOM 5531 C C . SER B 1 47 ? 50.642 18.553 -101.437 1.00 14.55 45 SER A C 1
ATOM 5532 O O . SER B 1 47 ? 49.616 18.210 -102.031 1.00 16.44 45 SER A O 1
ATOM 5540 N N . PHE B 1 48 ? 51.060 17.977 -100.302 1.00 14.37 46 PHE A N 1
ATOM 5541 C CA . PHE B 1 48 ? 50.238 16.979 -99.622 1.00 14.98 46 PHE A CA 1
ATOM 5542 C C . PHE B 1 48 ? 50.544 16.953 -98.127 1.00 15.26 46 PHE A C 1
ATOM 5543 O O . PHE B 1 48 ? 51.683 17.148 -97.695 1.00 14.69 46 PHE A O 1
ATOM 5560 N N . LEU B 1 49 ? 49.489 16.686 -97.344 1.00 17.55 47 LEU A N 1
ATOM 5561 C CA . LEU B 1 49 ? 49.614 16.487 -95.912 1.00 16.95 47 LEU A CA 1
ATOM 5562 C C . LEU B 1 49 ? 50.208 15.100 -95.648 1.00 14.09 47 LEU A C 1
ATOM 5563 O O . LEU B 1 49 ? 49.854 14.125 -96.322 1.00 21.22 47 LEU A O 1
ATOM 5579 N N . THR B 1 50 ? 51.120 14.993 -94.674 1.00 15.30 48 THR A N 1
ATOM 5580 C CA . THR B 1 50 ? 51.878 13.746 -94.547 1.00 15.55 48 THR A CA 1
ATOM 5581 C C . THR B 1 50 ? 52.427 13.607 -93.129 1.00 17.46 48 THR A C 1
ATOM 5582 O O . THR B 1 50 ? 52.040 14.342 -92.216 1.00 18.02 48 THR A O 1
ATOM 5593 N N . GLY B 1 51 ? 53.306 12.619 -92.940 1.00 17.32 49 GLY A N 1
ATOM 5594 C CA . GLY B 1 51 ? 53.801 12.316 -91.615 1.00 19.22 49 GLY A CA 1
ATOM 5595 C C . GLY B 1 51 ? 52.713 11.716 -90.739 1.00 19.00 49 GLY A C 1
ATOM 5596 O O . GLY B 1 51 ? 51.741 11.113 -91.216 1.00 16.12 49 GLY A O 1
ATOM 5600 N N . SER B 1 52 ? 52.864 11.912 -89.437 1.00 19.56 50 SER A N 1
ATOM 5601 C CA . SER B 1 52 ? 51.973 11.255 -88.483 1.00 15.87 50 SER A CA 1
ATOM 5602 C C . SER B 1 52 ? 50.531 11.698 -88.675 1.00 15.79 50 SER A C 1
ATOM 5603 O O . SER B 1 52 ? 49.602 10.927 -88.414 1.00 14.96 50 SER A O 1
ATOM 5611 N N . TYR B 1 53 ? 50.316 12.946 -89.089 1.00 17.23 51 TYR A N 1
ATOM 5612 C CA . TYR B 1 53 ? 48.964 13.398 -89.366 1.00 21.69 51 TYR A CA 1
ATOM 5613 C C . TYR B 1 53 ? 48.244 12.433 -90.304 1.00 17.84 51 TYR A C 1
ATOM 5614 O O . TYR B 1 53 ? 47.100 12.041 -90.057 1.00 19.68 51 TYR A O 1
ATOM 5632 N N . ALA B 1 54 ? 48.890 12.047 -91.405 1.00 17.42 52 ALA A N 1
ATOM 5633 C CA . ALA B 1 54 ? 48.265 11.176 -92.392 1.00 17.90 52 ALA A CA 1
ATOM 5634 C C . ALA B 1 54 ? 48.183 9.723 -91.956 1.00 16.60 52 ALA A C 1
ATOM 5635 O O . ALA B 1 54 ? 47.466 8.946 -92.588 1.00 22.90 52 ALA A O 1
ATOM 5642 N N . ARG B 1 55 ? 48.923 9.317 -90.930 1.00 17.31 53 ARG A N 1
ATOM 5643 C CA . ARG B 1 55 ? 48.880 7.951 -90.421 1.00 16.64 53 ARG A CA 1
ATOM 5644 C C . ARG B 1 55 ? 47.929 7.788 -89.242 1.00 15.36 53 ARG A C 1
ATOM 5645 O O . ARG B 1 55 ? 47.795 6.673 -88.720 1.00 21.34 53 ARG A O 1
ATOM 5666 N N . TYR B 1 56 ? 47.279 8.871 -88.808 1.00 20.81 54 TYR A N 1
ATOM 5667 C CA . TYR B 1 56 ? 46.437 8.871 -87.609 1.00 17.41 54 TYR A CA 1
ATOM 5668 C C . TYR B 1 56 ? 47.232 8.468 -86.366 1.00 18.26 54 TYR A C 1
ATOM 5669 O O . TYR B 1 56 ? 46.745 7.780 -85.469 1.00 20.70 54 TYR A O 1
ATOM 5687 N N . THR B 1 57 ? 48.466 8.948 -86.294 1.00 16.45 55 THR A N 1
ATOM 5688 C CA . THR B 1 57 ? 49.321 8.734 -85.133 1.00 16.44 55 THR A CA 1
ATOM 5689 C C . THR B 1 57 ? 49.791 10.045 -84.511 1.00 19.84 55 THR A C 1
ATOM 5690 O O . THR B 1 57 ? 50.704 10.035 -83.672 1.00 17.90 55 THR A O 1
ATOM 5701 N N . LYS B 1 58 ? 49.219 11.173 -84.914 1.00 17.34 56 LYS A N 1
ATOM 5702 C CA . LYS B 1 58 ? 49.526 12.456 -84.306 1.00 13.29 56 LYS A CA 1
ATOM 5703 C C . LYS B 1 58 ? 48.560 12.720 -83.154 1.00 16.58 56 LYS A C 1
ATOM 5704 O O . LYS B 1 58 ? 47.337 12.569 -83.303 1.00 17.90 56 LYS A O 1
ATOM 5723 N N . THR B 1 59 ? 49.113 13.108 -82.002 1.00 17.22 57 THR A N 1
ATOM 5724 C CA . THR B 1 59 ? 48.291 13.362 -80.821 1.00 16.65 57 THR A CA 1
ATOM 5725 C C . THR B 1 59 ? 47.667 14.764 -80.871 1.00 20.45 57 THR A C 1
ATOM 5726 O O . THR B 1 59 ? 47.871 15.540 -81.808 1.00 20.27 57 THR A O 1
ATOM 5737 N N . LYS B 1 60 ? 46.828 15.099 -79.809 1.00 15.43 58 LYS A N 1
ATOM 5738 C CA . LYS B 1 60 ? 46.138 16.381 -79.665 1.00 17.96 58 LYS A CA 1
ATOM 5739 C C . LYS B 1 60 ? 46.837 17.242 -78.619 1.00 16.50 58 LYS A C 1
ATOM 5740 O O . LYS B 1 60 ? 47.434 16.714 -77.681 1.00 22.51 58 LYS A O 1
ATOM 5759 N N . PRO B 1 61 ? 46.856 18.582 -78.751 1.00 17.89 59 PRO A N 1
ATOM 5760 C CA . PRO B 1 61 ? 46.372 19.325 -79.918 1.00 20.40 59 PRO A CA 1
ATOM 5761 C C . PRO B 1 61 ? 47.227 19.045 -81.152 1.00 18.21 59 PRO A C 1
ATOM 5762 O O . PRO B 1 61 ? 48.373 18.638 -81.030 1.00 18.63 59 PRO A O 1
ATOM 5773 N N . LEU B 1 62 ? 46.660 19.250 -82.338 1.00 20.34 60 LEU A N 1
ATOM 5774 C CA . LEU B 1 62 ? 47.328 18.891 -83.590 1.00 18.45 60 LEU A CA 1
ATOM 5775 C C . LEU B 1 62 ? 48.323 19.991 -83.936 1.00 15.84 60 LEU A C 1
ATOM 5776 O O . LEU B 1 62 ? 47.933 21.081 -84.360 1.00 19.13 60 LEU A O 1
ATOM 5792 N N . LYS B 1 63 ? 49.608 19.692 -83.728 1.00 15.77 61 LYS A N 1
ATOM 5793 C CA . LYS B 1 63 ? 50.723 20.588 -83.957 1.00 14.84 61 LYS A CA 1
ATOM 5794 C C . LYS B 1 63 ? 51.671 19.975 -84.982 1.00 19.87 61 LYS A C 1
ATOM 5795 O O . LYS B 1 63 ? 51.775 18.751 -85.108 1.00 19.10 61 LYS A O 1
ATOM 5814 N N . ASN B 1 64 ? 52.365 20.837 -85.724 1.00 17.81 62 ASN A N 1
ATOM 5815 C CA . ASN B 1 64 ? 53.496 20.410 -86.556 1.00 17.64 62 ASN A CA 1
ATOM 5816 C C . ASN B 1 64 ? 53.064 19.436 -87.652 1.00 15.13 62 ASN A C 1
ATOM 5817 O O . ASN B 1 64 ? 53.731 18.416 -87.901 1.00 16.85 62 ASN A O 1
ATOM 5828 N N . ILE B 1 65 ? 51.932 19.741 -88.287 1.00 18.71 63 ILE A N 1
ATOM 5829 C CA . ILE B 1 65 ? 51.404 18.931 -89.381 1.00 16.05 63 ILE A CA 1
ATOM 5830 C C . ILE B 1 65 ? 52.277 19.149 -90.606 1.00 17.68 63 ILE A C 1
ATOM 5831 O O . ILE B 1 65 ? 52.369 20.270 -91.115 1.00 14.78 63 ILE A O 1
ATOM 5847 N N . ASN B 1 66 ? 52.901 18.081 -91.101 1.00 17.87 64 ASN A N 1
ATOM 5848 C CA . ASN B 1 66 ? 53.810 18.203 -92.240 1.00 19.29 64 ASN A CA 1
ATOM 5849 C C . ASN B 1 66 ? 53.046 18.354 -93.544 1.00 13.37 64 ASN A C 1
ATOM 5850 O O . ASN B 1 66 ? 52.069 17.641 -93.790 1.00 17.04 64 ASN A O 1
ATOM 5861 N N . ILE B 1 67 ? 53.477 19.319 -94.360 1.00 12.60 65 ILE A N 1
ATOM 5862 C CA . ILE B 1 67 ? 53.008 19.475 -95.737 1.00 11.49 65 ILE A CA 1
ATOM 5863 C C . ILE B 1 67 ? 54.274 19.449 -96.585 1.00 14.25 65 ILE A C 1
ATOM 5864 O O . ILE B 1 67 ? 55.157 20.284 -96.381 1.00 14.17 65 ILE A O 1
ATOM 5880 N N . PHE B 1 68 ? 54.397 18.464 -97.479 1.00 16.02 66 PHE A N 1
ATOM 5881 C CA . PHE B 1 68 ? 55.511 18.449 -98.430 1.00 11.16 66 PHE A CA 1
ATOM 5882 C C . PHE B 1 68 ? 55.130 19.334 -99.613 1.00 13.51 66 PHE A C 1
ATOM 5883 O O . PHE B 1 68 ? 54.059 19.172 -100.199 1.00 16.64 66 PHE A O 1
ATOM 5900 N N . PHE B 1 69 ? 56.014 20.261 -99.960 1.00 14.61 67 PHE A N 1
ATOM 5901 C CA . PHE B 1 69 ? 55.807 21.181 -101.079 1.00 19.06 67 PHE A CA 1
ATOM 5902 C C . PHE B 1 69 ? 56.729 20.702 -102.194 1.00 11.60 67 PHE A C 1
ATOM 5903 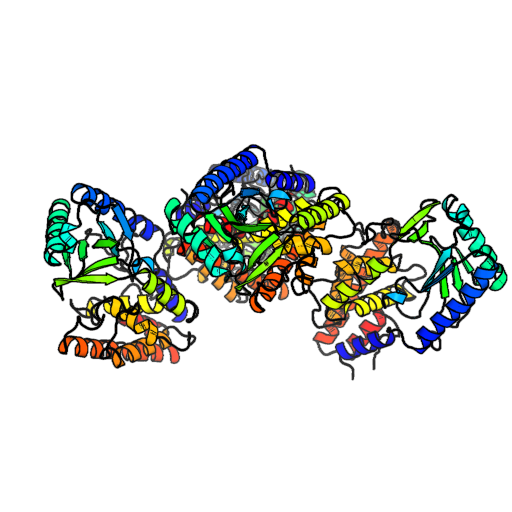O O . PHE B 1 69 ? 57.944 20.853 -102.107 1.00 16.39 67 PHE A O 1
ATOM 5920 N N . VAL B 1 70 ? 56.145 20.106 -103.231 1.00 14.87 68 VAL A N 1
ATOM 5921 C CA . VAL B 1 70 ? 56.917 19.374 -104.234 1.00 16.33 68 VAL A CA 1
ATOM 5922 C C . VAL B 1 70 ? 57.394 20.366 -105.286 1.00 15.18 68 VAL A C 1
ATOM 5923 O O . VAL B 1 70 ? 56.588 20.959 -106.017 1.00 15.74 68 VAL A O 1
ATOM 5936 N N . LEU B 1 71 ? 58.722 20.513 -105.380 1.00 15.06 69 LEU A N 1
ATOM 5937 C CA . LEU B 1 71 ? 59.336 21.596 -106.141 1.00 17.46 69 LEU A CA 1
ATOM 5938 C C . LEU B 1 71 ? 59.468 21.198 -107.607 1.00 14.82 69 LEU A C 1
ATOM 5939 O O . LEU B 1 71 ? 59.774 20.047 -107.929 1.00 18.78 69 LEU A O 1
ATOM 5955 N N . LYS B 1 72 ? 59.198 22.149 -108.492 1.00 15.43 70 LYS A N 1
ATOM 5956 C CA . LYS B 1 72 ? 59.282 21.918 -109.929 1.00 22.88 70 LYS A CA 1
ATOM 5957 C C . LYS B 1 72 ? 60.734 21.792 -110.397 1.00 16.63 70 LYS A C 1
ATOM 5958 O O . LYS B 1 72 ? 61.674 22.188 -109.715 1.00 15.31 70 LYS A O 1
ATOM 5977 N N . ASP B 1 73 ? 60.901 21.246 -111.614 1.00 19.24 71 ASP A N 1
ATOM 5978 C CA . ASP B 1 73 ? 62.218 21.185 -112.252 1.00 18.63 71 ASP A CA 1
ATOM 5979 C C . ASP B 1 73 ? 62.873 22.566 -112.353 1.00 25.72 71 ASP A C 1
ATOM 5980 O O . ASP B 1 73 ? 64.112 22.674 -112.325 1.00 22.09 71 ASP A O 1
ATOM 5989 N N . SER B 1 74 ? 62.069 23.626 -112.481 1.00 18.86 72 SER A N 1
ATOM 5990 C CA . SER B 1 74 ? 62.604 24.985 -112.495 1.00 20.01 72 SER A CA 1
ATOM 5991 C C . SER B 1 74 ? 63.347 25.331 -111.208 1.00 22.22 72 SER A C 1
ATOM 5992 O O . SER B 1 74 ? 64.137 26.279 -111.206 1.00 24.57 72 SER A O 1
ATOM 6000 N N . GLU B 1 75 ? 63.110 24.596 -110.115 1.00 15.75 73 GLU A N 1
ATOM 6001 C CA . GLU B 1 75 ? 63.784 24.844 -108.847 1.00 17.45 73 GLU A CA 1
ATOM 6002 C C . GLU B 1 75 ? 64.827 23.774 -108.532 1.00 16.85 73 GLU A C 1
ATOM 6003 O O . GLU B 1 75 ? 65.341 23.711 -107.402 1.00 18.03 73 GLU A O 1
ATOM 6015 N N . LYS B 1 76 ? 65.232 22.984 -109.528 1.00 17.88 74 LYS A N 1
ATOM 6016 C CA . LYS B 1 76 ? 66.141 21.872 -109.253 1.00 27.01 74 LYS A CA 1
ATOM 6017 C C . LYS B 1 76 ? 67.498 22.344 -108.732 1.00 19.56 74 LYS A C 1
ATOM 6018 O O . LYS B 1 76 ? 68.211 21.569 -108.088 1.00 18.85 74 LYS A O 1
ATOM 6037 N N . HIS B 1 77 ? 67.866 23.601 -108.995 1.00 19.74 75 HIS A N 1
ATOM 6038 C CA . HIS B 1 77 ? 69.104 24.156 -108.459 1.00 17.76 75 HIS A CA 1
ATOM 6039 C C . HIS B 1 77 ? 69.211 23.984 -106.935 1.00 16.74 75 HIS A C 1
ATOM 6040 O O . HIS B 1 77 ? 70.320 23.897 -106.410 1.00 19.39 75 HIS A O 1
ATOM 6054 N N . TYR B 1 78 ? 68.086 23.932 -106.210 1.00 14.78 76 TYR A N 1
ATOM 6055 C CA . TYR B 1 78 ? 68.169 23.779 -104.761 1.00 15.36 76 TYR A CA 1
ATOM 6056 C C . TYR B 1 78 ? 68.708 22.416 -104.371 1.00 14.79 76 TYR A C 1
ATOM 6057 O O . TYR B 1 78 ? 69.255 22.250 -103.273 1.00 15.24 76 TYR A O 1
ATOM 6075 N N . HIS B 1 79 ? 68.465 21.414 -105.201 1.00 16.00 77 HIS A N 1
ATOM 6076 C CA . HIS B 1 79 ? 68.775 20.048 -104.825 1.00 18.81 77 HIS A CA 1
ATOM 6077 C C . HIS B 1 79 ? 70.272 19.844 -104.746 1.00 18.42 77 HIS A C 1
ATOM 6078 O O . HIS B 1 79 ? 70.754 18.966 -104.010 1.00 21.82 77 HIS A O 1
ATOM 6092 N N . GLY B 1 80 ? 71.018 20.633 -105.501 1.00 16.56 78 GLY A N 1
ATOM 6093 C CA . GLY B 1 80 ? 72.457 20.591 -105.502 1.00 16.21 78 GLY A CA 1
ATOM 6094 C C . GLY B 1 80 ? 73.105 21.573 -104.551 1.00 21.56 78 GLY A C 1
ATOM 6095 O O . GLY B 1 80 ? 74.334 21.701 -104.555 1.00 22.54 78 GLY A O 1
ATOM 6099 N N . LYS B 1 81 ? 72.310 22.253 -103.741 1.00 17.13 79 LYS A N 1
ATOM 6100 C CA . LYS B 1 81 ? 72.746 23.281 -102.811 1.00 19.31 79 LYS A CA 1
ATOM 6101 C C . LYS B 1 81 ? 72.524 22.813 -101.378 1.00 16.39 79 LYS A C 1
ATOM 6102 O O . LYS B 1 81 ? 71.735 21.899 -101.118 1.00 17.14 79 LYS A O 1
ATOM 6121 N N . ALA B 1 82 ? 73.239 23.454 -100.457 1.00 20.09 80 ALA A N 1
ATOM 6122 C CA . ALA B 1 82 ? 73.132 23.113 -99.042 1.00 20.13 80 ALA A CA 1
ATOM 6123 C C . ALA B 1 82 ? 71.700 23.234 -98.539 1.00 13.21 80 ALA A C 1
ATOM 6124 O O . ALA B 1 82 ? 70.916 24.096 -98.967 1.00 17.65 80 ALA A O 1
ATOM 6131 N N . ALA B 1 83 ? 71.371 22.356 -97.579 1.00 14.48 81 ALA A N 1
ATOM 6132 C CA . ALA B 1 83 ? 70.037 22.338 -96.979 1.00 15.52 81 ALA A CA 1
ATOM 6133 C C . ALA B 1 83 ? 69.589 23.720 -96.524 1.00 13.28 81 ALA A C 1
ATOM 6134 O O . ALA B 1 83 ? 68.407 24.067 -96.676 1.00 15.86 81 ALA A O 1
ATOM 6141 N N . SER B 1 84 ? 70.475 24.474 -95.877 1.00 17.80 82 SER A N 1
ATOM 6142 C CA . SER B 1 84 ? 70.127 25.789 -95.321 1.00 18.26 82 SER A CA 1
ATOM 6143 C C . SER B 1 84 ? 69.679 26.790 -96.376 1.00 18.41 82 SER A C 1
ATOM 6144 O O . SER B 1 84 ? 69.043 27.787 -96.028 1.00 18.60 82 SER A O 1
ATOM 6152 N N . VAL B 1 85 ? 70.057 26.602 -97.642 1.00 17.93 83 VAL A N 1
ATOM 6153 C CA . VAL B 1 85 ? 69.716 27.584 -98.672 1.00 11.01 83 VAL A CA 1
ATOM 6154 C C . VAL B 1 85 ? 68.213 27.562 -98.957 1.00 16.18 83 VAL A C 1
ATOM 6155 O O . VAL B 1 85 ? 67.528 28.589 -98.855 1.00 17.73 83 VAL A O 1
ATOM 6168 N N . VAL B 1 86 ? 67.673 26.394 -99.285 1.00 15.39 84 VAL A N 1
ATOM 6169 C CA . VAL B 1 86 ? 66.239 26.317 -99.531 1.00 11.13 84 VAL A CA 1
ATOM 6170 C C . VAL B 1 86 ? 65.469 26.608 -98.258 1.00 18.49 84 VAL A C 1
ATOM 6171 O O . VAL B 1 86 ? 64.377 27.190 -98.304 1.00 15.46 84 VAL A O 1
ATOM 6184 N N . LEU B 1 87 ? 65.997 26.172 -97.101 1.00 16.88 85 LEU A N 1
ATOM 6185 C CA . LEU B 1 87 ? 65.296 26.465 -95.847 1.00 15.25 85 LEU A CA 1
ATOM 6186 C C . LEU B 1 87 ? 65.268 27.961 -95.560 1.00 13.44 85 LEU A C 1
ATOM 6187 O O . LEU B 1 87 ? 64.237 28.494 -95.107 1.00 13.86 85 LEU A O 1
ATOM 6203 N N . ASP B 1 88 ? 66.373 28.670 -95.838 1.00 14.92 86 ASP A N 1
ATOM 6204 C CA . ASP B 1 88 ? 66.379 30.124 -95.670 1.00 16.48 86 ASP A CA 1
ATOM 6205 C C . ASP B 1 88 ? 65.348 30.799 -96.557 1.00 22.46 86 ASP A C 1
ATOM 6206 O O . ASP B 1 88 ? 64.712 31.775 -96.149 1.00 17.10 86 ASP A O 1
ATOM 6215 N N . ASP B 1 89 ? 65.227 30.352 -97.797 1.00 15.39 87 ASP A N 1
ATOM 6216 C CA . ASP B 1 89 ? 64.295 30.996 -98.723 1.00 14.57 87 ASP A CA 1
ATOM 6217 C C . ASP B 1 89 ? 62.845 30.760 -98.299 1.00 14.71 87 ASP A C 1
ATOM 6218 O O . ASP B 1 89 ? 62.026 31.688 -98.334 1.00 16.31 87 ASP A O 1
ATOM 6227 N N . PHE B 1 90 ? 62.503 29.509 -97.952 1.00 15.90 88 PHE A N 1
ATOM 6228 C CA . PHE B 1 90 ? 61.192 29.228 -97.353 1.00 17.82 88 PHE A CA 1
ATOM 6229 C C . PHE B 1 90 ? 60.970 30.079 -96.105 1.00 13.28 88 PHE A C 1
ATOM 6230 O O . PHE B 1 90 ? 59.879 30.639 -95.909 1.00 15.54 88 PHE A O 1
ATOM 6247 N N . HIS B 1 91 ? 61.984 30.176 -95.224 1.00 13.28 89 HIS A N 1
ATOM 6248 C CA . HIS B 1 91 ? 61.826 30.948 -93.988 1.00 14.37 89 HIS A CA 1
ATOM 6249 C C . HIS B 1 91 ? 61.528 32.419 -94.284 1.00 15.26 89 HIS A C 1
ATOM 6250 O O . HIS B 1 91 ? 60.594 33.005 -93.724 1.00 17.06 89 HIS A O 1
ATOM 6264 N N . SER B 1 92 ? 62.328 33.043 -95.142 1.00 15.77 90 SER A N 1
ATOM 6265 C CA . SER B 1 92 ? 62.119 34.461 -95.428 1.00 13.70 90 SER A CA 1
ATOM 6266 C C . SER B 1 92 ? 60.735 34.709 -96.018 1.00 14.96 90 SER A C 1
ATOM 6267 O O . SER B 1 92 ? 60.081 35.711 -95.701 1.00 17.25 90 SER A O 1
ATOM 6275 N N . ALA B 1 93 ? 60.269 33.803 -96.879 1.00 16.32 91 ALA A N 1
ATOM 6276 C CA . ALA B 1 93 ? 58.963 33.983 -97.503 1.00 16.78 91 ALA A CA 1
ATOM 6277 C C . ALA B 1 93 ? 57.863 33.881 -96.462 1.00 18.18 91 ALA A C 1
ATOM 6278 O O . ALA B 1 93 ? 56.920 34.685 -96.448 1.00 18.32 91 ALA A O 1
ATOM 6285 N N . LEU B 1 94 ? 57.966 32.898 -95.576 1.00 16.67 92 LEU A N 1
ATOM 6286 C CA . LEU B 1 94 ? 56.906 32.713 -94.594 1.00 13.35 92 LEU A CA 1
ATOM 6287 C C . LEU B 1 94 ? 56.917 33.827 -93.547 1.00 17.72 92 LEU A C 1
ATOM 6288 O O . LEU B 1 94 ? 55.848 34.264 -93.091 1.00 14.63 92 LEU A O 1
ATOM 6304 N N . VAL B 1 95 ? 58.105 34.304 -93.155 1.00 16.49 93 VAL A N 1
ATOM 6305 C CA . VAL B 1 95 ? 58.192 35.449 -92.238 1.00 15.68 93 VAL A CA 1
ATOM 6306 C C . VAL B 1 95 ? 57.509 36.670 -92.848 1.00 19.85 93 VAL A C 1
ATOM 6307 O O . VAL B 1 95 ? 56.796 37.431 -92.158 1.00 18.44 93 VAL A O 1
ATOM 6320 N N . GLU B 1 96 ? 57.727 36.889 -94.152 1.00 17.29 94 GLU A N 1
ATOM 6321 C CA . GLU B 1 96 ? 57.115 38.028 -94.828 1.00 16.59 94 GLU A CA 1
ATOM 6322 C C . GLU B 1 96 ? 55.599 38.055 -94.628 1.00 20.06 94 GLU A C 1
ATOM 6323 O O . GLU B 1 96 ? 55.006 39.122 -94.414 1.00 21.98 94 GLU A O 1
ATOM 6335 N N . LYS B 1 97 ? 54.967 36.893 -94.694 1.00 17.16 95 LYS A N 1
ATOM 6336 C CA . LYS B 1 97 ? 53.517 36.807 -94.557 1.00 17.68 95 LYS A CA 1
ATOM 6337 C C . LYS B 1 97 ? 53.077 36.779 -93.094 1.00 19.10 95 LYS A C 1
ATOM 6338 O O . LYS B 1 97 ? 52.171 37.525 -92.715 1.00 19.65 95 LYS A O 1
ATOM 6357 N N . TYR B 1 98 ? 53.715 35.927 -92.268 1.00 23.51 96 TYR A N 1
ATOM 6358 C CA . TYR B 1 98 ? 53.199 35.586 -90.936 1.00 17.01 96 TYR A CA 1
ATOM 6359 C C . TYR B 1 98 ? 53.932 36.273 -89.795 1.00 19.56 96 TYR A C 1
ATOM 6360 O O . TYR B 1 98 ? 53.427 36.243 -88.658 1.00 19.58 96 TYR A O 1
ATOM 6378 N N . GLY B 1 99 ? 55.081 36.898 -90.067 1.00 21.22 97 GLY A N 1
ATOM 6379 C CA . GLY B 1 99 ? 55.865 37.572 -89.048 1.00 18.44 97 GLY A CA 1
ATOM 6380 C C . GLY B 1 99 ? 56.880 36.650 -88.391 1.00 19.64 97 GLY A C 1
ATOM 6381 O O . GLY B 1 99 ? 56.727 35.429 -88.346 1.00 19.84 97 GLY A O 1
ATOM 6385 N N . SER B 1 100 ? 57.928 37.265 -87.827 1.00 18.36 98 SER A N 1
ATOM 6386 C CA . SER B 1 100 ? 59.043 36.471 -87.307 1.00 21.15 98 SER A CA 1
ATOM 6387 C C . SER B 1 100 ? 58.621 35.573 -86.140 1.00 20.10 98 SER A C 1
ATOM 6388 O O . SER B 1 100 ? 59.117 34.444 -86.013 1.00 23.79 98 SER A O 1
ATOM 6396 N N . ALA B 1 101 ? 57.718 36.050 -85.277 1.00 22.38 99 ALA A N 1
ATOM 6397 C CA . ALA B 1 101 ? 57.389 35.280 -84.080 1.00 24.24 99 ALA A CA 1
ATOM 6398 C C . ALA B 1 101 ? 56.644 33.989 -84.408 1.00 25.99 99 ALA A C 1
ATOM 6399 O O . ALA B 1 101 ? 56.685 33.032 -83.625 1.00 25.86 99 ALA A O 1
ATOM 6406 N N . ALA B 1 102 ? 55.966 33.938 -85.545 1.00 18.41 100 ALA A N 1
ATOM 6407 C CA . ALA B 1 102 ? 55.154 32.791 -85.913 1.00 25.31 100 ALA A CA 1
ATOM 6408 C C . ALA B 1 102 ? 55.912 31.731 -86.701 1.00 17.38 100 ALA A C 1
ATOM 6409 O O . ALA B 1 102 ? 55.362 30.651 -86.936 1.00 18.61 100 ALA A O 1
ATOM 6416 N N . VAL B 1 103 ? 57.158 31.981 -87.093 1.00 16.73 101 VAL A N 1
ATOM 6417 C CA . VAL B 1 103 ? 57.875 31.137 -88.046 1.00 15.34 101 VAL A CA 1
ATOM 6418 C C . VAL B 1 103 ? 59.190 30.701 -87.409 1.00 18.26 101 VAL A C 1
ATOM 6419 O O . VAL B 1 103 ? 59.919 31.530 -86.853 1.00 24.57 101 VAL A O 1
ATOM 6432 N N . ARG B 1 104 ? 59.506 29.414 -87.504 1.00 13.87 102 ARG A N 1
ATOM 6433 C CA . ARG B 1 104 ? 60.691 28.851 -86.859 1.00 13.73 102 ARG A CA 1
ATOM 6434 C C . ARG B 1 104 ? 61.389 27.849 -87.766 1.00 22.08 102 ARG A C 1
ATOM 6435 O O . ARG B 1 104 ? 60.764 26.895 -88.246 1.00 17.04 102 ARG A O 1
ATOM 6456 N N . LYS B 1 105 ? 62.691 28.046 -87.976 1.00 19.78 103 LYS A N 1
ATOM 6457 C CA . LYS B 1 105 ? 63.485 27.060 -88.686 1.00 22.01 103 LYS A CA 1
ATOM 6458 C C . LYS B 1 105 ? 63.603 25.794 -87.854 1.00 23.69 103 LYS A C 1
ATOM 6459 O O . LYS B 1 105 ? 63.819 25.847 -86.635 1.00 21.77 103 LYS A O 1
ATOM 6478 N N . GLN B 1 106 ? 63.466 24.650 -88.527 1.00 14.95 104 GLN A N 1
ATOM 6479 C CA . GLN B 1 106 ? 63.630 23.332 -87.936 1.00 20.02 104 GLN A CA 1
ATOM 6480 C C . GLN B 1 106 ? 64.567 22.514 -88.824 1.00 16.39 104 GLN A C 1
ATOM 6481 O O . GLN B 1 106 ? 65.001 22.988 -89.892 1.00 18.85 104 GLN A O 1
ATOM 6495 N N . ALA B 1 107 ? 64.889 21.288 -88.367 1.00 21.42 105 ALA A N 1
ATOM 6496 C CA . ALA B 1 107 ? 65.931 20.485 -89.016 1.00 17.76 105 ALA A CA 1
ATOM 6497 C C . ALA B 1 107 ? 65.576 20.162 -90.459 1.00 18.40 105 ALA A C 1
ATOM 6498 O O . ALA B 1 107 ? 66.456 20.128 -91.326 1.00 18.44 105 ALA A O 1
ATOM 6505 N N . ARG B 1 108 ? 64.319 19.844 -90.723 1.00 16.52 106 ARG A N 1
ATOM 6506 C CA . ARG B 1 108 ? 63.901 19.483 -92.080 1.00 15.44 106 ARG A CA 1
ATOM 6507 C C . ARG B 1 108 ? 62.592 20.167 -92.477 1.00 14.02 106 ARG A C 1
ATOM 6508 O O . ARG B 1 108 ? 61.840 19.638 -93.294 1.00 21.63 106 ARG A O 1
ATOM 6529 N N . SER B 1 109 ? 62.314 21.352 -91.938 1.00 15.69 107 SER A N 1
ATOM 6530 C CA . SER B 1 109 ? 61.077 22.049 -92.266 1.00 18.25 107 SER A CA 1
ATOM 6531 C C . SER B 1 109 ? 61.139 23.452 -91.689 1.00 21.16 107 SER A C 1
ATOM 6532 O O . SER B 1 109 ? 62.005 23.775 -90.880 1.00 15.88 107 SER A O 1
ATOM 6540 N N . ILE B 1 110 ? 60.197 24.281 -92.113 1.00 16.82 108 ILE A N 1
ATOM 6541 C CA . ILE B 1 110 ? 59.933 25.581 -91.494 1.00 16.76 108 ILE A CA 1
ATOM 6542 C C . ILE B 1 110 ? 58.574 25.460 -90.826 1.00 17.03 108 ILE A C 1
ATOM 6543 O O . ILE B 1 110 ? 57.593 25.105 -91.487 1.00 16.19 108 ILE A O 1
ATOM 6559 N N . ASN B 1 111 ? 58.514 25.719 -89.514 1.00 15.73 109 ASN A N 1
ATOM 6560 C CA . ASN B 1 111 ? 57.265 25.622 -88.770 1.00 13.56 109 ASN A CA 1
ATOM 6561 C C . ASN B 1 111 ? 56.532 26.954 -88.891 1.00 18.33 109 ASN A C 1
ATOM 6562 O O . ASN B 1 111 ? 57.137 28.017 -88.689 1.00 18.26 109 ASN A O 1
ATOM 6573 N N . VAL B 1 112 ? 55.221 26.898 -89.158 1.00 15.70 110 VAL A N 1
ATOM 6574 C CA . VAL B 1 112 ? 54.361 28.077 -89.158 1.00 17.69 110 VAL A CA 1
ATOM 6575 C C . VAL B 1 112 ? 53.270 27.887 -88.119 1.00 19.44 110 VAL A C 1
ATOM 6576 O O . VAL B 1 112 ? 52.432 26.976 -88.230 1.00 18.85 110 VAL A O 1
ATOM 6589 N N . ASP B 1 113 ? 53.253 28.774 -87.141 1.00 18.00 111 ASP A N 1
ATOM 6590 C CA . ASP B 1 113 ? 52.249 28.770 -86.093 1.00 22.70 111 ASP A CA 1
ATOM 6591 C C . ASP B 1 113 ? 51.193 29.818 -86.441 1.00 22.39 111 ASP A C 1
ATOM 6592 O O . ASP B 1 113 ? 51.521 30.989 -86.655 1.00 25.94 111 ASP A O 1
ATOM 6601 N N . PHE B 1 114 ? 49.925 29.405 -86.473 1.00 22.73 112 PHE A N 1
ATOM 6602 C CA . PHE B 1 114 ? 48.842 30.275 -86.932 1.00 23.48 112 PHE A CA 1
ATOM 6603 C C . PHE B 1 114 ? 48.241 31.158 -85.845 1.00 25.01 112 PHE A C 1
ATOM 6604 O O . PHE B 1 114 ? 47.294 31.894 -86.134 1.00 26.19 112 PHE A O 1
ATOM 6621 N N . GLY B 1 115 ? 48.734 31.106 -84.610 1.00 20.30 113 GLY A N 1
ATOM 6622 C CA . GLY B 1 115 ? 48.206 31.994 -83.597 1.00 21.06 113 GLY A CA 1
ATOM 6623 C C . GLY B 1 115 ? 46.939 31.492 -82.954 1.00 20.01 113 GLY A C 1
ATOM 6624 O O . GLY B 1 115 ? 46.200 32.274 -82.351 1.00 23.69 113 GLY A O 1
ATOM 6628 N N . VAL B 1 116 ? 46.661 30.200 -83.094 1.00 23.34 114 VAL A N 1
ATOM 6629 C CA . VAL B 1 116 ? 45.469 29.592 -82.538 1.00 22.77 114 VAL A CA 1
ATOM 6630 C C . VAL B 1 116 ? 45.633 29.499 -81.028 1.00 26.22 114 VAL A C 1
ATOM 6631 O O . VAL B 1 116 ? 46.688 29.087 -80.528 1.00 33.05 114 VAL A O 1
ATOM 6644 N N . HIS B 1 117 ? 44.602 29.872 -80.294 1.00 28.61 115 HIS A N 1
ATOM 6645 C CA . HIS B 1 117 ? 44.668 29.730 -78.843 1.00 37.08 115 HIS A CA 1
ATOM 6646 C C . HIS B 1 117 ? 44.424 28.284 -78.440 1.00 40.51 115 HIS A C 1
ATOM 6647 O O . HIS B 1 117 ? 43.404 27.691 -78.810 1.00 33.02 115 HIS A O 1
ATOM 6661 N N . ILE B 1 118 ? 45.356 27.725 -77.669 1.00 27.42 116 ILE A N 1
ATOM 6662 C CA . ILE B 1 118 ? 45.165 26.435 -77.018 1.00 26.50 116 ILE A CA 1
ATOM 6663 C C . ILE B 1 118 ? 44.762 26.725 -75.584 1.00 30.27 116 ILE A C 1
ATOM 6664 O O . ILE B 1 118 ? 45.525 27.352 -74.837 1.00 35.53 116 ILE A O 1
ATOM 6680 N N . ASP B 1 119 ? 43.563 26.294 -75.187 1.00 26.56 117 ASP A N 1
ATOM 6681 C CA . ASP B 1 119 ? 43.158 26.520 -73.811 1.00 27.90 117 ASP A CA 1
ATOM 6682 C C . ASP B 1 119 ? 43.841 25.496 -72.908 1.00 28.17 117 ASP A C 1
ATOM 6683 O O . ASP B 1 119 ? 44.557 24.600 -73.370 1.00 25.92 117 ASP A O 1
ATOM 6692 N N . ALA B 1 120 ? 43.642 25.649 -71.602 1.00 35.00 118 ALA A N 1
ATOM 6693 C CA . ALA B 1 120 ? 44.355 24.794 -70.664 1.00 30.45 118 ALA A CA 1
ATOM 6694 C C . ALA B 1 120 ? 43.896 23.340 -70.712 1.00 41.80 118 ALA A C 1
ATOM 6695 O O . ALA B 1 120 ? 44.587 22.481 -70.157 1.00 34.72 118 ALA A O 1
ATOM 6702 N N . GLU B 1 121 ? 42.766 23.043 -71.360 1.00 31.82 119 GLU A N 1
ATOM 6703 C CA . GLU B 1 121 ? 42.273 21.678 -71.512 1.00 28.65 119 GLU A CA 1
ATOM 6704 C C . GLU B 1 121 ? 42.668 21.062 -72.855 1.00 37.25 119 GLU A C 1
ATOM 6705 O O . GLU B 1 121 ? 42.159 19.991 -73.206 1.00 35.39 119 GLU A O 1
ATOM 6717 N N . ASP B 1 122 ? 43.554 21.721 -73.605 1.00 32.01 120 ASP A N 1
ATOM 6718 C CA . ASP B 1 122 ? 44.061 21.268 -74.899 1.00 34.61 120 ASP A CA 1
ATOM 6719 C C . ASP B 1 122 ? 43.026 21.358 -76.011 1.00 35.95 120 ASP A C 1
ATOM 6720 O O . ASP B 1 122 ? 43.132 20.635 -77.011 1.00 29.27 120 ASP A O 1
ATOM 6729 N N . ASN B 1 123 ? 42.034 22.238 -75.868 1.00 25.36 121 ASN A N 1
ATOM 6730 C CA . ASN B 1 123 ? 41.028 22.446 -76.903 1.00 28.44 121 ASN A CA 1
ATOM 6731 C C . ASN B 1 123 ? 41.346 23.716 -77.674 1.00 26.58 121 ASN A C 1
ATOM 6732 O O . ASN B 1 123 ? 41.801 24.710 -77.103 1.00 32.61 121 ASN A O 1
ATOM 6743 N N . THR B 1 124 ? 41.114 23.672 -78.984 1.00 26.66 122 THR A N 1
ATOM 6744 C CA . THR B 1 124 ? 41.436 24.786 -79.867 1.00 22.32 122 THR A CA 1
ATOM 6745 C C . THR B 1 124 ? 40.252 25.176 -80.740 1.00 26.79 122 THR A C 1
ATOM 6746 O O . THR B 1 124 ? 40.455 25.827 -81.775 1.00 26.15 122 THR A O 1
ATOM 6757 N N . ASP B 1 125 ? 39.033 24.765 -80.362 1.00 25.46 123 ASP A N 1
ATOM 6758 C CA . ASP B 1 125 ? 37.851 24.934 -81.208 1.00 28.85 123 ASP A CA 1
ATOM 6759 C C . ASP B 1 125 ? 38.021 24.210 -82.544 1.00 32.78 123 ASP A C 1
ATOM 6760 O O . ASP B 1 125 ? 37.591 24.694 -83.596 1.00 28.58 123 ASP A O 1
ATOM 6769 N N . TYR B 1 126 ? 38.675 23.043 -82.511 1.00 21.89 124 TYR A N 1
ATOM 6770 C CA . TYR B 1 126 ? 38.827 22.196 -83.697 1.00 22.31 124 TYR A CA 1
ATOM 6771 C C . TYR B 1 126 ? 39.678 22.855 -84.779 1.00 20.23 124 TYR A C 1
ATOM 6772 O O . TYR B 1 126 ? 39.417 22.694 -85.972 1.00 25.40 124 TYR A O 1
ATOM 6790 N N . ARG B 1 127 ? 40.736 23.565 -84.379 1.00 19.22 125 ARG A N 1
ATOM 6791 C CA . ARG B 1 127 ? 41.656 24.193 -85.306 1.00 18.13 125 ARG A CA 1
ATOM 6792 C C . ARG B 1 127 ? 43.034 23.580 -85.111 1.00 17.27 125 ARG A C 1
ATOM 6793 O O . ARG B 1 127 ? 43.430 23.280 -83.974 1.00 21.61 125 ARG A O 1
ATOM 6814 N N . VAL B 1 128 ? 43.758 23.409 -86.189 1.00 17.74 126 VAL A N 1
ATOM 6815 C CA . VAL B 1 128 ? 45.141 22.973 -86.090 1.00 15.80 126 VAL A CA 1
ATOM 6816 C C . VAL B 1 128 ? 46.015 24.130 -85.637 1.00 20.60 126 VAL A C 1
ATOM 6817 O O . VAL B 1 128 ? 45.753 25.307 -85.925 1.00 19.83 126 VAL A O 1
ATOM 6830 N N . VAL B 1 129 ? 47.060 23.774 -84.898 1.00 19.75 127 VAL A N 1
ATOM 6831 C CA . VAL B 1 129 ? 47.930 24.771 -84.290 1.00 15.73 127 VAL A CA 1
ATOM 6832 C C . VAL B 1 129 ? 49.000 25.268 -85.267 1.00 18.61 127 VAL A C 1
ATOM 6833 O O . VAL B 1 129 ? 49.282 26.469 -85.324 1.00 19.40 127 VAL A O 1
ATOM 6846 N N . SER B 1 130 ? 49.628 24.377 -86.033 1.00 14.47 128 SER A N 1
ATOM 6847 C CA . SER B 1 130 ? 50.795 24.789 -86.799 1.00 15.95 128 SER A CA 1
ATOM 6848 C C . SER B 1 130 ? 51.054 23.755 -87.877 1.00 19.57 128 SER A C 1
ATOM 6849 O O . SER B 1 130 ? 50.629 22.599 -87.767 1.00 18.61 128 SER A O 1
ATOM 6857 N N . VAL B 1 131 ? 51.814 24.173 -88.887 1.00 20.31 129 VAL A N 1
ATOM 6858 C CA . VAL B 1 131 ? 52.269 23.271 -89.940 1.00 21.62 129 VAL A CA 1
ATOM 6859 C C . VAL B 1 131 ? 53.788 23.322 -90.053 1.00 16.36 129 VAL A C 1
ATOM 6860 O O . VAL B 1 131 ? 54.420 24.343 -89.763 1.00 21.13 129 VAL A O 1
ATOM 6873 N N . ASP B 1 132 ? 54.371 22.188 -90.472 1.00 20.13 130 ASP A N 1
ATOM 6874 C CA . ASP B 1 132 ? 55.788 22.070 -90.806 1.00 16.01 130 ASP A CA 1
ATOM 6875 C C . ASP B 1 132 ? 55.876 22.035 -92.332 1.00 22.21 130 ASP A C 1
ATOM 6876 O O . ASP B 1 132 ? 55.491 21.037 -92.956 1.00 18.92 130 ASP A O 1
ATOM 6885 N N . ALA B 1 133 ? 56.381 23.117 -92.920 1.00 15.40 131 ALA A N 1
ATOM 6886 C CA . ALA B 1 133 ? 56.458 23.271 -94.378 1.00 14.17 131 ALA A CA 1
ATOM 6887 C C . ALA B 1 133 ? 57.750 22.611 -94.862 1.00 14.92 131 ALA A C 1
ATOM 6888 O O . ALA B 1 133 ? 58.850 23.038 -94.491 1.00 17.38 131 ALA A O 1
ATOM 6895 N N . VAL B 1 134 ? 57.635 21.574 -95.674 1.00 13.48 132 VAL A N 1
ATOM 6896 C CA . VAL B 1 134 ? 58.785 20.760 -96.066 1.00 17.76 132 VAL A CA 1
ATOM 6897 C C . VAL B 1 134 ? 59.060 20.974 -97.565 1.00 16.80 132 VAL A C 1
ATOM 6898 O O . VAL B 1 134 ? 58.256 20.558 -98.397 1.00 19.68 132 VAL A O 1
ATOM 6911 N N . PRO B 1 135 ? 60.171 21.610 -97.932 1.00 13.83 133 PRO A N 1
ATOM 6912 C CA . PRO B 1 135 ? 60.572 21.589 -99.351 1.00 17.07 133 PRO A CA 1
ATOM 6913 C C . PRO B 1 135 ? 60.962 20.172 -99.738 1.00 16.27 133 PRO A C 1
ATOM 6914 O O . PRO B 1 135 ? 61.657 19.491 -98.988 1.00 18.40 133 PRO A O 1
ATOM 6925 N N . ALA B 1 136 ? 60.532 19.733 -100.922 1.00 15.21 134 ALA A N 1
ATOM 6926 C CA . ALA B 1 136 ? 60.737 18.342 -101.320 1.00 14.95 134 ALA A CA 1
ATOM 6927 C C . ALA B 1 136 ? 60.863 18.182 -102.825 1.00 13.93 134 ALA A C 1
ATOM 6928 O O . ALA B 1 136 ? 60.213 18.899 -103.586 1.00 16.58 134 ALA A O 1
ATOM 6935 N N . PHE B 1 137 ? 61.718 17.232 -103.230 1.00 14.67 135 PHE A N 1
ATOM 6936 C CA . PHE B 1 137 ? 61.810 16.785 -104.613 1.00 15.98 135 PHE A CA 1
ATOM 6937 C C . PHE B 1 137 ? 61.278 15.368 -104.714 1.00 17.79 135 PHE A C 1
ATOM 6938 O O . PHE B 1 137 ? 61.681 14.475 -103.948 1.00 16.82 135 PHE A O 1
ATOM 6955 N N . ASP B 1 138 ? 60.390 15.154 -105.676 1.00 18.73 136 ASP A N 1
ATOM 6956 C CA . ASP B 1 138 ? 59.943 13.818 -106.017 1.00 20.63 136 ASP A CA 1
ATOM 6957 C C . ASP B 1 138 ? 60.980 13.235 -106.959 1.00 26.86 136 ASP A C 1
ATOM 6958 O O . ASP B 1 138 ? 61.137 13.708 -108.082 1.00 25.34 136 ASP A O 1
ATOM 6967 N N . THR B 1 139 ? 61.715 12.226 -106.507 1.00 20.69 137 THR A N 1
ATOM 6968 C CA . THR B 1 139 ? 62.718 11.594 -107.352 1.00 42.08 137 THR A CA 1
ATOM 6969 C C . THR B 1 139 ? 62.210 10.303 -107.987 1.00 37.38 137 THR A C 1
ATOM 6970 O O . THR B 1 139 ? 63.007 9.538 -108.540 1.00 46.90 137 THR A O 1
ATOM 6981 N N . GLY B 1 140 ? 60.898 10.057 -107.933 1.00 41.75 138 GLY A N 1
ATOM 6982 C CA . GLY B 1 140 ? 60.303 8.879 -108.541 1.00 46.62 138 GLY A CA 1
ATOM 6983 C C . GLY B 1 140 ? 60.116 7.737 -107.562 1.00 37.44 138 GLY A C 1
ATOM 6984 O O . GLY B 1 140 ? 58.985 7.357 -107.252 1.00 44.41 138 GLY A O 1
ATOM 6988 N N . ASP B 1 141 ? 61.229 7.173 -107.081 1.00 41.09 139 ASP A N 1
ATOM 6989 C CA . ASP B 1 141 ? 61.157 6.120 -106.068 1.00 44.05 139 ASP A CA 1
ATOM 6990 C C . ASP B 1 141 ? 60.566 6.652 -104.773 1.00 31.54 139 ASP A C 1
ATOM 6991 O O . ASP B 1 141 ? 59.796 5.960 -104.095 1.00 38.58 139 ASP A O 1
ATOM 7000 N N . GLN B 1 142 ? 60.927 7.877 -104.407 1.00 31.45 140 GLN A N 1
ATOM 7001 C CA . GLN B 1 142 ? 60.599 8.415 -103.095 1.00 25.29 140 GLN A CA 1
ATOM 7002 C C . GLN B 1 142 ? 60.778 9.941 -103.187 1.00 19.24 140 GLN A C 1
ATOM 7003 O O . GLN B 1 142 ? 60.803 10.500 -104.253 1.00 25.69 140 GLN A O 1
ATOM 7017 N N . TYR B 1 143 ? 60.884 10.577 -102.019 1.00 19.59 141 TYR A N 1
ATOM 7018 C CA . TYR B 1 143 ? 61.204 11.990 -101.965 1.00 17.66 141 TYR A CA 1
ATOM 7019 C C . TYR B 1 143 ? 62.580 12.238 -101.359 1.00 17.62 141 TYR A C 1
ATOM 7020 O O . TYR B 1 143 ? 63.140 11.389 -100.679 1.00 19.29 141 TYR A O 1
ATOM 7038 N N . GLU B 1 144 ? 63.107 13.433 -101.613 1.00 20.38 142 GLU A N 1
ATOM 7039 C CA . GLU B 1 144 ? 64.258 13.951 -100.885 1.00 20.11 142 GLU A CA 1
ATOM 7040 C C . GLU B 1 144 ? 63.901 15.295 -100.254 1.00 19.74 142 GLU A C 1
ATOM 7041 O O . GLU B 1 144 ? 63.202 16.124 -100.852 1.00 18.04 142 GLU A O 1
ATOM 7053 N N . ILE B 1 145 ? 64.353 15.480 -99.016 1.00 15.32 143 ILE A N 1
ATOM 7054 C CA . ILE B 1 145 ? 64.031 16.668 -98.235 1.00 15.79 143 ILE A CA 1
ATOM 7055 C C . ILE B 1 145 ? 65.300 17.173 -97.568 1.00 14.82 143 ILE A C 1
ATOM 7056 O O . ILE B 1 145 ? 66.276 16.426 -97.422 1.00 15.41 143 ILE A O 1
ATOM 7072 N N . PRO B 1 146 ? 65.320 18.435 -97.143 1.00 14.46 144 PRO A N 1
ATOM 7073 C CA . PRO B 1 146 ? 66.563 18.996 -96.600 1.00 15.77 144 PRO A CA 1
ATOM 7074 C C . PRO B 1 146 ? 66.895 18.401 -95.241 1.00 15.91 144 PRO A C 1
ATOM 7075 O O . PRO B 1 146 ? 66.000 18.040 -94.477 1.00 19.67 144 PRO A O 1
ATOM 7086 N N . ASP B 1 147 ? 68.196 18.355 -94.934 1.00 15.40 145 ASP A N 1
ATOM 7087 C CA . ASP B 1 147 ? 68.710 17.771 -93.690 1.00 18.50 145 ASP A CA 1
ATOM 7088 C C . ASP B 1 147 ? 69.757 18.688 -93.057 1.00 24.02 145 ASP A C 1
ATOM 7089 O O . ASP B 1 147 ? 70.920 18.671 -93.462 1.00 17.61 145 ASP A O 1
ATOM 7098 N N . THR B 1 148 ? 69.373 19.473 -92.044 1.00 19.95 146 THR A N 1
ATOM 7099 C CA . THR B 1 148 ? 70.340 20.408 -91.474 1.00 17.46 146 THR A CA 1
ATOM 7100 C C . THR B 1 148 ? 71.491 19.697 -90.775 1.00 18.77 146 THR A C 1
ATOM 7101 O O . THR B 1 148 ? 72.616 20.221 -90.775 1.00 19.33 146 THR A O 1
ATOM 7112 N N . ALA B 1 149 ? 71.265 18.499 -90.219 1.00 22.16 147 ALA A N 1
ATOM 7113 C CA . ALA B 1 149 ? 72.340 17.818 -89.504 1.00 20.96 147 ALA A CA 1
ATOM 7114 C C . ALA B 1 149 ? 73.532 17.555 -90.416 1.00 19.43 147 ALA A C 1
ATOM 7115 O O . ALA B 1 149 ? 74.678 17.811 -90.041 1.00 25.37 147 ALA A O 1
ATOM 7122 N N . SER B 1 150 ? 73.275 17.057 -91.627 1.00 21.90 148 SER A N 1
ATOM 7123 C CA . SER B 1 150 ? 74.324 16.770 -92.596 1.00 19.72 148 SER A CA 1
ATOM 7124 C C . SER B 1 150 ? 74.611 17.936 -93.537 1.00 20.00 148 SER A C 1
ATOM 7125 O O . SER B 1 150 ? 75.649 17.925 -94.195 1.00 20.20 148 SER A O 1
ATOM 7133 N N . GLY B 1 151 ? 73.730 18.933 -93.594 1.00 21.43 149 GLY A N 1
ATOM 7134 C CA . GLY B 1 151 ? 73.778 20.014 -94.566 1.00 17.80 149 GLY A CA 1
ATOM 7135 C C . GLY B 1 151 ? 73.374 19.621 -95.973 1.00 19.82 149 GLY A C 1
ATOM 7136 O O . GLY B 1 151 ? 73.484 20.453 -96.887 1.00 19.26 149 GLY A O 1
ATOM 7140 N N . LYS B 1 152 ? 72.947 18.376 -96.180 1.00 20.99 150 LYS A N 1
ATOM 7141 C CA . LYS B 1 152 ? 72.580 17.896 -97.511 1.00 19.29 150 LYS A CA 1
ATOM 7142 C C . LYS B 1 152 ? 71.094 17.540 -97.549 1.00 19.21 150 LYS A C 1
ATOM 7143 O O . LYS B 1 152 ? 70.288 18.099 -96.800 1.00 21.10 150 LYS A O 1
ATOM 7162 N N . TRP B 1 153 ? 70.724 16.652 -98.460 1.00 16.86 151 TRP A N 1
ATOM 7163 C CA . TRP B 1 153 ? 69.362 16.187 -98.633 1.00 15.99 151 TRP A CA 1
ATOM 7164 C C . TRP B 1 153 ? 69.345 14.695 -98.306 1.00 16.41 151 TRP A C 1
ATOM 7165 O O . TRP B 1 153 ? 70.318 13.976 -98.556 1.00 22.02 151 TRP A O 1
ATOM 7186 N N . ILE B 1 154 ? 68.238 14.243 -97.725 1.00 18.42 152 ILE A N 1
ATOM 7187 C CA . ILE B 1 154 ? 68.056 12.844 -97.363 1.00 20.05 152 ILE A CA 1
ATOM 7188 C C . ILE B 1 154 ? 66.797 12.292 -98.027 1.00 16.77 152 ILE A C 1
ATOM 7189 O O . ILE B 1 154 ? 65.865 13.013 -98.373 1.00 17.47 152 ILE A O 1
ATOM 7205 N N . LYS B 1 155 ? 66.783 10.981 -98.206 1.00 19.19 153 LYS A N 1
ATOM 7206 C CA . LYS B 1 155 ? 65.640 10.299 -98.774 1.00 20.64 153 LYS A CA 1
ATOM 7207 C C . LYS B 1 155 ? 64.629 9.928 -97.694 1.00 17.69 153 LYS A C 1
ATOM 7208 O O . LYS B 1 155 ? 64.996 9.514 -96.588 1.00 17.69 153 LYS A O 1
ATOM 7227 N N . THR B 1 156 ? 63.354 10.026 -98.051 1.00 18.80 154 THR A N 1
ATOM 7228 C CA . THR B 1 156 ? 62.252 9.655 -97.176 1.00 19.00 154 THR A CA 1
ATOM 7229 C C . THR B 1 156 ? 61.128 9.099 -98.036 1.00 23.68 154 THR A C 1
ATOM 7230 O O . THR B 1 156 ? 60.877 9.604 -99.134 1.00 19.88 154 THR A O 1
ATOM 7241 N N . ASP B 1 157 ? 60.445 8.072 -97.534 1.00 21.59 155 ASP A N 1
ATOM 7242 C CA . ASP B 1 157 ? 59.252 7.545 -98.189 1.00 20.03 155 ASP A CA 1
ATOM 7243 C C . ASP B 1 157 ? 58.137 7.414 -97.152 1.00 24.63 155 ASP A C 1
ATOM 7244 O O . ASP B 1 157 ? 57.967 6.352 -96.531 1.00 20.13 155 ASP A O 1
ATOM 7253 N N . PRO B 1 158 ? 57.359 8.477 -96.938 1.00 19.84 156 PRO A N 1
ATOM 7254 C CA . PRO B 1 158 ? 56.307 8.411 -95.900 1.00 19.69 156 PRO A CA 1
ATOM 7255 C C . PRO B 1 158 ? 55.283 7.334 -96.156 1.00 26.08 156 PRO A C 1
ATOM 7256 O O . PRO B 1 158 ? 54.619 6.887 -95.208 1.00 18.87 156 PRO A O 1
ATOM 7267 N N . GLU B 1 159 ? 55.116 6.916 -97.409 1.00 23.30 157 GLU A N 1
ATOM 7268 C CA . GLU B 1 159 ? 54.161 5.854 -97.705 1.00 21.05 157 GLU A CA 1
ATOM 7269 C C . GLU B 1 159 ? 54.568 4.548 -97.029 1.00 19.31 157 GLU A C 1
ATOM 7270 O O . GLU B 1 159 ? 53.708 3.784 -96.566 1.00 21.26 157 GLU A O 1
ATOM 7282 N N . ILE B 1 160 ? 55.878 4.277 -96.962 1.00 21.74 158 ILE A N 1
ATOM 7283 C CA . ILE B 1 160 ? 56.355 3.092 -96.254 1.00 21.08 158 ILE A CA 1
ATOM 7284 C C . ILE B 1 160 ? 56.050 3.208 -94.761 1.00 18.00 158 ILE A C 1
ATOM 7285 O O . ILE B 1 160 ? 55.558 2.251 -94.151 1.00 19.27 158 ILE A O 1
ATOM 7301 N N . HIS B 1 161 ? 56.273 4.393 -94.170 1.00 19.14 159 HIS A N 1
ATOM 7302 C CA . HIS B 1 161 ? 55.937 4.588 -92.756 1.00 17.52 159 HIS A CA 1
ATOM 7303 C C . HIS B 1 161 ? 54.446 4.371 -92.533 1.00 16.57 159 HIS A C 1
ATOM 7304 O O . HIS B 1 161 ? 54.042 3.715 -91.568 1.00 20.42 159 HIS A O 1
ATOM 7318 N N . LYS B 1 162 ? 53.614 4.898 -93.434 1.00 16.85 160 LYS A N 1
ATOM 7319 C CA . LYS B 1 162 ? 52.175 4.671 -93.363 1.00 21.24 160 LYS A CA 1
ATOM 7320 C C . LYS B 1 162 ? 51.834 3.180 -93.440 1.00 22.98 160 LYS A C 1
ATOM 7321 O O . LYS B 1 162 ? 51.032 2.682 -92.639 1.00 22.19 160 LYS A O 1
ATOM 7340 N N . ASP B 1 163 ? 52.432 2.446 -94.396 1.00 18.49 161 ASP A N 1
ATOM 7341 C CA . ASP B 1 163 ? 52.159 1.008 -94.515 1.00 22.25 161 ASP A CA 1
ATOM 7342 C C . ASP B 1 163 ? 52.558 0.238 -93.251 1.00 18.90 161 ASP A C 1
ATOM 7343 O O . ASP B 1 163 ? 51.837 -0.672 -92.813 1.00 24.62 161 ASP A O 1
ATOM 7352 N N . LYS B 1 164 ? 53.713 0.575 -92.659 1.00 25.15 162 LYS A N 1
ATOM 7353 C CA . LYS B 1 164 ? 54.176 -0.138 -91.465 1.00 22.91 162 LYS A CA 1
ATOM 7354 C C . LYS B 1 164 ? 53.281 0.142 -90.255 1.00 19.30 162 LYS A C 1
ATOM 7355 O O . LYS B 1 164 ? 52.986 -0.771 -89.470 1.00 21.18 162 LYS A O 1
ATOM 7374 N N . ALA B 1 165 ? 52.828 1.384 -90.091 1.00 25.41 163 ALA A N 1
ATOM 7375 C CA . ALA B 1 165 ? 51.872 1.679 -89.026 1.00 21.62 163 ALA A CA 1
ATOM 7376 C C . ALA B 1 165 ? 50.567 0.914 -89.224 1.00 26.42 163 ALA A C 1
ATOM 7377 O O . ALA B 1 165 ? 50.019 0.348 -88.270 1.00 21.39 163 ALA A O 1
ATOM 7384 N N . THR B 1 166 ? 50.064 0.876 -90.466 1.00 18.17 164 THR A N 1
ATOM 7385 C CA . THR B 1 166 ? 48.824 0.155 -90.757 1.00 21.17 164 THR A CA 1
ATOM 7386 C C . THR B 1 166 ? 48.928 -1.319 -90.406 1.00 20.44 164 THR A C 1
ATOM 7387 O O . THR B 1 166 ? 47.994 -1.888 -89.832 1.00 19.49 164 THR A O 1
ATOM 7398 N N . ALA B 1 167 ? 50.043 -1.958 -90.769 1.00 19.18 165 ALA A N 1
ATOM 7399 C CA . ALA B 1 167 ? 50.239 -3.372 -90.473 1.00 19.87 165 ALA A CA 1
ATOM 7400 C C . ALA B 1 167 ? 50.363 -3.622 -88.973 1.00 18.81 165 ALA A C 1
ATOM 7401 O O . ALA B 1 167 ? 49.789 -4.592 -88.464 1.00 22.10 165 ALA A O 1
ATOM 7408 N N . ALA B 1 168 ? 51.115 -2.775 -88.247 1.00 21.87 166 ALA A N 1
ATOM 7409 C CA . ALA B 1 168 ? 51.187 -2.921 -86.794 1.00 17.37 166 ALA A CA 1
ATOM 7410 C C . ALA B 1 168 ? 49.807 -2.793 -86.177 1.00 24.18 166 ALA A C 1
ATOM 7411 O O . ALA B 1 168 ? 49.421 -3.578 -85.298 1.00 21.78 166 ALA A O 1
ATOM 7418 N N . HIS B 1 169 ? 49.039 -1.829 -86.668 1.00 18.59 167 HIS A N 1
ATOM 7419 C CA . HIS B 1 169 ? 47.701 -1.576 -86.166 1.00 17.16 167 HIS A CA 1
ATOM 7420 C C . HIS B 1 169 ? 46.770 -2.764 -86.422 1.00 24.24 167 HIS A C 1
ATOM 7421 O O . HIS B 1 169 ? 46.019 -3.174 -85.530 1.00 24.29 167 HIS A O 1
ATOM 7435 N N . GLN B 1 170 ? 46.810 -3.340 -87.628 1.00 18.48 168 GLN A N 1
ATOM 7436 C CA . GLN B 1 170 ? 45.970 -4.498 -87.908 1.00 24.08 168 GLN A CA 1
ATOM 7437 C C . GLN B 1 170 ? 46.354 -5.698 -87.050 1.00 26.75 168 GLN A C 1
ATOM 7438 O O . GLN B 1 170 ? 45.481 -6.477 -86.646 1.00 24.29 168 GLN A O 1
ATOM 7452 N N . ALA B 1 171 ? 47.642 -5.852 -86.740 1.00 21.21 169 ALA A N 1
ATOM 7453 C CA . ALA B 1 171 ? 48.085 -6.961 -85.909 1.00 32.56 169 ALA A CA 1
ATOM 7454 C C . ALA B 1 171 ? 47.883 -6.707 -84.418 1.00 25.13 169 ALA A C 1
ATOM 7455 O O . ALA B 1 171 ? 48.164 -7.613 -83.623 1.00 25.10 169 ALA A O 1
ATOM 7462 N N . TYR B 1 172 ? 47.368 -5.533 -84.037 1.00 18.76 170 TYR A N 1
ATOM 7463 C CA . TYR B 1 172 ? 47.123 -5.156 -82.640 1.00 21.53 170 TYR A CA 1
ATOM 7464 C C . TYR B 1 172 ? 45.643 -4.872 -82.385 1.00 30.52 170 TYR A C 1
ATOM 7465 O O . TYR B 1 172 ? 45.295 -4.004 -81.585 1.00 21.76 170 TYR A O 1
ATOM 7483 N N . ALA B 1 173 ? 44.761 -5.590 -83.064 1.00 26.69 171 ALA A N 1
ATOM 7484 C CA . ALA B 1 173 ? 43.313 -5.414 -82.902 1.00 38.78 171 ALA A CA 1
ATOM 7485 C C . ALA B 1 173 ? 42.905 -3.946 -83.023 1.00 23.38 171 ALA A C 1
ATOM 7486 O O . ALA B 1 173 ? 41.997 -3.467 -82.338 1.00 25.75 171 ALA A O 1
ATOM 7493 N N . ASN B 1 174 ? 43.584 -3.215 -83.911 1.00 24.74 172 ASN A N 1
ATOM 7494 C CA . ASN B 1 174 ? 43.225 -1.824 -84.211 1.00 25.74 172 ASN A CA 1
ATOM 7495 C C . ASN B 1 174 ? 43.370 -0.921 -82.994 1.00 19.56 172 ASN A C 1
ATOM 7496 O O . ASN B 1 174 ? 42.672 0.089 -82.871 1.00 22.45 172 ASN A O 1
ATOM 7507 N N . GLU B 1 175 ? 44.281 -1.260 -82.081 1.00 19.86 173 GLU A N 1
ATOM 7508 C CA . GLU B 1 175 ? 44.557 -0.415 -80.920 1.00 18.48 173 GLU A CA 1
ATOM 7509 C C . GLU B 1 175 ? 45.959 0.210 -80.916 1.00 21.23 173 GLU A C 1
ATOM 7510 O O . GLU B 1 175 ? 46.252 1.027 -80.042 1.00 19.17 173 GLU A O 1
ATOM 7522 N N . TRP B 1 176 ? 46.817 -0.134 -81.870 1.00 20.51 174 TRP A N 1
ATOM 7523 C CA . TRP B 1 176 ? 48.206 0.313 -81.843 1.00 18.06 174 TRP A CA 1
ATOM 7524 C C . TRP B 1 176 ? 48.297 1.830 -81.975 1.00 17.95 174 TRP A C 1
ATOM 7525 O O . TRP B 1 176 ? 49.031 2.483 -81.232 1.00 19.82 174 TRP A O 1
ATOM 7546 N N . LYS B 1 177 ? 47.613 2.400 -82.980 1.00 15.45 175 LYS A N 1
ATOM 7547 C CA . LYS B 1 177 ? 47.752 3.833 -83.225 1.00 15.63 175 LYS A CA 1
ATOM 7548 C C . LYS B 1 177 ? 47.271 4.637 -82.020 1.00 14.56 175 LYS A C 1
ATOM 7549 O O . LYS B 1 177 ? 47.882 5.646 -81.647 1.00 17.94 175 LYS A O 1
ATOM 7568 N N . GLY B 1 178 ? 46.196 4.175 -81.378 1.00 17.83 176 GLY A N 1
ATOM 7569 C CA . GLY B 1 178 ? 45.710 4.840 -80.185 1.00 19.33 176 GLY A CA 1
ATOM 7570 C C . GLY B 1 178 ? 46.719 4.813 -79.055 1.00 23.37 176 GLY A C 1
ATOM 7571 O O . GLY B 1 178 ? 46.913 5.816 -78.378 1.00 15.94 176 GLY A O 1
ATOM 7575 N N . LEU B 1 179 ? 47.349 3.657 -78.811 1.00 19.13 177 LEU A N 1
ATOM 7576 C CA . LEU B 1 179 ? 48.387 3.594 -77.770 1.00 15.42 177 LEU A CA 1
ATOM 7577 C C . LEU B 1 179 ? 49.529 4.574 -78.057 1.00 15.98 177 LEU A C 1
ATOM 7578 O O . LEU B 1 179 ? 50.047 5.237 -77.138 1.00 15.91 177 LEU A O 1
ATOM 7594 N N . VAL B 1 180 ? 49.941 4.670 -79.330 1.00 17.50 178 VAL A N 1
ATOM 7595 C CA . VAL B 1 180 ? 50.984 5.615 -79.715 1.00 17.15 178 VAL A CA 1
ATOM 7596 C C . VAL B 1 180 ? 50.563 7.057 -79.441 1.00 16.10 178 VAL A C 1
ATOM 7597 O O . VAL B 1 180 ? 51.350 7.841 -78.903 1.00 16.45 178 VAL A O 1
ATOM 7610 N N . ARG B 1 181 ? 49.325 7.426 -79.776 1.00 16.90 179 ARG A N 1
ATOM 7611 C CA . ARG B 1 181 ? 48.874 8.789 -79.507 1.00 16.14 179 ARG A CA 1
ATOM 7612 C C . ARG B 1 181 ? 48.866 9.094 -78.007 1.00 14.09 179 ARG A C 1
ATOM 7613 O O . ARG B 1 181 ? 49.171 10.212 -77.592 1.00 16.18 179 ARG A O 1
ATOM 7634 N N . MET B 1 182 ? 48.485 8.122 -77.187 1.00 16.37 180 MET A N 1
ATOM 7635 C CA . MET B 1 182 ? 48.469 8.336 -75.737 1.00 16.87 180 MET A CA 1
ATOM 7636 C C . MET B 1 182 ? 49.860 8.611 -75.163 1.00 15.90 180 MET A C 1
ATOM 7637 O O . MET B 1 182 ? 50.016 9.502 -74.305 1.00 13.77 180 MET A O 1
ATOM 7651 N N . VAL B 1 183 ? 50.879 7.849 -75.590 1.00 14.90 181 VAL A N 1
ATOM 7652 C CA . VAL B 1 183 ? 52.237 8.055 -75.094 1.00 16.78 181 VAL A CA 1
ATOM 7653 C C . VAL B 1 183 ? 52.801 9.343 -75.663 1.00 12.42 181 VAL A C 1
ATOM 7654 O O . VAL B 1 183 ? 53.509 10.073 -74.970 1.00 13.54 181 VAL A O 1
ATOM 7667 N N . LYS B 1 184 ? 52.466 9.680 -76.912 1.00 14.63 182 LYS A N 1
ATOM 7668 C CA . LYS B 1 184 ? 52.817 11.011 -77.413 1.00 15.10 182 LYS A CA 1
ATOM 7669 C C . LYS B 1 184 ? 52.185 12.115 -76.571 1.00 15.80 182 LYS A C 1
ATOM 7670 O O . LYS B 1 184 ? 52.820 13.145 -76.329 1.00 17.29 182 LYS A O 1
ATOM 7689 N N . TYR B 1 185 ? 50.951 11.910 -76.092 1.00 15.61 183 TYR A N 1
ATOM 7690 C CA . TYR B 1 185 ? 50.308 12.924 -75.256 1.00 14.69 183 TYR A CA 1
ATOM 7691 C C . TYR B 1 185 ? 51.054 13.077 -73.944 1.00 17.66 183 TYR A C 1
ATOM 7692 O O . TYR B 1 185 ? 51.293 14.210 -73.496 1.00 16.66 183 TYR A O 1
ATOM 7710 N N . TRP B 1 186 ? 51.428 11.943 -73.326 1.00 12.73 184 TRP A N 1
ATOM 7711 C CA . TRP B 1 186 ? 52.262 11.982 -72.125 1.00 13.44 184 TRP A CA 1
ATOM 7712 C C . TRP B 1 186 ? 53.582 12.706 -72.405 1.00 18.00 184 TRP A C 1
ATOM 7713 O O . TRP B 1 186 ? 54.030 13.545 -71.614 1.00 13.90 184 TRP A O 1
ATOM 7734 N N . ASN B 1 187 ? 54.202 12.413 -73.546 1.00 17.06 185 ASN A N 1
ATOM 7735 C CA . ASN B 1 187 ? 55.483 13.017 -73.882 1.00 19.61 185 ASN A CA 1
ATOM 7736 C C . ASN B 1 187 ? 55.359 14.537 -74.025 1.00 16.28 185 ASN A C 1
ATOM 7737 O O . ASN B 1 187 ? 56.329 15.270 -73.802 1.00 16.88 185 ASN A O 1
ATOM 7748 N N . ASN B 1 188 ? 54.176 15.040 -74.386 1.00 15.28 186 ASN A N 1
ATOM 7749 C CA . ASN B 1 188 ? 53.954 16.477 -74.516 1.00 13.69 186 ASN A CA 1
ATOM 7750 C C . ASN B 1 188 ? 53.565 17.170 -73.200 1.00 18.49 186 ASN A C 1
ATOM 7751 O O . ASN B 1 188 ? 53.434 18.403 -73.176 1.00 18.85 186 ASN A O 1
ATOM 7762 N N . ASN B 1 189 ? 53.415 16.434 -72.102 1.00 18.98 187 ASN A N 1
ATOM 7763 C CA . ASN B 1 189 ? 52.864 17.015 -70.868 1.00 12.72 187 ASN A CA 1
ATOM 7764 C C . ASN B 1 189 ? 53.776 18.109 -70.322 1.00 20.32 187 ASN A C 1
ATOM 7765 O O . ASN B 1 189 ? 54.983 17.868 -70.132 1.00 19.45 187 ASN A O 1
ATOM 7776 N N . PRO B 1 190 ? 53.261 19.310 -70.041 1.00 16.39 188 PRO A N 1
ATOM 7777 C CA . PRO B 1 190 ? 54.109 20.382 -69.522 1.00 18.12 188 PRO A CA 1
ATOM 7778 C C . PRO B 1 190 ? 54.696 20.086 -68.160 1.00 20.87 188 PRO A C 1
ATOM 7779 O O . PRO B 1 190 ? 55.601 20.807 -67.729 1.00 19.49 188 PRO A O 1
ATOM 7790 N N . LYS B 1 191 ? 54.226 19.051 -67.466 1.00 16.03 189 LYS A N 1
ATOM 7791 C CA . LYS B 1 191 ? 54.808 18.753 -66.167 1.00 15.19 189 LYS A CA 1
ATOM 7792 C C . LYS B 1 191 ? 56.271 18.362 -66.292 1.00 18.30 189 LYS A C 1
ATOM 7793 O O . LYS B 1 191 ? 57.001 18.414 -65.286 1.00 18.46 189 LYS A O 1
ATOM 7812 N N . HIS B 1 192 ? 56.709 17.948 -67.489 1.00 17.68 190 HIS A N 1
ATOM 7813 C CA . HIS B 1 192 ? 58.108 17.622 -67.728 1.00 20.55 190 HIS A CA 1
ATOM 7814 C C . HIS B 1 192 ? 58.977 18.855 -67.944 1.00 21.83 190 HIS A C 1
ATOM 7815 O O . HIS B 1 192 ? 60.204 18.716 -67.989 1.00 24.62 190 HIS A O 1
ATOM 7829 N N . GLY B 1 193 ? 58.366 20.036 -68.085 1.00 22.56 191 GLY A N 1
ATOM 7830 C CA . GLY B 1 193 ? 59.071 21.270 -68.347 1.00 23.01 191 GLY A CA 1
ATOM 7831 C C . GLY B 1 193 ? 59.169 21.634 -69.810 1.00 18.68 191 GLY A C 1
ATOM 7832 O O . GLY B 1 193 ? 58.269 21.329 -70.599 1.00 22.01 191 GLY A O 1
ATOM 7836 N N A ASP B 1 194 ? 60.283 22.273 -70.181 0.50 20.37 192 ASP A N 1
ATOM 7837 N N B ASP B 1 194 ? 60.282 22.285 -70.173 0.50 21.16 192 ASP A N 1
ATOM 7838 C CA A ASP B 1 194 ? 60.449 22.843 -71.512 0.50 32.18 192 ASP A CA 1
ATOM 7839 C CA B ASP B 1 194 ? 60.469 22.855 -71.500 0.50 32.71 192 ASP A CA 1
ATOM 7840 C C A ASP B 1 194 ? 60.883 21.806 -72.538 0.50 27.73 192 ASP A C 1
ATOM 7841 C C B ASP B 1 194 ? 60.923 21.830 -72.532 0.50 26.48 192 ASP A C 1
ATOM 7842 O O A ASP B 1 194 ? 60.629 21.985 -73.737 0.50 29.89 192 ASP A O 1
ATOM 7843 O O B ASP B 1 194 ? 60.713 22.049 -73.732 0.50 28.66 192 ASP A O 1
ATOM 7860 N N . LEU B 1 195 ? 61.533 20.730 -72.099 1.00 17.81 193 LEU A N 1
ATOM 7861 C CA . LEU B 1 195 ? 62.090 19.718 -72.997 1.00 24.00 193 LEU A CA 1
ATOM 7862 C C . LEU B 1 195 ? 61.316 18.414 -72.848 1.00 16.68 193 LEU A C 1
ATOM 7863 O O . LEU B 1 195 ? 61.110 17.932 -71.732 1.00 22.56 193 LEU A O 1
ATOM 7879 N N . LYS B 1 196 ? 60.860 17.847 -73.967 1.00 18.61 194 LYS A N 1
ATOM 7880 C CA . LYS B 1 196 ? 60.086 16.618 -73.862 1.00 20.67 194 LYS A CA 1
ATOM 7881 C C . LYS B 1 196 ? 60.980 15.448 -73.441 1.00 14.08 194 LYS A C 1
ATOM 7882 O O . LYS B 1 196 ? 62.168 15.420 -73.751 1.00 15.88 194 LYS A O 1
ATOM 7901 N N . PRO B 1 197 ? 60.415 14.443 -72.762 1.00 13.47 195 PRO A N 1
ATOM 7902 C CA . PRO B 1 197 ? 61.231 13.262 -72.434 1.00 16.06 195 PRO A CA 1
ATOM 7903 C C . PRO B 1 197 ? 61.916 12.632 -73.642 1.00 16.31 195 PRO A C 1
ATOM 7904 O O . PRO B 1 197 ? 63.105 12.311 -73.572 1.00 19.07 195 PRO A O 1
ATOM 7915 N N . VAL B 1 198 ? 61.190 12.434 -74.746 1.00 16.20 196 VAL A N 1
ATOM 7916 C CA . VAL B 1 198 ? 61.712 11.797 -75.962 1.00 18.30 196 VAL A CA 1
ATOM 7917 C C . VAL B 1 198 ? 61.680 12.806 -77.119 1.00 20.75 196 VAL A C 1
ATOM 7918 O O . VAL B 1 198 ? 60.616 13.359 -77.447 1.00 18.37 196 VAL A O 1
ATOM 7931 N N . LYS B 1 199 ? 62.839 13.031 -77.753 1.00 16.45 197 LYS A N 1
ATOM 7932 C CA . LYS B 1 199 ? 62.997 13.869 -78.941 1.00 17.22 197 LYS A CA 1
ATOM 7933 C C . LYS B 1 199 ? 63.567 13.039 -80.090 1.00 16.34 197 LYS A C 1
ATOM 7934 O O . LYS B 1 199 ? 64.603 12.395 -79.913 1.00 16.13 197 LYS A O 1
ATOM 7953 N N . PRO B 1 200 ? 62.954 13.037 -81.290 1.00 17.92 198 PRO A N 1
ATOM 7954 C CA . PRO B 1 200 ? 61.681 13.660 -81.662 1.00 20.34 198 PRO A CA 1
ATOM 7955 C C . PRO B 1 200 ? 60.492 12.824 -81.208 1.00 19.74 198 PRO A C 1
ATOM 7956 O O . PRO B 1 200 ? 60.670 11.639 -80.891 1.00 16.58 198 PRO A O 1
ATOM 7967 N N . SER B 1 201 ? 59.300 13.439 -81.175 1.00 16.93 199 SER A N 1
ATOM 7968 C CA . SER B 1 201 ? 58.064 12.693 -80.929 1.00 13.29 199 SER A CA 1
ATOM 7969 C C . SER B 1 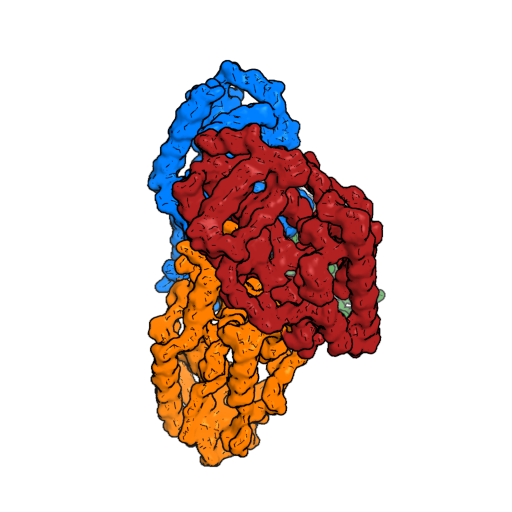201 ? 57.948 11.471 -81.842 1.00 16.70 199 SER A C 1
ATOM 7970 O O . SER B 1 201 ? 57.495 10.401 -81.417 1.00 17.05 199 SER A O 1
ATOM 7978 N N . PHE B 1 202 ? 58.384 11.596 -83.094 1.00 17.20 200 PHE A N 1
ATOM 7979 C CA . PHE B 1 202 ? 58.275 10.478 -84.039 1.00 14.11 200 PHE A CA 1
ATOM 7980 C C . PHE B 1 202 ? 59.033 9.230 -83.580 1.00 13.91 200 PHE A C 1
ATOM 7981 O O . PHE B 1 202 ? 58.663 8.105 -83.967 1.00 15.62 200 PHE A O 1
ATOM 7998 N N . LEU B 1 203 ? 60.076 9.382 -82.750 1.00 18.89 201 LEU A N 1
ATOM 7999 C CA . LEU B 1 203 ? 60.799 8.218 -82.240 1.00 16.61 201 LEU A CA 1
ATOM 8000 C C . LEU B 1 203 ? 59.911 7.300 -81.401 1.00 13.78 201 LEU A C 1
ATOM 8001 O O . LEU B 1 203 ? 60.126 6.082 -81.389 1.00 16.82 201 LEU A O 1
ATOM 8017 N N . ILE B 1 204 ? 58.902 7.848 -80.699 1.00 15.96 202 ILE A N 1
ATOM 8018 C CA . ILE B 1 204 ? 57.955 6.993 -79.979 1.00 16.36 202 ILE A CA 1
ATOM 8019 C C . ILE B 1 204 ? 57.265 6.034 -80.941 1.00 15.84 202 ILE A C 1
ATOM 8020 O O . ILE B 1 204 ? 57.141 4.837 -80.677 1.00 20.51 202 ILE A O 1
ATOM 8036 N N . GLU B 1 205 ? 56.817 6.550 -82.079 1.00 14.79 203 GLU A N 1
ATOM 8037 C CA . GLU B 1 205 ? 56.160 5.715 -83.083 1.00 15.15 203 GLU A CA 1
ATOM 8038 C C . GLU B 1 205 ? 57.124 4.682 -83.663 1.00 14.31 203 GLU A C 1
ATOM 8039 O O . GLU B 1 205 ? 56.773 3.508 -83.841 1.00 15.50 203 GLU A O 1
ATOM 8051 N N . VAL B 1 206 ? 58.342 5.108 -84.005 1.00 17.05 204 VAL A N 1
ATOM 8052 C CA . VAL B 1 206 ? 59.332 4.176 -84.547 1.00 18.21 204 VAL A CA 1
ATOM 8053 C C . VAL B 1 206 ? 59.581 3.046 -83.557 1.00 15.41 204 VAL A C 1
ATOM 8054 O O . VAL B 1 206 ? 59.618 1.862 -83.922 1.00 16.28 204 VAL A O 1
ATOM 8067 N N . MET B 1 207 ? 59.738 3.399 -82.282 1.00 19.68 205 MET A N 1
ATOM 8068 C CA . MET B 1 207 ? 60.001 2.401 -81.255 1.00 18.29 205 MET A CA 1
ATOM 8069 C C . MET B 1 207 ? 58.820 1.451 -81.121 1.00 18.35 205 MET A C 1
ATOM 8070 O O . MET B 1 207 ? 58.997 0.232 -80.990 1.00 20.88 205 MET A O 1
ATOM 8084 N N . ALA B 1 208 ? 57.613 1.991 -81.213 1.00 16.71 206 ALA A N 1
ATOM 8085 C CA . ALA B 1 208 ? 56.412 1.207 -81.013 1.00 21.49 206 ALA A CA 1
ATOM 8086 C C . ALA B 1 208 ? 56.276 0.096 -82.051 1.00 22.58 206 ALA A C 1
ATOM 8087 O O . ALA B 1 208 ? 55.652 -0.932 -81.771 1.00 17.20 206 ALA A O 1
ATOM 8094 N N . LEU B 1 209 ? 56.840 0.275 -83.256 1.00 21.42 207 LEU A N 1
ATOM 8095 C CA . LEU B 1 209 ? 56.793 -0.809 -84.240 1.00 20.01 207 LEU A CA 1
ATOM 8096 C C . LEU B 1 209 ? 57.414 -2.089 -83.687 1.00 20.38 207 LEU A C 1
ATOM 8097 O O . LEU B 1 209 ? 57.040 -3.193 -84.091 1.00 22.93 207 LEU A O 1
ATOM 8113 N N . GLU B 1 210 ? 58.358 -1.951 -82.758 1.00 20.80 208 GLU A N 1
ATOM 8114 C CA . GLU B 1 210 ? 59.041 -3.078 -82.134 1.00 23.96 208 GLU A CA 1
ATOM 8115 C C . GLU B 1 210 ? 58.690 -3.278 -80.670 1.00 27.35 208 GLU A C 1
ATOM 8116 O O . GLU B 1 210 ? 58.769 -4.415 -80.185 1.00 28.76 208 GLU A O 1
ATOM 8128 N N . CYS B 1 211 ? 58.349 -2.205 -79.944 1.00 21.86 209 CYS A N 1
ATOM 8129 C CA . CYS B 1 211 ? 58.138 -2.304 -78.507 1.00 33.98 209 CYS A CA 1
ATOM 8130 C C . CYS B 1 211 ? 56.703 -2.659 -78.146 1.00 27.67 209 CYS A C 1
ATOM 8131 O O . CYS B 1 211 ? 56.427 -2.886 -76.967 1.00 22.20 209 CYS A O 1
ATOM 8139 N N . LEU B 1 212 ? 55.794 -2.664 -79.123 1.00 24.38 210 LEU A N 1
ATOM 8140 C CA . LEU B 1 212 ? 54.488 -3.305 -79.031 1.00 20.47 210 LEU A CA 1
ATOM 8141 C C . LEU B 1 212 ? 54.518 -4.529 -79.933 1.00 22.35 210 LEU A C 1
ATOM 8142 O O . LEU B 1 212 ? 54.738 -4.403 -81.144 1.00 26.98 210 LEU A O 1
ATOM 8158 N N . TYR B 1 213 ? 54.264 -5.695 -79.344 1.00 23.09 211 TYR A N 1
ATOM 8159 C CA . TYR B 1 213 ? 54.528 -6.988 -79.953 1.00 26.41 211 TYR A CA 1
ATOM 8160 C C . TYR B 1 213 ? 53.454 -7.966 -79.487 1.00 20.11 211 TYR A C 1
ATOM 8161 O O . TYR B 1 213 ? 52.780 -7.741 -78.480 1.00 27.66 211 TYR A O 1
ATOM 8179 N N . GLY B 1 214 ? 53.308 -9.062 -80.227 1.00 25.58 212 GLY A N 1
ATOM 8180 C CA . GLY B 1 214 ? 52.442 -10.141 -79.794 1.00 29.00 212 GLY A CA 1
ATOM 8181 C C . GLY B 1 214 ? 50.967 -9.801 -79.700 1.00 24.97 212 GLY A C 1
ATOM 8182 O O . GLY B 1 214 ? 50.241 -10.450 -78.944 1.00 29.79 212 GLY A O 1
ATOM 8186 N N . GLY B 1 215 ? 50.496 -8.811 -80.441 1.00 28.11 213 GLY A N 1
ATOM 8187 C CA . GLY B 1 215 ? 49.066 -8.539 -80.477 1.00 38.12 213 GLY A CA 1
ATOM 8188 C C . GLY B 1 215 ? 48.546 -7.910 -79.187 1.00 39.18 213 GLY A C 1
ATOM 8189 O O . GLY B 1 215 ? 49.248 -7.749 -78.202 1.00 27.15 213 GLY A O 1
ATOM 8193 N N . TRP B 1 216 ? 47.257 -7.578 -79.221 1.00 22.90 214 TRP A N 1
ATOM 8194 C CA . TRP B 1 216 ? 46.590 -6.803 -78.187 1.00 19.89 214 TRP A CA 1
ATOM 8195 C C . TRP B 1 216 ? 46.213 -7.707 -77.017 1.00 22.73 214 TRP A C 1
ATOM 8196 O O . TRP B 1 216 ? 45.610 -8.759 -77.218 1.00 27.68 214 TRP A O 1
ATOM 8217 N N . GLY B 1 217 ? 46.541 -7.282 -75.796 1.00 21.50 215 GLY A N 1
ATOM 8218 C CA . GLY B 1 217 ? 46.311 -8.107 -74.617 1.00 22.75 215 GLY A CA 1
ATOM 8219 C C . GLY B 1 217 ? 44.927 -7.986 -74.003 1.00 35.65 215 GLY A C 1
ATOM 8220 O O . GLY B 1 217 ? 44.536 -8.819 -73.180 1.00 27.30 215 GLY A O 1
ATOM 8224 N N . GLY B 1 218 ? 44.182 -6.942 -74.368 1.00 25.30 216 GLY A N 1
ATOM 8225 C CA . GLY B 1 218 ? 42.809 -6.765 -73.933 1.00 28.32 216 GLY A CA 1
ATOM 8226 C C . GLY B 1 218 ? 42.565 -5.682 -72.905 1.00 24.28 216 GLY A C 1
ATOM 8227 O O . GLY B 1 218 ? 41.409 -5.268 -72.730 1.00 28.52 216 GLY A O 1
ATOM 8231 N N . SER B 1 219 ? 43.588 -5.236 -72.185 1.00 21.42 217 SER A N 1
ATOM 8232 C CA . SER B 1 219 ? 43.416 -4.217 -71.157 1.00 21.87 217 SER A CA 1
ATOM 8233 C C . SER B 1 219 ? 44.358 -3.056 -71.399 1.00 30.35 217 SER A C 1
ATOM 8234 O O . SER B 1 219 ? 45.573 -3.248 -71.513 1.00 22.01 217 SER A O 1
ATOM 8242 N N . PHE B 1 220 ? 43.797 -1.845 -71.444 1.00 24.08 218 PHE A N 1
ATOM 8243 C CA . PHE B 1 220 ? 44.621 -0.668 -71.693 1.00 17.54 218 PHE A CA 1
ATOM 8244 C C . PHE B 1 220 ? 45.661 -0.469 -70.597 1.00 18.84 218 PHE A C 1
ATOM 8245 O O . PHE B 1 220 ? 46.802 -0.107 -70.889 1.00 15.84 218 PHE A O 1
ATOM 8262 N N . ASP B 1 221 ? 45.303 -0.704 -69.331 1.00 22.73 219 ASP A N 1
ATOM 8263 C CA . ASP B 1 221 ? 46.212 -0.269 -68.276 1.00 18.61 219 ASP A CA 1
ATOM 8264 C C . ASP B 1 221 ? 47.479 -1.111 -68.284 1.00 20.17 219 ASP A C 1
ATOM 8265 O O . ASP B 1 221 ? 48.595 -0.569 -68.216 1.00 20.37 219 ASP A O 1
ATOM 8274 N N . ARG B 1 222 ? 47.323 -2.434 -68.405 1.00 21.54 220 ARG A N 1
ATOM 8275 C CA . ARG B 1 222 ? 48.479 -3.324 -68.543 1.00 17.57 220 ARG A CA 1
ATOM 8276 C C . ARG B 1 222 ? 49.276 -3.009 -69.801 1.00 18.31 220 ARG A C 1
ATOM 8277 O O . ARG B 1 222 ? 50.513 -3.044 -69.779 1.00 21.09 220 ARG A O 1
ATOM 8298 N N . GLU B 1 223 ? 48.589 -2.759 -70.931 1.00 20.31 221 GLU A N 1
ATOM 8299 C CA . GLU B 1 223 ? 49.301 -2.459 -72.181 1.00 20.33 221 GLU A CA 1
ATOM 8300 C C . GLU B 1 223 ? 50.163 -1.206 -72.049 1.00 18.86 221 GLU A C 1
ATOM 8301 O O . GLU B 1 223 ? 51.321 -1.179 -72.498 1.00 17.28 221 GLU A O 1
ATOM 8313 N N . ILE B 1 224 ? 49.594 -0.124 -71.501 1.00 17.13 222 ILE A N 1
ATOM 8314 C CA . ILE B 1 224 ? 50.353 1.119 -71.342 1.00 16.14 222 ILE A CA 1
ATOM 8315 C C . ILE B 1 224 ? 51.520 0.925 -70.373 1.00 16.48 222 ILE A C 1
ATOM 8316 O O . ILE B 1 224 ? 52.633 1.427 -70.604 1.00 15.83 222 ILE A O 1
ATOM 8332 N N . GLN B 1 225 ? 51.290 0.210 -69.273 1.00 16.34 223 GLN A N 1
ATOM 8333 C CA . GLN B 1 225 ? 52.371 -0.003 -68.316 1.00 20.62 223 GLN A CA 1
ATOM 8334 C C . GLN B 1 225 ? 53.538 -0.702 -68.994 1.00 15.15 223 GLN A C 1
ATOM 8335 O O . GLN B 1 225 ? 54.698 -0.293 -68.839 1.00 15.37 223 GLN A O 1
ATOM 8349 N N . SER B 1 226 ? 53.238 -1.769 -69.741 1.00 17.98 224 SER A N 1
ATOM 8350 C CA . SER B 1 226 ? 54.255 -2.590 -70.378 1.00 17.25 224 SER A CA 1
ATOM 8351 C C . SER B 1 226 ? 54.951 -1.836 -71.496 1.00 19.86 224 SER A C 1
ATOM 8352 O O . SER B 1 226 ? 56.150 -2.042 -71.729 1.00 20.58 224 SER A O 1
ATOM 8360 N N . PHE B 1 227 ? 54.219 -0.933 -72.160 1.00 15.24 225 PHE A N 1
ATOM 8361 C CA . PHE B 1 227 ? 54.780 -0.130 -73.233 1.00 16.89 225 PHE A CA 1
ATOM 8362 C C . PHE B 1 227 ? 55.814 0.838 -72.668 1.00 16.94 225 PHE A C 1
ATOM 8363 O O . PHE B 1 227 ? 56.953 0.895 -73.145 1.00 15.85 225 PHE A O 1
ATOM 8380 N N . PHE B 1 228 ? 55.469 1.520 -71.578 1.00 15.69 226 PHE A N 1
ATOM 8381 C CA . PHE B 1 228 ? 56.422 2.421 -70.928 1.00 16.81 226 PHE A CA 1
ATOM 8382 C C . PHE B 1 228 ? 57.672 1.673 -70.461 1.00 18.31 226 PHE A C 1
ATOM 8383 O O . PHE B 1 228 ? 58.800 2.145 -70.659 1.00 22.71 226 PHE A O 1
ATOM 8400 N N . ALA B 1 229 ? 57.502 0.471 -69.894 1.00 16.24 227 ALA A N 1
ATOM 8401 C CA . ALA B 1 229 ? 58.643 -0.278 -69.391 1.00 20.31 227 ALA A CA 1
ATOM 8402 C C . ALA B 1 229 ? 59.600 -0.663 -70.512 1.00 18.43 227 ALA A C 1
ATOM 8403 O O . ALA B 1 229 ? 60.816 -0.523 -70.368 1.00 17.93 227 ALA A O 1
ATOM 8410 N N . THR B 1 230 ? 59.066 -1.111 -71.648 1.00 19.40 228 THR A N 1
ATOM 8411 C CA . THR B 1 230 ? 59.892 -1.508 -72.777 1.00 26.17 228 THR A CA 1
ATOM 8412 C C . THR B 1 230 ? 60.549 -0.297 -73.440 1.00 19.07 228 THR A C 1
ATOM 8413 O O . THR B 1 230 ? 61.720 -0.362 -73.825 1.00 18.51 228 THR A O 1
ATOM 8424 N N . LEU B 1 231 ? 59.817 0.807 -73.571 1.00 16.68 229 LEU A N 1
ATOM 8425 C CA . LEU B 1 231 ? 60.398 2.042 -74.097 1.00 18.83 229 LEU A CA 1
ATOM 8426 C C . LEU B 1 231 ? 61.586 2.483 -73.254 1.00 17.18 229 LEU A C 1
ATOM 8427 O O . LEU B 1 231 ? 62.650 2.799 -73.792 1.00 19.08 229 LEU A O 1
ATOM 8443 N N . ALA B 1 232 ? 61.456 2.429 -71.922 1.00 20.56 230 ALA A N 1
ATOM 8444 C CA . ALA B 1 232 ? 62.575 2.793 -71.053 1.00 22.23 230 ALA A CA 1
ATOM 8445 C C . ALA B 1 232 ? 63.777 1.872 -71.278 1.00 16.73 230 ALA A C 1
ATOM 8446 O O . ALA B 1 232 ? 64.925 2.336 -71.387 1.00 21.36 230 ALA A O 1
ATOM 8453 N N . ASP B 1 233 ? 63.539 0.558 -71.360 1.00 18.55 231 ASP A N 1
ATOM 8454 C CA . ASP B 1 233 ? 64.628 -0.394 -71.549 1.00 21.44 231 ASP A CA 1
ATOM 8455 C C . ASP B 1 233 ? 65.332 -0.229 -72.896 1.00 17.66 231 ASP A C 1
ATOM 8456 O O . ASP B 1 233 ? 66.496 -0.642 -73.034 1.00 22.30 231 ASP A O 1
ATOM 8465 N N . ARG B 1 234 ? 64.618 0.263 -73.904 1.00 18.93 232 ARG A N 1
ATOM 8466 C CA . ARG B 1 234 ? 65.102 0.258 -75.289 1.00 20.37 232 ARG A CA 1
ATOM 8467 C C . ARG B 1 234 ? 65.389 1.639 -75.883 1.00 18.40 232 ARG A C 1
ATOM 8468 O O . ARG B 1 234 ? 65.905 1.709 -77.007 1.00 22.67 232 ARG A O 1
ATOM 8489 N N . VAL B 1 235 ? 65.150 2.731 -75.148 1.00 22.21 233 VAL A N 1
ATOM 8490 C CA . VAL B 1 235 ? 65.417 4.067 -75.683 1.00 18.92 233 VAL A CA 1
ATOM 8491 C C . VAL B 1 235 ? 66.887 4.296 -76.048 1.00 22.30 233 VAL A C 1
ATOM 8492 O O . VAL B 1 235 ? 67.171 5.176 -76.866 1.00 19.69 233 VAL A O 1
ATOM 8505 N N . HIS B 1 236 ? 67.827 3.518 -75.490 1.00 18.77 234 HIS A N 1
ATOM 8506 C CA . HIS B 1 236 ? 69.244 3.648 -75.836 1.00 21.25 234 HIS A CA 1
ATOM 8507 C C . HIS B 1 236 ? 69.678 2.765 -77.003 1.00 20.30 234 HIS A C 1
ATOM 8508 O O . HIS B 1 236 ? 70.834 2.867 -77.437 1.00 20.26 234 HIS A O 1
ATOM 8522 N N . ASP B 1 237 ? 68.790 1.927 -77.536 1.00 21.39 235 ASP A N 1
ATOM 8523 C CA . ASP B 1 237 ? 69.133 1.166 -78.735 1.00 22.53 235 ASP A CA 1
ATOM 8524 C C . ASP B 1 237 ? 69.273 2.091 -79.948 1.00 18.54 235 ASP A C 1
ATOM 8525 O O . ASP B 1 237 ? 68.752 3.211 -79.985 1.00 25.32 235 ASP A O 1
ATOM 8534 N N . GLU B 1 238 ? 69.949 1.582 -80.978 1.00 21.16 236 GLU A N 1
ATOM 8535 C CA . GLU B 1 238 ? 69.945 2.251 -82.279 1.00 19.06 236 GLU A CA 1
ATOM 8536 C C . GLU B 1 238 ? 68.590 2.058 -82.962 1.00 32.39 236 GLU A C 1
ATOM 8537 O O . GLU B 1 238 ? 68.116 0.925 -83.096 1.00 24.32 236 GLU A O 1
ATOM 8549 N N . TRP B 1 239 ? 67.977 3.159 -83.416 1.00 20.25 237 TRP A N 1
ATOM 8550 C CA . TRP B 1 239 ? 66.688 3.121 -84.122 1.00 18.65 237 TRP A CA 1
ATOM 8551 C C . TRP B 1 239 ? 66.858 3.697 -85.522 1.00 20.56 237 TRP A C 1
ATOM 8552 O O . TRP B 1 239 ? 66.836 4.931 -85.698 1.00 21.67 237 TRP A O 1
ATOM 8573 N N . PRO B 1 240 ? 67.052 2.854 -86.537 1.00 20.22 238 PRO A N 1
ATOM 8574 C CA . PRO B 1 240 ? 67.137 3.349 -87.916 1.00 21.50 238 PRO A CA 1
ATOM 8575 C C . PRO B 1 240 ? 65.770 3.766 -88.452 1.00 20.54 238 PRO A C 1
ATOM 8576 O O . PRO B 1 240 ? 64.709 3.412 -87.922 1.00 23.80 238 PRO A O 1
ATOM 8587 N N . ASP B 1 241 ? 65.802 4.552 -89.517 1.00 19.54 239 ASP A N 1
ATOM 8588 C CA . ASP B 1 241 ? 64.584 4.782 -90.275 1.00 22.07 239 ASP A CA 1
ATOM 8589 C C . ASP B 1 241 ? 63.961 3.425 -90.625 1.00 18.97 239 ASP A C 1
ATOM 8590 O O . ASP B 1 241 ? 64.639 2.576 -91.221 1.00 20.41 239 ASP A O 1
ATOM 8599 N N . PRO B 1 242 ? 62.705 3.167 -90.244 1.00 20.76 240 PRO A N 1
ATOM 8600 C CA . PRO B 1 242 ? 62.127 1.844 -90.544 1.00 23.85 240 PRO A CA 1
ATOM 8601 C C . PRO B 1 242 ? 62.134 1.505 -92.019 1.00 23.27 240 PRO A C 1
ATOM 8602 O O . PRO B 1 242 ? 62.172 0.319 -92.378 1.00 21.47 240 PRO A O 1
ATOM 8613 N N . ALA B 1 243 ? 62.030 2.511 -92.886 1.00 26.93 241 ALA A N 1
ATOM 8614 C CA . ALA B 1 243 ? 62.066 2.281 -94.325 1.00 23.88 241 ALA A CA 1
ATOM 8615 C C . ALA B 1 243 ? 63.480 2.063 -94.850 1.00 20.37 241 ALA A C 1
ATOM 8616 O O . ALA B 1 243 ? 63.647 1.699 -96.019 1.00 25.66 241 ALA A O 1
ATOM 8623 N N . GLY B 1 244 ? 64.504 2.298 -94.032 1.00 21.64 242 GLY A N 1
ATOM 8624 C CA . GLY B 1 244 ? 65.862 2.088 -94.497 1.00 25.78 242 GLY A CA 1
ATOM 8625 C C . GLY B 1 244 ? 66.364 3.103 -95.505 1.00 25.91 242 GLY A C 1
ATOM 8626 O O . GLY B 1 244 ? 67.319 2.812 -96.232 1.00 23.94 242 GLY A O 1
ATOM 8630 N N . LEU B 1 245 ? 65.750 4.288 -95.571 1.00 21.74 243 LEU A N 1
ATOM 8631 C CA . LEU B 1 245 ? 66.131 5.309 -96.541 1.00 21.66 243 LEU A CA 1
ATOM 8632 C C . LEU B 1 245 ? 66.867 6.498 -95.943 1.00 20.96 243 LEU A C 1
ATOM 8633 O O . LEU B 1 245 ? 67.814 6.998 -96.556 1.00 21.59 243 LEU A O 1
ATOM 8649 N N . GLY B 1 246 ? 66.454 6.977 -94.780 1.00 24.36 244 GLY A N 1
ATOM 8650 C CA . GLY B 1 246 ? 67.033 8.156 -94.196 1.00 20.99 244 GLY A CA 1
ATOM 8651 C C . GLY B 1 246 ? 67.975 7.835 -93.056 1.00 20.56 244 GLY A C 1
ATOM 8652 O O . GLY B 1 246 ? 68.323 6.669 -92.791 1.00 23.73 244 GLY A O 1
ATOM 8656 N N . PRO B 1 247 ? 68.430 8.884 -92.382 1.00 19.77 245 PRO A N 1
ATOM 8657 C CA . PRO B 1 247 ? 69.345 8.708 -91.251 1.00 28.29 245 PRO A CA 1
ATOM 8658 C C . PRO B 1 247 ? 68.617 8.120 -90.051 1.00 19.00 245 PRO A C 1
ATOM 8659 O O . PRO B 1 247 ? 67.396 8.064 -90.000 1.00 20.77 245 PRO A O 1
ATOM 8670 N N . ALA B 1 248 ? 69.381 7.686 -89.056 1.00 20.26 246 ALA A N 1
ATOM 8671 C CA . ALA B 1 248 ? 68.745 7.101 -87.880 1.00 19.20 246 ALA A CA 1
ATOM 8672 C C . ALA B 1 248 ? 67.900 8.137 -87.135 1.00 21.05 246 ALA A C 1
ATOM 8673 O O . ALA B 1 248 ? 68.156 9.345 -87.181 1.00 20.04 246 ALA A O 1
ATOM 8680 N N . ILE B 1 249 ? 66.877 7.641 -86.440 1.00 19.98 247 ILE A N 1
ATOM 8681 C CA . ILE B 1 249 ? 65.940 8.483 -85.724 1.00 20.22 247 ILE A CA 1
ATOM 8682 C C . ILE B 1 249 ? 66.436 8.824 -84.331 1.00 21.11 247 ILE A C 1
ATOM 8683 O O . ILE B 1 249 ? 65.913 9.757 -83.712 1.00 18.30 247 ILE A O 1
ATOM 8699 N N . SER B 1 250 ? 67.387 8.063 -83.807 1.00 20.64 248 SER A N 1
ATOM 8700 C CA . SER B 1 250 ? 67.724 8.096 -82.396 1.00 18.44 248 SER A CA 1
ATOM 8701 C C . SER B 1 250 ? 68.967 8.935 -82.095 1.00 24.08 248 SER A C 1
ATOM 8702 O O . SER B 1 250 ? 69.535 8.814 -81.005 1.00 24.07 248 SER A O 1
ATOM 8710 N N . ASN B 1 251 ? 69.386 9.799 -83.016 1.00 22.62 249 ASN A N 1
ATOM 8711 C CA . ASN B 1 251 ? 70.590 10.598 -82.810 1.00 26.51 249 ASN A CA 1
ATOM 8712 C C . ASN B 1 251 ? 70.311 12.061 -82.476 1.00 31.42 249 ASN A C 1
ATOM 8713 O O . ASN B 1 251 ? 71.241 12.864 -82.495 1.00 29.72 249 ASN A O 1
ATOM 8724 N N . ASP B 1 252 ? 69.070 12.432 -82.164 1.00 21.22 250 ASP A N 1
ATOM 8725 C CA . ASP B 1 252 ? 68.769 13.818 -81.794 1.00 22.49 250 ASP A CA 1
ATOM 8726 C C . ASP B 1 252 ? 68.931 14.114 -80.315 1.00 34.18 250 ASP A C 1
ATOM 8727 O O . ASP B 1 252 ? 68.840 15.283 -79.928 1.00 34.89 250 ASP A O 1
ATOM 8736 N N . MET B 1 253 ? 69.129 13.105 -79.476 1.00 25.08 251 MET A N 1
ATOM 8737 C CA . MET B 1 253 ? 69.344 13.324 -78.056 1.00 23.87 251 MET A CA 1
ATOM 8738 C C . MET B 1 253 ? 70.789 13.002 -77.709 1.00 25.42 251 MET A C 1
ATOM 8739 O O . MET B 1 253 ? 71.315 11.966 -78.134 1.00 25.30 251 MET A O 1
ATOM 8753 N N . ASP B 1 254 ? 71.420 13.890 -76.936 1.00 22.13 252 ASP A N 1
ATOM 8754 C CA . ASP B 1 254 ? 72.757 13.620 -76.422 1.00 35.57 252 ASP A CA 1
ATOM 8755 C C . ASP B 1 254 ? 72.689 12.671 -75.219 1.00 40.78 252 ASP A C 1
ATOM 8756 O O . ASP B 1 254 ? 71.617 12.305 -74.742 1.00 24.92 252 ASP A O 1
ATOM 8765 N N . ALA B 1 255 ? 73.858 12.255 -74.729 1.00 29.18 253 ALA A N 1
ATOM 8766 C CA . ALA B 1 255 ? 73.922 11.231 -73.690 1.00 32.59 253 ALA A CA 1
ATOM 8767 C C . ALA B 1 255 ? 73.044 11.583 -72.490 1.00 24.56 253 ALA A C 1
ATOM 8768 O O . ALA B 1 255 ? 72.280 10.745 -72.005 1.00 23.35 253 ALA A O 1
ATOM 8775 N N . ALA B 1 256 ? 73.138 12.822 -72.006 1.00 25.76 254 ALA A N 1
ATOM 8776 C CA . ALA B 1 256 ? 72.390 13.229 -70.818 1.00 25.18 254 ALA A CA 1
ATOM 8777 C C . ALA B 1 256 ? 70.898 13.265 -71.091 1.00 28.90 254 ALA A C 1
ATOM 8778 O O . ALA B 1 256 ? 70.076 12.953 -70.213 1.00 26.04 254 ALA A O 1
ATOM 8785 N N . ARG B 1 257 ? 70.529 13.666 -72.300 1.00 20.97 255 ARG A N 1
ATOM 8786 C CA . ARG B 1 257 ? 69.117 13.727 -72.654 1.00 21.84 255 ARG A CA 1
ATOM 8787 C C . ARG B 1 257 ? 68.530 12.325 -72.783 1.00 23.99 255 ARG A C 1
ATOM 8788 O O . ARG B 1 257 ? 67.368 12.092 -72.419 1.00 19.65 255 ARG A O 1
ATOM 8809 N N . LYS B 1 258 ? 69.311 11.377 -73.308 1.00 25.55 256 LYS A N 1
ATOM 8810 C CA . LYS B 1 258 ? 68.843 9.993 -73.412 1.00 20.97 256 LYS A CA 1
ATOM 8811 C C . LYS B 1 258 ? 68.705 9.346 -72.041 1.00 18.25 256 LYS A C 1
ATOM 8812 O O . LYS B 1 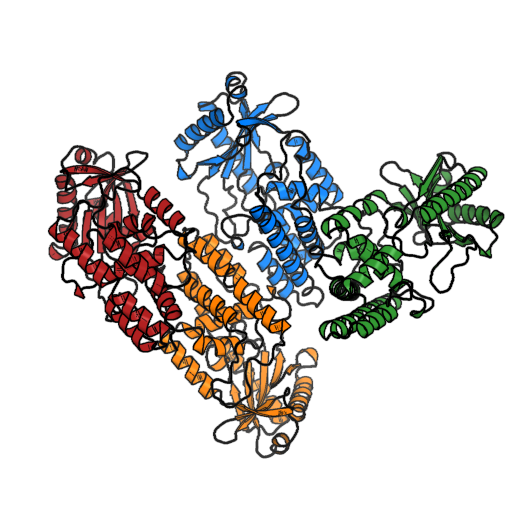258 ? 67.791 8.545 -71.811 1.00 21.43 256 LYS A O 1
ATOM 8831 N N . GLN B 1 259 ? 69.622 9.655 -71.130 1.00 22.51 257 GLN A N 1
ATOM 8832 C CA . GLN B 1 259 ? 69.506 9.164 -69.760 1.00 22.09 257 GLN A CA 1
ATOM 8833 C C . GLN B 1 259 ? 68.247 9.720 -69.106 1.00 17.66 257 GLN A C 1
ATOM 8834 O O . GLN B 1 259 ? 67.530 9.002 -68.391 1.00 25.31 257 GLN A O 1
ATOM 8848 N N . ARG B 1 260 ? 67.948 10.998 -69.351 1.00 17.43 258 ARG A N 1
ATOM 8849 C CA . ARG B 1 260 ? 66.710 11.580 -68.824 1.00 20.64 258 ARG A CA 1
ATOM 8850 C C . ARG B 1 260 ? 65.479 10.941 -69.455 1.00 21.64 258 ARG A C 1
ATOM 8851 O O . ARG B 1 260 ? 64.479 10.713 -68.773 1.00 23.17 258 ARG A O 1
ATOM 8872 N N . ALA B 1 261 ? 65.523 10.668 -70.763 1.00 20.63 259 ALA A N 1
ATOM 8873 C CA . ALA B 1 261 ? 64.413 9.982 -71.418 1.00 20.38 259 ALA A CA 1
ATOM 8874 C C . ALA B 1 261 ? 64.126 8.652 -70.733 1.00 20.52 259 ALA A C 1
ATOM 8875 O O . ALA B 1 261 ? 62.969 8.303 -70.462 1.00 17.82 259 ALA A O 1
ATOM 8882 N N . GLN B 1 262 ? 65.173 7.887 -70.462 1.00 15.44 260 GLN A N 1
ATOM 8883 C CA . GLN B 1 262 ? 64.988 6.589 -69.820 1.00 18.49 260 GLN A CA 1
ATOM 8884 C C . GLN B 1 262 ? 64.404 6.747 -68.419 1.00 17.11 260 GLN A C 1
ATOM 8885 O O . GLN B 1 262 ? 63.508 5.992 -68.018 1.00 21.24 260 GLN A O 1
ATOM 8899 N N . GLN B 1 263 ? 64.931 7.702 -67.652 1.00 17.53 261 GLN A N 1
ATOM 8900 C CA . GLN B 1 263 ? 64.441 7.928 -66.296 1.00 20.43 261 GLN A CA 1
ATOM 8901 C C . GLN B 1 263 ? 62.961 8.294 -66.303 1.00 18.62 261 GLN A C 1
ATOM 8902 O O . GLN B 1 263 ? 62.187 7.834 -65.451 1.00 20.15 261 GLN A O 1
ATOM 8916 N N . LEU B 1 264 ? 62.543 9.145 -67.239 1.00 19.82 262 LEU A N 1
ATOM 8917 C CA . LEU B 1 264 ? 61.154 9.586 -67.231 1.00 18.29 262 LEU A CA 1
ATOM 8918 C C . LEU B 1 264 ? 60.215 8.501 -67.754 1.00 19.00 262 LEU A C 1
ATOM 8919 O O . LEU B 1 264 ? 59.069 8.388 -67.302 1.00 17.69 262 LEU A O 1
ATOM 8935 N N . LEU B 1 265 ? 60.674 7.720 -68.730 1.00 19.58 263 LEU A N 1
ATOM 8936 C CA . LEU B 1 265 ? 59.888 6.583 -69.197 1.00 19.88 263 LEU A CA 1
ATOM 8937 C C . LEU B 1 265 ? 59.745 5.545 -68.089 1.00 17.28 263 LEU A C 1
ATOM 8938 O O . LEU B 1 265 ? 58.660 4.998 -67.878 1.00 16.74 263 LEU A O 1
ATOM 8954 N N . PHE B 1 266 ? 60.828 5.284 -67.354 1.00 17.63 264 PHE A N 1
ATOM 8955 C CA . PHE B 1 266 ? 60.742 4.340 -66.250 1.00 24.15 264 PHE A CA 1
ATOM 8956 C C . PHE B 1 266 ? 59.785 4.848 -65.182 1.00 23.14 264 PHE A C 1
ATOM 8957 O O . PHE B 1 266 ? 58.924 4.102 -64.691 1.00 18.20 264 PHE A O 1
ATOM 8974 N N . GLN B 1 267 ? 59.892 6.134 -64.834 1.00 18.87 265 GLN A N 1
ATOM 8975 C CA . GLN B 1 267 ? 58.970 6.699 -63.847 1.00 16.12 265 GLN A CA 1
ATOM 8976 C C . GLN B 1 267 ? 57.536 6.546 -64.295 1.00 16.97 265 GLN A C 1
ATOM 8977 O O . GLN B 1 267 ? 56.658 6.240 -63.480 1.00 19.80 265 GLN A O 1
ATOM 8991 N N . ALA B 1 268 ? 57.264 6.738 -65.594 1.00 16.36 266 ALA A N 1
ATOM 8992 C CA . ALA B 1 268 ? 55.883 6.599 -66.048 1.00 16.61 266 ALA A CA 1
ATOM 8993 C C . ALA B 1 268 ? 55.409 5.157 -65.905 1.00 15.58 266 ALA A C 1
ATOM 8994 O O . ALA B 1 268 ? 54.249 4.909 -65.551 1.00 13.53 266 ALA A O 1
ATOM 9001 N N . SER B 1 269 ? 56.305 4.197 -66.148 1.00 16.04 267 SER A N 1
ATOM 9002 C CA . SER B 1 269 ? 55.976 2.788 -65.980 1.00 14.42 267 SER A CA 1
ATOM 9003 C C . SER B 1 269 ? 55.628 2.480 -64.532 1.00 26.40 267 SER A C 1
ATOM 9004 O O . SER B 1 269 ? 54.756 1.643 -64.259 1.00 17.53 267 SER A O 1
ATOM 9012 N N . GLN B 1 270 ? 56.313 3.140 -63.595 1.00 16.55 268 GLN A N 1
ATOM 9013 C CA . GLN B 1 270 ? 56.004 2.962 -62.175 1.00 16.76 268 GLN A CA 1
ATOM 9014 C C . GLN B 1 270 ? 54.725 3.698 -61.745 1.00 21.52 268 GLN A C 1
ATOM 9015 O O . GLN B 1 270 ? 53.943 3.171 -60.943 1.00 20.49 268 GLN A O 1
ATOM 9029 N N . ASP B 1 271 ? 54.508 4.924 -62.225 1.00 19.21 269 ASP A N 1
ATOM 9030 C CA . ASP B 1 271 ? 53.220 5.581 -62.036 1.00 14.11 269 ASP A CA 1
ATOM 9031 C C . ASP B 1 271 ? 52.076 4.698 -62.537 1.00 18.74 269 ASP A C 1
ATOM 9032 O O . ASP B 1 271 ? 51.008 4.611 -61.906 1.00 18.72 269 ASP A O 1
ATOM 9041 N N . ALA B 1 272 ? 52.282 4.034 -63.676 1.00 19.14 270 ALA A N 1
ATOM 9042 C CA . ALA B 1 272 ? 51.258 3.176 -64.254 1.00 19.44 270 ALA A CA 1
ATOM 9043 C C . ALA B 1 272 ? 51.021 1.935 -63.406 1.00 19.82 270 ALA A C 1
ATOM 9044 O O . ALA B 1 272 ? 49.876 1.496 -63.239 1.00 16.04 270 ALA A O 1
ATOM 9051 N N . SER B 1 273 ? 52.092 1.350 -62.878 1.00 16.62 271 SER A N 1
ATOM 9052 C CA . SER B 1 273 ? 51.964 0.200 -61.994 1.00 16.15 271 SER A CA 1
ATOM 9053 C C . SER B 1 273 ? 51.125 0.533 -60.769 1.00 20.45 271 SER A C 1
ATOM 9054 O O . SER B 1 273 ? 50.402 -0.318 -60.260 1.00 19.89 271 SER A O 1
ATOM 9062 N N . ILE B 1 274 ? 51.274 1.751 -60.249 1.00 19.54 272 ILE A N 1
ATOM 9063 C CA . ILE B 1 274 ? 50.469 2.223 -59.123 1.00 17.45 272 ILE A CA 1
ATOM 9064 C C . ILE B 1 274 ? 48.997 2.268 -59.505 1.00 20.68 272 ILE A C 1
ATOM 9065 O O . ILE B 1 274 ? 48.118 1.854 -58.736 1.00 21.38 272 ILE A O 1
ATOM 9081 N N . ALA B 1 275 ? 48.702 2.773 -60.701 1.00 17.07 273 ALA A N 1
ATOM 9082 C CA . ALA B 1 275 ? 47.322 2.820 -61.175 1.00 17.68 273 ALA A CA 1
ATOM 9083 C C . ALA B 1 275 ? 46.731 1.419 -61.301 1.00 20.32 273 ALA A C 1
ATOM 9084 O O . ALA B 1 275 ? 45.564 1.184 -60.964 1.00 20.60 273 ALA A O 1
ATOM 9091 N N . ILE B 1 276 ? 47.521 0.475 -61.790 1.00 19.73 274 ILE A N 1
ATOM 9092 C CA . ILE B 1 276 ? 47.063 -0.900 -61.883 1.00 20.48 274 ILE A CA 1
ATOM 9093 C C . ILE B 1 276 ? 46.760 -1.471 -60.490 1.00 20.82 274 ILE A C 1
ATOM 9094 O O . ILE B 1 276 ? 45.737 -2.123 -60.294 1.00 23.45 274 ILE A O 1
ATOM 9110 N N A ASP B 1 277 ? 47.632 -1.210 -59.517 0.50 19.81 275 ASP A N 1
ATOM 9111 N N B ASP B 1 277 ? 47.644 -1.221 -59.524 0.50 18.10 275 ASP A N 1
ATOM 9112 C CA A ASP B 1 277 ? 47.406 -1.735 -58.167 0.50 22.34 275 ASP A CA 1
ATOM 9113 C CA B ASP B 1 277 ? 47.428 -1.725 -58.166 0.50 21.60 275 ASP A CA 1
ATOM 9114 C C A ASP B 1 277 ? 46.120 -1.186 -57.556 0.50 27.22 275 ASP A C 1
ATOM 9115 C C B ASP B 1 277 ? 46.130 -1.186 -57.560 0.50 26.95 275 ASP A C 1
ATOM 9116 O O A ASP B 1 277 ? 45.402 -1.909 -56.852 0.50 24.26 275 ASP A O 1
ATOM 9117 O O B ASP B 1 277 ? 45.412 -1.920 -56.866 0.50 25.58 275 ASP A O 1
ATOM 9134 N N . HIS B 1 278 ? 45.807 0.089 -57.797 1.00 20.49 276 HIS A N 1
ATOM 9135 C CA . HIS B 1 278 ? 44.535 0.627 -57.305 1.00 19.51 276 HIS A CA 1
ATOM 9136 C C . HIS B 1 278 ? 43.367 -0.147 -57.913 1.00 20.97 276 HIS A C 1
ATOM 9137 O O . HIS B 1 278 ? 42.441 -0.569 -57.215 1.00 21.47 276 HIS A O 1
ATOM 9152 N N . ALA B 1 279 ? 43.407 -0.343 -59.230 1.00 17.83 277 ALA A N 1
ATOM 9153 C CA . ALA B 1 279 ? 42.317 -1.034 -59.913 1.00 26.45 277 ALA A CA 1
ATOM 9154 C C . ALA B 1 279 ? 42.197 -2.480 -59.445 1.00 27.91 277 ALA A C 1
ATOM 9155 O O . ALA B 1 279 ? 41.085 -2.985 -59.282 1.00 28.10 277 ALA A O 1
ATOM 9162 N N . ARG B 1 280 ? 43.328 -3.166 -59.231 1.00 23.69 278 ARG A N 1
ATOM 9163 C CA . ARG B 1 280 ? 43.298 -4.527 -58.681 1.00 31.47 278 ARG A CA 1
ATOM 9164 C C . ARG B 1 280 ? 42.473 -4.604 -57.397 1.00 43.24 278 ARG A C 1
ATOM 9165 O O . ARG B 1 280 ? 41.792 -5.605 -57.145 1.00 30.34 278 ARG A O 1
ATOM 9186 N N . ARG B 1 281 ? 42.559 -3.580 -56.549 1.00 27.38 279 ARG A N 1
ATOM 9187 C CA . ARG B 1 281 ? 41.890 -3.592 -55.254 1.00 21.67 279 ARG A CA 1
ATOM 9188 C C . ARG B 1 281 ? 40.529 -2.912 -55.279 1.00 30.57 279 ARG A C 1
ATOM 9189 O O . ARG B 1 281 ? 39.978 -2.624 -54.215 1.00 35.70 279 ARG A O 1
ATOM 9210 N N . GLY B 1 282 ? 39.965 -2.663 -56.460 1.00 25.24 280 GLY A N 1
ATOM 9211 C CA . GLY B 1 282 ? 38.667 -2.025 -56.514 1.00 23.43 280 GLY A CA 1
ATOM 9212 C C . GLY B 1 282 ? 38.646 -0.551 -56.171 1.00 32.95 280 GLY A C 1
ATOM 9213 O O . GLY B 1 282 ? 37.557 0.009 -56.009 1.00 33.26 280 GLY A O 1
ATOM 9217 N N . ARG B 1 283 ? 39.813 0.089 -56.043 1.00 29.84 281 ARG A N 1
ATOM 9218 C CA . ARG B 1 283 ? 39.919 1.536 -55.810 1.00 24.50 281 ARG A CA 1
ATOM 9219 C C . ARG B 1 283 ? 39.930 2.256 -57.163 1.00 22.83 281 ARG A C 1
ATOM 9220 O O . ARG B 1 283 ? 40.946 2.756 -57.649 1.00 23.11 281 ARG A O 1
ATOM 9241 N N . ASN B 1 284 ? 38.768 2.306 -57.798 1.00 27.17 282 ASN A N 1
ATOM 9242 C CA . ASN B 1 284 ? 38.795 2.716 -59.196 1.00 26.20 282 ASN A CA 1
ATOM 9243 C C . ASN B 1 284 ? 38.833 4.225 -59.373 1.00 26.99 282 ASN A C 1
ATOM 9244 O O . ASN B 1 284 ? 39.451 4.714 -60.327 1.00 23.49 282 ASN A O 1
ATOM 9255 N N . ILE B 1 285 ? 38.201 4.967 -58.471 1.00 22.45 283 ILE A N 1
ATOM 9256 C CA . ILE B 1 285 ? 38.325 6.415 -58.468 1.00 24.91 283 ILE A CA 1
ATOM 9257 C C . ILE B 1 285 ? 39.783 6.785 -58.309 1.00 23.86 283 ILE A C 1
ATOM 9258 O O . ILE B 1 285 ? 40.281 7.723 -58.945 1.00 24.37 283 ILE A O 1
ATOM 9274 N N . GLU B 1 286 ? 40.494 6.029 -57.469 1.00 22.17 284 GLU A N 1
ATOM 9275 C CA . GLU B 1 286 ? 41.916 6.247 -57.246 1.00 22.27 284 GLU A CA 1
ATOM 9276 C C . GLU B 1 286 ? 42.747 5.878 -58.471 1.00 15.82 284 GLU A C 1
ATOM 9277 O O . GLU B 1 286 ? 43.713 6.586 -58.803 1.00 20.03 284 GLU A O 1
ATOM 9289 N N . ALA B 1 287 ? 42.379 4.788 -59.161 1.00 22.16 285 ALA A N 1
ATOM 9290 C CA . ALA B 1 287 ? 43.094 4.391 -60.376 1.00 21.74 285 ALA A CA 1
ATOM 9291 C C . ALA B 1 287 ? 42.986 5.469 -61.441 1.00 17.55 285 ALA A C 1
ATOM 9292 O O . ALA B 1 287 ? 44.000 5.860 -62.047 1.00 17.51 285 ALA A O 1
ATOM 9299 N N . LEU B 1 288 ? 41.771 6.016 -61.624 1.00 20.75 286 LEU A N 1
ATOM 9300 C CA . LEU B 1 288 ? 41.538 7.063 -62.623 1.00 28.98 286 LEU A CA 1
ATOM 9301 C C . LEU B 1 288 ? 42.348 8.324 -62.322 1.00 21.78 286 LEU A C 1
ATOM 9302 O O . LEU B 1 288 ? 42.921 8.919 -63.233 1.00 16.54 286 LEU A O 1
ATOM 9318 N N . ARG B 1 289 ? 42.414 8.741 -61.049 1.00 17.57 287 ARG A N 1
ATOM 9319 C CA . ARG B 1 289 ? 43.223 9.899 -60.679 1.00 15.32 287 ARG A CA 1
ATOM 9320 C C . ARG B 1 289 ? 44.702 9.640 -60.938 1.00 19.67 287 ARG A C 1
ATOM 9321 O O . ARG B 1 289 ? 45.417 10.525 -61.416 1.00 19.55 287 ARG A O 1
ATOM 9342 N N . ALA B 1 290 ? 45.178 8.422 -60.667 1.00 19.28 288 ALA A N 1
ATOM 9343 C CA . ALA B 1 290 ? 46.573 8.106 -60.982 1.00 16.39 288 ALA A CA 1
ATOM 9344 C C . ALA B 1 290 ? 46.848 8.268 -62.478 1.00 19.95 288 ALA A C 1
ATOM 9345 O O . ALA B 1 290 ? 47.871 8.833 -62.867 1.00 19.11 288 ALA A O 1
ATOM 9352 N N . TRP B 1 291 ? 45.956 7.745 -63.327 1.00 14.55 289 TRP A N 1
ATOM 9353 C CA . TRP B 1 291 ? 46.121 7.855 -64.785 1.00 24.14 289 TRP A CA 1
ATOM 9354 C C . TRP B 1 291 ? 46.055 9.306 -65.246 1.00 19.80 289 TRP A C 1
ATOM 9355 O O . TRP B 1 291 ? 46.841 9.738 -66.110 1.00 15.94 289 TRP A O 1
ATOM 9376 N N . ARG B 1 292 ? 45.098 10.063 -64.714 1.00 15.84 290 ARG A N 1
ATOM 9377 C CA . ARG B 1 292 ? 45.004 11.488 -65.028 1.00 15.54 290 ARG A CA 1
ATOM 9378 C C . ARG B 1 292 ? 46.285 12.245 -64.671 1.00 19.71 290 ARG A C 1
ATOM 9379 O O . ARG B 1 292 ? 46.719 13.129 -65.427 1.00 16.50 290 ARG A O 1
ATOM 9400 N N . ALA B 1 293 ? 46.909 11.909 -63.521 1.00 14.94 291 ALA A N 1
ATOM 9401 C CA . ALA B 1 293 ? 48.145 12.569 -63.125 1.00 15.45 291 ALA A CA 1
ATOM 9402 C C . ALA B 1 293 ? 49.273 12.232 -64.090 1.00 17.50 291 ALA A C 1
ATOM 9403 O O . ALA B 1 293 ? 50.146 13.071 -64.338 1.00 18.02 291 ALA A O 1
ATOM 9410 N N . LEU B 1 294 ? 49.249 11.028 -64.656 1.00 17.96 292 LEU A N 1
ATOM 9411 C CA . LEU B 1 294 ? 50.275 10.618 -65.609 1.00 18.56 292 LEU A CA 1
ATOM 9412 C C . LEU B 1 294 ? 50.102 11.335 -66.943 1.00 17.16 292 LEU A C 1
ATOM 9413 O O . LEU B 1 294 ? 51.063 11.902 -67.472 1.00 18.72 292 LEU A O 1
ATOM 9429 N N . PHE B 1 295 ? 48.887 11.312 -67.510 1.00 15.61 293 PHE A N 1
ATOM 9430 C CA . PHE B 1 295 ? 48.700 11.760 -68.878 1.00 15.40 293 PHE A CA 1
ATOM 9431 C C . PHE B 1 295 ? 48.425 13.244 -68.994 1.00 19.69 293 PHE A C 1
ATOM 9432 O O . PHE B 1 295 ? 49.057 13.917 -69.808 1.00 21.48 293 PHE A O 1
ATOM 9449 N N . GLY B 1 296 ? 47.447 13.754 -68.252 1.00 17.76 294 GLY A N 1
ATOM 9450 C CA . GLY B 1 296 ? 47.022 15.132 -68.389 1.00 17.42 294 GLY A CA 1
ATOM 9451 C C . GLY B 1 296 ? 45.510 15.213 -68.462 1.00 16.04 294 GLY A C 1
ATOM 9452 O O . GLY B 1 296 ? 44.813 14.194 -68.363 1.00 17.38 294 GLY A O 1
ATOM 9456 N N . PRO B 1 297 ? 44.970 16.422 -68.675 1.00 15.09 295 PRO A N 1
ATOM 9457 C CA . PRO B 1 297 ? 43.530 16.625 -68.467 1.00 17.61 295 PRO A CA 1
ATOM 9458 C C . PRO B 1 297 ? 42.616 15.873 -69.430 1.00 18.97 295 PRO A C 1
ATOM 9459 O O . PRO B 1 297 ? 41.428 15.682 -69.104 1.00 23.17 295 PRO A O 1
ATOM 9470 N N . LYS B 1 298 ? 43.090 15.464 -70.614 1.00 15.36 296 LYS A N 1
ATOM 9471 C CA . LYS B 1 298 ? 42.205 14.754 -71.529 1.00 17.18 296 LYS A CA 1
ATOM 9472 C C . LYS B 1 298 ? 41.828 13.361 -71.038 1.00 19.64 296 LYS A C 1
ATOM 9473 O O . LYS B 1 298 ? 40.859 12.799 -71.547 1.00 19.99 296 LYS A O 1
ATOM 9492 N N . PHE B 1 299 ? 42.561 12.793 -70.083 1.00 17.29 297 PHE A N 1
ATOM 9493 C CA . PHE B 1 299 ? 42.158 11.518 -69.497 1.00 17.09 297 PHE A CA 1
ATOM 9494 C C . PHE B 1 299 ? 40.971 11.758 -68.570 1.00 18.65 297 PHE A C 1
ATOM 9495 O O . PHE B 1 299 ? 41.062 12.602 -67.678 1.00 21.01 297 PHE A O 1
ATOM 9512 N N . PRO B 1 300 ? 39.863 11.031 -68.721 1.00 17.60 298 PRO A N 1
ATOM 9513 C CA . PRO B 1 300 ? 38.659 11.360 -67.947 1.00 16.98 298 PRO A CA 1
ATOM 9514 C C . PRO B 1 300 ? 38.605 10.749 -66.550 1.00 21.49 298 PRO A C 1
ATOM 9515 O O . PRO B 1 300 ? 39.032 9.622 -66.302 1.00 20.30 298 PRO A O 1
ATOM 9526 N N . LEU B 1 301 ? 37.980 11.493 -65.627 1.00 24.32 299 LEU A N 1
ATOM 9527 C CA . LEU B 1 301 ? 37.655 10.953 -64.312 1.00 18.79 299 LEU A CA 1
ATOM 9528 C C . LEU B 1 301 ? 36.204 10.518 -64.191 1.00 21.68 299 LEU A C 1
ATOM 9529 O O . LEU B 1 301 ? 35.871 9.777 -63.258 1.00 31.69 299 LEU A O 1
ATOM 9545 N N . SER B 1 302 ? 35.342 10.970 -65.083 1.00 27.04 300 SER A N 1
ATOM 9546 C CA . SER B 1 302 ? 33.975 10.477 -65.112 1.00 24.40 300 SER A CA 1
ATOM 9547 C C . SER B 1 302 ? 33.453 10.600 -66.537 1.00 30.06 300 SER A C 1
ATOM 9548 O O . SER B 1 302 ? 34.158 11.093 -67.417 1.00 27.69 300 SER A O 1
ATOM 9557 N N . ALA C 1 3 ? 41.212 35.531 -68.180 1.00 53.66 1 ALA B N 1
ATOM 9558 C CA . ALA C 1 3 ? 42.256 34.477 -68.327 1.00 48.67 1 ALA B CA 1
ATOM 9559 C C . ALA C 1 3 ? 42.996 34.277 -67.010 1.00 23.74 1 ALA B C 1
ATOM 9560 O O . ALA C 1 3 ? 43.518 35.230 -66.430 1.00 34.22 1 ALA B O 1
ATOM 9566 N N . LEU C 1 4 ? 43.056 33.020 -66.567 1.00 34.47 2 LEU B N 1
ATOM 9567 C CA . LEU C 1 4 ? 43.469 32.683 -65.205 1.00 24.81 2 LEU B CA 1
ATOM 9568 C C . LEU C 1 4 ? 44.983 32.793 -65.047 1.00 32.98 2 LEU B C 1
ATOM 9569 O O . LEU C 1 4 ? 45.741 32.087 -65.723 1.00 30.34 2 LEU B O 1
ATOM 9585 N N . SER C 1 5 ? 45.420 33.633 -64.115 1.00 22.64 3 SER B N 1
ATOM 9586 C CA . SER C 1 5 ? 46.824 33.714 -63.746 1.00 20.68 3 SER B CA 1
ATOM 9587 C C . SER C 1 5 ? 47.144 32.679 -62.668 1.00 19.84 3 SER B C 1
ATOM 9588 O O . SER C 1 5 ? 46.266 32.080 -62.057 1.00 21.65 3 SER B O 1
ATOM 9596 N N . ILE C 1 6 ? 48.436 32.492 -62.422 1.00 22.71 4 ILE B N 1
ATOM 9597 C CA . ILE C 1 6 ? 48.868 31.549 -61.400 1.00 23.74 4 ILE B CA 1
ATOM 9598 C C . ILE C 1 6 ? 48.386 31.974 -60.015 1.00 20.68 4 ILE B C 1
ATOM 9599 O O . ILE C 1 6 ? 47.897 31.150 -59.235 1.00 21.15 4 ILE B O 1
ATOM 9615 N N . ASP C 1 7 ? 48.578 33.244 -59.654 1.00 19.21 5 ASP B N 1
ATOM 9616 C CA . ASP C 1 7 ? 48.080 33.719 -58.361 1.00 21.75 5 ASP B CA 1
ATOM 9617 C C . ASP C 1 7 ? 46.570 33.540 -58.254 1.00 20.34 5 ASP B C 1
ATOM 9618 O O . ASP C 1 7 ? 46.052 33.153 -57.200 1.00 20.55 5 ASP B O 1
ATOM 9627 N N . GLU C 1 8 ? 45.844 33.827 -59.331 1.00 20.69 6 GLU B N 1
ATOM 9628 C CA . GLU C 1 8 ? 44.400 33.686 -59.267 1.00 19.47 6 GLU B CA 1
ATOM 9629 C C . GLU C 1 8 ? 44.041 32.234 -59.045 1.00 18.26 6 GLU B C 1
ATOM 9630 O O . GLU C 1 8 ? 43.164 31.918 -58.236 1.00 19.00 6 GLU B O 1
ATOM 9642 N N . ALA C 1 9 ? 44.728 31.329 -59.750 1.00 18.13 7 ALA B N 1
ATOM 9643 C CA . ALA C 1 9 ? 44.457 29.912 -59.578 1.00 17.66 7 ALA B CA 1
ATOM 9644 C C . ALA C 1 9 ? 44.721 29.482 -58.145 1.00 16.98 7 ALA B C 1
ATOM 9645 O O . ALA C 1 9 ? 43.944 28.732 -57.567 1.00 17.11 7 ALA B O 1
ATOM 9652 N N . PHE C 1 10 ? 45.844 29.901 -57.578 1.00 16.97 8 PHE B N 1
ATOM 9653 C CA . PHE C 1 10 ? 46.150 29.512 -56.207 1.00 16.52 8 PHE B CA 1
ATOM 9654 C C . PHE C 1 10 ? 45.148 30.094 -55.221 1.00 16.35 8 PHE B C 1
ATOM 9655 O O . PHE C 1 10 ? 44.786 29.425 -54.257 1.00 15.88 8 PHE B O 1
ATOM 9672 N N . ARG C 1 11 ? 44.725 31.353 -55.420 1.00 16.88 9 ARG B N 1
ATOM 9673 C CA . ARG C 1 11 ? 43.736 31.943 -54.521 1.00 20.36 9 ARG B CA 1
ATOM 9674 C C . ARG C 1 11 ? 42.400 31.207 -54.607 1.00 16.70 9 ARG B C 1
ATOM 9675 O O . ARG C 1 11 ? 41.746 30.958 -53.583 1.00 17.56 9 ARG B O 1
ATOM 9696 N N . LYS C 1 12 ? 41.993 30.792 -55.809 1.00 16.85 10 LYS B N 1
ATOM 9697 C CA . LYS C 1 12 ? 40.760 30.015 -55.899 1.00 16.80 10 LYS B CA 1
ATOM 9698 C C . LYS C 1 12 ? 40.923 28.626 -55.281 1.00 16.88 10 LYS B C 1
ATOM 9699 O O . LYS C 1 12 ? 39.988 28.109 -54.649 1.00 17.85 10 LYS B O 1
ATOM 9718 N N . PHE C 1 13 ? 42.081 27.990 -55.506 1.00 20.04 11 PHE B N 1
ATOM 9719 C CA . PHE C 1 13 ? 42.427 26.714 -54.865 1.00 18.81 11 PHE B CA 1
ATOM 9720 C C . PHE C 1 13 ? 42.334 26.839 -53.354 1.00 14.98 11 PHE B C 1
ATOM 9721 O O . PHE C 1 13 ? 41.710 26.003 -52.692 1.00 15.72 11 PHE B O 1
ATOM 9738 N N . LYS C 1 14 ? 42.934 27.901 -52.797 1.00 17.86 12 LYS B N 1
ATOM 9739 C CA . LYS C 1 14 ? 42.890 28.129 -51.354 1.00 16.18 12 LYS B CA 1
ATOM 9740 C C . LYS C 1 14 ? 41.451 28.154 -50.851 1.00 17.06 12 LYS B C 1
ATOM 9741 O O . LYS C 1 14 ? 41.129 27.543 -49.821 1.00 17.24 12 LYS B O 1
ATOM 9760 N N . SER C 1 15 ? 40.561 28.804 -51.617 1.00 17.08 13 SER B N 1
ATOM 9761 C CA . SER C 1 15 ? 39.168 28.973 -51.207 1.00 24.85 13 SER B CA 1
ATOM 9762 C C . SER C 1 15 ? 38.381 27.676 -51.350 1.00 15.22 13 SER B C 1
ATOM 9763 O O . SER C 1 15 ? 37.575 27.337 -50.481 1.00 18.59 13 SER B O 1
ATOM 9771 N N . ARG C 1 16 ? 38.606 26.935 -52.440 1.00 15.19 14 ARG B N 1
ATOM 9772 C CA . ARG C 1 16 ? 38.021 25.611 -52.590 1.00 15.08 14 ARG B CA 1
ATOM 9773 C C .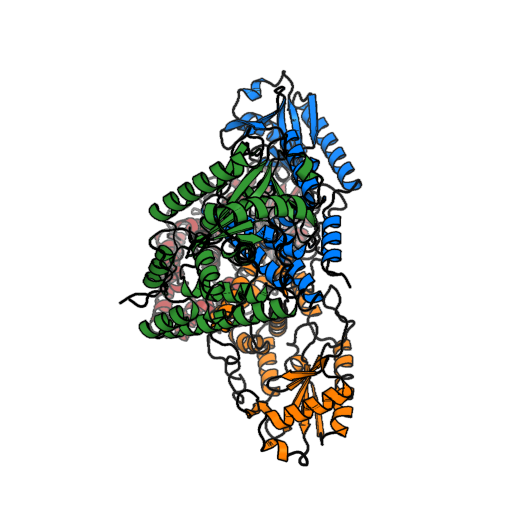 ARG C 1 16 ? 38.437 24.690 -51.451 1.00 18.73 14 ARG B C 1
ATOM 9774 O O . ARG C 1 16 ? 37.672 23.806 -51.064 1.00 21.58 14 ARG B O 1
ATOM 9795 N N . LEU C 1 17 ? 39.634 24.888 -50.887 1.00 15.22 15 LEU B N 1
ATOM 9796 C CA . LEU C 1 17 ? 40.087 24.035 -49.798 1.00 14.40 15 LEU B CA 1
ATOM 9797 C C . LEU C 1 17 ? 39.581 24.484 -48.426 1.00 16.62 15 LEU B C 1
ATOM 9798 O O . LEU C 1 17 ? 39.716 23.718 -47.459 1.00 20.35 15 LEU B O 1
ATOM 9814 N N . GLU C 1 18 ? 38.991 25.675 -48.317 1.00 20.36 16 GLU B N 1
ATOM 9815 C CA . GLU C 1 18 ? 38.569 26.228 -47.025 1.00 14.25 16 GLU B CA 1
ATOM 9816 C C . GLU C 1 18 ? 37.285 25.527 -46.591 1.00 21.56 16 GLU B C 1
ATOM 9817 O O . GLU C 1 18 ? 36.399 25.262 -47.414 1.00 19.48 16 GLU B O 1
ATOM 9829 N N . LEU C 1 19 ? 37.200 25.194 -45.301 1.00 20.16 17 LEU B N 1
ATOM 9830 C CA . LEU C 1 19 ? 35.944 24.707 -44.736 1.00 19.10 17 LEU B CA 1
ATOM 9831 C C . LEU C 1 19 ? 34.849 25.755 -44.906 1.00 22.33 17 LEU B C 1
ATOM 9832 O O . LEU C 1 19 ? 35.068 26.947 -44.669 1.00 22.96 17 LEU B O 1
ATOM 9848 N N . ASN C 1 20 ? 33.678 25.331 -45.371 1.00 18.99 18 ASN B N 1
ATOM 9849 C CA . ASN C 1 20 ? 32.548 26.237 -45.510 1.00 16.10 18 ASN B CA 1
ATOM 9850 C C . ASN C 1 20 ? 31.397 25.789 -44.607 1.00 16.47 18 ASN B C 1
ATOM 9851 O O . ASN C 1 20 ? 31.410 24.682 -44.062 1.00 19.85 18 ASN B O 1
ATOM 9862 N N . GLU C 1 21 ? 30.389 26.659 -44.457 1.00 17.67 19 GLU B N 1
ATOM 9863 C CA . GLU C 1 21 ? 29.328 26.428 -43.476 1.00 18.21 19 GLU B CA 1
ATOM 9864 C C . GLU C 1 21 ? 28.433 25.254 -43.845 1.00 22.00 19 GLU B C 1
ATOM 9865 O O . GLU C 1 21 ? 27.938 24.561 -42.953 1.00 20.17 19 GLU B O 1
ATOM 9877 N N . ARG C 1 22 ? 28.215 25.005 -45.139 1.00 21.37 20 ARG B N 1
ATOM 9878 C CA . ARG C 1 22 ? 27.435 23.835 -45.525 1.00 22.28 20 ARG B CA 1
ATOM 9879 C C . ARG C 1 22 ? 28.125 22.554 -45.078 1.00 17.71 20 ARG B C 1
ATOM 9880 O O . ARG C 1 22 ? 27.485 21.654 -44.519 1.00 19.25 20 ARG B O 1
ATOM 9901 N N . GLU C 1 23 ? 29.438 22.467 -45.275 1.00 16.66 21 GLU B N 1
ATOM 9902 C CA . GLU C 1 23 ? 30.192 21.327 -44.770 1.00 18.71 21 GLU B CA 1
ATOM 9903 C C . GLU C 1 23 ? 30.099 21.218 -43.251 1.00 16.52 21 GLU B C 1
ATOM 9904 O O . GLU C 1 23 ? 29.966 20.108 -42.710 1.00 17.50 21 GLU B O 1
ATOM 9916 N N . GLN C 1 24 ? 30.209 22.349 -42.553 1.00 17.70 22 GLN B N 1
ATOM 9917 C CA . GLN C 1 24 ? 30.061 22.334 -41.102 1.00 15.42 22 GLN B CA 1
ATOM 9918 C C . GLN C 1 24 ? 28.691 21.799 -40.685 1.00 22.74 22 GLN B C 1
ATOM 9919 O O . GLN C 1 24 ? 28.598 21.027 -39.723 1.00 19.62 22 GLN B O 1
ATOM 9933 N N . LYS C 1 25 ? 27.620 22.189 -41.388 1.00 17.18 23 LYS B N 1
ATOM 9934 C CA . LYS C 1 25 ? 26.291 21.661 -41.062 1.00 18.08 23 LYS B CA 1
ATOM 9935 C C . LYS C 1 25 ? 26.282 20.141 -41.169 1.00 21.90 23 LYS B C 1
ATOM 9936 O O . LYS C 1 25 ? 25.736 19.444 -40.312 1.00 19.18 23 LYS B O 1
ATOM 9955 N N . ASN C 1 26 ? 26.866 19.608 -42.238 1.00 20.07 24 ASN B N 1
ATOM 9956 C CA . ASN C 1 26 ? 26.901 18.155 -42.406 1.00 17.03 24 ASN B CA 1
ATOM 9957 C C . ASN C 1 26 ? 27.768 17.491 -41.339 1.00 18.89 24 ASN B C 1
ATOM 9958 O O . ASN C 1 26 ? 27.423 16.417 -40.833 1.00 21.76 24 ASN B O 1
ATOM 9969 N N . ALA C 1 27 ? 28.879 18.122 -40.959 1.00 15.14 25 ALA B N 1
ATOM 9970 C CA . ALA C 1 27 ? 29.715 17.553 -39.908 1.00 16.53 25 ALA B CA 1
ATOM 9971 C C . ALA C 1 27 ? 28.936 17.482 -38.604 1.00 23.50 25 ALA B C 1
ATOM 9972 O O . ALA C 1 27 ? 28.971 16.470 -37.887 1.00 19.10 25 ALA B O 1
ATOM 9979 N N . SER C 1 28 ? 28.201 18.548 -38.313 1.00 15.96 26 SER B N 1
ATOM 9980 C CA . SER C 1 28 ? 27.386 18.629 -37.109 1.00 16.38 26 SER B CA 1
ATOM 9981 C C . SER C 1 28 ? 26.289 17.572 -37.118 1.00 18.97 26 SER B C 1
ATOM 9982 O O . SER C 1 28 ? 26.043 16.927 -36.099 1.00 20.90 26 SER B O 1
ATOM 9990 N N A GLN C 1 29 ? 25.651 17.361 -38.269 0.50 19.80 27 GLN B N 1
ATOM 9991 N N B GLN C 1 29 ? 25.652 17.361 -38.270 0.50 19.31 27 GLN B N 1
ATOM 9992 C CA A GLN C 1 29 ? 24.656 16.297 -38.366 0.50 17.73 27 GLN B CA 1
ATOM 9993 C CA B GLN C 1 29 ? 24.652 16.299 -38.367 0.50 17.73 27 GLN B CA 1
ATOM 9994 C C A GLN C 1 29 ? 25.276 14.929 -38.089 0.50 17.05 27 GLN B C 1
ATOM 9995 C C B GLN C 1 29 ? 25.271 14.929 -38.094 0.50 17.06 27 GLN B C 1
ATOM 9996 O O A GLN C 1 29 ? 24.697 14.114 -37.355 0.50 18.80 27 GLN B O 1
ATOM 9997 O O B GLN C 1 29 ? 24.689 14.112 -37.364 0.50 19.47 27 GLN B O 1
ATOM 10024 N N . ARG C 1 30 ? 26.454 14.652 -38.663 1.00 16.25 28 ARG B N 1
ATOM 10025 C CA . ARG C 1 30 ? 27.132 13.383 -38.390 1.00 15.81 28 ARG B CA 1
ATOM 10026 C C . ARG C 1 30 ? 27.541 13.263 -36.926 1.00 16.99 28 ARG B C 1
ATOM 10027 O O . ARG C 1 30 ? 27.435 12.182 -36.341 1.00 18.25 28 ARG B O 1
ATOM 10049 N N . GLN C 1 31 ? 27.993 14.358 -36.301 1.00 15.19 29 GLN B N 1
ATOM 10050 C CA . GLN C 1 31 ? 28.313 14.296 -34.874 1.00 15.66 29 GLN B CA 1
ATOM 10051 C C . GLN C 1 31 ? 27.089 13.874 -34.075 1.00 16.02 29 GLN B C 1
ATOM 10052 O O . GLN C 1 31 ? 27.153 12.940 -33.267 1.00 18.07 29 GLN B O 1
ATOM 10066 N N . ASN C 1 32 ? 25.948 14.529 -34.312 1.00 17.56 30 ASN B N 1
ATOM 10067 C CA . ASN C 1 32 ? 24.722 14.158 -33.601 1.00 17.62 30 ASN B CA 1
ATOM 10068 C C . ASN C 1 32 ? 24.387 12.686 -33.799 1.00 17.04 30 ASN B C 1
ATOM 10069 O O . ASN C 1 32 ? 23.981 11.997 -32.855 1.00 18.92 30 ASN B O 1
ATOM 10080 N N . GLU C 1 33 ? 24.511 12.203 -35.036 1.00 17.16 31 GLU B N 1
ATOM 10081 C CA . GLU C 1 33 ? 24.152 10.824 -35.348 1.00 20.77 31 GLU B CA 1
ATOM 10082 C C . GLU C 1 33 ? 25.023 9.844 -34.575 1.00 17.11 31 GLU B C 1
ATOM 10083 O O . GLU C 1 33 ? 24.518 8.904 -33.943 1.00 19.26 31 GLU B O 1
ATOM 10095 N N . VAL C 1 34 ? 26.340 10.032 -34.634 1.00 16.17 32 VAL B N 1
ATOM 10096 C CA . VAL C 1 34 ? 27.259 9.120 -33.949 1.00 20.51 32 VAL B CA 1
ATOM 10097 C C . VAL C 1 34 ? 27.159 9.275 -32.436 1.00 20.51 32 VAL B C 1
ATOM 10098 O O . VAL C 1 34 ? 27.171 8.274 -31.708 1.00 17.85 32 VAL B O 1
ATOM 10111 N N . ARG C 1 35 ? 27.073 10.517 -31.940 1.00 15.33 33 ARG B N 1
ATOM 10112 C CA . ARG C 1 35 ? 26.957 10.726 -30.492 1.00 19.09 33 ARG B CA 1
ATOM 10113 C C . ARG C 1 35 ? 25.670 10.107 -29.941 1.00 22.21 33 ARG B C 1
ATOM 10114 O O . ARG C 1 35 ? 25.692 9.387 -28.939 1.00 19.80 33 ARG B O 1
ATOM 10135 N N . ASP C 1 36 ? 24.521 10.400 -30.560 1.00 17.16 34 ASP B N 1
ATOM 10136 C CA . ASP C 1 36 ? 23.266 9.849 -30.049 1.00 22.05 34 ASP B CA 1
ATOM 10137 C C . ASP C 1 36 ? 23.311 8.329 -29.988 1.00 28.22 34 ASP B C 1
ATOM 10138 O O . ASP C 1 36 ? 22.770 7.721 -29.056 1.00 23.52 34 ASP B O 1
ATOM 10147 N N . TYR C 1 37 ? 23.924 7.694 -30.986 1.00 22.33 35 TYR B N 1
ATOM 10148 C CA . TYR C 1 37 ? 24.052 6.239 -30.959 1.00 19.90 35 TYR B CA 1
ATOM 10149 C C . TYR C 1 37 ? 24.998 5.779 -29.855 1.00 23.11 35 TYR B C 1
ATOM 10150 O O . TYR C 1 37 ? 24.655 4.890 -29.057 1.00 22.33 35 TYR B O 1
ATOM 10168 N N . LEU C 1 38 ? 26.186 6.366 -29.789 1.00 19.43 36 LEU B N 1
ATOM 10169 C CA . LEU C 1 38 ? 27.153 5.905 -28.805 1.00 16.74 36 LEU B CA 1
ATOM 10170 C C . LEU C 1 38 ? 26.665 6.159 -27.388 1.00 20.49 36 LEU B C 1
ATOM 10171 O O . LEU C 1 38 ? 27.017 5.398 -26.478 1.00 18.70 36 LEU B O 1
ATOM 10187 N N . GLN C 1 39 ? 25.857 7.200 -27.182 1.00 22.13 37 GLN B N 1
ATOM 10188 C CA . GLN C 1 39 ? 25.341 7.483 -25.846 1.00 24.48 37 GLN B CA 1
ATOM 10189 C C . GLN C 1 39 ? 24.392 6.400 -25.343 1.00 28.08 37 GLN B C 1
ATOM 10190 O O . GLN C 1 39 ? 24.134 6.340 -24.129 1.00 28.77 37 GLN B O 1
ATOM 10204 N N . THR C 1 40 ? 23.882 5.543 -26.240 1.00 22.07 38 THR B N 1
ATOM 10205 C CA . THR C 1 40 ? 23.066 4.391 -25.855 1.00 21.23 38 THR B CA 1
ATOM 10206 C C . THR C 1 40 ? 23.903 3.190 -25.447 1.00 19.24 38 THR B C 1
ATOM 10207 O O . THR C 1 40 ? 23.341 2.226 -24.904 1.00 26.87 38 THR B O 1
ATOM 10218 N N . LYS C 1 41 ? 25.219 3.218 -25.700 1.00 18.57 39 LYS B N 1
ATOM 10219 C CA . LYS C 1 41 ? 26.108 2.103 -25.438 1.00 20.17 39 LYS B CA 1
ATOM 10220 C C . LYS C 1 41 ? 27.167 2.423 -24.396 1.00 27.02 39 LYS B C 1
ATOM 10221 O O . LYS C 1 41 ? 27.728 1.489 -23.812 1.00 25.24 39 LYS B O 1
ATOM 10240 N N . PHE C 1 42 ? 27.436 3.705 -24.139 1.00 19.15 40 PHE B N 1
ATOM 10241 C CA . PHE C 1 42 ? 28.456 4.148 -23.197 1.00 18.56 40 PHE B CA 1
ATOM 10242 C C . PHE C 1 42 ? 27.961 5.406 -22.484 1.00 21.33 40 PHE B C 1
ATOM 10243 O O . PHE C 1 42 ? 27.156 6.176 -23.013 1.00 22.79 40 PHE B O 1
ATOM 10260 N N . GLY C 1 43 ? 28.483 5.635 -21.277 1.00 18.07 41 GLY B N 1
ATOM 10261 C CA . GLY C 1 43 ? 28.230 6.905 -20.608 1.00 19.57 41 GLY B CA 1
ATOM 10262 C C . GLY C 1 43 ? 29.093 7.995 -21.199 1.00 19.55 41 GLY B C 1
ATOM 10263 O O . GLY C 1 43 ? 30.295 8.021 -20.951 1.00 22.34 41 GLY B O 1
ATOM 10267 N N . ILE C 1 44 ? 28.501 8.878 -21.998 1.00 21.38 42 ILE B N 1
ATOM 10268 C CA . ILE C 1 44 ? 29.224 9.956 -22.668 1.00 20.99 42 ILE B CA 1
ATOM 10269 C C . ILE C 1 44 ? 28.604 11.279 -22.250 1.00 23.42 42 ILE B C 1
ATOM 10270 O O . ILE C 1 44 ? 27.416 11.525 -22.503 1.00 22.80 42 ILE B O 1
ATOM 10286 N N . ALA C 1 45 ? 29.428 12.131 -21.632 1.00 21.16 43 ALA B N 1
ATOM 10287 C CA . ALA C 1 45 ? 28.994 13.418 -21.094 1.00 22.35 43 ALA B CA 1
ATOM 10288 C C . ALA C 1 45 ? 28.740 14.438 -22.194 1.00 31.71 43 ALA B C 1
ATOM 10289 O O . ALA C 1 45 ? 27.787 15.227 -22.118 1.00 25.39 43 ALA B O 1
ATOM 10296 N N . ARG C 1 46 ? 29.596 14.459 -23.207 1.00 21.26 44 ARG B N 1
ATOM 10297 C CA . ARG C 1 46 ? 29.508 15.452 -24.271 1.00 18.72 44 ARG B CA 1
ATOM 10298 C C . ARG C 1 46 ? 30.457 14.974 -25.357 1.00 16.37 44 ARG B C 1
ATOM 10299 O O . ARG C 1 46 ? 31.269 14.066 -25.133 1.00 16.52 44 ARG B O 1
ATOM 10320 N N . SER C 1 47 ? 30.343 15.584 -26.544 1.00 16.68 45 SER B N 1
ATOM 10321 C CA . SER C 1 47 ? 31.316 15.361 -27.602 1.00 16.04 45 SER B CA 1
ATOM 10322 C C . SER C 1 47 ? 31.584 16.679 -28.304 1.00 18.07 45 SER B C 1
ATOM 10323 O O . SER C 1 47 ? 30.809 17.628 -28.192 1.00 22.38 45 SER B O 1
ATOM 10331 N N . PHE C 1 48 ? 32.691 16.721 -29.049 1.00 15.62 46 PHE B N 1
ATOM 10332 C CA . PHE C 1 48 ? 33.048 17.923 -29.786 1.00 15.62 46 PHE B CA 1
ATOM 10333 C C . PHE C 1 48 ? 33.936 17.560 -30.966 1.00 19.81 46 PHE B C 1
ATOM 10334 O O . PHE C 1 48 ? 34.711 16.603 -30.918 1.00 17.65 46 PHE B O 1
ATOM 10351 N N . LEU C 1 49 ? 33.749 18.310 -32.044 1.00 17.01 47 LEU B N 1
ATOM 10352 C CA . LEU C 1 49 ? 34.592 18.214 -33.220 1.00 16.98 47 LEU B CA 1
ATOM 10353 C C . LEU C 1 49 ? 35.908 18.922 -32.954 1.00 16.11 47 LEU B C 1
ATOM 10354 O O . LEU C 1 49 ? 35.942 20.016 -32.371 1.00 19.94 47 LEU B O 1
ATOM 10370 N N . THR C 1 50 ? 37.007 18.278 -33.332 1.00 15.60 48 THR B N 1
ATOM 10371 C CA . THR C 1 50 ? 38.334 18.758 -32.954 1.00 15.45 48 THR B CA 1
ATOM 10372 C C . THR C 1 50 ? 39.344 18.387 -34.043 1.00 14.44 48 THR B C 1
ATOM 10373 O O . THR C 1 50 ? 38.979 18.017 -35.169 1.00 19.47 48 THR B O 1
ATOM 10384 N N . GLY C 1 51 ? 40.616 18.560 -33.725 1.00 16.29 49 GLY B N 1
ATOM 10385 C CA . GLY C 1 51 ? 41.690 18.258 -34.652 1.00 15.76 49 GLY B CA 1
ATOM 10386 C C . GLY C 1 51 ? 41.817 19.325 -35.727 1.00 16.59 49 GLY B C 1
ATOM 10387 O O . GLY C 1 51 ? 41.441 20.482 -35.543 1.00 15.87 49 GLY B O 1
ATOM 10391 N N . SER C 1 52 ? 42.435 18.932 -36.850 1.00 15.36 50 SER B N 1
ATOM 10392 C CA . SER C 1 52 ? 42.656 19.872 -37.935 1.00 15.62 50 SER B CA 1
ATOM 10393 C C . SER C 1 52 ? 41.347 20.460 -38.435 1.00 21.28 50 SER B C 1
ATOM 10394 O O . SER C 1 52 ? 41.317 21.592 -38.907 1.00 13.98 50 SER B O 1
ATOM 10402 N N . TYR C 1 53 ? 40.255 19.711 -38.339 1.00 13.27 51 TYR B N 1
ATOM 10403 C CA . TYR C 1 53 ? 38.959 20.213 -38.785 1.00 18.22 51 TYR B CA 1
ATOM 10404 C C . TYR C 1 53 ? 38.635 21.558 -38.125 1.00 17.63 51 TYR B C 1
ATOM 10405 O O . TYR C 1 53 ? 38.245 22.529 -38.791 1.00 21.03 51 TYR B O 1
ATOM 10423 N N . ALA C 1 54 ? 38.841 21.642 -36.821 1.00 16.21 52 ALA B N 1
ATOM 10424 C CA . ALA C 1 54 ? 38.497 22.843 -36.070 1.00 19.13 52 ALA B CA 1
ATOM 10425 C C . ALA C 1 54 ? 39.529 23.957 -36.204 1.00 16.22 52 ALA B C 1
ATOM 10426 O O . ALA C 1 54 ? 39.252 25.106 -35.830 1.00 21.24 52 ALA B O 1
ATOM 10433 N N . ARG C 1 55 ? 40.731 23.635 -36.664 1.00 15.99 53 ARG B N 1
ATOM 10434 C CA . ARG C 1 55 ? 41.783 24.620 -36.874 1.00 18.90 53 ARG B CA 1
ATOM 10435 C C . ARG C 1 55 ? 41.796 25.168 -38.302 1.00 17.14 53 ARG B C 1
ATOM 10436 O O . ARG C 1 55 ? 42.690 25.946 -38.653 1.00 17.31 53 ARG B O 1
ATOM 10457 N N . TYR C 1 56 ? 40.865 24.740 -39.139 1.00 14.23 54 TYR B N 1
ATOM 10458 C CA . TYR C 1 56 ? 40.820 25.124 -40.546 1.00 16.68 54 TYR B CA 1
ATOM 10459 C C . TYR C 1 56 ? 42.068 24.662 -41.323 1.00 17.26 54 TYR B C 1
ATOM 10460 O O . TYR C 1 56 ? 42.477 25.292 -42.307 1.00 21.61 54 TYR B O 1
ATOM 10478 N N . THR C 1 57 ? 42.668 23.548 -40.902 1.00 14.05 55 THR B N 1
ATOM 10479 C CA . THR C 1 57 ? 43.853 22.986 -41.557 1.00 15.38 55 THR B CA 1
ATOM 10480 C C . THR C 1 57 ? 43.611 21.587 -42.123 1.00 15.35 55 THR B C 1
ATOM 10481 O O . THR C 1 57 ? 44.569 20.895 -42.456 1.00 15.41 55 THR B O 1
ATOM 10492 N N . LYS C 1 58 ? 42.370 21.124 -42.197 1.00 13.44 56 LYS B N 1
ATOM 10493 C CA . LYS C 1 58 ? 42.073 19.851 -42.840 1.00 12.69 56 LYS B CA 1
ATOM 10494 C C . LYS C 1 58 ? 41.825 20.111 -44.325 1.00 15.24 56 LYS B C 1
ATOM 10495 O O . LYS C 1 58 ? 41.148 21.067 -44.688 1.00 16.19 56 LYS B O 1
ATOM 10514 N N . THR C 1 59 ? 42.386 19.267 -45.173 1.00 13.72 57 THR B N 1
ATOM 10515 C CA . THR C 1 59 ? 42.209 19.403 -46.614 1.00 14.55 57 THR B CA 1
ATOM 10516 C C . THR C 1 59 ? 40.886 18.778 -47.065 1.00 20.53 57 THR B C 1
ATOM 10517 O O . THR C 1 59 ? 40.078 18.283 -46.271 1.00 20.50 57 THR B O 1
ATOM 10528 N N . LYS C 1 60 ? 40.656 18.810 -48.347 1.00 15.41 58 LYS B N 1
ATOM 10529 C CA . LYS C 1 60 ? 39.442 18.322 -49.026 1.00 14.56 58 LYS B CA 1
ATOM 10530 C C . LYS C 1 60 ? 39.735 17.120 -49.923 1.00 15.38 58 LYS B C 1
ATOM 10531 O O . LYS C 1 60 ? 40.863 16.947 -50.412 1.00 18.95 58 LYS B O 1
ATOM 10550 N N . PRO C 1 61 ? 38.743 16.242 -50.176 1.00 16.70 59 PRO B N 1
ATOM 10551 C CA . PRO C 1 61 ? 37.480 16.117 -49.435 1.00 16.59 59 PRO B CA 1
ATOM 10552 C C . PRO C 1 61 ? 37.765 15.905 -47.941 1.00 15.24 59 PRO B C 1
ATOM 10553 O O . PRO C 1 61 ? 38.846 15.420 -47.581 1.00 21.34 59 PRO B O 1
ATOM 10564 N N . LEU C 1 62 ? 36.812 16.263 -47.080 1.00 15.09 60 LEU B N 1
ATOM 10565 C CA . LEU C 1 62 ? 36.992 16.233 -45.625 1.00 13.22 60 LEU B CA 1
ATOM 10566 C C . LEU C 1 62 ? 36.863 14.802 -45.127 1.00 18.87 60 LEU B C 1
ATOM 10567 O O . LEU C 1 62 ? 35.772 14.222 -45.140 1.00 18.73 60 LEU B O 1
ATOM 10583 N N . LYS C 1 63 ? 37.968 14.243 -44.658 1.00 17.90 61 LYS B N 1
ATOM 10584 C CA . LYS C 1 63 ? 38.015 12.862 -44.236 1.00 15.18 61 LYS B CA 1
ATOM 10585 C C . LYS C 1 63 ? 38.588 12.828 -42.829 1.00 17.20 61 LYS B C 1
ATOM 10586 O O . LYS C 1 63 ? 39.308 13.743 -42.432 1.00 19.92 61 LYS B O 1
ATOM 10605 N N . ASN C 1 64 ? 38.242 11.792 -42.066 1.00 13.96 62 ASN B N 1
ATOM 10606 C CA . ASN C 1 64 ? 38.912 11.532 -40.767 1.00 13.80 62 ASN B CA 1
ATOM 10607 C C . ASN C 1 64 ? 38.697 12.686 -39.776 1.00 17.61 62 ASN B C 1
ATOM 10608 O O . ASN C 1 64 ? 39.615 13.082 -39.042 1.00 16.99 62 ASN B O 1
ATOM 10619 N N . ILE C 1 65 ? 37.485 13.244 -39.745 1.00 18.40 63 ILE B N 1
ATOM 10620 C CA . ILE C 1 65 ? 37.145 14.350 -38.842 1.00 21.71 63 ILE B CA 1
ATOM 10621 C C . ILE C 1 65 ? 37.041 13.815 -37.412 1.00 14.16 63 ILE B C 1
ATOM 10622 O O . ILE C 1 65 ? 36.199 12.961 -37.126 1.00 15.40 63 ILE B O 1
ATOM 10638 N N . ASN C 1 66 ? 37.883 14.330 -36.510 1.00 16.07 64 ASN B N 1
ATOM 10639 C CA . ASN C 1 66 ? 37.905 13.851 -35.130 1.00 15.93 64 ASN B CA 1
ATOM 10640 C C . ASN C 1 66 ? 36.722 14.359 -34.307 1.00 15.62 64 ASN B C 1
ATOM 10641 O O . ASN C 1 66 ? 36.428 15.554 -34.297 1.00 15.79 64 ASN B O 1
ATOM 10652 N N . ILE C 1 67 ? 36.087 13.449 -33.571 1.00 19.86 65 ILE B N 1
ATOM 10653 C CA . ILE C 1 67 ? 35.094 13.776 -32.547 1.00 16.79 65 ILE B CA 1
ATOM 10654 C C . ILE C 1 67 ? 35.616 13.143 -31.263 1.00 14.16 65 ILE B C 1
ATOM 10655 O O . ILE C 1 67 ? 35.817 11.920 -31.206 1.00 16.64 65 ILE B O 1
ATOM 10671 N N . PHE C 1 68 ? 35.819 13.947 -30.236 1.00 14.64 66 PHE B N 1
ATOM 10672 C CA . PHE C 1 68 ? 36.199 13.425 -28.930 1.00 14.71 66 PHE B CA 1
ATOM 10673 C C . PHE C 1 68 ? 34.901 13.137 -28.196 1.00 18.86 66 PHE B C 1
ATOM 10674 O O . PHE C 1 68 ? 34.076 14.039 -28.046 1.00 17.85 66 PHE B O 1
ATOM 10691 N N . PHE C 1 69 ? 34.721 11.886 -27.756 1.00 13.20 67 PHE B N 1
ATOM 10692 C CA . PHE C 1 69 ? 33.551 11.461 -26.977 1.00 17.31 67 PHE B CA 1
ATOM 10693 C C . PHE C 1 69 ? 33.994 11.418 -25.523 1.00 15.24 67 PHE B C 1
ATOM 10694 O O . PHE C 1 69 ? 34.739 10.518 -25.130 1.00 16.06 67 PHE B O 1
ATOM 10711 N N . VAL C 1 70 ? 33.562 12.391 -24.739 1.00 16.57 68 VAL B N 1
ATOM 10712 C CA . VAL C 1 70 ? 34.122 12.563 -23.396 1.00 18.33 68 VAL B CA 1
ATOM 10713 C C . VAL C 1 70 ? 33.363 11.626 -22.468 1.00 17.78 68 VAL B C 1
ATOM 10714 O O . VAL C 1 70 ? 32.151 11.777 -22.279 1.00 24.32 68 VAL B O 1
ATOM 10727 N N . LEU C 1 71 ? 34.074 10.674 -21.868 1.00 15.32 69 LEU B N 1
ATOM 10728 C CA . LEU C 1 71 ? 33.438 9.607 -21.093 1.00 17.75 69 LEU B CA 1
ATOM 10729 C C . LEU C 1 71 ? 33.106 10.021 -19.656 1.00 16.71 69 LEU B C 1
ATOM 10730 O O . LEU C 1 71 ? 33.867 10.738 -19.010 1.00 20.15 69 LEU B O 1
ATOM 10746 N N . LYS C 1 72 ? 31.965 9.535 -19.154 1.00 16.96 70 LYS B N 1
ATOM 10747 C CA . LYS C 1 72 ? 31.527 9.806 -17.793 1.00 19.71 70 LYS B CA 1
ATOM 10748 C C . LYS C 1 72 ? 32.324 9.013 -16.765 1.00 19.91 70 LYS B C 1
ATOM 10749 O O . LYS C 1 72 ? 33.017 8.039 -17.069 1.00 18.14 70 LYS B O 1
ATOM 10768 N N . ASP C 1 73 ? 32.206 9.446 -15.509 1.00 22.39 71 ASP B N 1
ATOM 10769 C CA . ASP C 1 73 ? 32.901 8.765 -14.426 1.00 23.60 71 ASP B CA 1
ATOM 10770 C C . ASP C 1 73 ? 32.496 7.299 -14.349 1.00 25.27 71 ASP B C 1
ATOM 10771 O O . ASP C 1 73 ? 33.297 6.448 -13.937 1.00 28.45 71 ASP B O 1
ATOM 10780 N N . SER C 1 74 ? 31.270 6.973 -14.773 1.00 26.30 72 SER B N 1
ATOM 10781 C CA . SER C 1 74 ? 30.810 5.589 -14.755 1.00 36.49 72 SER B CA 1
ATOM 10782 C C . SER C 1 74 ? 31.606 4.704 -15.708 1.00 37.39 72 SER B C 1
ATOM 10783 O O . SER C 1 74 ? 31.545 3.476 -15.590 1.00 28.67 72 SER B O 1
ATOM 10791 N N . GLU C 1 75 ? 32.340 5.293 -16.651 1.00 22.92 73 GLU B N 1
ATOM 10792 C CA . GLU C 1 75 ? 33.182 4.551 -17.586 1.00 20.36 73 GLU B CA 1
ATOM 10793 C C . GLU C 1 75 ? 34.652 4.590 -17.220 1.00 23.59 73 GLU B C 1
ATOM 10794 O O . GLU C 1 75 ? 35.490 4.205 -18.040 1.00 19.32 73 GLU B O 1
ATOM 10806 N N . LYS C 1 76 ? 34.989 5.042 -16.008 1.00 20.40 74 LYS B N 1
ATOM 10807 C CA . LYS C 1 76 ? 36.383 5.281 -15.656 1.00 19.38 74 LYS B CA 1
ATOM 10808 C C . LYS C 1 76 ? 37.211 3.998 -15.622 1.00 21.30 74 LYS B C 1
ATOM 10809 O O . LYS C 1 76 ? 38.435 4.068 -15.751 1.00 22.72 74 LYS B O 1
ATOM 10828 N N . HIS C 1 77 ? 36.576 2.831 -15.490 1.00 21.91 75 HIS B N 1
ATOM 10829 C CA . HIS C 1 77 ? 37.314 1.575 -15.571 1.00 26.01 75 HIS B CA 1
ATOM 10830 C C . HIS C 1 77 ? 38.131 1.475 -16.851 1.00 22.36 75 HIS B C 1
ATOM 10831 O O . HIS C 1 77 ? 39.176 0.824 -16.862 1.00 20.48 75 HIS B O 1
ATOM 10845 N N . TYR C 1 78 ? 37.673 2.097 -17.944 1.00 20.66 76 TYR B N 1
ATOM 10846 C CA . TYR C 1 78 ? 38.440 2.019 -19.181 1.00 16.76 76 TYR B CA 1
ATOM 10847 C C . TYR C 1 78 ? 39.779 2.717 -19.054 1.00 21.51 76 TYR B C 1
ATOM 10848 O O . TYR C 1 78 ? 40.735 2.343 -19.738 1.00 19.54 76 TYR B O 1
ATOM 10866 N N . HIS C 1 79 ? 39.861 3.760 -18.235 1.00 21.97 77 HIS B N 1
ATOM 10867 C CA . HIS C 1 79 ? 41.094 4.524 -18.157 1.00 20.97 77 HIS B CA 1
ATOM 10868 C C . HIS C 1 79 ? 42.217 3.724 -17.514 1.00 21.08 77 HIS B C 1
ATOM 10869 O O . HIS C 1 79 ? 43.386 4.037 -17.732 1.00 24.64 77 HIS B O 1
ATOM 10883 N N . GLY C 1 80 ? 41.896 2.700 -16.736 1.00 23.69 78 GLY B N 1
ATOM 10884 C CA . GLY C 1 80 ? 42.915 1.863 -16.141 1.00 33.14 78 GLY B CA 1
ATOM 10885 C C . GLY C 1 80 ? 43.254 0.616 -16.930 1.00 29.73 78 GLY B C 1
ATOM 10886 O O . GLY C 1 80 ? 44.004 -0.232 -16.438 1.00 30.54 78 GLY B O 1
ATOM 10890 N N . LYS C 1 81 ? 42.722 0.472 -18.140 1.00 22.44 79 LYS B N 1
ATOM 10891 C CA . LYS C 1 81 ? 42.877 -0.732 -18.943 1.00 21.69 79 LYS B CA 1
ATOM 10892 C C . LYS C 1 81 ? 43.680 -0.401 -20.192 1.00 23.58 79 LYS B C 1
ATOM 10893 O O . LYS C 1 81 ? 43.826 0.762 -20.557 1.00 22.13 79 LYS B O 1
ATOM 10912 N N . ALA C 1 82 ? 44.214 -1.441 -20.835 1.00 25.21 80 ALA B N 1
ATOM 10913 C CA . ALA C 1 82 ? 44.940 -1.256 -22.090 1.00 23.85 80 ALA B CA 1
ATOM 10914 C C . ALA C 1 82 ? 44.108 -0.452 -23.084 1.00 24.19 80 ALA B C 1
ATOM 10915 O O . ALA C 1 82 ? 42.890 -0.630 -23.194 1.00 20.68 80 ALA B O 1
ATOM 10922 N N . ALA C 1 83 ? 44.786 0.405 -23.856 1.00 18.18 81 ALA B N 1
ATOM 10923 C CA . ALA C 1 83 ? 44.100 1.225 -24.856 1.00 20.39 81 ALA B CA 1
ATOM 10924 C C . ALA C 1 83 ? 43.221 0.399 -25.794 1.00 28.30 81 ALA B C 1
ATOM 10925 O O . ALA C 1 83 ? 42.161 0.861 -26.234 1.00 20.43 81 ALA B O 1
ATOM 10932 N N . SER C 1 84 ? 43.655 -0.811 -26.139 1.00 22.82 82 SER B N 1
ATOM 10933 C CA . SER C 1 84 ? 42.915 -1.623 -27.098 1.00 21.41 82 SER B CA 1
ATOM 10934 C C . SER C 1 84 ? 41.529 -2.004 -26.588 1.00 29.66 82 SER B C 1
ATOM 10935 O O . SER C 1 84 ? 40.663 -2.362 -27.390 1.00 18.61 82 SER B O 1
ATOM 10943 N N . VAL C 1 85 ? 41.296 -1.954 -25.273 1.00 23.87 83 VAL B N 1
ATOM 10944 C CA . VAL C 1 85 ? 40.000 -2.374 -24.748 1.00 19.22 83 VAL B CA 1
ATOM 10945 C C . VAL C 1 85 ? 38.907 -1.374 -25.140 1.00 20.83 83 VAL B C 1
ATOM 10946 O O . VAL C 1 85 ? 37.879 -1.752 -25.705 1.00 21.15 83 VAL B O 1
ATOM 10959 N N . VAL C 1 86 ? 39.107 -0.086 -24.865 1.00 22.36 84 VAL B N 1
ATOM 10960 C CA . VAL C 1 86 ? 38.056 0.875 -25.188 1.00 15.71 84 VAL B CA 1
ATOM 10961 C C . VAL C 1 86 ? 37.908 1.009 -26.701 1.00 19.19 84 VAL B C 1
ATOM 10962 O O . VAL C 1 86 ? 36.801 1.169 -27.222 1.00 20.98 84 VAL B O 1
ATOM 10975 N N . LEU C 1 87 ? 39.015 0.927 -27.438 1.00 21.96 85 LEU B N 1
ATOM 10976 C CA . LEU C 1 87 ? 38.889 1.034 -28.887 1.00 21.98 85 LEU B CA 1
ATOM 10977 C C . LEU C 1 87 ? 38.136 -0.152 -29.464 1.00 23.09 85 LEU B C 1
ATOM 10978 O O . LEU C 1 87 ? 37.299 0.022 -30.363 1.00 19.73 85 LEU B O 1
ATOM 10994 N N . ASP C 1 88 ? 38.421 -1.364 -28.963 1.00 18.69 86 ASP B N 1
ATOM 10995 C CA . ASP C 1 88 ? 37.740 -2.557 -29.452 1.00 20.58 86 ASP B CA 1
ATOM 10996 C C . ASP C 1 88 ? 36.261 -2.527 -29.095 1.00 20.36 86 ASP B C 1
ATOM 10997 O O . ASP C 1 88 ? 35.431 -3.044 -29.851 1.00 20.63 86 ASP B O 1
ATOM 11006 N N . ASP C 1 89 ? 35.913 -1.913 -27.956 1.00 20.51 87 ASP B N 1
ATOM 11007 C CA . ASP C 1 89 ? 34.503 -1.775 -27.588 1.00 22.07 87 ASP B CA 1
ATOM 11008 C C . ASP C 1 89 ? 33.784 -0.711 -28.424 1.00 16.95 87 ASP B C 1
ATOM 11009 O O . ASP C 1 89 ? 32.633 -0.927 -28.839 1.00 17.13 87 ASP B O 1
ATOM 11018 N N . PHE C 1 90 ? 34.431 0.426 -28.695 1.00 16.39 88 PHE B N 1
ATOM 11019 C CA . PHE C 1 90 ? 33.866 1.412 -29.620 1.00 19.17 88 PHE B CA 1
ATOM 11020 C C . PHE C 1 90 ? 33.711 0.806 -31.010 1.00 19.33 88 PHE B C 1
ATOM 11021 O O . PHE C 1 90 ? 32.669 0.963 -31.661 1.00 20.04 88 PHE B O 1
ATOM 11038 N N . HIS C 1 91 ? 34.716 0.042 -31.444 1.00 18.34 89 HIS B N 1
ATOM 11039 C CA . HIS C 1 91 ? 34.652 -0.622 -32.748 1.00 23.36 89 HIS B CA 1
ATOM 11040 C C . HIS C 1 91 ? 33.457 -1.563 -32.845 1.00 19.83 89 HIS B C 1
ATOM 11041 O O . HIS C 1 91 ? 32.684 -1.490 -33.808 1.00 20.29 89 HIS B O 1
ATOM 11055 N N . SER C 1 92 ? 33.299 -2.471 -31.865 1.00 18.32 90 SER B N 1
ATOM 11056 C CA . SER C 1 92 ? 32.193 -3.434 -31.885 1.00 20.55 90 SER B CA 1
ATOM 11057 C C . SER C 1 92 ? 30.837 -2.736 -31.945 1.00 19.27 90 SER B C 1
ATOM 11058 O O . SER C 1 92 ? 29.948 -3.148 -32.696 1.00 20.11 90 SER B O 1
ATOM 11066 N N . ALA C 1 93 ? 30.654 -1.690 -31.143 1.00 20.68 91 ALA B N 1
ATOM 11067 C CA . ALA C 1 93 ? 29.392 -0.972 -31.139 1.00 18.46 91 ALA B CA 1
ATOM 11068 C C . ALA C 1 93 ? 29.129 -0.293 -32.480 1.00 18.24 91 ALA B C 1
ATOM 11069 O O . ALA C 1 93 ? 27.999 -0.302 -32.976 1.00 21.60 91 ALA B O 1
ATOM 11076 N N . LEU C 1 94 ? 30.153 0.322 -33.070 1.00 17.44 92 LEU B N 1
ATOM 11077 C CA . LEU C 1 94 ? 29.952 1.006 -34.342 1.00 17.28 92 LEU B CA 1
ATOM 11078 C C . LEU C 1 94 ? 29.689 0.007 -35.466 1.00 19.73 92 LEU B C 1
ATOM 11079 O O . LEU C 1 94 ? 28.926 0.309 -36.388 1.00 18.67 92 LEU B O 1
ATOM 11095 N N . VAL C 1 95 ? 30.308 -1.178 -35.416 1.00 18.93 93 VAL B N 1
ATOM 11096 C CA . VAL C 1 95 ? 30.028 -2.204 -36.422 1.00 20.93 93 VAL B CA 1
ATOM 11097 C C . VAL C 1 95 ? 28.553 -2.604 -36.393 1.00 21.20 93 VAL B C 1
ATOM 11098 O O . VAL C 1 95 ? 27.951 -2.899 -37.435 1.00 22.13 93 VAL B O 1
ATOM 11111 N N . GLU C 1 96 ? 27.954 -2.648 -35.203 1.00 21.22 94 GLU B N 1
ATOM 11112 C CA . GLU C 1 96 ? 26.555 -3.056 -35.107 1.00 23.15 94 GLU B CA 1
ATOM 11113 C C . GLU C 1 96 ? 25.655 -2.091 -35.860 1.00 27.48 94 GLU B C 1
ATOM 11114 O O . GLU C 1 96 ? 24.651 -2.507 -36.445 1.00 30.05 94 GLU B O 1
ATOM 11126 N N . LYS C 1 97 ? 26.008 -0.801 -35.869 1.00 25.06 95 LYS B N 1
ATOM 11127 C CA . LYS C 1 97 ? 25.196 0.204 -36.556 1.00 21.10 95 LYS B CA 1
ATOM 11128 C C . LYS C 1 97 ? 25.560 0.328 -38.036 1.00 22.39 95 LYS B C 1
ATOM 11129 O O . LYS C 1 97 ? 24.677 0.399 -38.896 1.00 23.23 95 LYS B O 1
ATOM 11148 N N . TYR C 1 98 ? 26.853 0.372 -38.346 1.00 23.75 96 TYR B N 1
ATOM 11149 C CA . TYR C 1 98 ? 27.332 0.746 -39.669 1.00 21.53 96 TYR B CA 1
ATOM 11150 C C . TYR C 1 98 ? 27.773 -0.440 -40.515 1.00 22.34 96 TYR B C 1
ATOM 11151 O O . TYR C 1 98 ? 27.957 -0.270 -41.729 1.00 21.95 96 TYR B O 1
ATOM 11169 N N . GLY C 1 99 ? 27.911 -1.622 -39.924 1.00 26.22 97 GLY B N 1
ATOM 11170 C CA . GLY C 1 99 ? 28.434 -2.780 -40.618 1.00 32.48 97 GLY B CA 1
ATOM 11171 C C . GLY C 1 99 ? 29.954 -2.823 -40.577 1.00 23.68 97 GLY B C 1
ATOM 11172 O O . GLY C 1 99 ? 30.629 -1.856 -40.217 1.00 25.50 97 GLY B O 1
ATOM 11176 N N . SER C 1 100 ? 30.509 -3.975 -40.971 1.00 23.55 98 SER B N 1
ATOM 11177 C CA . SER C 1 100 ? 31.945 -4.179 -40.770 1.00 23.22 98 SER B CA 1
ATOM 11178 C C . SER C 1 100 ? 32.777 -3.374 -41.769 1.00 24.05 98 SER B C 1
ATOM 11179 O O . SER C 1 100 ? 33.831 -2.842 -41.410 1.00 27.32 98 SER B O 1
ATOM 11187 N N . ALA C 1 101 ? 32.322 -3.277 -43.020 1.00 23.39 99 ALA B N 1
ATOM 11188 C CA . ALA C 1 101 ? 33.130 -2.642 -44.070 1.00 26.97 99 ALA B CA 1
ATOM 11189 C C . ALA C 1 101 ? 33.384 -1.154 -43.812 1.00 25.93 99 ALA B C 1
ATOM 11190 O O . ALA C 1 101 ? 34.422 -0.626 -44.221 1.00 29.04 99 ALA B O 1
ATOM 11197 N N . ALA C 1 102 ? 32.458 -0.466 -43.147 1.00 20.70 100 ALA B N 1
ATOM 11198 C CA . ALA C 1 102 ? 32.483 0.981 -43.005 1.00 20.43 100 ALA B CA 1
ATOM 11199 C C . ALA C 1 102 ? 33.219 1.449 -41.759 1.00 18.97 100 ALA B C 1
ATOM 11200 O O . ALA C 1 102 ? 33.402 2.664 -41.581 1.00 19.79 100 ALA B O 1
ATOM 11207 N N . VAL C 1 103 ? 33.659 0.534 -40.903 1.00 18.53 101 VAL B N 1
ATOM 11208 C CA . VAL C 1 103 ? 34.290 0.870 -39.627 1.00 17.85 101 VAL B CA 1
ATOM 11209 C C . VAL C 1 103 ? 35.693 0.273 -39.613 1.00 22.11 101 VAL B C 1
ATOM 11210 O O . VAL C 1 103 ? 35.872 -0.902 -39.942 1.00 22.42 101 VAL B O 1
ATOM 11223 N N . ARG C 1 104 ? 36.686 1.076 -39.232 1.00 17.25 102 ARG B N 1
ATOM 11224 C CA . ARG C 1 104 ? 38.090 0.635 -39.254 1.00 18.78 102 ARG B CA 1
ATOM 11225 C C . ARG C 1 104 ? 38.815 1.112 -37.996 1.00 23.02 102 ARG B C 1
ATOM 11226 O O . ARG C 1 104 ? 38.795 2.302 -37.677 1.00 17.97 102 ARG B O 1
ATOM 11247 N N . LYS C 1 105 ? 39.487 0.190 -37.312 1.00 20.96 103 LYS B N 1
ATOM 11248 C CA . LYS C 1 105 ? 40.267 0.533 -36.119 1.00 20.19 103 LYS B CA 1
ATOM 11249 C C . LYS C 1 105 ? 41.515 1.300 -36.533 1.00 23.78 103 LYS B C 1
ATOM 11250 O O . LYS C 1 105 ? 42.213 0.888 -37.456 1.00 27.84 103 LYS B O 1
ATOM 11269 N N . GLN C 1 106 ? 41.792 2.412 -35.861 1.00 21.51 104 GLN B N 1
ATOM 11270 C CA . GLN C 1 106 ? 43.021 3.179 -36.050 1.00 18.77 104 GLN B CA 1
ATOM 11271 C C . GLN C 1 106 ? 43.778 3.298 -34.712 1.00 20.22 104 GLN B C 1
ATOM 11272 O O . GLN C 1 106 ? 43.344 2.789 -33.673 1.00 22.44 104 GLN B O 1
ATOM 11286 N N . ALA C 1 107 ? 44.930 3.978 -34.744 1.00 22.57 105 ALA B N 1
ATOM 11287 C CA . ALA C 1 107 ? 45.809 4.001 -33.570 1.00 18.40 105 ALA B CA 1
ATOM 11288 C C . ALA C 1 107 ? 45.146 4.631 -32.353 1.00 16.12 105 ALA B C 1
ATOM 11289 O O . ALA C 1 107 ? 45.382 4.191 -31.217 1.00 21.88 105 ALA B O 1
ATOM 11296 N N . ARG C 1 108 ? 44.372 5.703 -32.555 1.00 19.35 106 ARG B N 1
ATOM 11297 C CA . ARG C 1 108 ? 43.805 6.463 -31.446 1.00 16.44 106 ARG B CA 1
ATOM 11298 C C . ARG C 1 108 ? 42.361 6.874 -31.732 1.00 23.82 106 ARG B C 1
ATOM 11299 O O . ARG C 1 108 ? 41.908 7.925 -31.259 1.00 20.30 106 ARG B O 1
ATOM 11320 N N . SER C 1 109 ? 41.638 6.064 -32.513 1.00 20.90 107 SER B N 1
ATOM 11321 C CA . SER C 1 109 ? 40.282 6.373 -32.951 1.00 19.17 107 SER B CA 1
ATOM 11322 C C . SER C 1 109 ? 39.765 5.194 -33.761 1.00 14.75 107 SER B C 1
ATOM 11323 O O . SER C 1 109 ? 40.519 4.327 -34.194 1.00 17.23 107 SER B O 1
ATOM 11331 N N . ILE C 1 110 ? 38.453 5.194 -33.955 1.00 16.63 108 ILE B N 1
ATOM 11332 C CA . ILE C 1 110 ? 37.744 4.301 -34.862 1.00 21.83 108 ILE B CA 1
ATOM 11333 C C . ILE C 1 110 ? 37.167 5.169 -35.976 1.00 14.50 108 ILE B C 1
ATOM 11334 O O . ILE C 1 110 ? 36.393 6.094 -35.704 1.00 16.44 108 ILE B O 1
ATOM 11350 N N . ASN C 1 111 ? 37.527 4.863 -37.222 1.00 17.65 109 ASN B N 1
ATOM 11351 C CA . ASN C 1 111 ? 37.001 5.595 -38.378 1.00 17.00 109 ASN B CA 1
ATOM 11352 C C . ASN C 1 111 ? 35.657 5.004 -38.811 1.00 18.21 109 ASN B C 1
ATOM 11353 O O . ASN C 1 111 ? 35.500 3.778 -38.895 1.00 19.30 109 ASN B O 1
ATOM 11364 N N . VAL C 1 112 ? 34.694 5.886 -39.096 1.00 20.07 110 VAL B N 1
ATOM 11365 C CA . VAL C 1 112 ? 33.391 5.514 -39.649 1.00 21.07 110 VAL B CA 1
ATOM 11366 C C . VAL C 1 112 ? 33.274 6.224 -40.979 1.00 18.63 110 VAL B C 1
ATOM 11367 O O . VAL C 1 112 ? 33.320 7.460 -41.029 1.00 18.41 110 VAL B O 1
ATOM 11380 N N . ASP C 1 113 ? 33.181 5.449 -42.051 1.00 18.12 111 ASP B N 1
ATOM 11381 C CA . ASP C 1 113 ? 32.989 5.946 -43.402 1.00 17.42 111 ASP B CA 1
ATOM 11382 C C . ASP C 1 113 ? 31.504 5.951 -43.751 1.00 19.93 111 ASP B C 1
ATOM 11383 O O . ASP C 1 113 ? 30.801 4.960 -43.532 1.00 22.43 111 ASP B O 1
ATOM 11392 N N . PHE C 1 114 ? 31.042 7.045 -44.370 1.00 20.24 112 PHE B N 1
ATOM 11393 C CA . PHE C 1 114 ? 29.624 7.240 -44.653 1.00 27.21 112 PHE B CA 1
ATOM 11394 C C . PHE C 1 114 ? 29.223 6.925 -46.094 1.00 34.84 112 PHE B C 1
ATOM 11395 O O . PHE C 1 114 ? 28.065 7.149 -46.459 1.00 26.60 112 PHE B O 1
ATOM 11412 N N . GLY C 1 115 ? 30.136 6.435 -46.925 1.00 26.62 113 GLY B N 1
ATOM 11413 C CA . GLY C 1 115 ? 29.767 6.028 -48.283 1.00 24.41 113 GLY B CA 1
ATOM 11414 C C . GLY C 1 115 ? 29.370 7.171 -49.196 1.00 38.00 113 GLY B C 1
ATOM 11415 O O . GLY C 1 115 ? 28.435 7.032 -49.999 1.00 33.37 113 GLY B O 1
ATOM 11419 N N . VAL C 1 116 ? 30.067 8.267 -49.111 1.00 24.26 114 VAL B N 1
ATOM 11420 C CA . VAL C 1 116 ? 29.743 9.494 -49.824 1.00 23.79 114 VAL B CA 1
ATOM 11421 C C . VAL C 1 116 ? 30.372 9.452 -51.209 1.00 26.93 114 VAL B C 1
ATOM 11422 O O . VAL C 1 116 ? 31.518 9.025 -51.381 1.00 29.98 114 VAL B O 1
ATOM 11435 N N . HIS C 1 117 ? 29.608 9.882 -52.203 1.00 23.95 115 HIS B N 1
ATOM 11436 C CA . HIS C 1 117 ? 30.093 9.957 -53.572 1.00 24.48 115 HIS B CA 1
ATOM 11437 C C . HIS C 1 117 ? 31.006 11.157 -53.753 1.00 31.01 115 HIS B C 1
ATOM 11438 O O . HIS C 1 117 ? 30.636 12.282 -53.412 1.00 24.60 115 HIS B O 1
ATOM 11452 N N . ILE C 1 118 ? 32.186 10.913 -54.319 1.00 22.81 116 ILE B N 1
ATOM 11453 C CA . ILE C 1 118 ? 33.160 11.947 -54.638 1.00 24.10 116 ILE B CA 1
ATOM 11454 C C . ILE C 1 118 ? 33.195 12.082 -56.151 1.00 24.14 116 ILE B C 1
ATOM 11455 O O . ILE C 1 118 ? 33.336 11.085 -56.869 1.00 26.90 116 ILE B O 1
ATOM 11471 N N . ASP C 1 119 ? 33.060 13.307 -56.634 1.00 21.33 117 ASP B N 1
ATOM 11472 C CA . ASP C 1 119 ? 32.945 13.554 -58.064 1.00 22.45 117 ASP B CA 1
ATOM 11473 C C . ASP C 1 119 ? 34.317 13.877 -58.671 1.00 26.20 117 ASP B C 1
ATOM 11474 O O . ASP C 1 119 ? 35.345 13.825 -58.002 1.00 26.91 117 ASP B O 1
ATOM 11483 N N . ALA C 1 120 ? 34.338 14.179 -59.974 1.00 23.74 118 ALA B N 1
ATOM 11484 C CA . ALA C 1 120 ? 35.571 14.348 -60.755 1.00 26.80 118 ALA B CA 1
ATOM 11485 C C . ALA C 1 120 ? 36.353 15.610 -60.401 1.00 27.44 118 ALA B C 1
ATOM 11486 O O . ALA C 1 120 ? 37.489 15.771 -60.874 1.00 28.10 118 ALA B O 1
ATOM 11493 N N . GLU C 1 121 ? 35.776 16.507 -59.603 1.00 25.27 119 GLU B N 1
ATOM 11494 C CA . GLU C 1 121 ? 36.462 17.703 -59.137 1.00 22.69 119 GLU B CA 1
ATOM 11495 C C . GLU C 1 121 ? 36.757 17.636 -57.645 1.00 21.13 119 GLU B C 1
ATOM 11496 O O . GLU C 1 121 ? 37.064 18.659 -57.025 1.00 23.98 119 GLU B O 1
ATOM 11508 N N . ASP C 1 122 ? 36.654 16.438 -57.057 1.00 20.79 120 ASP B N 1
ATOM 11509 C CA . ASP C 1 122 ? 36.826 16.220 -55.619 1.00 21.36 120 ASP B CA 1
ATOM 11510 C C . ASP C 1 122 ? 35.777 16.946 -54.772 1.00 21.88 120 ASP B C 1
ATOM 11511 O O . ASP C 1 122 ? 36.033 17.286 -53.605 1.00 23.80 120 ASP B O 1
ATOM 11520 N N . ASN C 1 123 ? 34.582 17.155 -55.324 1.00 26.96 121 ASN B N 1
ATOM 11521 C CA . ASN C 1 123 ? 33.444 17.671 -54.574 1.00 23.21 121 ASN B CA 1
ATOM 11522 C C . ASN C 1 123 ? 32.533 16.533 -54.099 1.00 21.78 121 ASN B C 1
ATOM 11523 O O . ASN C 1 123 ? 32.483 15.444 -54.685 1.00 22.01 121 ASN B O 1
ATOM 11534 N N . THR C 1 124 ? 31.776 16.812 -53.029 1.00 23.35 122 THR B N 1
ATOM 11535 C CA . THR C 1 124 ? 30.902 15.825 -52.406 1.00 24.26 122 THR B CA 1
ATOM 11536 C C . THR C 1 124 ? 29.500 16.368 -52.161 1.00 25.37 122 THR B C 1
ATOM 11537 O O . THR C 1 124 ? 28.769 15.801 -51.349 1.00 27.02 122 THR B O 1
ATOM 11548 N N . ASP C 1 125 ? 29.125 17.474 -52.800 1.00 21.67 123 ASP B N 1
ATOM 11549 C CA . ASP C 1 125 ? 27.883 18.181 -52.470 1.00 21.41 123 ASP B CA 1
ATOM 11550 C C . ASP C 1 125 ? 27.851 18.533 -50.977 1.00 21.19 123 ASP B C 1
ATOM 11551 O O . ASP C 1 125 ? 26.859 18.314 -50.269 1.00 26.59 123 ASP B O 1
ATOM 11560 N N . TYR C 1 126 ? 28.989 19.053 -50.493 1.00 20.73 124 TYR B N 1
ATOM 11561 C CA . TYR C 1 126 ? 29.116 19.630 -49.150 1.00 19.06 124 TYR B CA 1
ATOM 11562 C C . TYR C 1 126 ? 28.911 18.594 -48.054 1.00 21.35 124 TYR B C 1
ATOM 11563 O O . TYR C 1 126 ? 28.459 18.932 -46.958 1.00 27.94 124 TYR B O 1
ATOM 11581 N N . ARG C 1 127 ? 29.261 17.343 -48.343 1.00 21.27 125 ARG B N 1
ATOM 11582 C CA . ARG C 1 127 ? 29.150 16.237 -47.398 1.00 25.55 125 ARG B CA 1
ATOM 11583 C C . ARG C 1 127 ? 30.535 15.821 -46.911 1.00 21.84 125 ARG B C 1
ATOM 11584 O O . ARG C 1 127 ? 31.489 15.771 -47.690 1.00 21.08 125 ARG B O 1
ATOM 11605 N N . VAL C 1 128 ? 30.637 15.497 -45.631 1.00 15.57 126 VAL B N 1
ATOM 11606 C CA . VAL C 1 128 ? 31.862 14.927 -45.078 1.00 16.75 126 VAL B CA 1
ATOM 11607 C C . VAL C 1 128 ? 31.957 13.428 -45.361 1.00 17.83 126 VAL B C 1
ATOM 11608 O O . VAL C 1 128 ? 30.954 12.690 -45.373 1.00 21.75 126 VAL B O 1
ATOM 11621 N N . VAL C 1 129 ? 33.192 12.965 -45.545 1.00 15.78 127 VAL B N 1
ATOM 11622 C CA . VAL C 1 129 ? 33.434 11.593 -45.977 1.00 18.86 127 VAL B CA 1
ATOM 11623 C C . VAL C 1 129 ? 33.466 10.639 -44.795 1.00 17.13 127 VAL B C 1
ATOM 11624 O O . VAL C 1 129 ? 32.993 9.509 -44.894 1.00 19.60 127 VAL B O 1
ATOM 11637 N N . SER C 1 130 ? 34.058 11.041 -43.673 1.00 15.79 128 SER B N 1
ATOM 11638 C CA . SER C 1 130 ? 34.230 10.075 -42.589 1.00 16.94 128 SER B CA 1
ATOM 11639 C C . SER C 1 130 ? 34.613 10.811 -41.316 1.00 21.45 128 SER B C 1
ATOM 11640 O O . SER C 1 130 ? 35.096 11.940 -41.356 1.00 17.78 128 SER B O 1
ATOM 11648 N N . VAL C 1 131 ? 34.397 10.140 -40.182 1.00 16.44 129 VAL B N 1
ATOM 11649 C CA . VAL C 1 131 ? 34.767 10.671 -38.868 1.00 17.42 129 VAL B CA 1
ATOM 11650 C C . VAL C 1 131 ? 35.668 9.688 -38.126 1.00 15.38 129 VAL B C 1
ATOM 11651 O O . VAL C 1 131 ? 35.613 8.468 -38.326 1.00 23.21 129 VAL B O 1
ATOM 11664 N N . ASP C 1 132 ? 36.563 10.251 -37.301 1.00 17.60 130 ASP B N 1
ATOM 11665 C CA . ASP C 1 132 ? 37.408 9.48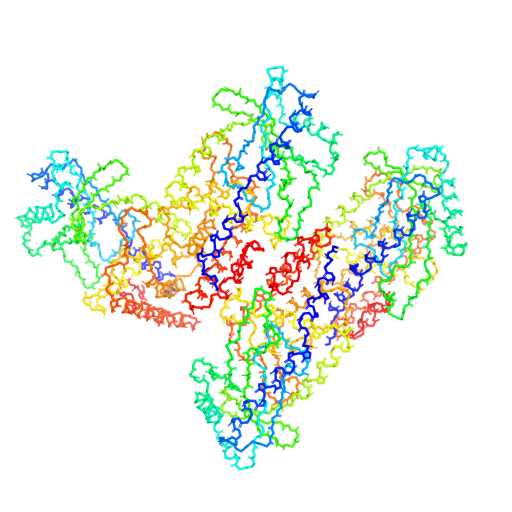8 -36.380 1.00 17.76 130 ASP B CA 1
ATOM 11666 C C . ASP C 1 132 ? 36.790 9.629 -34.976 1.00 20.62 130 ASP B C 1
ATOM 11667 O O . ASP C 1 132 ? 36.836 10.712 -34.382 1.00 19.05 130 ASP B O 1
ATOM 11676 N N . ALA C 1 133 ? 36.232 8.538 -34.427 1.00 18.67 131 ALA B N 1
ATOM 11677 C CA . ALA C 1 133 ? 35.601 8.579 -33.106 1.00 17.14 131 ALA B CA 1
ATOM 11678 C C . ALA C 1 133 ? 36.665 8.292 -32.048 1.00 14.71 131 ALA B C 1
ATOM 11679 O O . ALA C 1 133 ? 37.312 7.254 -32.098 1.00 16.33 131 ALA B O 1
ATOM 11686 N N . VAL C 1 134 ? 36.844 9.221 -31.104 1.00 14.68 132 VAL B N 1
ATOM 11687 C CA . VAL C 1 134 ? 37.952 9.188 -30.142 1.00 15.51 132 VAL B CA 1
ATOM 11688 C C . VAL C 1 134 ? 37.384 9.066 -28.730 1.00 12.91 132 VAL B C 1
ATOM 11689 O O . VAL C 1 134 ? 36.778 10.016 -28.229 1.00 19.70 132 VAL B O 1
ATOM 11702 N N . PRO C 1 135 ? 37.557 7.934 -28.045 1.00 15.82 133 PRO B N 1
ATOM 11703 C CA . PRO C 1 135 ? 37.269 7.905 -26.600 1.00 16.87 133 PRO B CA 1
ATOM 11704 C C . PRO C 1 135 ? 38.234 8.830 -25.871 1.00 14.36 133 PRO B C 1
ATOM 11705 O O . PRO C 1 135 ? 39.435 8.814 -26.138 1.00 17.10 133 PRO B O 1
ATOM 11716 N N . ALA C 1 136 ? 37.710 9.652 -24.958 1.00 16.98 134 ALA B N 1
ATOM 11717 C CA . ALA C 1 136 ? 38.524 10.624 -24.244 1.00 15.13 134 ALA B CA 1
ATOM 11718 C C . ALA C 1 136 ? 38.070 10.782 -22.803 1.00 19.91 134 ALA B C 1
ATOM 11719 O O . ALA C 1 136 ? 36.875 10.718 -22.503 1.00 19.71 134 ALA B O 1
ATOM 11726 N N . PHE C 1 137 ? 39.033 10.978 -21.912 1.00 16.13 135 PHE B N 1
ATOM 11727 C CA . PHE C 1 137 ? 38.757 11.445 -20.563 1.00 16.44 135 PHE B CA 1
ATOM 11728 C C . PHE C 1 137 ? 39.238 12.882 -20.404 1.00 20.44 135 PHE B C 1
ATOM 11729 O O . PHE C 1 137 ? 40.359 13.229 -20.805 1.00 19.66 135 PHE B O 1
ATOM 11746 N N . ASP C 1 138 ? 38.395 13.714 -19.814 1.00 20.06 136 ASP B N 1
ATOM 11747 C CA . ASP C 1 138 ? 38.764 15.071 -19.454 1.00 17.46 136 ASP B CA 1
ATOM 11748 C C . ASP C 1 138 ? 39.344 15.018 -18.056 1.00 20.80 136 ASP B C 1
ATOM 11749 O O . ASP C 1 138 ? 38.611 14.836 -17.090 1.00 21.80 136 ASP B O 1
ATOM 11758 N N . THR C 1 139 ? 40.650 15.202 -17.946 1.00 18.55 137 THR B N 1
ATOM 11759 C CA . THR C 1 139 ? 41.299 15.119 -16.652 1.00 23.12 137 THR B CA 1
ATOM 11760 C C . THR C 1 139 ? 41.423 16.474 -15.958 1.00 29.96 137 THR B C 1
ATOM 11761 O O . THR C 1 139 ? 42.015 16.545 -14.877 1.00 39.60 137 THR B O 1
ATOM 11772 N N . GLY C 1 140 ? 40.878 17.536 -16.545 1.00 25.01 138 GLY B N 1
ATOM 11773 C CA . GLY C 1 140 ? 40.819 18.845 -15.930 1.00 25.80 138 GLY B CA 1
ATOM 11774 C C . GLY C 1 140 ? 41.570 19.861 -16.752 1.00 28.12 138 GLY B C 1
ATOM 11775 O O . GLY C 1 140 ? 40.997 20.846 -17.227 1.00 41.55 138 GLY B O 1
ATOM 11779 N N . ASP C 1 141 ? 42.862 19.623 -16.948 1.00 26.30 139 ASP B N 1
ATOM 11780 C CA . ASP C 1 141 ? 43.700 20.548 -17.693 1.00 22.95 139 ASP B CA 1
ATOM 11781 C C . ASP C 1 141 ? 44.053 20.040 -19.078 1.00 27.73 139 ASP B C 1
ATOM 11782 O O . ASP C 1 141 ? 44.646 20.791 -19.862 1.00 25.36 139 ASP B O 1
ATOM 11791 N N . GLN C 1 142 ? 43.748 18.789 -19.384 1.00 21.43 140 GLN B N 1
ATOM 11792 C CA . GLN C 1 142 ? 44.023 18.259 -20.706 1.00 25.88 140 GLN B CA 1
ATOM 11793 C C . GLN C 1 142 ? 43.126 17.043 -20.891 1.00 23.13 140 GLN B C 1
ATOM 11794 O O . GLN C 1 142 ? 42.335 16.691 -20.010 1.00 19.52 140 GLN B O 1
ATOM 11808 N N . TYR C 1 143 ? 43.213 16.425 -22.051 1.00 17.50 141 TYR B N 1
ATOM 11809 C CA . TYR C 1 143 ? 42.475 15.204 -22.283 1.00 16.61 141 TYR B CA 1
ATOM 11810 C C . TYR C 1 143 ? 43.448 14.050 -22.351 1.00 19.86 141 TYR B C 1
ATOM 11811 O O . TYR C 1 143 ? 44.620 14.239 -22.635 1.00 19.13 141 TYR B O 1
ATOM 11829 N N . GLU C 1 144 ? 42.952 12.851 -22.075 1.00 18.97 142 GLU B N 1
ATOM 11830 C CA . GLU C 1 144 ? 43.689 11.628 -22.361 1.00 19.75 142 GLU B CA 1
ATOM 11831 C C . GLU C 1 144 ? 42.902 10.783 -23.358 1.00 16.77 142 GLU B C 1
ATOM 11832 O O . GLU C 1 144 ? 41.676 10.621 -23.242 1.00 16.10 142 GLU B O 1
ATOM 11844 N N . ILE C 1 145 ? 43.628 10.218 -24.317 1.00 16.70 143 ILE B N 1
ATOM 11845 C CA . ILE C 1 145 ? 43.042 9.381 -25.355 1.00 16.15 143 ILE B CA 1
ATOM 11846 C C . ILE C 1 145 ? 43.865 8.102 -25.503 1.00 17.54 143 ILE B C 1
ATOM 11847 O O . ILE C 1 145 ? 45.030 8.017 -25.066 1.00 18.13 143 ILE B O 1
ATOM 11863 N N . PRO C 1 146 ? 43.271 7.077 -26.107 1.00 14.75 144 PRO B N 1
ATOM 11864 C CA . PRO C 1 146 ? 43.986 5.794 -26.244 1.00 16.83 144 PRO B CA 1
ATOM 11865 C C . PRO C 1 146 ? 45.110 5.830 -27.277 1.00 15.80 144 PRO B C 1
ATOM 11866 O O . PRO C 1 146 ? 45.016 6.488 -28.318 1.00 23.10 144 PRO B O 1
ATOM 11877 N N . ASP C 1 147 ? 46.178 5.077 -26.979 1.00 16.61 145 ASP B N 1
ATOM 11878 C CA . ASP C 1 147 ? 47.396 5.044 -27.801 1.00 20.42 145 ASP B CA 1
ATOM 11879 C C . ASP C 1 147 ? 47.761 3.578 -28.071 1.00 24.58 145 ASP B C 1
ATOM 11880 O O . ASP C 1 147 ? 48.331 2.899 -27.210 1.00 21.49 145 ASP B O 1
ATOM 11889 N N . THR C 1 148 ? 47.428 3.082 -29.265 1.00 18.99 146 THR B N 1
ATOM 11890 C CA . THR C 1 148 ? 47.646 1.672 -29.574 1.00 19.92 146 THR B CA 1
ATOM 11891 C C . THR C 1 148 ? 49.122 1.326 -29.572 1.00 21.32 146 THR B C 1
ATOM 11892 O O . THR C 1 148 ? 49.510 0.220 -29.177 1.00 22.50 146 THR B O 1
ATOM 11903 N N . ALA C 1 149 ? 49.959 2.246 -30.045 1.00 24.11 147 ALA B N 1
ATOM 11904 C CA . ALA C 1 149 ? 51.382 1.954 -30.165 1.00 25.04 147 ALA B CA 1
ATOM 11905 C C . ALA C 1 149 ? 51.978 1.587 -28.815 1.00 34.07 147 ALA B C 1
ATOM 11906 O O . ALA C 1 149 ? 52.709 0.602 -28.697 1.00 28.30 147 ALA B O 1
ATOM 11913 N N . SER C 1 150 ? 51.677 2.378 -27.783 1.00 24.35 148 SER B N 1
ATOM 11914 C CA . SER C 1 150 ? 52.190 2.098 -26.451 1.00 24.62 148 SER B CA 1
ATOM 11915 C C . SER C 1 150 ? 51.311 1.149 -25.643 1.00 24.46 148 SER B C 1
ATOM 11916 O O . SER C 1 150 ? 51.791 0.565 -24.665 1.00 25.02 148 SER B O 1
ATOM 11924 N N . GLY C 1 151 ? 50.038 1.009 -25.992 1.00 25.08 149 GLY B N 1
ATOM 11925 C CA . GLY C 1 151 ? 49.101 0.253 -25.188 1.00 20.95 149 GLY B CA 1
ATOM 11926 C C . GLY C 1 151 ? 48.486 1.020 -24.044 1.00 20.42 149 GLY B C 1
ATOM 11927 O O . GLY C 1 151 ? 47.714 0.433 -23.271 1.00 24.94 149 GLY B O 1
ATOM 11931 N N . LYS C 1 152 ? 48.799 2.300 -23.902 1.00 21.01 150 LYS B N 1
ATOM 11932 C CA . LYS C 1 152 ? 48.315 3.099 -22.785 1.00 30.56 150 LYS B CA 1
ATOM 11933 C C . LYS C 1 152 ? 47.582 4.346 -23.271 1.00 22.91 150 LYS B C 1
ATOM 11934 O O . LYS C 1 152 ? 47.321 4.505 -24.467 1.00 26.64 150 LYS B O 1
ATOM 11953 N N . TRP C 1 153 ? 47.241 5.229 -22.341 1.00 19.73 151 TRP B N 1
ATOM 11954 C CA . TRP C 1 153 ? 46.571 6.476 -22.634 1.00 22.97 151 TRP B CA 1
ATOM 11955 C C . TRP C 1 153 ? 47.611 7.593 -22.671 1.00 20.17 151 TRP B C 1
ATOM 11956 O O . TRP C 1 153 ? 48.536 7.636 -21.849 1.00 24.07 151 TRP B O 1
ATOM 11977 N N . ILE C 1 154 ? 47.455 8.493 -23.630 1.00 17.31 152 ILE B N 1
ATOM 11978 C CA . ILE C 1 154 ? 48.368 9.614 -23.812 1.00 16.84 152 ILE B CA 1
ATOM 11979 C C . ILE C 1 154 ? 47.610 10.921 -23.604 1.00 19.31 152 ILE B C 1
ATOM 11980 O O . ILE C 1 154 ? 46.389 11.000 -23.752 1.00 17.44 152 ILE B O 1
ATOM 11996 N N . LYS C 1 155 ? 48.354 11.963 -23.268 1.00 19.64 153 LYS B N 1
ATOM 11997 C CA . LYS C 1 155 ? 47.762 13.268 -23.034 1.00 17.79 153 LYS B CA 1
ATOM 11998 C C . LYS C 1 155 ? 47.788 14.107 -24.305 1.00 17.31 153 LYS B C 1
ATOM 11999 O O . LYS C 1 155 ? 48.715 14.024 -25.109 1.00 17.96 153 LYS B O 1
ATOM 12018 N N . THR C 1 156 ? 46.749 14.914 -24.476 1.00 15.73 154 THR B N 1
ATOM 12019 C CA . THR C 1 156 ? 46.659 15.869 -25.576 1.00 15.73 154 THR B CA 1
ATOM 12020 C C . THR C 1 156 ? 45.848 17.100 -25.181 1.00 16.01 154 THR B C 1
ATOM 12021 O O . THR C 1 156 ? 44.937 17.033 -24.347 1.00 17.66 154 THR B O 1
ATOM 12032 N N . ASP C 1 157 ? 46.157 18.235 -25.809 1.00 18.28 155 ASP B N 1
ATOM 12033 C CA . ASP C 1 157 ? 45.338 19.439 -25.659 1.00 21.19 155 ASP B CA 1
ATOM 12034 C C . ASP C 1 157 ? 45.188 20.079 -27.022 1.00 20.16 155 ASP B C 1
ATOM 12035 O O . ASP C 1 157 ? 46.002 20.927 -27.414 1.00 22.27 155 ASP B O 1
ATOM 12044 N N . PRO C 1 158 ? 44.161 19.697 -27.781 1.00 23.14 156 PRO B N 1
ATOM 12045 C CA . PRO C 1 158 ? 44.020 20.261 -29.132 1.00 25.83 156 PRO B CA 1
ATOM 12046 C C . PRO C 1 158 ? 43.927 21.773 -29.133 1.00 22.56 156 PRO B C 1
ATOM 12047 O O . PRO C 1 158 ? 44.232 22.395 -30.163 1.00 21.76 156 PRO B O 1
ATOM 12058 N N . GLU C 1 159 ? 43.549 22.393 -28.014 1.00 21.75 157 GLU B N 1
ATOM 12059 C CA . GLU C 1 159 ? 43.479 23.846 -28.015 1.00 25.39 157 GLU B CA 1
ATOM 12060 C C . GLU C 1 159 ? 44.852 24.480 -28.190 1.00 23.09 157 GLU B C 1
ATOM 12061 O O . GLU C 1 159 ? 44.942 25.569 -28.760 1.00 19.64 157 GLU B O 1
ATOM 12073 N N . ILE C 1 160 ? 45.922 23.826 -27.707 1.00 22.17 158 ILE B N 1
ATOM 12074 C CA . ILE C 1 160 ? 47.267 24.377 -27.886 1.00 19.31 158 ILE B CA 1
ATOM 12075 C C . ILE C 1 160 ? 47.666 24.320 -29.354 1.00 16.67 158 ILE B C 1
ATOM 12076 O O . ILE C 1 160 ? 48.270 25.259 -29.878 1.00 18.67 158 ILE B O 1
ATOM 12092 N N . HIS C 1 161 ? 47.338 23.202 -30.026 1.00 19.06 159 HIS B N 1
ATOM 12093 C CA . HIS C 1 161 ? 47.526 23.077 -31.462 1.00 17.61 159 HIS B CA 1
ATOM 12094 C C . HIS C 1 161 ? 46.764 24.161 -32.216 1.00 19.01 159 HIS B C 1
ATOM 12095 O O . HIS C 1 161 ? 47.279 24.733 -33.172 1.00 17.33 159 HIS B O 1
ATOM 12109 N N . LYS C 1 162 ? 45.544 24.461 -31.794 1.00 19.38 160 LYS B N 1
ATOM 12110 C CA . LYS C 1 162 ? 44.800 25.560 -32.407 1.00 24.03 160 LYS B CA 1
ATOM 12111 C C . LYS C 1 162 ? 45.513 26.895 -32.220 1.00 17.55 160 LYS B C 1
ATOM 12112 O O . LYS C 1 162 ? 45.618 27.677 -33.167 1.00 17.61 160 LYS B O 1
ATOM 12131 N N . ASP C 1 163 ? 46.010 27.173 -31.007 1.00 20.53 161 ASP B N 1
ATOM 12132 C CA . ASP C 1 163 ? 46.655 28.457 -30.750 1.00 20.85 161 ASP B CA 1
ATOM 12133 C C . ASP C 1 163 ? 47.923 28.602 -31.566 1.00 21.22 161 ASP B C 1
ATOM 12134 O O . ASP C 1 163 ? 48.202 29.681 -32.102 1.00 21.95 161 ASP B O 1
ATOM 12143 N N . LYS C 1 164 ? 48.693 27.514 -31.700 1.00 18.97 162 LYS B N 1
ATOM 12144 C CA . LYS C 1 164 ? 49.954 27.605 -32.424 1.00 18.94 162 LYS B CA 1
ATOM 12145 C C . LYS C 1 164 ? 49.714 27.804 -33.910 1.00 16.59 162 LYS B C 1
ATOM 12146 O O . LYS C 1 164 ? 50.462 28.552 -34.552 1.00 19.97 162 LYS B O 1
ATOM 12165 N N . ALA C 1 165 ? 48.660 27.191 -34.449 1.00 16.72 163 ALA B N 1
ATOM 12166 C CA . ALA C 1 165 ? 48.308 27.399 -35.854 1.00 17.98 163 ALA B CA 1
ATOM 12167 C C . ALA C 1 165 ? 47.839 28.830 -36.102 1.00 18.34 163 ALA B C 1
ATOM 12168 O O . ALA C 1 165 ? 48.279 29.479 -37.062 1.00 17.36 163 ALA B O 1
ATOM 12175 N N . THR C 1 166 ? 46.979 29.356 -35.222 1.00 22.55 164 THR B N 1
ATOM 12176 C CA . THR C 1 166 ? 46.550 30.748 -35.343 1.00 18.55 164 THR B CA 1
ATOM 12177 C C . THR C 1 166 ? 47.736 31.704 -35.285 1.00 18.88 164 THR B C 1
ATOM 12178 O O . THR C 1 166 ? 47.791 32.672 -36.055 1.00 20.70 164 THR B O 1
ATOM 12189 N N . ALA C 1 167 ? 48.699 31.463 -34.388 1.00 18.84 165 ALA B N 1
ATOM 12190 C CA . ALA C 1 167 ? 49.861 32.342 -34.322 1.00 20.15 165 ALA B CA 1
ATOM 12191 C C . ALA C 1 167 ? 50.699 32.296 -35.609 1.00 21.49 165 ALA B C 1
ATOM 12192 O O . ALA C 1 167 ? 51.152 33.343 -36.102 1.00 23.29 165 ALA B O 1
ATOM 12199 N N . ALA C 1 168 ? 50.919 31.099 -36.171 1.00 20.57 166 ALA B N 1
ATOM 12200 C CA . ALA C 1 168 ? 51.687 30.993 -37.416 1.00 19.62 166 ALA B CA 1
ATOM 12201 C C . ALA C 1 168 ? 50.960 31.687 -38.569 1.00 18.46 166 ALA B C 1
ATOM 12202 O O . ALA C 1 168 ? 51.581 32.374 -39.401 1.00 19.18 166 ALA B O 1
ATOM 12209 N N . HIS C 1 169 ? 49.636 31.530 -38.613 1.00 18.03 167 HIS B N 1
ATOM 12210 C CA . HIS C 1 169 ? 48.813 32.137 -39.659 1.00 23.18 167 HIS B CA 1
ATOM 12211 C C . HIS C 1 169 ? 48.900 33.666 -39.610 1.00 19.38 167 HIS B C 1
ATOM 12212 O O . HIS C 1 169 ? 49.158 34.327 -40.621 1.00 18.85 167 HIS B O 1
ATOM 12226 N N . GLN C 1 170 ? 48.718 34.242 -38.420 1.00 19.27 168 GLN B N 1
ATOM 12227 C CA . GLN C 1 170 ? 48.861 35.681 -38.245 1.00 20.72 168 GLN B CA 1
ATOM 12228 C C . GLN C 1 170 ? 50.228 36.169 -38.707 1.00 20.51 168 GLN B C 1
ATOM 12229 O O . GLN C 1 170 ? 50.338 37.242 -39.302 1.00 25.75 168 GLN B O 1
ATOM 12243 N N . ALA C 1 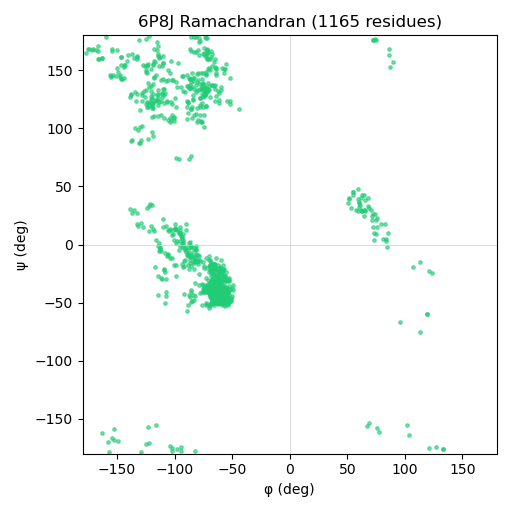171 ? 51.277 35.382 -38.473 1.00 19.98 169 ALA B N 1
ATOM 12244 C CA . ALA C 1 171 ? 52.623 35.813 -38.832 1.00 22.28 169 ALA B CA 1
ATOM 12245 C C . ALA C 1 171 ? 52.951 35.593 -40.306 1.00 23.03 169 ALA B C 1
ATOM 12246 O O . ALA C 1 171 ? 54.026 36.014 -40.756 1.00 24.13 169 ALA B O 1
ATOM 12253 N N . TYR C 1 172 ? 52.048 34.975 -41.059 1.00 18.36 170 TYR B N 1
ATOM 12254 C CA . TYR C 1 172 ? 52.278 34.600 -42.453 1.00 17.65 170 TYR B CA 1
ATOM 12255 C C . TYR C 1 172 ? 51.247 35.252 -43.369 1.00 19.48 170 TYR B C 1
ATOM 12256 O O . TYR C 1 172 ? 50.839 34.669 -44.376 1.00 20.00 170 TYR B O 1
ATOM 12274 N N . ALA C 1 173 ? 50.834 36.469 -43.033 1.00 22.40 171 ALA B N 1
ATOM 12275 C CA . ALA C 1 173 ? 49.903 37.238 -43.854 1.00 20.33 171 ALA B CA 1
ATOM 12276 C C . ALA C 1 173 ? 48.636 36.439 -44.151 1.00 19.44 171 ALA B C 1
ATOM 12277 O O . ALA C 1 173 ? 48.022 36.590 -45.211 1.00 22.29 171 ALA B O 1
ATOM 12284 N N . ASN C 1 174 ? 48.248 35.582 -43.206 1.00 20.32 172 ASN B N 1
ATOM 12285 C CA . ASN C 1 174 ? 47.027 34.783 -43.274 1.00 18.60 172 ASN B CA 1
ATOM 12286 C C . ASN C 1 174 ? 47.073 33.762 -44.405 1.00 15.93 172 ASN B C 1
ATOM 12287 O O . ASN C 1 174 ? 46.040 33.408 -44.968 1.00 21.00 172 ASN B O 1
ATOM 12298 N N . GLU C 1 175 ? 48.272 33.290 -44.753 1.00 17.07 173 GLU B N 1
ATOM 12299 C CA . GLU C 1 175 ? 48.427 32.310 -45.824 1.00 18.82 173 GLU B CA 1
ATOM 12300 C C . GLU C 1 175 ? 48.877 30.950 -45.316 1.00 17.19 173 GLU B C 1
ATOM 12301 O O . GLU C 1 175 ? 48.938 30.008 -46.103 1.00 17.52 173 GLU B O 1
ATOM 12313 N N . TRP C 1 176 ? 49.190 30.824 -44.023 1.00 19.68 174 TRP B N 1
ATOM 12314 C CA . TRP C 1 176 ? 49.797 29.610 -43.496 1.00 18.25 174 TRP B CA 1
ATOM 12315 C C . TRP C 1 176 ? 48.834 28.431 -43.602 1.00 13.66 174 TRP B C 1
ATOM 12316 O O . TRP C 1 176 ? 49.184 27.362 -44.114 1.00 14.68 174 TRP B O 1
ATOM 12337 N N . LYS C 1 177 ? 47.611 28.604 -43.104 1.00 14.95 175 LYS B N 1
ATOM 12338 C CA . LYS C 1 177 ? 46.691 27.471 -43.099 1.00 13.65 175 LYS B CA 1
ATOM 12339 C C . LYS C 1 177 ? 46.407 26.998 -44.516 1.00 14.81 175 LYS B C 1
ATOM 12340 O O . LYS C 1 177 ? 46.315 25.791 -44.759 1.00 16.64 175 LYS B O 1
ATOM 12359 N N . GLY C 1 178 ? 46.294 27.935 -45.470 1.00 17.02 176 GLY B N 1
ATOM 12360 C CA . GLY C 1 178 ? 46.111 27.542 -46.861 1.00 16.61 176 GLY B CA 1
ATOM 12361 C C . GLY C 1 178 ? 47.249 26.684 -47.400 1.00 14.46 176 GLY B C 1
ATOM 12362 O O . GLY C 1 178 ? 47.017 25.725 -48.137 1.00 14.26 176 GLY B O 1
ATOM 12366 N N . LEU C 1 179 ? 48.488 27.096 -47.161 1.00 17.02 177 LEU B N 1
ATOM 12367 C CA . LEU C 1 179 ? 49.638 26.342 -47.651 1.00 21.20 177 LEU B CA 1
ATOM 12368 C C . LEU C 1 179 ? 49.653 24.932 -47.058 1.00 19.10 177 LEU B C 1
ATOM 12369 O O . LEU C 1 179 ? 49.886 23.937 -47.761 1.00 12.78 177 LEU B O 1
ATOM 12385 N N . VAL C 1 180 ? 49.361 24.829 -45.761 1.00 17.02 178 VAL B N 1
ATOM 12386 C CA . VAL C 1 180 ? 49.258 23.520 -45.121 1.00 12.50 178 VAL B CA 1
ATOM 12387 C C . VAL C 1 180 ? 48.190 22.649 -45.789 1.00 14.34 178 VAL B C 1
ATOM 12388 O O . VAL C 1 180 ? 48.415 21.465 -46.054 1.00 15.76 178 VAL B O 1
ATOM 12401 N N . ARG C 1 181 ? 47.010 23.206 -46.040 1.00 13.64 179 ARG B N 1
ATOM 12402 C CA . ARG C 1 181 ? 45.956 22.437 -46.697 1.00 12.50 179 ARG B CA 1
ATOM 12403 C C . ARG C 1 181 ? 46.340 21.994 -48.103 1.00 14.40 179 ARG B C 1
ATOM 12404 O O . ARG C 1 181 ? 45.927 20.921 -48.540 1.00 13.14 179 ARG B O 1
ATOM 12425 N N . MET C 1 182 ? 47.083 22.817 -48.845 1.00 15.48 180 MET B N 1
ATOM 12426 C CA . MET C 1 182 ? 47.467 22.441 -50.199 1.00 15.28 180 MET B CA 1
ATOM 12427 C C . MET C 1 182 ? 48.489 21.308 -50.191 1.00 13.99 180 MET B C 1
ATOM 12428 O O . MET C 1 182 ? 48.406 20.387 -51.006 1.00 14.57 180 MET B O 1
ATOM 12442 N N . VAL C 1 183 ? 49.444 21.334 -49.260 1.00 13.65 181 VAL B N 1
ATOM 12443 C CA . VAL C 1 183 ? 50.401 20.242 -49.172 1.00 14.07 181 VAL B CA 1
ATOM 12444 C C . VAL C 1 183 ? 49.725 18.969 -48.672 1.00 12.64 181 VAL B C 1
ATOM 12445 O O . VAL C 1 183 ? 50.091 17.858 -49.097 1.00 13.94 181 VAL B O 1
ATOM 12458 N N . LYS C 1 184 ? 48.721 19.084 -47.790 1.00 12.27 182 LYS B N 1
ATOM 12459 C CA . LYS C 1 184 ? 48.005 17.887 -47.380 1.00 12.74 182 LYS B CA 1
ATOM 12460 C C . LYS C 1 184 ? 47.195 17.341 -48.551 1.00 15.82 182 LYS B C 1
ATOM 12461 O O . LYS C 1 184 ? 47.023 16.124 -48.669 1.00 15.41 182 LYS B O 1
ATOM 12480 N N . TYR C 1 185 ? 46.720 18.223 -49.437 1.00 15.22 183 TYR B N 1
ATOM 12481 C CA . TYR C 1 185 ? 46.024 17.759 -50.634 1.00 15.75 183 TYR B CA 1
ATOM 12482 C C . TYR C 1 185 ? 46.972 16.944 -51.513 1.00 14.89 183 TYR B C 1
ATOM 12483 O O . TYR C 1 185 ? 46.619 15.861 -52.002 1.00 16.06 183 TYR B O 1
ATOM 12501 N N . TRP C 1 186 ? 48.177 17.467 -51.745 1.00 12.92 184 TRP B N 1
ATOM 12502 C CA . TRP C 1 186 ? 49.220 16.699 -52.432 1.00 14.27 184 TRP B CA 1
ATOM 12503 C C . TRP C 1 186 ? 49.467 15.353 -51.748 1.00 13.85 184 TRP B C 1
ATOM 12504 O O . TRP C 1 186 ? 49.595 14.311 -52.398 1.00 16.08 184 TRP B O 1
ATOM 12525 N N . ASN C 1 187 ? 49.595 15.368 -50.422 1.00 12.82 185 ASN B N 1
ATOM 12526 C CA . ASN C 1 187 ? 49.901 14.147 -49.675 1.00 17.36 185 ASN B CA 1
ATOM 12527 C C . ASN C 1 187 ? 48.823 13.091 -49.828 1.00 16.06 185 ASN B C 1
ATOM 12528 O O . ASN C 1 187 ? 49.128 11.895 -49.730 1.00 17.47 185 ASN B O 1
ATOM 12539 N N . ASN C 1 188 ? 47.568 13.500 -50.072 1.00 13.59 186 ASN B N 1
ATOM 12540 C CA . ASN C 1 188 ? 46.459 12.572 -50.242 1.00 13.28 186 ASN B CA 1
ATOM 12541 C C . ASN C 1 188 ? 46.329 12.086 -51.678 1.00 13.58 186 ASN B C 1
ATOM 12542 O O . ASN C 1 188 ? 45.506 11.207 -51.939 1.00 17.45 186 ASN B O 1
ATOM 12553 N N . ASN C 1 189 ? 47.166 12.554 -52.584 1.00 13.57 187 ASN B N 1
ATOM 12554 C CA . ASN C 1 189 ? 46.971 12.268 -54.000 1.00 14.28 187 ASN B CA 1
ATOM 12555 C C . ASN C 1 189 ? 47.126 10.775 -54.285 1.00 19.36 187 ASN B C 1
ATOM 12556 O O . ASN C 1 189 ? 48.193 10.211 -54.004 1.00 18.17 187 ASN B O 1
ATOM 12567 N N . PRO C 1 190 ? 46.121 10.111 -54.872 1.00 17.54 188 PRO B N 1
ATOM 12568 C CA . PRO C 1 190 ? 46.254 8.667 -55.179 1.00 15.24 188 PRO B CA 1
ATOM 12569 C C . PRO C 1 190 ? 47.392 8.323 -56.116 1.00 16.66 188 PRO B C 1
ATOM 12570 O O . PRO C 1 190 ? 47.689 7.124 -56.277 1.00 17.41 188 PRO B O 1
ATOM 12581 N N . LYS C 1 191 ? 47.986 9.303 -56.786 1.00 17.79 189 LYS B N 1
ATOM 12582 C CA . LYS C 1 191 ? 49.101 9.013 -57.675 1.00 15.73 189 LYS B CA 1
ATOM 12583 C C . LYS C 1 191 ? 50.256 8.406 -56.910 1.00 15.91 189 LYS B C 1
ATOM 12584 O O . LYS C 1 191 ? 51.105 7.745 -57.500 1.00 16.44 189 LYS B O 1
ATOM 12603 N N . HIS C 1 192 ? 50.305 8.621 -55.597 1.00 18.02 190 HIS B N 1
ATOM 12604 C CA . HIS C 1 192 ? 51.394 8.082 -54.803 1.00 16.43 190 HIS B CA 1
ATOM 12605 C C . HIS C 1 192 ? 51.171 6.632 -54.388 1.00 18.93 190 HIS B C 1
ATOM 12606 O O . HIS C 1 192 ? 52.054 6.036 -53.766 1.00 21.30 190 HIS B O 1
ATOM 12620 N N . GLY C 1 193 ? 50.020 6.059 -54.693 1.00 16.46 191 GLY B N 1
ATOM 12621 C CA . GLY C 1 193 ? 49.710 4.730 -54.232 1.00 21.60 191 GLY B CA 1
ATOM 12622 C C . GLY C 1 193 ? 48.737 4.733 -53.073 1.00 16.95 191 GLY B C 1
ATOM 12623 O O . GLY C 1 193 ? 48.075 5.732 -52.776 1.00 18.65 191 GLY B O 1
ATOM 12627 N N . ASP C 1 194 ? 48.677 3.576 -52.402 1.00 24.39 192 ASP B N 1
ATOM 12628 C CA . ASP C 1 194 ? 47.885 3.319 -51.199 1.00 37.15 192 ASP B CA 1
ATOM 12629 C C . ASP C 1 194 ? 48.513 3.886 -49.924 1.00 30.70 192 ASP B C 1
ATOM 12630 O O . ASP C 1 194 ? 47.835 3.962 -48.887 1.00 27.25 192 ASP B O 1
ATOM 12639 N N . LEU C 1 195 ? 49.785 4.267 -49.979 1.00 21.79 193 LEU B N 1
ATOM 12640 C CA . LEU C 1 195 ? 50.549 4.753 -48.835 1.00 20.52 193 LEU B CA 1
ATOM 12641 C C . LEU C 1 195 ? 50.936 6.206 -49.078 1.00 16.69 193 LEU B C 1
ATOM 12642 O O . LEU C 1 195 ? 51.600 6.523 -50.065 1.00 22.80 193 LEU B O 1
ATOM 12658 N N . LYS C 1 196 ? 50.548 7.081 -48.168 1.00 15.57 194 LYS B N 1
ATOM 12659 C CA . LYS C 1 196 ? 50.822 8.500 -48.332 1.00 14.62 194 LYS B CA 1
ATOM 12660 C C . LYS C 1 196 ? 52.326 8.771 -48.198 1.00 17.33 194 LYS B C 1
ATOM 12661 O O . LYS C 1 196 ? 53.035 8.054 -47.490 1.00 17.42 194 LYS B O 1
ATOM 12680 N N . PRO C 1 197 ? 52.840 9.793 -48.880 1.00 15.96 195 PRO B N 1
ATOM 12681 C CA . PRO C 1 197 ? 54.256 10.141 -48.675 1.00 15.91 195 PRO B CA 1
ATOM 12682 C C . PRO C 1 197 ? 54.618 10.426 -47.226 1.00 15.65 195 PRO B C 1
ATOM 12683 O O . PRO C 1 197 ? 55.674 9.985 -46.761 1.00 18.05 195 PRO B O 1
ATOM 12694 N N . VAL C 1 198 ? 53.770 11.159 -46.510 1.00 14.47 196 VAL B N 1
ATOM 12695 C CA . VAL C 1 198 ? 54.015 11.536 -45.111 1.00 14.00 196 VAL B CA 1
ATOM 12696 C C . VAL C 1 198 ? 52.893 10.959 -44.251 1.00 14.28 196 VAL B C 1
ATOM 12697 O O . VAL C 1 198 ? 51.719 11.280 -44.456 1.00 16.52 196 VAL B O 1
ATOM 12710 N N . LYS C 1 199 ? 53.253 10.126 -43.277 1.00 16.03 197 LYS B N 1
ATOM 12711 C CA . LYS C 1 199 ? 52.336 9.570 -42.317 1.00 18.90 197 LYS B CA 1
ATOM 12712 C C . LYS C 1 199 ? 52.745 10.017 -40.914 1.00 15.14 197 LYS B C 1
ATOM 12713 O O . LYS C 1 199 ? 53.916 9.843 -40.538 1.00 16.47 197 LYS B O 1
ATOM 12732 N N . PRO C 1 200 ? 51.824 10.567 -40.093 1.00 15.18 198 PRO B N 1
ATOM 12733 C CA . PRO C 1 200 ? 50.444 10.939 -40.416 1.00 14.61 198 PRO B CA 1
ATOM 12734 C C . PRO C 1 200 ? 50.366 12.306 -41.115 1.00 19.57 198 PRO B C 1
ATOM 12735 O O . PRO C 1 200 ? 51.325 13.063 -41.161 1.00 15.62 198 PRO B O 1
ATOM 12746 N N . SER C 1 201 ? 49.207 12.588 -41.702 1.00 15.61 199 SER B N 1
ATOM 12747 C CA . SER C 1 201 ? 48.957 13.888 -42.309 1.00 13.40 199 SER B CA 1
ATOM 12748 C C . SER C 1 201 ? 49.245 15.027 -41.334 1.00 14.13 199 SER B C 1
ATOM 12749 O O . SER C 1 201 ? 49.803 16.061 -41.718 1.00 14.43 199 SER B O 1
ATOM 12757 N N . PHE C 1 202 ? 48.868 14.855 -40.068 1.00 16.90 200 PHE B N 1
ATOM 12758 C CA . PHE C 1 202 ? 49.123 15.874 -39.055 1.00 19.35 200 PHE B CA 1
ATOM 12759 C C . PHE C 1 202 ? 50.599 16.287 -39.007 1.00 12.73 200 PHE B C 1
ATOM 12760 O O . PHE C 1 202 ? 50.904 17.441 -38.652 1.00 12.70 200 PHE B O 1
ATOM 12777 N N . LEU C 1 203 ? 51.531 15.382 -39.337 1.00 13.54 201 LEU B N 1
ATOM 12778 C CA . LEU C 1 203 ? 52.954 15.730 -39.313 1.00 13.08 201 LEU B CA 1
ATOM 12779 C C . LEU C 1 203 ? 53.285 16.896 -40.239 1.00 12.94 201 LEU B C 1
ATOM 12780 O O . LEU C 1 203 ? 54.207 17.674 -39.957 1.00 14.58 201 LEU B O 1
ATOM 12796 N N . ILE C 1 204 ? 52.598 17.000 -41.380 1.00 12.92 202 ILE B N 1
ATOM 12797 C CA . ILE C 1 204 ? 52.837 18.128 -42.271 1.00 14.03 202 ILE B CA 1
ATOM 12798 C C . ILE C 1 204 ? 52.582 19.435 -41.540 1.00 14.00 202 ILE B C 1
ATOM 12799 O O . ILE C 1 204 ? 53.320 20.404 -41.707 1.00 15.74 202 ILE B O 1
ATOM 12815 N N . GLU C 1 205 ? 51.504 19.490 -40.745 1.00 12.52 203 GLU B N 1
ATOM 12816 C CA . GLU C 1 205 ? 51.160 20.709 -40.011 1.00 12.95 203 GLU B CA 1
ATOM 12817 C C . GLU C 1 205 ? 52.159 20.983 -38.891 1.00 14.76 203 GLU B C 1
ATOM 12818 O O . GLU C 1 205 ? 52.576 22.125 -38.673 1.00 13.98 203 GLU B O 1
ATOM 12830 N N . VAL C 1 206 ? 52.559 19.943 -38.183 1.00 13.37 204 VAL B N 1
ATOM 12831 C CA . VAL C 1 206 ? 53.571 20.091 -37.137 1.00 14.12 204 VAL B CA 1
ATOM 12832 C C . VAL C 1 206 ? 54.872 20.642 -37.716 1.00 13.65 204 VAL B C 1
ATOM 12833 O O . VAL C 1 206 ? 55.478 21.581 -37.178 1.00 16.77 204 VAL B O 1
ATOM 12846 N N . MET C 1 207 ? 55.315 20.079 -38.829 1.00 16.01 205 MET B N 1
ATOM 12847 C CA . MET C 1 207 ? 56.547 20.540 -39.458 1.00 15.59 205 MET B CA 1
ATOM 12848 C C . MET C 1 207 ? 56.413 21.982 -39.937 1.00 16.30 205 MET B C 1
ATOM 12849 O O . MET C 1 207 ? 57.354 22.780 -39.826 1.00 16.51 205 MET B O 1
ATOM 12863 N N . ALA C 1 208 ? 55.241 22.331 -40.484 1.00 15.54 206 ALA B N 1
ATOM 12864 C CA . ALA C 1 208 ? 54.997 23.660 -41.038 1.00 18.48 206 ALA B CA 1
ATOM 12865 C C . ALA C 1 208 ? 55.113 24.763 -40.002 1.00 18.25 206 ALA B C 1
ATOM 12866 O O . ALA C 1 208 ? 55.379 25.913 -40.365 1.00 18.06 206 ALA B O 1
ATOM 12873 N N . LEU C 1 209 ? 54.890 24.447 -38.721 1.00 16.37 207 LEU B N 1
ATOM 12874 C CA . LEU C 1 209 ? 55.109 25.444 -37.678 1.00 18.95 207 LEU B CA 1
ATOM 12875 C C . LEU C 1 209 ? 56.545 25.971 -37.673 1.00 20.26 207 LEU B C 1
ATOM 12876 O O . LEU C 1 209 ? 56.774 27.107 -37.257 1.00 20.28 207 LEU B O 1
ATOM 12892 N N . GLU C 1 210 ? 57.519 25.180 -38.132 1.00 14.53 208 GLU B N 1
ATOM 12893 C CA . GLU C 1 210 ? 58.906 25.621 -38.234 1.00 17.35 208 GLU B CA 1
ATOM 12894 C C . GLU C 1 210 ? 59.419 25.768 -39.649 1.00 26.45 208 GLU B C 1
ATOM 12895 O O . GLU C 1 210 ? 60.317 26.582 -39.869 1.00 21.91 208 GLU B O 1
ATOM 12907 N N . CYS C 1 211 ? 58.887 24.991 -40.595 1.00 15.90 209 CYS B N 1
ATOM 12908 C CA . CYS C 1 211 ? 59.391 24.955 -41.978 1.00 18.51 209 CYS B CA 1
ATOM 12909 C C . CYS C 1 211 ? 58.845 26.093 -42.834 1.00 23.02 209 CYS B C 1
ATOM 12910 O O . CYS C 1 211 ? 59.361 26.341 -43.927 1.00 22.04 209 CYS B O 1
ATOM 12918 N N . LEU C 1 212 ? 57.810 26.776 -42.373 1.00 16.84 210 LEU B N 1
ATOM 12919 C CA . LEU C 1 212 ? 57.405 28.067 -42.909 1.00 16.88 210 LEU B CA 1
ATOM 12920 C C . LEU C 1 212 ? 57.880 29.126 -41.929 1.00 18.98 210 LEU B C 1
ATOM 12921 O O . LEU C 1 212 ? 57.539 29.073 -40.741 1.00 20.47 210 LEU B O 1
ATOM 12937 N N . TYR C 1 213 ? 58.685 30.074 -42.413 1.00 19.84 211 TYR B N 1
ATOM 12938 C CA . TYR C 1 213 ? 59.283 31.070 -41.542 1.00 20.90 211 TYR B CA 1
ATOM 12939 C C . TYR C 1 213 ? 59.586 32.306 -42.367 1.00 22.54 211 TYR B C 1
ATOM 12940 O O . TYR C 1 213 ? 59.524 32.276 -43.589 1.00 19.77 211 TYR B O 1
ATOM 12958 N N . GLY C 1 214 ? 59.917 33.399 -41.675 1.00 20.51 212 GLY B N 1
ATOM 12959 C CA . GLY C 1 214 ? 60.279 34.644 -42.332 1.00 23.84 212 GLY B CA 1
ATOM 12960 C C . GLY C 1 214 ? 59.112 35.402 -42.914 1.00 18.53 212 GLY B C 1
ATOM 12961 O O . GLY C 1 214 ? 59.327 36.389 -43.629 1.00 23.61 212 GLY B O 1
ATOM 12965 N N . GLY C 1 215 ? 57.893 34.978 -42.610 1.00 17.82 213 GLY B N 1
ATOM 12966 C CA . GLY C 1 215 ? 56.708 35.616 -43.141 1.00 24.82 213 GLY B CA 1
ATOM 12967 C C . GLY C 1 215 ? 56.500 35.277 -44.606 1.00 19.58 213 GLY B C 1
ATOM 12968 O O . GLY C 1 215 ? 57.276 34.565 -45.236 1.00 19.35 213 GLY B O 1
ATOM 12972 N N . TRP C 1 216 ? 55.386 35.782 -45.132 1.00 17.43 214 TRP B N 1
ATOM 12973 C CA . TRP C 1 216 ? 55.005 35.524 -46.515 1.00 18.13 214 TRP B CA 1
ATOM 12974 C C . TRP C 1 216 ? 55.953 36.265 -47.448 1.00 21.99 214 TRP B C 1
ATOM 12975 O O . TRP C 1 216 ? 56.253 37.443 -47.233 1.00 22.73 214 TRP B O 1
ATOM 12996 N N . GLY C 1 217 ? 56.449 35.556 -48.469 1.00 18.50 215 GLY B N 1
ATOM 12997 C CA . GLY C 1 217 ? 57.448 36.091 -49.366 1.00 18.15 215 GLY B CA 1
ATOM 12998 C C . GLY C 1 217 ? 56.924 36.798 -50.604 1.00 22.11 215 GLY B C 1
ATOM 12999 O O . GLY C 1 217 ? 57.699 37.492 -51.268 1.00 21.70 215 GLY B O 1
ATOM 13003 N N . GLY C 1 218 ? 55.638 36.655 -50.926 1.00 21.68 216 GLY B N 1
ATOM 13004 C CA . GLY C 1 218 ? 55.011 37.356 -52.039 1.00 25.55 216 GLY B CA 1
ATOM 13005 C C . GLY C 1 218 ? 54.342 36.459 -53.068 1.00 26.38 216 GLY B C 1
ATOM 13006 O O . GLY C 1 218 ? 53.437 36.926 -53.780 1.00 19.01 216 GLY B O 1
ATOM 13010 N N . SER C 1 219 ? 54.756 35.196 -53.192 1.00 18.89 217 SER B N 1
ATOM 13011 C CA . SER C 1 219 ? 54.257 34.298 -54.250 1.00 21.47 217 SER B CA 1
ATOM 13012 C C . SER C 1 219 ? 53.846 32.912 -53.758 1.00 18.91 217 SER B C 1
ATOM 13013 O O . SER C 1 219 ? 54.632 32.207 -53.112 1.00 19.36 217 SER B O 1
ATOM 13021 N N . PHE C 1 220 ? 52.642 32.477 -54.135 1.00 17.99 218 PHE B N 1
ATOM 13022 C CA . PHE C 1 220 ? 52.246 31.097 -53.849 1.00 17.41 218 PHE B CA 1
ATOM 13023 C C . PHE C 1 220 ? 53.216 30.104 -54.478 1.00 17.38 218 PHE B C 1
ATOM 13024 O O . PHE C 1 220 ? 53.599 29.120 -53.847 1.00 15.82 218 PHE B O 1
ATOM 13041 N N . ASP C 1 221 ? 53.611 30.317 -55.731 1.00 20.53 219 ASP B N 1
ATOM 13042 C CA . ASP C 1 221 ? 54.390 29.254 -56.370 1.00 20.57 219 ASP B CA 1
ATOM 13043 C C . ASP C 1 221 ? 55.752 29.089 -55.702 1.00 20.18 219 ASP B C 1
ATOM 13044 O O . ASP C 1 221 ? 56.164 27.964 -55.382 1.00 19.60 219 ASP B O 1
ATOM 13053 N N . ARG C 1 222 ? 56.415 30.197 -55.402 1.00 18.36 220 ARG B N 1
ATOM 13054 C CA . ARG C 1 222 ? 57.694 30.134 -54.702 1.00 16.32 220 ARG B CA 1
ATOM 13055 C C . ARG C 1 222 ? 57.518 29.596 -53.287 1.00 20.63 220 ARG B C 1
ATOM 13056 O O . ARG C 1 222 ? 58.329 28.778 -52.822 1.00 20.22 220 ARG B O 1
ATOM 13077 N N . GLU C 1 223 ? 56.492 30.059 -52.562 1.00 15.96 221 GLU B N 1
ATOM 13078 C CA . GLU C 1 223 ? 56.318 29.546 -51.204 1.00 16.50 221 GLU B CA 1
ATOM 13079 C C . GLU C 1 223 ? 56.123 28.038 -51.215 1.00 15.75 221 GLU B C 1
ATOM 13080 O O . GLU C 1 223 ? 56.676 27.325 -50.371 1.00 18.52 221 GLU B O 1
ATOM 13092 N N . ILE C 1 224 ? 55.329 27.523 -52.153 1.00 15.89 222 ILE B N 1
ATOM 13093 C CA . ILE C 1 224 ? 55.109 26.082 -52.204 1.00 17.66 222 ILE B CA 1
ATOM 13094 C C . ILE C 1 224 ? 56.409 25.346 -52.518 1.00 17.04 222 ILE B C 1
ATOM 13095 O O . ILE C 1 224 ? 56.743 24.349 -51.865 1.00 18.99 222 ILE B O 1
ATOM 13111 N N . GLN C 1 225 ? 57.175 25.832 -53.495 1.00 15.73 223 GLN B N 1
ATOM 13112 C CA . GLN C 1 225 ? 58.428 25.154 -53.858 1.00 15.06 223 GLN B CA 1
ATOM 13113 C C . GLN C 1 225 ? 59.368 25.093 -52.657 1.00 16.46 223 GLN B C 1
ATOM 13114 O O . GLN C 1 225 ? 59.891 24.023 -52.309 1.00 16.82 223 GLN B O 1
ATOM 13128 N N . SER C 1 226 ? 59.568 26.230 -51.999 1.00 15.40 224 SER B N 1
ATOM 13129 C CA . SER C 1 226 ? 60.454 26.287 -50.841 1.00 15.63 224 SER B CA 1
ATOM 13130 C C . SER C 1 226 ? 59.927 25.432 -49.689 1.00 16.54 224 SER B C 1
ATOM 13131 O O . SER C 1 226 ? 60.709 24.792 -48.973 1.00 19.44 224 SER B O 1
ATOM 13139 N N . PHE C 1 227 ? 58.604 25.429 -49.476 1.00 18.85 225 PHE B N 1
ATOM 13140 C CA . PHE C 1 227 ? 58.008 24.609 -48.420 1.00 14.28 225 PHE B CA 1
ATOM 13141 C C . PHE C 1 227 ? 58.307 23.122 -48.646 1.00 14.21 225 PHE B C 1
ATOM 13142 O O . PHE C 1 227 ? 58.782 22.430 -47.741 1.00 17.84 225 PHE B O 1
ATOM 13159 N N . PHE C 1 228 ? 58.066 22.615 -49.864 1.00 14.18 226 PHE B N 1
ATOM 13160 C CA . PHE C 1 228 ? 58.357 21.212 -50.163 1.00 16.12 226 PHE B CA 1
ATOM 13161 C C . PHE C 1 228 ? 59.838 20.897 -49.945 1.00 15.61 226 PHE B C 1
ATOM 13162 O O . PHE C 1 228 ? 60.178 19.838 -49.405 1.00 16.87 226 PHE B O 1
ATOM 13179 N N . ALA C 1 229 ? 60.732 21.781 -50.409 1.00 15.77 227 ALA B N 1
ATOM 13180 C CA . ALA C 1 229 ? 62.159 21.505 -50.294 1.00 15.81 227 ALA B CA 1
ATOM 13181 C C . ALA C 1 229 ? 62.595 21.445 -48.832 1.00 15.89 227 ALA B C 1
ATOM 13182 O O . ALA C 1 229 ? 63.432 20.605 -48.459 1.00 18.27 227 ALA B O 1
ATOM 13189 N N . THR C 1 230 ? 62.023 22.312 -47.985 1.00 16.32 228 THR B N 1
ATOM 13190 C CA . THR C 1 230 ? 62.387 22.324 -46.568 1.00 15.70 228 THR B CA 1
ATOM 13191 C C . THR C 1 230 ? 61.804 21.113 -45.850 1.00 15.96 228 THR B C 1
ATOM 13192 O O . THR C 1 230 ? 62.474 20.506 -45.004 1.00 15.67 228 THR B O 1
ATOM 13203 N N . LEU C 1 231 ? 60.552 20.748 -46.178 1.00 16.40 229 LEU B N 1
ATOM 13204 C CA . LEU C 1 231 ? 59.970 19.514 -45.664 1.00 14.79 229 LEU B CA 1
ATOM 13205 C C . LEU C 1 231 ? 60.848 18.305 -45.987 1.00 19.23 229 LEU B C 1
ATOM 13206 O O . LEU C 1 231 ? 61.131 17.468 -45.112 1.00 18.49 229 LEU B O 1
ATOM 13222 N N . ALA C 1 232 ? 61.357 18.235 -47.219 1.00 18.61 230 ALA B N 1
ATOM 13223 C CA . ALA C 1 232 ? 62.182 17.105 -47.601 1.00 16.02 230 ALA B CA 1
ATOM 13224 C C . ALA C 1 232 ? 63.452 17.045 -46.773 1.00 16.46 230 ALA B C 1
ATOM 13225 O O . ALA C 1 232 ? 63.851 15.965 -46.330 1.00 20.76 230 ALA B O 1
ATOM 13232 N N . ASP C 1 233 ? 64.083 18.207 -46.534 1.00 18.55 231 ASP B N 1
ATOM 13233 C CA . ASP C 1 233 ? 65.331 18.292 -45.780 1.00 18.33 231 ASP B CA 1
ATOM 13234 C C . ASP C 1 233 ? 65.159 17.999 -44.301 1.00 17.40 231 ASP B C 1
ATOM 13235 O O . ASP C 1 233 ? 66.149 17.654 -43.648 1.00 20.05 231 ASP B O 1
ATOM 13244 N N . ARG C 1 234 ? 63.963 18.180 -43.745 1.00 16.55 232 ARG B N 1
ATOM 13245 C CA . ARG C 1 234 ? 63.742 18.043 -42.304 1.00 16.47 232 ARG B CA 1
ATOM 13246 C C . ARG C 1 234 ? 62.799 16.906 -41.899 1.00 22.06 232 ARG B C 1
ATOM 13247 O O . ARG C 1 234 ? 62.496 16.782 -40.701 1.00 21.06 232 ARG B O 1
ATOM 13268 N N . VAL C 1 235 ? 62.313 16.081 -42.835 1.00 15.97 233 VAL B N 1
ATOM 13269 C CA . VAL C 1 235 ? 61.410 14.998 -42.464 1.00 18.49 233 VAL B CA 1
ATOM 13270 C C . VAL C 1 235 ? 62.091 13.924 -41.619 1.00 16.31 233 VAL B C 1
ATOM 13271 O O . VAL C 1 235 ? 61.394 13.149 -40.965 1.00 20.98 233 VAL B O 1
ATOM 13284 N N . HIS C 1 236 ? 63.424 13.840 -41.627 1.00 17.27 234 HIS B N 1
ATOM 13285 C CA . HIS C 1 236 ? 64.153 12.936 -40.740 1.00 17.69 234 HIS B CA 1
ATOM 13286 C C . HIS C 1 236 ? 64.452 13.509 -39.363 1.00 20.26 234 HIS B C 1
ATOM 13287 O O . HIS C 1 236 ? 64.937 12.758 -38.516 1.00 19.40 234 HIS B O 1
ATOM 13301 N N . ASP C 1 237 ? 64.184 14.792 -39.115 1.00 18.64 235 ASP B N 1
ATOM 13302 C CA . ASP C 1 237 ? 64.384 15.333 -37.770 1.00 17.51 235 ASP B CA 1
ATOM 13303 C C . ASP C 1 237 ? 63.310 14.793 -36.821 1.00 18.19 235 ASP B C 1
ATOM 13304 O O . ASP C 1 237 ? 62.269 14.284 -37.238 1.00 18.27 235 ASP B O 1
ATOM 13313 N N . GLU C 1 238 ? 63.550 14.949 -35.514 1.00 17.87 236 GLU B N 1
ATOM 13314 C CA . GLU C 1 238 ? 62.538 14.565 -34.544 1.00 20.29 236 GLU B CA 1
ATOM 13315 C C . GLU C 1 238 ? 61.535 15.699 -34.397 1.00 17.92 236 GLU B C 1
ATOM 13316 O O . GLU C 1 238 ? 61.923 16.860 -34.225 1.00 21.77 236 GLU B O 1
ATOM 13328 N N . TRP C 1 239 ? 60.248 15.351 -34.410 1.00 15.93 237 TRP B N 1
ATOM 13329 C CA . TRP C 1 239 ? 59.153 16.320 -34.322 1.00 15.36 237 TRP B CA 1
ATOM 13330 C C . TRP C 1 239 ? 58.278 15.964 -33.124 1.00 17.02 237 TRP B C 1
ATOM 13331 O O . TRP C 1 239 ? 57.347 15.161 -33.241 1.00 19.13 237 TRP B O 1
ATOM 13352 N N . PRO C 1 240 ? 58.569 16.503 -31.952 1.00 15.58 238 PRO B N 1
ATOM 13353 C CA . PRO C 1 240 ? 57.676 16.278 -30.811 1.00 15.55 238 PRO B CA 1
ATOM 13354 C C . PRO C 1 240 ? 56.303 16.903 -31.013 1.00 15.02 238 PRO B C 1
ATOM 13355 O O . PRO C 1 240 ? 56.104 17.815 -31.822 1.00 16.21 238 PRO B O 1
ATOM 13366 N N . ASP C 1 241 ? 55.331 16.386 -30.246 1.00 17.59 239 ASP B N 1
ATOM 13367 C CA . ASP C 1 241 ? 54.089 17.101 -30.000 1.00 16.21 239 ASP B CA 1
ATOM 13368 C C . ASP C 1 241 ? 54.424 18.562 -29.707 1.00 17.14 239 ASP B C 1
ATOM 13369 O O . ASP C 1 241 ? 55.113 18.862 -28.727 1.00 16.85 239 ASP B O 1
ATOM 13378 N N . PRO C 1 242 ? 53.973 19.493 -30.541 1.00 19.19 240 PRO B N 1
ATOM 13379 C CA . PRO C 1 242 ? 54.220 20.919 -30.271 1.00 21.23 240 PRO B CA 1
ATOM 13380 C C . PRO C 1 242 ? 53.763 21.383 -28.889 1.00 20.52 240 PRO B C 1
ATOM 13381 O O . PRO C 1 242 ? 54.358 22.311 -28.317 1.00 21.05 240 PRO B O 1
ATOM 13392 N N . ALA C 1 243 ? 52.730 20.759 -28.333 1.00 23.40 241 ALA B N 1
ATOM 13393 C CA . ALA C 1 243 ? 52.242 21.101 -26.999 1.00 32.99 241 ALA B CA 1
ATOM 13394 C C . ALA C 1 243 ? 53.049 20.444 -25.889 1.00 20.38 241 ALA B C 1
ATOM 13395 O O . ALA C 1 243 ? 52.867 20.795 -24.714 1.00 21.28 241 ALA B O 1
ATOM 13402 N N . GLY C 1 244 ? 53.909 19.488 -26.213 1.00 16.50 242 GLY B N 1
ATOM 13403 C CA . GLY C 1 244 ? 54.733 18.863 -25.190 1.00 20.31 242 GLY B CA 1
ATOM 13404 C C . GLY C 1 244 ? 53.991 17.921 -24.250 1.00 16.35 242 GLY B C 1
ATOM 13405 O O . GLY C 1 244 ? 54.435 17.698 -23.112 1.00 19.93 242 GLY B O 1
ATOM 13409 N N . LEU C 1 245 ? 52.880 17.342 -24.705 1.00 17.28 243 LEU B N 1
ATOM 13410 C CA . LEU C 1 245 ? 52.084 16.421 -23.910 1.00 16.24 243 LEU B CA 1
ATOM 13411 C C . LEU C 1 245 ? 52.178 14.978 -24.369 1.00 16.85 243 LEU B C 1
ATOM 13412 O O . LEU C 1 245 ? 52.346 14.084 -23.530 1.00 20.18 243 LEU B O 1
ATOM 13428 N N . GLY C 1 246 ? 51.984 14.720 -25.662 1.00 16.00 244 GLY B N 1
ATOM 13429 C CA . GLY C 1 246 ? 51.882 13.376 -26.184 1.00 18.74 244 GLY B CA 1
ATOM 13430 C C . GLY C 1 246 ? 53.194 12.891 -26.762 1.00 20.27 244 GLY B C 1
ATOM 13431 O O . GLY C 1 246 ? 54.221 13.571 -26.694 1.00 20.87 244 GLY B O 1
ATOM 13435 N N . PRO C 1 247 ? 53.181 11.697 -27.345 1.00 18.33 245 PRO B N 1
ATOM 13436 C CA . PRO C 1 247 ? 54.402 11.160 -27.946 1.00 19.95 245 PRO B CA 1
ATOM 13437 C C . PRO C 1 247 ? 54.748 11.905 -29.223 1.00 17.12 245 PRO B C 1
ATOM 13438 O O . PRO C 1 247 ? 53.946 12.673 -29.780 1.00 18.15 245 PRO B O 1
ATOM 13449 N N . ALA C 1 248 ? 55.968 11.667 -29.694 1.00 18.87 246 ALA B N 1
ATOM 13450 C CA . ALA C 1 248 ? 56.455 12.375 -30.870 1.00 19.87 246 ALA B CA 1
ATOM 13451 C C . ALA C 1 248 ? 55.613 12.023 -32.096 1.00 16.18 246 ALA B C 1
ATOM 13452 O O . ALA C 1 248 ? 55.117 10.903 -32.235 1.00 19.64 246 ALA B O 1
ATOM 13459 N N . ILE C 1 249 ? 55.455 13.014 -32.979 1.00 15.00 247 ILE B N 1
ATOM 13460 C CA . ILE C 1 249 ? 54.606 12.900 -34.164 1.00 16.38 247 ILE B CA 1
ATOM 13461 C C . ILE C 1 249 ? 55.320 12.124 -35.253 1.00 23.39 247 ILE B C 1
ATOM 13462 O O . ILE C 1 249 ? 54.676 11.536 -36.125 1.00 20.00 247 ILE B O 1
ATOM 13478 N N . SER C 1 250 ? 56.648 12.118 -35.234 1.00 18.76 248 SER B N 1
ATOM 13479 C CA . SER C 1 250 ? 57.434 11.575 -36.334 1.00 23.16 248 SER B CA 1
ATOM 13480 C C . SER C 1 250 ? 57.749 10.082 -36.190 1.00 19.43 248 SER B C 1
ATOM 13481 O O . SER C 1 250 ? 58.637 9.582 -36.884 1.00 24.19 248 SER B O 1
ATOM 13489 N N . ASN C 1 251 ? 57.039 9.347 -35.337 1.00 22.58 249 ASN B N 1
ATOM 13490 C CA . ASN C 1 251 ? 57.443 7.972 -35.058 1.00 24.71 249 ASN B CA 1
ATOM 13491 C C . ASN C 1 251 ? 56.610 6.906 -35.765 1.00 28.05 249 ASN B C 1
ATOM 13492 O O . ASN C 1 251 ? 56.813 5.714 -35.500 1.00 27.64 249 ASN B O 1
ATOM 13503 N N . ASP C 1 252 ? 55.718 7.283 -36.681 1.00 22.33 250 ASP B N 1
ATOM 13504 C CA . ASP C 1 252 ? 54.865 6.298 -37.343 1.00 28.56 250 ASP B CA 1
ATOM 13505 C C . ASP C 1 252 ? 55.424 5.826 -38.679 1.00 40.45 250 ASP B C 1
ATOM 13506 O O . ASP C 1 252 ? 54.764 5.057 -39.386 1.00 30.70 250 ASP B O 1
ATOM 13515 N N . MET C 1 253 ? 56.603 6.282 -39.061 1.00 25.13 251 MET B N 1
ATOM 13516 C CA . MET C 1 253 ? 57.224 5.880 -40.310 1.00 24.12 251 MET B CA 1
ATOM 13517 C C . MET C 1 253 ? 58.546 5.199 -39.996 1.00 27.68 251 MET B C 1
ATOM 13518 O O . MET C 1 253 ? 59.395 5.766 -39.299 1.00 25.49 251 MET B O 1
ATOM 13532 N N . ASP C 1 254 ? 58.712 3.989 -40.519 1.00 23.89 252 ASP B N 1
ATOM 13533 C CA . ASP C 1 254 ? 59.976 3.286 -40.418 1.00 23.94 252 ASP B CA 1
ATOM 13534 C C . ASP C 1 254 ? 61.026 3.928 -41.339 1.00 25.47 252 ASP B C 1
ATOM 13535 O O . ASP C 1 254 ? 60.776 4.911 -42.043 1.00 24.29 252 ASP B O 1
ATOM 13544 N N . ALA C 1 255 ? 62.244 3.391 -41.290 1.00 23.44 253 ALA B N 1
ATOM 13545 C CA . ALA C 1 255 ? 63.357 4.047 -41.966 1.00 21.82 253 ALA B CA 1
ATOM 13546 C C . ALA C 1 255 ? 63.112 4.151 -43.467 1.00 23.34 253 ALA B C 1
ATOM 13547 O O . ALA C 1 255 ? 63.355 5.198 -44.075 1.00 24.67 253 ALA B O 1
ATOM 13554 N N . ALA C 1 256 ? 62.659 3.059 -44.084 1.00 23.64 254 ALA B N 1
ATOM 13555 C CA . ALA C 1 256 ? 62.420 3.071 -45.528 1.00 26.68 254 ALA B CA 1
ATOM 13556 C C . ALA C 1 256 ? 61.297 4.030 -45.875 1.00 20.03 254 ALA B C 1
ATOM 13557 O O . ALA C 1 256 ? 61.328 4.689 -46.921 1.00 21.66 254 ALA B O 1
ATOM 13564 N N . ARG C 1 257 ? 60.302 4.137 -44.993 1.00 24.61 255 ARG B N 1
ATOM 13565 C CA . ARG C 1 257 ? 59.161 5.000 -45.272 1.00 22.54 255 ARG B CA 1
ATOM 13566 C C . ARG C 1 257 ? 59.564 6.466 -45.179 1.00 17.94 255 ARG B C 1
ATOM 13567 O O . ARG C 1 257 ? 59.115 7.289 -45.980 1.00 19.99 255 ARG B O 1
ATOM 13588 N N . LYS C 1 258 ? 60.449 6.809 -44.235 1.00 20.65 256 LYS B N 1
ATOM 13589 C CA . LYS C 1 258 ? 60.953 8.178 -44.162 1.00 17.75 256 LYS B CA 1
ATOM 13590 C C . LYS C 1 258 ? 61.834 8.507 -45.362 1.00 20.28 256 LYS B C 1
ATOM 13591 O O . LYS C 1 258 ? 61.787 9.629 -45.884 1.00 20.67 256 LYS B O 1
ATOM 13610 N N . GLN C 1 259 ? 62.650 7.551 -45.814 1.00 20.31 257 GLN B N 1
ATOM 13611 C CA . GLN C 1 259 ? 63.431 7.807 -47.019 1.00 19.24 257 GLN B CA 1
ATOM 13612 C C . GLN C 1 259 ? 62.502 8.074 -48.200 1.00 18.63 257 GLN B C 1
ATOM 13613 O O . GLN C 1 259 ? 62.738 8.994 -48.988 1.00 20.70 257 GLN B O 1
ATOM 13627 N N . ARG C 1 260 ? 61.412 7.312 -48.305 1.00 24.03 258 ARG B N 1
ATOM 13628 C CA . ARG C 1 260 ? 60.431 7.547 -49.360 1.00 17.17 258 ARG B CA 1
ATOM 13629 C C . ARG C 1 260 ? 59.807 8.929 -49.243 1.00 19.44 258 ARG B C 1
ATOM 13630 O O . ARG C 1 260 ? 59.616 9.624 -50.243 1.00 20.18 258 ARG B O 1
ATOM 13651 N N . ALA C 1 261 ? 59.470 9.341 -48.025 1.00 17.62 259 ALA B N 1
ATOM 13652 C CA . ALA C 1 261 ? 58.884 10.650 -47.813 1.00 16.47 259 ALA B CA 1
ATOM 13653 C C . ALA C 1 261 ? 59.818 11.736 -48.321 1.00 15.96 259 ALA B C 1
ATOM 13654 O O . ALA C 1 261 ? 59.399 12.646 -49.033 1.00 18.15 259 ALA B O 1
ATOM 13661 N N . GLN C 1 262 ? 61.094 11.669 -47.925 1.00 16.22 260 GLN B N 1
ATOM 13662 C CA . GLN C 1 262 ? 62.062 12.667 -48.376 1.00 19.08 260 GLN B CA 1
ATOM 13663 C C . GLN C 1 262 ? 62.143 12.671 -49.895 1.00 19.54 260 GLN B C 1
ATOM 13664 O O . GLN C 1 262 ? 62.071 13.732 -50.532 1.00 17.09 260 GLN B O 1
ATOM 13678 N N . GLN C 1 263 ? 62.151 11.484 -50.496 1.00 21.85 261 GLN B N 1
ATOM 13679 C CA . GLN C 1 263 ? 62.266 11.412 -51.946 1.00 20.28 261 GLN B CA 1
ATOM 13680 C C . GLN C 1 263 ? 61.050 12.032 -52.621 1.00 18.61 261 GLN B C 1
ATOM 13681 O O . GLN C 1 263 ? 61.192 12.831 -53.555 1.00 20.40 261 GLN B O 1
ATOM 13695 N N . LEU C 1 264 ? 59.847 11.713 -52.156 1.00 18.17 262 LEU B N 1
ATOM 13696 C CA . LEU C 1 264 ? 58.649 12.234 -52.822 1.00 16.20 262 LEU B CA 1
ATOM 13697 C C . LEU C 1 264 ? 58.470 13.730 -52.560 1.00 16.53 262 LEU B C 1
ATOM 13698 O O . LEU C 1 264 ? 58.024 14.485 -53.437 1.00 17.96 262 LEU B O 1
ATOM 13714 N N . LEU C 1 265 ? 58.815 14.178 -51.358 1.00 15.68 263 LEU B N 1
ATOM 13715 C CA . LEU C 1 265 ? 58.790 15.608 -51.083 1.00 14.12 263 LEU B CA 1
ATOM 13716 C C . LEU C 1 265 ? 59.760 16.363 -51.985 1.00 15.99 263 LEU B C 1
ATOM 13717 O O . LEU C 1 265 ? 59.431 17.451 -52.483 1.00 17.11 263 LEU B O 1
ATOM 13733 N N . PHE C 1 266 ? 60.981 15.836 -52.155 1.00 20.28 264 PHE B N 1
ATOM 13734 C CA . PHE C 1 266 ? 61.960 16.496 -53.013 1.00 19.73 264 PHE B CA 1
ATOM 13735 C C . PHE C 1 266 ? 61.498 16.513 -54.461 1.00 16.06 264 PHE B C 1
ATOM 13736 O O . PHE C 1 266 ? 61.631 17.538 -55.144 1.00 22.71 264 PHE B O 1
ATOM 13753 N N . GLN C 1 267 ? 60.905 15.410 -54.927 1.00 18.16 265 GLN B N 1
ATOM 13754 C CA . GLN C 1 267 ? 60.360 15.377 -56.289 1.00 18.51 265 GLN B CA 1
ATOM 13755 C C . GLN C 1 267 ? 59.276 16.431 -56.483 1.00 22.18 265 GLN B C 1
ATOM 13756 O O . GLN C 1 267 ? 59.213 17.078 -57.540 1.00 19.56 265 GLN B O 1
ATOM 13770 N N . ALA C 1 268 ? 58.409 16.608 -55.480 1.00 17.75 266 ALA B N 1
ATOM 13771 C CA . ALA C 1 268 ? 57.421 17.676 -55.522 1.00 16.34 266 ALA B CA 1
ATOM 13772 C C . ALA C 1 268 ? 58.085 19.047 -55.622 1.00 15.37 266 ALA B C 1
ATOM 13773 O O . ALA C 1 268 ? 57.630 19.902 -56.379 1.00 16.07 266 ALA B O 1
ATOM 13780 N N A SER C 1 269 ? 59.189 19.259 -54.898 0.50 14.61 267 SER B N 1
ATOM 13781 N N B SER C 1 269 ? 59.176 19.260 -54.889 0.50 16.75 267 SER B N 1
ATOM 13782 C CA A SER C 1 269 ? 59.884 20.536 -55.000 0.50 16.13 267 SER B CA 1
ATOM 13783 C CA B SER C 1 269 ? 59.886 20.523 -55.001 0.50 16.79 267 SER B CA 1
ATOM 13784 C C A SER C 1 269 ? 60.434 20.753 -56.398 0.50 18.82 267 SER B C 1
ATOM 13785 C C B SER C 1 269 ? 60.397 20.745 -56.411 0.50 20.47 267 SER B C 1
ATOM 13786 O O A SER C 1 269 ? 60.514 21.897 -56.862 0.50 16.19 267 SER B O 1
ATOM 13787 O O B SER C 1 269 ? 60.433 21.887 -56.888 0.50 19.84 267 SER B O 1
ATOM 13802 N N . GLN C 1 270 ? 60.812 19.670 -57.082 1.00 17.19 268 GLN B N 1
ATOM 13803 C CA . GLN C 1 270 ? 61.342 19.771 -58.440 1.00 19.30 268 GLN B CA 1
ATOM 13804 C C . GLN C 1 270 ? 60.218 19.967 -59.440 1.00 20.02 268 GLN B C 1
ATOM 13805 O O . GLN C 1 270 ? 60.339 20.771 -60.368 1.00 18.44 268 GLN B O 1
ATOM 13820 N N . ASP C 1 271 ? 59.094 19.284 -59.231 1.00 15.58 269 ASP B N 1
ATOM 13821 C CA . ASP C 1 271 ? 57.924 19.553 -60.058 1.00 15.90 269 ASP B CA 1
ATOM 13822 C C . ASP C 1 271 ? 57.486 21.017 -59.931 1.00 21.90 269 ASP B C 1
ATOM 13823 O O . ASP C 1 271 ? 57.128 21.670 -60.927 1.00 19.14 269 ASP B O 1
ATOM 13832 N N . ALA C 1 272 ? 57.504 21.558 -58.709 1.00 18.59 270 ALA B N 1
ATOM 13833 C CA . ALA C 1 272 ? 57.137 22.953 -58.531 1.00 20.59 270 ALA B CA 1
ATOM 13834 C C . ALA C 1 272 ? 58.120 23.885 -59.232 1.00 15.47 270 ALA B C 1
ATOM 13835 O O . ALA C 1 272 ? 57.712 24.917 -59.783 1.00 15.71 270 ALA B O 1
ATOM 13842 N N . SER C 1 273 ? 59.421 23.560 -59.193 1.00 16.13 271 SER B N 1
ATOM 13843 C CA . SER C 1 273 ? 60.420 24.388 -59.857 1.00 17.22 271 SER B CA 1
ATOM 13844 C C . SER C 1 273 ? 60.152 24.465 -61.358 1.00 17.39 271 SER B C 1
ATOM 13845 O O . SER C 1 273 ? 60.312 25.526 -61.966 1.00 18.06 271 SER B O 1
ATOM 13853 N N . ILE C 1 274 ? 59.690 23.367 -61.947 1.00 16.89 272 ILE B N 1
ATOM 13854 C CA . ILE C 1 274 ? 59.300 23.344 -63.353 1.00 17.07 272 ILE B CA 1
ATOM 13855 C C . ILE C 1 274 ? 58.121 24.272 -63.601 1.00 21.32 272 ILE B C 1
ATOM 13856 O O . ILE C 1 274 ? 58.114 25.021 -64.582 1.00 17.25 272 ILE B O 1
ATOM 13872 N N . ALA C 1 275 ? 57.109 24.247 -62.720 1.00 20.76 273 ALA B N 1
ATOM 13873 C CA . ALA C 1 275 ? 55.959 25.137 -62.881 1.00 15.65 273 ALA B CA 1
ATOM 13874 C C . ALA C 1 275 ? 56.357 26.609 -62.753 1.00 16.38 273 ALA B C 1
ATOM 13875 O O . ALA C 1 275 ? 55.844 27.473 -63.477 1.00 18.80 273 ALA B O 1
ATOM 13882 N N . ILE C 1 276 ? 57.286 26.918 -61.845 1.00 18.00 274 ILE B N 1
ATOM 13883 C CA . ILE C 1 276 ? 57.779 28.287 -61.699 1.00 17.68 274 ILE B CA 1
ATOM 13884 C C . ILE C 1 276 ? 58.494 28.725 -62.971 1.00 18.64 274 ILE B C 1
ATOM 13885 O O . ILE C 1 276 ? 58.273 29.831 -63.482 1.00 19.69 274 ILE B O 1
ATOM 13901 N N . ASP C 1 277 ? 59.336 27.848 -63.517 1.00 18.86 275 ASP B N 1
ATOM 13902 C CA . ASP C 1 277 ? 60.061 28.167 -64.734 1.00 19.92 275 ASP B CA 1
ATOM 13903 C C . ASP C 1 277 ? 59.108 28.491 -65.871 1.00 19.82 275 ASP B C 1
ATOM 13904 O O . ASP C 1 277 ? 59.323 29.470 -66.595 1.00 20.77 275 ASP B O 1
ATOM 13913 N N . HIS C 1 278 ? 58.046 27.701 -66.032 1.00 19.16 276 HIS B N 1
ATOM 13914 C CA . HIS C 1 278 ? 57.027 28.021 -67.030 1.00 18.79 276 HIS B CA 1
ATOM 13915 C C . HIS C 1 278 ? 56.469 29.420 -66.797 1.00 19.11 276 HIS B C 1
ATOM 13916 O O . HIS C 1 278 ? 56.450 30.255 -67.702 1.00 22.27 276 HIS B O 1
ATOM 13930 N N . ALA C 1 279 ? 56.010 29.698 -65.573 1.00 21.19 277 ALA B N 1
ATOM 13931 C CA . ALA C 1 279 ? 55.380 30.986 -65.311 1.00 19.05 277 ALA B CA 1
ATOM 13932 C C . ALA C 1 279 ? 56.360 32.122 -65.566 1.00 23.76 277 ALA B C 1
ATOM 13933 O O . ALA C 1 279 ? 56.045 33.084 -66.272 1.00 23.00 277 ALA B O 1
ATOM 13940 N N . ARG C 1 280 ? 57.567 32.026 -65.000 1.00 26.76 278 ARG B N 1
ATOM 13941 C CA . ARG C 1 280 ? 58.538 33.094 -65.175 1.00 22.21 278 ARG B CA 1
ATOM 13942 C C . ARG C 1 280 ? 58.883 33.346 -66.640 1.00 24.56 278 ARG B C 1
ATOM 13943 O O . ARG C 1 280 ? 59.259 34.467 -66.988 1.00 27.33 278 ARG B O 1
ATOM 13964 N N . ARG C 1 281 ? 58.730 32.358 -67.522 1.00 30.64 279 ARG B N 1
ATOM 13965 C CA . ARG C 1 281 ? 58.979 32.582 -68.940 1.00 28.93 279 ARG B CA 1
ATOM 13966 C C . ARG C 1 281 ? 57.718 32.906 -69.737 1.00 27.19 279 ARG B C 1
ATOM 13967 O O . ARG C 1 281 ? 57.765 32.939 -70.969 1.00 27.76 279 ARG B O 1
ATOM 13988 N N . GLY C 1 282 ? 56.613 33.196 -69.074 1.00 26.55 280 GLY B N 1
ATOM 13989 C CA . GLY C 1 282 ? 55.415 33.608 -69.770 1.00 31.47 280 GLY B CA 1
ATOM 13990 C C . GLY C 1 282 ? 54.531 32.488 -70.271 1.00 31.56 280 GLY B C 1
ATOM 13991 O O . GLY C 1 282 ? 53.591 32.764 -71.026 1.00 27.70 280 GLY B O 1
ATOM 13995 N N . ARG C 1 283 ? 54.793 31.238 -69.871 1.00 24.25 281 ARG B N 1
ATOM 13996 C CA . ARG C 1 283 ? 54.012 30.083 -70.315 1.00 26.06 281 ARG B CA 1
ATOM 13997 C C . ARG C 1 283 ? 53.012 29.769 -69.204 1.00 29.32 281 ARG B C 1
ATOM 13998 O O . ARG C 1 283 ? 53.157 28.805 -68.448 1.00 21.11 281 ARG B O 1
ATOM 14019 N N . ASN C 1 284 ? 51.972 30.619 -69.110 1.00 21.88 282 ASN B N 1
ATOM 14020 C CA . ASN C 1 284 ? 51.036 30.571 -67.990 1.00 23.97 282 ASN B CA 1
ATOM 14021 C C . ASN C 1 284 ? 50.189 29.300 -68.025 1.00 19.00 282 ASN B C 1
ATOM 14022 O O . ASN C 1 284 ? 49.979 28.637 -67.001 1.00 17.04 282 ASN B O 1
ATOM 14033 N N . ILE C 1 285 ? 49.725 28.911 -69.203 1.00 20.92 283 ILE B N 1
ATOM 14034 C CA . ILE C 1 285 ? 48.915 27.702 -69.289 1.00 19.67 283 ILE B CA 1
ATOM 14035 C C . ILE C 1 285 ? 49.730 26.468 -68.921 1.00 16.94 283 ILE B C 1
ATOM 14036 O O . ILE C 1 285 ? 49.240 25.560 -68.239 1.00 20.28 283 ILE B O 1
ATOM 14052 N N . GLU C 1 286 ? 50.965 26.397 -69.402 1.00 19.96 284 GLU B N 1
ATOM 14053 C CA . GLU C 1 286 ? 51.831 25.275 -69.086 1.00 17.27 284 GLU B CA 1
ATOM 14054 C C . GLU C 1 286 ? 52.089 25.192 -67.590 1.00 16.20 284 GLU B C 1
ATOM 14055 O O . GLU C 1 286 ? 52.140 24.086 -67.022 1.00 18.16 284 GLU B O 1
ATOM 14067 N N . ALA C 1 287 ? 52.255 26.346 -66.936 1.00 16.32 285 ALA B N 1
ATOM 14068 C CA . ALA C 1 287 ? 52.415 26.374 -65.477 1.00 15.82 285 ALA B CA 1
ATOM 14069 C C . ALA C 1 287 ? 51.163 25.853 -64.777 1.00 19.34 285 ALA B C 1
ATOM 14070 O O . ALA C 1 287 ? 51.256 25.020 -63.863 1.00 19.08 285 ALA B O 1
ATOM 14077 N N . LEU C 1 288 ? 49.978 26.325 -65.190 1.00 18.01 286 LEU B N 1
ATOM 14078 C CA . LEU C 1 288 ? 48.746 25.810 -64.586 1.00 16.34 286 LEU B CA 1
ATOM 14079 C C . LEU C 1 288 ? 48.685 24.282 -64.664 1.00 14.66 286 LEU B C 1
ATOM 14080 O O . LEU C 1 288 ? 48.351 23.619 -63.681 1.00 15.42 286 LEU B O 1
ATOM 14096 N N . ARG C 1 289 ? 49.009 23.713 -65.833 1.00 14.92 287 ARG B N 1
ATOM 14097 C CA . ARG C 1 289 ? 48.940 22.274 -66.031 1.00 14.76 287 ARG B CA 1
ATOM 14098 C C . ARG C 1 289 ? 49.957 21.558 -65.163 1.00 15.28 287 ARG B C 1
ATOM 14099 O O . ARG C 1 289 ? 49.662 20.500 -64.618 1.00 18.15 287 ARG B O 1
ATOM 14120 N N . ALA C 1 290 ? 51.164 22.110 -65.032 1.00 16.82 288 ALA B N 1
ATOM 14121 C CA . ALA C 1 290 ? 52.152 21.496 -64.148 1.00 21.77 288 ALA B CA 1
ATOM 14122 C C . ALA C 1 290 ? 51.650 21.467 -62.700 1.00 15.84 288 ALA B C 1
ATOM 14123 O O . ALA C 1 290 ? 51.785 20.451 -62.013 1.00 15.37 288 ALA B O 1
ATOM 14130 N N . TRP C 1 291 ? 50.982 22.529 -62.265 1.00 13.56 289 TRP B N 1
ATOM 14131 C CA . TRP C 1 291 ? 50.464 22.590 -60.894 1.00 13.68 289 TRP B CA 1
ATOM 14132 C C . TRP C 1 291 ? 49.323 21.601 -60.700 1.00 23.02 289 TRP B C 1
ATOM 14133 O O . TRP C 1 291 ? 49.237 20.912 -59.685 1.00 15.76 289 TRP B O 1
ATOM 14154 N N . ARG C 1 292 ? 48.437 21.498 -61.672 1.00 18.36 290 ARG B N 1
ATOM 14155 C CA . ARG C 1 292 ? 47.390 20.483 -61.552 1.00 17.18 290 ARG B CA 1
ATOM 14156 C C . ARG C 1 292 ? 47.967 19.061 -61.525 1.00 18.83 290 ARG B C 1
ATOM 14157 O O . ARG C 1 292 ? 47.412 18.171 -60.860 1.00 15.40 290 ARG B O 1
ATOM 14178 N N . ALA C 1 293 ? 49.077 18.811 -62.235 1.00 16.12 291 ALA B N 1
ATOM 14179 C CA . ALA C 1 293 ? 49.656 17.468 -62.218 1.00 15.86 291 ALA B CA 1
ATOM 14180 C C . ALA C 1 293 ? 50.233 17.160 -60.845 1.00 14.03 291 ALA B C 1
ATOM 14181 O O . ALA C 1 293 ? 50.169 16.008 -60.380 1.00 18.00 291 ALA B O 1
ATOM 14188 N N . LEU C 1 294 ? 50.772 18.185 -60.199 1.00 19.02 292 LEU B N 1
ATOM 14189 C CA . LEU C 1 294 ? 51.293 18.048 -58.843 1.00 16.55 292 LEU B CA 1
ATOM 14190 C C . LEU C 1 294 ? 50.177 17.783 -57.840 1.00 17.24 292 LEU B C 1
ATOM 14191 O O . LEU C 1 294 ? 50.264 16.831 -57.043 1.00 18.16 292 LEU B O 1
ATOM 14207 N N . PHE C 1 295 ? 49.119 18.609 -57.858 1.00 19.29 293 PHE B N 1
ATOM 14208 C CA . PHE C 1 295 ? 48.164 18.621 -56.748 1.00 19.48 293 PHE B CA 1
ATOM 14209 C C . PHE C 1 295 ? 47.038 17.633 -56.956 1.00 21.20 293 PHE B C 1
ATOM 14210 O O . PHE C 1 295 ? 46.786 16.791 -56.089 1.00 20.47 293 PHE B O 1
ATOM 14227 N N . GLY C 1 296 ? 46.327 17.774 -58.073 1.00 16.51 294 GLY B N 1
ATOM 14228 C CA . GLY C 1 296 ? 45.135 17.012 -58.337 1.00 23.79 294 GLY B CA 1
ATOM 14229 C C . GLY C 1 296 ? 43.993 17.873 -58.841 1.00 13.94 294 GLY B C 1
ATOM 14230 O O . GLY C 1 296 ? 44.120 19.090 -59.032 1.00 17.88 294 GLY B O 1
ATOM 14234 N N . PRO C 1 297 ? 42.826 17.246 -59.024 1.00 14.60 295 PRO B N 1
ATOM 14235 C CA . PRO C 1 297 ? 41.758 17.879 -59.826 1.00 17.44 295 PRO B CA 1
ATOM 14236 C C . PRO C 1 297 ? 41.164 19.155 -59.229 1.00 20.75 295 PRO B C 1
ATOM 14237 O O . PRO C 1 297 ? 40.538 19.931 -59.967 1.00 19.81 295 PRO B O 1
ATOM 14248 N N . LYS C 1 298 ? 41.330 19.386 -57.929 1.00 18.92 296 LYS B N 1
ATOM 14249 C CA . LYS C 1 298 ? 40.816 20.592 -57.289 1.00 21.83 296 LYS B CA 1
ATOM 14250 C C . LYS C 1 298 ? 41.593 21.833 -57.669 1.00 16.50 296 LYS B C 1
ATOM 14251 O O . LYS C 1 298 ? 41.099 22.940 -57.468 1.00 16.56 296 LYS B O 1
ATOM 14270 N N . PHE C 1 299 ? 42.810 21.685 -58.147 1.00 16.68 297 PHE B N 1
ATOM 14271 C CA . PHE C 1 299 ? 43.544 22.852 -58.596 1.00 14.58 297 PHE B CA 1
ATOM 14272 C C . PHE C 1 299 ? 42.940 23.315 -59.929 1.00 17.37 297 PHE B C 1
ATOM 14273 O O . PHE C 1 299 ? 42.719 22.478 -60.820 1.00 19.33 297 PHE B O 1
ATOM 14290 N N . PRO C 1 300 ? 42.580 24.597 -60.070 1.00 15.66 298 PRO B N 1
ATOM 14291 C CA . PRO C 1 300 ? 41.824 25.014 -61.263 1.00 16.35 298 PRO B CA 1
ATOM 14292 C C . PRO C 1 300 ? 42.745 25.215 -62.455 1.00 20.69 298 PRO B C 1
ATOM 14293 O O . PRO C 1 300 ? 43.831 25.781 -62.328 1.00 19.36 298 PRO B O 1
ATOM 14304 N N . LEU C 1 301 ? 42.269 24.781 -63.627 1.00 20.21 299 LEU B N 1
ATOM 14305 C CA . LEU C 1 301 ? 42.875 25.139 -64.908 1.00 22.08 299 LEU B CA 1
ATOM 14306 C C . LEU C 1 301 ? 42.252 26.375 -65.535 1.00 35.91 299 LEU B C 1
ATOM 14307 O O . LEU C 1 301 ? 42.882 27.008 -66.399 1.00 26.16 299 LEU B O 1
ATOM 14323 N N . SER C 1 302 ? 41.047 26.741 -65.124 1.00 26.36 300 SER B N 1
ATOM 14324 C CA . SER C 1 302 ? 40.347 27.855 -65.765 1.00 37.26 300 SER B CA 1
ATOM 14325 C C . SER C 1 302 ? 39.111 28.249 -64.976 1.00 33.29 300 SER B C 1
ATOM 14326 O O . SER C 1 302 ? 38.813 27.675 -63.919 1.00 37.76 300 SER B O 1
ATOM 14335 N N . ALA D 1 3 ? 64.285 29.183 -35.610 1.00 37.08 1 ALA D N 1
ATOM 14336 C CA . ALA D 1 3 ? 65.412 30.125 -35.327 1.00 55.99 1 ALA D CA 1
ATOM 14337 C C . ALA D 1 3 ? 66.216 30.351 -36.597 1.00 36.72 1 ALA D C 1
ATOM 14338 O O . ALA D 1 3 ? 66.770 29.397 -37.155 1.00 35.15 1 ALA D O 1
ATOM 14344 N N . LEU D 1 4 ? 66.306 31.618 -37.019 1.00 30.90 2 LEU D N 1
ATOM 14345 C CA . LEU D 1 4 ? 66.733 31.979 -38.373 1.00 25.56 2 LEU D CA 1
ATOM 14346 C C . LEU D 1 4 ? 68.251 31.879 -38.518 1.00 25.48 2 LEU D C 1
ATOM 14347 O O . LEU D 1 4 ? 68.995 32.590 -37.833 1.00 31.86 2 LEU D O 1
ATOM 14363 N N . SER D 1 5 ? 68.705 31.022 -39.431 1.00 22.51 3 SER D N 1
ATOM 14364 C CA . SER D 1 5 ? 70.114 30.909 -39.791 1.00 22.15 3 SER D CA 1
ATOM 14365 C C . SER D 1 5 ? 70.460 31.946 -40.866 1.00 21.28 3 SER D C 1
ATOM 14366 O O . SER D 1 5 ? 69.582 32.521 -41.492 1.00 20.78 3 SER D O 1
ATOM 14374 N N . ILE D 1 6 ? 71.764 32.162 -41.104 1.00 21.26 4 ILE D N 1
ATOM 14375 C CA . ILE D 1 6 ? 72.180 33.111 -42.148 1.00 22.68 4 ILE D CA 1
ATOM 14376 C C . ILE D 1 6 ? 71.668 32.684 -43.514 1.00 20.09 4 ILE D C 1
ATOM 14377 O O . ILE D 1 6 ? 71.214 33.509 -44.317 1.00 20.58 4 ILE D O 1
ATOM 14393 N N . ASP D 1 7 ? 71.815 31.400 -43.841 1.00 20.59 5 ASP D N 1
ATOM 14394 C CA . ASP D 1 7 ? 71.354 30.940 -45.151 1.00 20.18 5 ASP D CA 1
ATOM 14395 C C . ASP D 1 7 ? 69.840 31.087 -45.288 1.00 19.81 5 ASP D C 1
ATOM 14396 O O . ASP D 1 7 ? 69.344 31.466 -46.354 1.00 22.16 5 ASP D O 1
ATOM 14405 N N . GLU D 1 8 ? 69.086 30.767 -44.234 1.00 20.19 6 GLU D N 1
ATOM 14406 C CA . GLU D 1 8 ? 67.633 30.921 -44.305 1.00 20.56 6 GLU D CA 1
ATOM 14407 C C . GLU D 1 8 ? 67.261 32.382 -44.513 1.00 19.51 6 GLU D C 1
ATOM 14408 O O . GLU D 1 8 ? 66.320 32.706 -45.248 1.00 19.44 6 GLU D O 1
ATOM 14420 N N . ALA D 1 9 ? 67.989 33.276 -43.860 1.00 19.43 7 ALA D N 1
ATOM 14421 C CA . ALA D 1 9 ? 67.714 34.697 -43.990 1.00 19.07 7 ALA D CA 1
ATOM 14422 C C . ALA D 1 9 ? 67.978 35.175 -45.401 1.00 18.30 7 ALA D C 1
ATOM 14423 O O . ALA D 1 9 ? 67.193 35.951 -45.958 1.00 17.93 7 ALA D O 1
ATOM 14430 N N . PHE D 1 10 ? 69.097 34.750 -45.984 1.00 18.25 8 PHE D N 1
ATOM 14431 C CA . PHE D 1 10 ? 69.424 35.173 -47.338 1.00 17.82 8 PHE D CA 1
ATOM 14432 C C . PHE D 1 10 ? 68.449 34.592 -48.338 1.00 17.59 8 PHE D C 1
ATOM 14433 O O . PHE D 1 10 ? 68.088 35.261 -49.314 1.00 17.15 8 PHE D O 1
ATOM 14450 N N . ARG D 1 11 ? 68.006 33.349 -48.116 1.00 18.06 9 ARG D N 1
ATOM 14451 C CA . ARG D 1 11 ? 67.028 32.738 -49.021 1.00 18.21 9 ARG D CA 1
ATOM 14452 C C . ARG D 1 11 ? 65.679 33.430 -48.931 1.00 17.93 9 ARG D C 1
ATOM 14453 O O . ARG D 1 11 ? 65.011 33.606 -49.957 1.00 17.77 9 ARG D O 1
ATOM 14474 N N . LYS D 1 12 ? 65.278 33.885 -47.736 1.00 18.79 10 LYS D N 1
ATOM 14475 C CA . LYS D 1 12 ? 64.046 34.672 -47.640 1.00 18.06 10 LYS D CA 1
ATOM 14476 C C . LYS D 1 12 ? 64.219 36.063 -48.245 1.00 21.28 10 LYS D C 1
ATOM 14477 O O . LYS D 1 12 ? 63.308 36.580 -48.902 1.00 18.59 10 LYS D O 1
ATOM 14496 N N . PHE D 1 13 ? 65.378 36.675 -48.035 1.00 17.04 11 PHE D N 1
ATOM 14497 C CA . PHE D 1 13 ? 65.704 37.945 -48.680 1.00 16.56 11 PHE D CA 1
ATOM 14498 C C . PHE D 1 13 ? 65.581 37.809 -50.190 1.00 16.40 11 PHE D C 1
ATOM 14499 O O . PHE D 1 13 ? 64.901 38.604 -50.841 1.00 15.78 11 PHE D O 1
ATOM 14516 N N . LYS D 1 14 ? 66.221 36.779 -50.762 1.00 16.25 12 LYS D N 1
ATOM 14517 C CA . LYS D 1 14 ? 66.144 36.559 -52.206 1.00 16.16 12 LYS D CA 1
ATOM 14518 C C . LYS D 1 14 ? 64.691 36.526 -52.685 1.00 18.25 12 LYS D C 1
ATOM 14519 O O . LYS D 1 14 ? 64.351 37.136 -53.704 1.00 15.90 12 LYS D O 1
ATOM 14538 N N . SER D 1 15 ? 63.820 35.832 -51.944 1.00 21.13 13 SER D N 1
ATOM 14539 C CA . SER D 1 15 ? 62.426 35.666 -52.352 1.00 17.35 13 SER D CA 1
ATOM 14540 C C . SER D 1 15 ? 61.623 36.957 -52.179 1.00 16.53 13 SER D C 1
ATOM 14541 O O . SER D 1 15 ? 60.743 37.260 -52.996 1.00 18.97 13 SER D O 1
ATOM 14549 N N . ARG D 1 16 ? 61.929 37.744 -51.145 1.00 16.88 14 ARG D N 1
ATOM 14550 C CA . ARG D 1 16 ? 61.314 39.059 -50.976 1.00 16.32 14 ARG D CA 1
ATOM 14551 C C . ARG D 1 16 ? 61.667 39.981 -52.135 1.00 15.90 14 ARG D C 1
ATOM 14552 O O . ARG D 1 16 ? 60.853 40.817 -52.545 1.00 19.60 14 ARG D O 1
ATOM 14573 N N . LEU D 1 17 ? 62.886 39.849 -52.661 1.00 15.24 15 LEU D N 1
ATOM 14574 C CA . LEU D 1 17 ? 63.378 40.661 -53.755 1.00 14.83 15 LEU D CA 1
ATOM 14575 C C . LEU D 1 17 ? 62.901 40.174 -55.123 1.00 18.09 15 LEU D C 1
ATOM 14576 O O . LEU D 1 17 ? 63.078 40.896 -56.111 1.00 20.16 15 LEU D O 1
ATOM 14592 N N . GLU D 1 18 ? 62.254 39.009 -55.202 1.00 16.95 16 GLU D N 1
ATOM 14593 C CA . GLU D 1 18 ? 61.832 38.443 -56.478 1.00 18.49 16 GLU D CA 1
ATOM 14594 C C . GLU D 1 18 ? 60.523 39.078 -56.928 1.00 21.93 16 GLU D C 1
ATOM 14595 O O . GLU D 1 18 ? 59.595 39.274 -56.141 1.00 20.38 16 GLU D O 1
ATOM 14607 N N . LEU D 1 19 ? 60.460 39.396 -58.213 1.00 16.90 17 LEU D N 1
ATOM 14608 C CA . LEU D 1 19 ? 59.242 39.932 -58.792 1.00 15.42 17 LEU D CA 1
ATOM 14609 C C . LEU D 1 19 ? 58.140 38.892 -58.647 1.00 18.95 17 LEU D C 1
ATOM 14610 O O . LEU D 1 19 ? 58.327 37.719 -58.992 1.00 24.02 17 LEU D O 1
ATOM 14626 N N . ASN D 1 20 ? 56.989 39.318 -58.134 1.00 18.08 18 ASN D N 1
ATOM 14627 C CA . ASN D 1 20 ? 55.861 38.412 -57.988 1.00 17.89 18 ASN D CA 1
ATOM 14628 C C . ASN D 1 20 ? 54.720 38.870 -58.885 1.00 22.18 18 ASN D C 1
ATOM 14629 O O . ASN D 1 20 ? 54.700 39.984 -59.423 1.00 17.63 18 ASN D O 1
ATOM 14640 N N . GLU D 1 21 ? 53.752 37.981 -59.028 1.00 24.00 19 GLU D N 1
ATOM 14641 C CA . GLU D 1 21 ? 52.721 38.171 -60.033 1.00 21.53 19 GLU D CA 1
ATOM 14642 C C . GLU D 1 21 ? 51.778 39.331 -59.714 1.00 22.62 19 GLU D C 1
ATOM 14643 O O . GLU D 1 21 ? 51.318 40.012 -60.640 1.00 20.55 19 GLU D O 1
ATOM 14655 N N . ARG D 1 22 ? 51.472 39.580 -58.431 1.00 25.83 20 ARG D N 1
ATOM 14656 C CA . ARG D 1 22 ? 50.671 40.754 -58.088 1.00 25.54 20 ARG D CA 1
ATOM 14657 C C . ARG D 1 22 ? 51.368 42.048 -58.525 1.00 19.45 20 ARG D C 1
ATOM 14658 O O . ARG D 1 22 ? 50.715 42.982 -59.005 1.00 22.46 20 ARG D O 1
ATOM 14679 N N . GLU D 1 23 ? 52.695 42.127 -58.369 1.00 18.22 21 GLU D N 1
ATOM 14680 C CA . GLU D 1 23 ? 53.436 43.299 -58.825 1.00 18.15 21 GLU D CA 1
ATOM 14681 C C . GLU D 1 23 ? 53.405 43.386 -60.336 1.00 19.36 21 GLU D C 1
ATOM 14682 O O . GLU D 1 23 ? 53.245 44.471 -60.905 1.00 21.91 21 GLU D O 1
ATOM 14694 N N . GLN D 1 24 ? 53.559 42.246 -60.999 1.00 17.10 22 GLN D N 1
ATOM 14695 C CA . GLN D 1 24 ? 53.457 42.238 -62.455 1.00 19.01 22 GLN D CA 1
ATOM 14696 C C . GLN D 1 24 ? 52.096 42.747 -62.926 1.00 24.52 22 GLN D C 1
ATOM 14697 O O . GLN D 1 24 ? 52.030 43.521 -63.884 1.00 20.57 22 GLN D O 1
ATOM 14711 N N . LYS D 1 25 ? 50.997 42.337 -62.261 1.00 21.42 23 LYS D N 1
ATOM 14712 C CA . LYS D 1 25 ? 49.676 42.865 -62.601 1.00 22.38 23 LYS D CA 1
ATOM 14713 C C . LYS D 1 25 ? 49.604 44.374 -62.394 1.00 19.29 23 LYS D C 1
ATOM 14714 O O . LYS D 1 25 ? 49.046 45.094 -63.226 1.00 19.40 23 LYS D O 1
ATOM 14733 N N . ASN D 1 26 ? 50.199 44.892 -61.323 1.00 22.00 24 ASN D N 1
ATOM 14734 C CA . ASN D 1 26 ? 50.219 46.345 -61.173 1.00 18.27 24 ASN D CA 1
ATOM 14735 C C . ASN D 1 26 ? 51.055 47.018 -62.261 1.00 18.19 24 ASN D C 1
ATOM 14736 O O . ASN D 1 26 ? 50.697 48.102 -62.747 1.00 20.38 24 ASN D O 1
ATOM 14747 N N . ALA D 1 27 ? 52.184 46.422 -62.629 1.00 17.27 25 ALA D N 1
ATOM 14748 C CA . ALA D 1 27 ? 53.015 47.018 -63.659 1.00 22.32 25 ALA D CA 1
ATOM 14749 C C . ALA D 1 27 ? 52.266 47.057 -64.981 1.00 21.65 25 ALA D C 1
ATOM 14750 O O . ALA D 1 27 ? 52.317 48.059 -65.710 1.00 17.44 25 ALA D O 1
ATOM 14757 N N . SER D 1 28 ? 51.515 45.994 -65.276 1.00 17.73 26 SER D N 1
ATOM 14758 C CA . SER D 1 28 ? 50.707 45.957 -66.492 1.00 19.60 26 SER D CA 1
ATOM 14759 C C . SER D 1 28 ? 49.626 47.031 -66.469 1.00 18.68 26 SER D C 1
ATOM 14760 O O . SER D 1 28 ? 49.388 47.686 -67.481 1.00 18.69 26 SER D O 1
ATOM 14768 N N A GLN D 1 29 ? 48.995 47.229 -65.316 0.50 18.37 27 GLN D N 1
ATOM 14769 N N B GLN D 1 29 ? 48.991 47.226 -65.310 0.50 18.38 27 GLN D N 1
ATOM 14770 C CA A GLN D 1 29 ? 48.014 48.302 -65.189 0.50 18.96 27 GLN D CA 1
ATOM 14771 C CA B GLN D 1 29 ? 48.006 48.299 -65.167 0.50 18.97 27 GLN D CA 1
ATOM 14772 C C A GLN D 1 29 ? 48.638 49.653 -65.508 0.50 21.57 27 GLN D C 1
ATOM 14773 C C B GLN D 1 29 ? 48.629 49.653 -65.493 0.50 22.02 27 GLN D C 1
ATOM 14774 O O A GLN D 1 29 ? 48.071 50.454 -66.263 0.50 18.29 27 GLN D O 1
ATOM 14775 O O B GLN D 1 29 ? 48.053 50.453 -66.243 0.50 18.30 27 GLN D O 1
ATOM 14802 N N . ARG D 1 30 ? 49.817 49.925 -64.950 1.00 18.70 28 ARG D N 1
ATOM 14803 C CA . ARG D 1 30 ? 50.461 51.205 -65.207 1.00 20.37 28 ARG D CA 1
ATOM 14804 C C . ARG D 1 30 ? 50.904 51.338 -66.655 1.00 21.73 28 ARG D C 1
ATOM 14805 O O . ARG D 1 30 ? 50.877 52.449 -67.200 1.00 18.96 28 ARG D O 1
ATOM 14827 N N . GLN D 1 31 ? 51.318 50.242 -67.296 1.00 17.76 29 GLN D N 1
ATOM 14828 C CA . GLN D 1 31 ? 51.629 50.337 -68.720 1.00 18.05 29 GLN D CA 1
ATOM 14829 C C . GLN D 1 31 ? 50.399 50.720 -69.531 1.00 18.70 29 GLN D C 1
ATOM 14830 O O . GLN D 1 31 ? 50.490 51.537 -70.452 1.00 17.66 29 GLN D O 1
ATOM 14844 N N . ASN D 1 32 ? 49.247 50.116 -69.226 1.00 17.36 30 ASN D N 1
ATOM 14845 C CA . ASN D 1 32 ? 48.038 50.460 -69.961 1.00 18.50 30 ASN D CA 1
ATOM 14846 C C . ASN D 1 32 ? 47.692 51.921 -69.758 1.00 19.89 30 ASN D C 1
ATOM 14847 O O . ASN D 1 32 ? 47.310 52.620 -70.705 1.00 20.23 30 ASN D O 1
ATOM 14858 N N . GLU D 1 33 ? 47.787 52.384 -68.515 1.00 18.45 31 GLU D N 1
ATOM 14859 C CA . GLU D 1 33 ? 47.483 53.767 -68.190 1.00 22.16 31 GLU D CA 1
ATOM 14860 C C . GLU D 1 33 ? 48.355 54.702 -69.011 1.00 22.70 31 GLU D C 1
ATOM 14861 O O . GLU D 1 33 ? 47.857 55.591 -69.705 1.00 18.87 31 GLU D O 1
ATOM 14873 N N . VAL D 1 34 ? 49.673 54.478 -68.992 1.00 17.18 32 VAL D N 1
ATOM 14874 C CA . VAL D 1 34 ? 50.565 55.434 -69.643 1.00 16.47 32 VAL D CA 1
ATOM 14875 C C . VAL D 1 34 ? 50.499 55.302 -71.164 1.00 17.06 32 VAL D C 1
ATOM 14876 O O . VAL D 1 34 ? 50.491 56.310 -71.882 1.00 18.77 32 VAL D O 1
ATOM 14889 N N . ARG D 1 35 ? 50.431 54.063 -71.671 1.00 16.52 33 ARG D N 1
ATOM 14890 C CA . ARG D 1 35 ? 50.320 53.828 -73.115 1.00 18.64 33 ARG D CA 1
ATOM 14891 C C . ARG D 1 35 ? 49.045 54.431 -73.688 1.00 18.99 33 ARG D C 1
ATOM 14892 O O . ARG D 1 35 ? 49.084 55.117 -74.717 1.00 19.35 33 ARG D O 1
ATOM 14913 N N . ASP D 1 36 ? 47.892 54.146 -73.071 1.00 18.96 34 ASP D N 1
ATOM 14914 C CA . ASP D 1 36 ? 46.627 54.721 -73.537 1.00 20.41 34 ASP D CA 1
ATOM 14915 C C . ASP D 1 36 ? 46.710 56.246 -73.596 1.00 19.34 34 ASP D C 1
ATOM 14916 O O . ASP D 1 36 ? 46.203 56.877 -74.534 1.00 22.87 34 ASP D O 1
ATOM 14925 N N . TYR D 1 37 ? 47.296 56.862 -72.572 1.00 18.42 35 TYR D N 1
ATOM 14926 C CA . TYR D 1 37 ? 47.382 58.310 -72.572 1.00 19.32 35 TYR D CA 1
ATOM 14927 C C . TYR D 1 37 ? 48.318 58.790 -73.679 1.00 20.95 35 TYR D C 1
ATOM 14928 O O . TYR D 1 37 ? 47.960 59.663 -74.469 1.00 22.10 35 TYR D O 1
ATOM 14946 N N . LEU D 1 38 ? 49.515 58.216 -73.761 1.00 21.99 36 LEU D N 1
ATOM 14947 C CA . LEU D 1 38 ? 50.489 58.683 -74.740 1.00 20.11 36 LEU D CA 1
ATOM 14948 C C . LEU D 1 38 ? 50.020 58.443 -76.171 1.00 18.11 36 LEU D C 1
ATOM 14949 O O . LEU D 1 38 ? 50.421 59.181 -77.080 1.00 19.44 36 LEU D O 1
ATOM 14965 N N . GLN D 1 39 ? 49.162 57.444 -76.391 1.00 21.50 37 GLN D N 1
ATOM 14966 C CA . GLN D 1 39 ? 48.658 57.194 -77.738 1.00 24.67 37 GLN D CA 1
ATOM 14967 C C . GLN D 1 39 ? 47.723 58.293 -78.220 1.00 23.66 37 GLN D C 1
ATOM 14968 O O . GLN D 1 39 ? 47.490 58.408 -79.428 1.00 25.15 37 GLN D O 1
ATOM 14982 N N . THR D 1 40 ? 47.182 59.105 -77.314 1.00 24.31 38 THR D N 1
ATOM 14983 C CA . THR D 1 40 ? 46.421 60.269 -77.747 1.00 21.98 38 THR D CA 1
ATOM 14984 C C . THR D 1 40 ? 47.316 61.455 -78.092 1.00 20.13 38 THR D C 1
ATOM 14985 O O . THR D 1 40 ? 46.834 62.410 -78.714 1.00 25.32 38 THR D O 1
ATOM 14996 N N . LYS D 1 41 ? 48.601 61.414 -77.710 1.00 21.16 39 LYS D N 1
ATOM 14997 C CA . LYS D 1 41 ? 49.534 62.505 -77.954 1.00 26.74 39 LYS D CA 1
ATOM 14998 C C . LYS D 1 41 ? 50.586 62.197 -79.016 1.00 22.12 39 LYS D C 1
ATOM 14999 O O . LYS D 1 41 ? 51.176 63.132 -79.570 1.00 30.77 39 LYS D O 1
ATOM 15018 N N . PHE D 1 42 ? 50.849 60.919 -79.289 1.00 24.31 40 PHE D N 1
ATOM 15019 C CA . PHE D 1 42 ? 51.864 60.499 -80.247 1.00 22.67 40 PHE D CA 1
ATOM 15020 C C . PHE D 1 42 ? 51.374 59.259 -80.984 1.00 21.98 40 PHE D C 1
ATOM 15021 O O . PHE D 1 42 ? 50.589 58.472 -80.456 1.00 22.64 40 PHE D O 1
ATOM 15038 N N . GLY D 1 43 ? 51.852 59.076 -82.212 1.00 23.69 41 GLY D N 1
ATOM 15039 C CA . GLY D 1 43 ? 51.576 57.838 -82.912 1.00 19.57 41 GLY D CA 1
ATOM 15040 C C . GLY D 1 43 ? 52.480 56.754 -82.351 1.00 18.78 41 GLY D C 1
ATOM 15041 O O . GLY D 1 43 ? 53.696 56.744 -82.606 1.00 22.95 41 GLY D O 1
ATOM 15045 N N . ILE D 1 44 ? 51.895 55.850 -81.567 1.00 19.40 42 ILE D N 1
ATOM 15046 C CA . ILE D 1 44 ? 52.626 54.767 -80.908 1.00 21.34 42 ILE D CA 1
ATOM 15047 C C . ILE D 1 44 ? 52.012 53.438 -81.337 1.00 22.27 42 ILE D C 1
ATOM 15048 O O . ILE D 1 44 ? 50.843 53.167 -81.049 1.00 23.86 42 ILE D O 1
ATOM 15064 N N . ALA D 1 45 ? 52.827 52.600 -81.993 1.00 18.45 43 ALA D N 1
ATOM 15065 C CA . ALA D 1 45 ? 52.375 51.309 -82.502 1.00 25.96 43 ALA D CA 1
ATOM 15066 C C . ALA D 1 45 ? 52.087 50.332 -81.377 1.00 20.03 43 ALA D C 1
ATOM 15067 O O . ALA D 1 45 ? 51.143 49.543 -81.450 1.00 25.52 43 ALA D O 1
ATOM 15074 N N . ARG D 1 46 ? 52.906 50.358 -80.335 1.00 17.21 44 ARG D N 1
ATOM 15075 C CA . ARG D 1 46 ? 52.801 49.342 -79.294 1.00 20.93 44 ARG D CA 1
ATOM 15076 C C . ARG D 1 46 ? 53.801 49.758 -78.228 1.00 19.11 44 ARG D C 1
ATOM 15077 O O . ARG D 1 46 ? 54.629 50.648 -78.456 1.00 19.39 44 ARG D O 1
ATOM 15098 N N . SER D 1 47 ? 53.715 49.117 -77.063 1.00 17.52 45 SER D N 1
ATOM 15099 C CA . SER D 1 47 ? 54.696 49.307 -75.998 1.00 15.91 45 SER D CA 1
ATOM 15100 C C . SER D 1 47 ? 54.968 47.981 -75.313 1.00 16.32 45 SER D C 1
ATOM 15101 O O . SER D 1 47 ? 54.175 47.035 -75.396 1.00 19.73 45 SER D O 1
ATOM 15109 N N . PHE D 1 48 ? 56.134 47.891 -74.657 1.00 14.70 46 PHE D N 1
ATOM 15110 C CA . PHE D 1 48 ? 56.414 46.700 -73.875 1.00 16.32 46 PHE D CA 1
ATOM 15111 C C . PHE D 1 48 ? 57.300 47.063 -72.683 1.00 14.57 46 PHE D C 1
ATOM 15112 O O . PHE D 1 48 ? 58.107 47.993 -72.740 1.00 17.97 46 PHE D O 1
ATOM 15129 N N . LEU D 1 49 ? 57.106 46.329 -71.592 1.00 14.38 47 LEU D N 1
ATOM 15130 C CA . LEU D 1 49 ? 57.970 46.405 -70.428 1.00 16.58 47 LEU D CA 1
ATOM 15131 C C . LEU D 1 49 ? 59.307 45.708 -70.686 1.00 15.93 47 LEU D C 1
ATOM 15132 O O . LEU D 1 49 ? 59.350 44.596 -71.213 1.00 20.38 47 LEU D O 1
ATOM 15148 N N . THR D 1 50 ? 60.403 46.331 -70.258 1.00 16.68 48 THR D N 1
ATOM 15149 C CA . THR D 1 50 ? 61.729 45.824 -70.616 1.00 14.94 48 THR D CA 1
ATOM 15150 C C . THR D 1 50 ? 62.739 46.221 -69.544 1.00 20.05 48 THR D C 1
ATOM 15151 O O . THR D 1 50 ? 62.384 46.665 -68.449 1.00 21.60 48 THR D O 1
ATOM 15162 N N . GLY D 1 51 ? 64.008 46.038 -69.854 1.00 17.97 49 GLY D N 1
ATOM 15163 C CA . GLY D 1 51 ? 65.021 46.351 -68.881 1.00 16.10 49 GLY D CA 1
ATOM 15164 C C . GLY D 1 51 ? 65.125 45.264 -67.838 1.00 15.82 49 GLY D C 1
ATOM 15165 O O . GLY D 1 51 ? 64.689 44.135 -68.032 1.00 17.16 49 GLY D O 1
ATOM 15169 N N . SER D 1 52 ? 65.729 45.636 -66.712 1.00 15.54 50 SER D N 1
ATOM 15170 C CA . SER D 1 52 ? 65.979 44.706 -65.622 1.00 17.75 50 SER D CA 1
ATOM 15171 C C . SER D 1 52 ? 64.684 44.151 -65.084 1.00 14.41 50 SER D C 1
ATOM 15172 O O . SER D 1 52 ? 64.655 43.015 -64.625 1.00 14.64 50 SER D O 1
ATOM 15180 N N . TYR D 1 53 ? 63.604 44.917 -65.179 1.00 14.76 51 TYR D N 1
ATOM 15181 C CA . TYR D 1 53 ? 62.295 44.405 -64.787 1.00 18.91 51 TYR D CA 1
ATOM 15182 C C . TYR D 1 53 ? 61.992 43.056 -65.448 1.00 17.98 51 TYR D C 1
ATOM 15183 O O . TYR D 1 53 ? 61.496 42.129 -64.806 1.00 20.01 51 TYR D O 1
ATOM 15201 N N . ALA D 1 54 ? 62.250 42.943 -66.749 1.00 16.23 52 ALA D N 1
ATOM 15202 C CA . ALA D 1 54 ? 61.885 41.759 -67.506 1.00 16.08 52 ALA D CA 1
ATOM 15203 C C . ALA D 1 54 ? 62.905 40.640 -67.376 1.00 22.53 52 ALA D C 1
ATOM 15204 O O . ALA D 1 54 ? 62.606 39.478 -67.717 1.00 19.36 52 ALA D O 1
ATOM 15211 N N . ARG D 1 55 ? 64.097 40.972 -66.888 1.00 17.21 53 ARG D N 1
ATOM 15212 C CA . ARG D 1 55 ? 65.167 40.014 -66.681 1.00 14.15 53 ARG D CA 1
ATOM 15213 C C . ARG D 1 55 ? 65.184 39.457 -65.265 1.00 15.04 53 ARG D C 1
ATOM 15214 O O . ARG D 1 55 ? 66.041 38.618 -64.954 1.00 16.83 53 ARG D O 1
ATOM 15235 N N . TYR D 1 56 ? 64.232 39.868 -64.423 1.00 15.82 54 TYR D N 1
ATOM 15236 C CA . TYR D 1 56 ? 64.171 39.471 -63.020 1.00 14.23 54 TYR D CA 1
ATOM 15237 C C . TYR D 1 56 ? 65.426 39.905 -62.236 1.00 17.74 54 TYR D C 1
ATOM 15238 O O . TYR D 1 56 ? 65.837 39.242 -61.276 1.00 20.82 54 TYR D O 1
ATOM 15256 N N . THR D 1 57 ? 66.026 41.044 -62.629 1.00 15.69 55 THR D N 1
ATOM 15257 C CA . THR D 1 57 ? 67.192 41.632 -61.982 1.00 17.44 55 THR D CA 1
ATOM 15258 C C . THR D 1 57 ? 66.927 43.024 -61.422 1.00 12.59 55 THR D C 1
ATOM 15259 O O . THR D 1 57 ? 67.880 43.744 -61.088 1.00 16.08 55 THR D O 1
ATOM 15270 N N . LYS D 1 58 ? 65.666 43.442 -61.331 1.00 14.94 56 LYS D N 1
ATOM 15271 C CA . LYS D 1 58 ? 65.347 44.711 -60.688 1.00 19.22 56 LYS D CA 1
ATOM 15272 C C . LYS D 1 58 ? 65.145 44.471 -59.199 1.00 16.77 56 LYS D C 1
ATOM 15273 O O . LYS D 1 58 ? 64.511 43.496 -58.801 1.00 17.50 56 LYS D O 1
ATOM 15292 N N . THR D 1 59 ? 65.700 45.353 -58.386 1.00 13.11 57 THR D N 1
ATOM 15293 C CA . THR D 1 59 ? 65.503 45.240 -56.936 1.00 16.45 57 THR D CA 1
ATOM 15294 C C . THR D 1 59 ? 64.178 45.874 -56.493 1.00 16.79 57 THR D C 1
ATOM 15295 O O . THR D 1 59 ? 63.404 46.394 -57.300 1.00 15.71 57 THR D O 1
ATOM 15306 N N . LYS D 1 60 ? 63.892 45.786 -55.191 1.00 18.14 58 LYS D N 1
ATOM 15307 C CA . LYS D 1 60 ? 62.674 46.288 -54.556 1.00 14.65 58 LYS D CA 1
ATOM 15308 C C . LYS D 1 60 ? 62.993 47.482 -53.667 1.00 16.54 58 LYS D C 1
ATOM 15309 O O . LYS D 1 60 ? 64.107 47.576 -53.132 1.00 18.73 58 LYS D O 1
ATOM 15328 N N . PRO D 1 61 ? 62.029 48.398 -53.435 1.00 17.36 59 PRO D N 1
ATOM 15329 C CA . PRO D 1 61 ? 60.753 48.551 -54.150 1.00 18.95 59 PRO D CA 1
ATOM 15330 C C . PRO D 1 61 ? 61.007 48.737 -55.634 1.00 18.70 59 PRO D C 1
ATOM 15331 O O . PRO D 1 61 ? 62.078 49.243 -55.978 1.00 20.39 59 PRO D O 1
ATOM 15342 N N . LEU D 1 62 ? 60.070 48.311 -56.490 1.00 15.82 60 LEU D N 1
ATOM 15343 C CA . LEU D 1 62 ? 60.275 48.390 -57.946 1.00 17.85 60 LEU D CA 1
ATOM 15344 C C . LEU D 1 62 ? 60.141 49.824 -58.446 1.00 21.37 60 LEU D C 1
ATOM 15345 O O . LEU D 1 62 ? 59.042 50.396 -58.474 1.00 21.46 60 LEU D O 1
ATOM 15361 N N . LYS D 1 63 ? 61.259 50.393 -58.877 1.00 16.63 61 LYS D N 1
ATOM 15362 C CA . LYS D 1 63 ? 61.303 51.749 -59.392 1.00 18.53 61 LYS D CA 1
ATOM 15363 C C . LYS D 1 63 ? 61.934 51.739 -60.782 1.00 21.00 61 LYS D C 1
ATOM 15364 O O . LYS D 1 63 ? 62.696 50.832 -61.133 1.00 18.67 61 LYS D O 1
ATOM 15383 N N . ASN D 1 64 ? 61.562 52.732 -61.583 1.00 20.09 62 ASN D N 1
ATOM 15384 C CA . ASN D 1 64 ? 62.244 53.009 -62.849 1.00 19.22 62 ASN D CA 1
ATOM 15385 C C . ASN D 1 64 ? 62.078 51.841 -63.827 1.00 14.64 62 ASN D C 1
ATOM 15386 O O . ASN D 1 64 ? 63.021 51.400 -64.498 1.00 19.45 62 ASN D O 1
ATOM 15397 N N . ILE D 1 65 ? 60.861 51.311 -63.889 1.00 16.04 63 ILE D N 1
ATOM 15398 C CA . ILE D 1 65 ? 60.540 50.211 -64.789 1.00 14.67 63 ILE D CA 1
ATOM 15399 C C . ILE D 1 65 ? 60.438 50.758 -66.204 1.00 15.61 63 ILE D C 1
ATOM 15400 O O . ILE D 1 65 ? 59.577 51.587 -66.485 1.00 16.80 63 ILE D O 1
ATOM 15416 N N . ASN D 1 66 ? 61.297 50.284 -67.101 1.00 14.03 64 ASN D N 1
ATOM 15417 C CA . ASN D 1 66 ? 61.269 50.769 -68.478 1.00 16.29 64 ASN D CA 1
ATOM 15418 C C . ASN D 1 66 ? 60.077 50.244 -69.279 1.00 17.65 64 ASN D C 1
ATOM 15419 O O . ASN D 1 66 ? 59.823 49.043 -69.321 1.00 18.45 64 ASN D O 1
ATOM 15430 N N . ILE D 1 67 ? 59.390 51.151 -69.974 1.00 16.59 65 ILE D N 1
ATOM 15431 C CA . ILE D 1 67 ? 58.431 50.809 -71.028 1.00 12.88 65 ILE D CA 1
ATOM 15432 C C . ILE D 1 67 ? 58.979 51.446 -72.292 1.00 16.78 65 ILE D C 1
ATOM 15433 O O . ILE D 1 67 ? 59.154 52.669 -72.337 1.00 17.12 65 ILE D O 1
ATOM 15449 N N . PHE D 1 68 ? 59.240 50.638 -73.325 1.00 18.52 66 PHE D N 1
ATOM 15450 C CA . PHE D 1 68 ? 59.576 51.184 -74.635 1.00 18.25 66 PHE D CA 1
ATOM 15451 C C . PHE D 1 68 ? 58.278 51.507 -75.369 1.00 17.62 66 PHE D C 1
ATOM 15452 O O . PHE D 1 68 ? 57.398 50.646 -75.483 1.00 17.85 66 PHE D O 1
ATOM 15469 N N . PHE D 1 69 ? 58.140 52.747 -75.820 1.00 15.43 67 PHE D N 1
ATOM 15470 C CA . PHE D 1 69 ? 57.005 53.150 -76.649 1.00 18.66 67 PHE D CA 1
ATOM 15471 C C . PHE D 1 69 ? 57.503 53.246 -78.085 1.00 17.10 67 PHE D C 1
ATOM 15472 O O . PHE D 1 69 ? 58.189 54.209 -78.446 1.00 17.95 67 PHE D O 1
ATOM 15489 N N . VAL D 1 70 ? 57.100 52.271 -78.894 1.00 18.09 68 VAL D N 1
ATOM 15490 C CA . VAL D 1 70 ? 57.566 52.117 -80.271 1.00 20.07 68 VAL D CA 1
ATOM 15491 C C . VAL D 1 70 ? 56.796 53.076 -81.172 1.00 21.69 68 VAL D C 1
ATOM 15492 O O . VAL D 1 70 ? 55.577 52.962 -81.314 1.00 19.06 68 VAL D O 1
ATOM 15505 N N . LEU D 1 71 ? 57.509 54.012 -81.788 1.00 17.13 69 LEU D N 1
ATOM 15506 C CA . LEU D 1 71 ? 56.886 55.117 -82.505 1.00 16.93 69 LEU D CA 1
ATOM 15507 C C . LEU D 1 71 ? 56.517 54.706 -83.924 1.00 23.33 69 LEU D C 1
ATOM 15508 O O . LEU D 1 71 ? 57.231 53.937 -84.570 1.00 28.68 69 LEU D O 1
ATOM 15524 N N . LYS D 1 72 ? 55.381 55.215 -84.401 1.00 19.64 70 LYS D N 1
ATOM 15525 C CA . LYS D 1 72 ? 54.943 54.945 -85.756 1.00 21.63 70 LYS D CA 1
ATOM 15526 C C . LYS D 1 72 ? 55.798 55.699 -86.781 1.00 26.81 70 LYS D C 1
ATOM 15527 O O . LYS D 1 72 ? 56.504 56.659 -86.471 1.00 23.61 70 LYS D O 1
ATOM 15546 N N . ASP D 1 73 ? 55.712 55.255 -88.034 1.00 22.57 71 ASP D N 1
ATOM 15547 C CA . ASP D 1 73 ? 56.382 55.963 -89.122 1.00 36.69 71 ASP D CA 1
ATOM 15548 C C . ASP D 1 73 ? 55.930 57.418 -89.221 1.00 29.55 71 ASP D C 1
ATOM 15549 O O . ASP D 1 73 ? 56.700 58.276 -89.669 1.00 33.87 71 ASP D O 1
ATOM 15558 N N . SER D 1 74 ? 54.698 57.728 -88.799 1.00 26.32 72 SER D N 1
ATOM 15559 C CA . SER D 1 74 ? 54.269 59.122 -88.761 1.00 28.50 72 SER D CA 1
ATOM 15560 C C . SER D 1 74 ? 55.119 59.984 -87.825 1.00 28.44 72 SER D C 1
ATOM 15561 O O . SER D 1 74 ? 55.118 61.212 -87.965 1.00 33.64 72 SER D O 1
ATOM 15569 N N . GLU D 1 75 ? 55.830 59.386 -86.874 1.00 24.21 73 GLU D N 1
ATOM 15570 C CA . GLU D 1 75 ? 56.665 60.131 -85.932 1.00 23.76 73 GLU D CA 1
ATOM 15571 C C . GLU D 1 75 ? 58.149 60.117 -86.315 1.00 24.80 73 GLU D C 1
ATOM 15572 O O . GLU D 1 75 ? 59.003 60.511 -85.507 1.00 21.09 73 GLU D O 1
ATOM 15584 N N . LYS D 1 76 ? 58.469 59.697 -87.536 1.00 27.60 74 LYS D N 1
ATOM 15585 C CA . LYS D 1 76 ? 59.860 59.516 -87.943 1.00 22.10 74 LYS D CA 1
ATOM 15586 C C . LYS D 1 76 ? 60.668 60.813 -87.897 1.00 29.33 74 LYS D C 1
ATOM 15587 O O . LYS D 1 76 ? 61.902 60.753 -87.777 1.00 21.15 74 LYS D O 1
ATOM 15606 N N . HIS D 1 77 ? 60.013 61.981 -87.998 1.00 26.07 75 HIS D N 1
ATOM 15607 C CA . HIS D 1 77 ? 60.739 63.245 -87.880 1.00 26.38 75 HIS D CA 1
ATOM 15608 C C . HIS D 1 77 ? 61.580 63.291 -86.609 1.00 22.19 75 HIS D C 1
ATOM 15609 O O . HIS D 1 77 ? 62.636 63.923 -86.586 1.00 22.10 75 HIS D O 1
ATOM 15623 N N . TYR D 1 78 ? 61.136 62.636 -85.545 1.00 22.55 76 TYR D N 1
ATOM 15624 C CA . TYR D 1 78 ? 61.930 62.654 -84.322 1.00 23.00 76 TYR D CA 1
ATOM 15625 C C . TYR D 1 78 ? 63.282 61.971 -84.491 1.00 22.68 76 TYR D C 1
ATOM 15626 O O . TYR D 1 78 ? 64.235 62.311 -83.780 1.00 22.04 76 TYR D O 1
ATOM 15644 N N . HIS D 1 79 ? 63.372 60.969 -85.366 1.00 20.78 77 HIS D N 1
ATOM 15645 C CA . HIS D 1 79 ? 64.612 60.211 -85.494 1.00 22.98 77 HIS D CA 1
ATOM 15646 C C . HIS D 1 79 ? 65.749 61.067 -86.035 1.00 22.61 77 HIS D C 1
ATOM 15647 O O . HIS D 1 79 ? 66.921 60.786 -85.763 1.00 32.94 77 HIS D O 1
ATOM 15661 N N . GLY D 1 80 ? 65.441 62.098 -86.808 1.00 21.70 78 GLY D N 1
ATOM 15662 C CA . GLY D 1 80 ? 66.457 62.977 -87.328 1.00 28.93 78 GLY D CA 1
ATOM 15663 C C . GLY D 1 80 ? 66.670 64.230 -86.517 1.00 30.65 78 GLY D C 1
ATOM 15664 O O . GLY D 1 80 ? 67.372 65.132 -86.985 1.00 33.48 78 GLY D O 1
ATOM 15668 N N . LYS D 1 81 ? 66.097 64.317 -85.316 1.00 24.86 79 LYS D N 1
ATOM 15669 C CA . LYS D 1 81 ? 66.251 65.491 -84.470 1.00 27.78 79 LYS D CA 1
ATOM 15670 C C . LYS D 1 81 ? 67.021 65.115 -83.216 1.00 26.96 79 LYS D C 1
ATOM 15671 O O . LYS D 1 81 ? 67.161 63.933 -82.883 1.00 24.28 79 LYS D O 1
ATOM 15690 N N . ALA D 1 82 ? 67.509 66.147 -82.526 1.00 35.79 80 ALA D N 1
ATOM 15691 C CA . ALA D 1 82 ? 68.287 65.949 -81.314 1.00 25.74 80 ALA D CA 1
ATOM 15692 C C . ALA D 1 82 ? 67.490 65.146 -80.301 1.00 27.59 80 ALA D C 1
ATOM 15693 O O . ALA D 1 82 ? 66.257 65.211 -80.259 1.00 26.00 80 ALA D O 1
ATOM 15700 N N . ALA D 1 83 ? 68.212 64.397 -79.455 1.00 24.75 81 ALA D N 1
ATOM 15701 C CA . ALA D 1 83 ? 67.552 63.564 -78.457 1.00 19.61 81 ALA D CA 1
ATOM 15702 C C . ALA D 1 83 ? 66.596 64.374 -77.601 1.00 20.05 81 ALA D C 1
ATOM 15703 O O . ALA D 1 83 ? 65.535 63.874 -77.194 1.00 23.83 81 ALA D O 1
ATOM 15710 N N . SER D 1 84 ? 66.977 65.611 -77.272 1.00 23.87 82 SER D N 1
ATOM 15711 C CA . SER D 1 84 ? 66.208 66.409 -76.326 1.00 24.91 82 SER D CA 1
ATOM 15712 C C . SER D 1 84 ? 64.836 66.805 -76.859 1.00 35.93 82 SER D C 1
ATOM 15713 O O . SER D 1 84 ? 63.951 67.149 -76.068 1.00 24.86 82 SER D O 1
ATOM 15721 N N . VAL D 1 85 ? 64.630 66.772 -78.176 1.00 27.44 83 VAL D N 1
ATOM 15722 C CA . VAL D 1 85 ? 63.344 67.191 -78.720 1.00 25.84 83 VAL D CA 1
ATOM 15723 C C . VAL D 1 85 ? 62.242 66.192 -78.367 1.00 23.81 83 VAL D C 1
ATOM 15724 O O . VAL D 1 85 ? 61.199 66.578 -77.825 1.00 27.28 83 VAL D O 1
ATOM 15737 N N . VAL D 1 86 ? 62.445 64.901 -78.673 1.00 21.58 84 VAL D N 1
ATOM 15738 C CA . VAL D 1 86 ? 61.433 63.892 -78.357 1.00 17.65 84 VAL D CA 1
ATOM 15739 C C . VAL D 1 86 ? 61.286 63.728 -76.844 1.00 23.48 84 VAL D C 1
ATOM 15740 O O . VAL D 1 86 ? 60.175 63.550 -76.333 1.00 18.91 84 VAL D O 1
ATOM 15753 N N . LEU D 1 87 ? 62.390 63.803 -76.104 1.00 27.86 85 LEU D N 1
ATOM 15754 C CA . LEU D 1 87 ? 62.289 63.698 -74.654 1.00 19.44 85 LEU D CA 1
ATOM 15755 C C . LEU D 1 87 ? 61.520 64.879 -74.071 1.00 19.11 85 LEU D C 1
ATOM 15756 O O . LEU D 1 87 ? 60.649 64.693 -73.210 1.00 22.03 85 LEU D O 1
ATOM 15772 N N . ASP D 1 88 ? 61.805 66.098 -74.541 1.00 19.73 86 ASP D N 1
ATOM 15773 C CA . ASP D 1 88 ? 61.080 67.273 -74.058 1.00 24.11 86 ASP D CA 1
ATOM 15774 C C . ASP D 1 88 ? 59.595 67.188 -74.392 1.00 18.97 86 ASP D C 1
ATOM 15775 O O . ASP D 1 88 ? 58.747 67.649 -73.617 1.00 24.92 86 ASP D O 1
ATOM 15784 N N . ASP D 1 89 ? 59.255 66.613 -75.542 1.00 21.55 87 ASP D N 1
ATOM 15785 C CA . ASP D 1 89 ? 57.847 66.525 -75.912 1.00 22.98 87 ASP D CA 1
ATOM 15786 C C . ASP D 1 89 ? 57.136 65.455 -75.089 1.00 18.23 87 ASP D C 1
ATOM 15787 O O . ASP D 1 89 ? 55.974 65.630 -74.684 1.00 19.01 87 ASP D O 1
ATOM 15796 N N . PHE D 1 90 ? 57.828 64.348 -74.800 1.00 17.66 88 PHE D N 1
ATOM 15797 C CA . PHE D 1 90 ? 57.249 63.328 -73.936 1.00 18.46 88 PHE D CA 1
ATOM 15798 C C . PHE D 1 90 ? 57.091 63.877 -72.522 1.00 20.96 88 PHE D C 1
ATOM 15799 O O . PHE D 1 90 ? 56.072 63.643 -71.853 1.00 20.23 88 PHE D O 1
ATOM 15816 N N . HIS D 1 91 ? 58.079 64.635 -72.057 1.00 18.63 89 HIS D N 1
ATOM 15817 C CA . HIS D 1 91 ? 58.000 65.222 -70.724 1.00 17.87 89 HIS D CA 1
ATOM 15818 C C . HIS D 1 91 ? 56.814 66.173 -70.587 1.00 18.69 89 HIS D C 1
ATOM 15819 O O . HIS D 1 91 ? 56.027 66.054 -69.634 1.00 21.00 89 HIS D O 1
ATOM 15833 N N . SER D 1 92 ? 56.661 67.125 -71.534 1.00 19.27 90 SER D N 1
ATOM 15834 C CA . SER D 1 92 ? 55.545 68.071 -71.501 1.00 21.01 90 SER D CA 1
ATOM 15835 C C . SER D 1 92 ? 54.211 67.352 -71.525 1.00 20.07 90 SER D C 1
ATOM 15836 O O . SER D 1 92 ? 53.263 67.744 -70.829 1.00 23.67 90 SER D O 1
ATOM 15844 N N . ALA D 1 93 ? 54.104 66.302 -72.340 1.00 19.40 91 ALA D N 1
ATOM 15845 C CA . ALA D 1 93 ? 52.844 65.580 -72.401 1.00 20.70 91 ALA D CA 1
ATOM 15846 C C . ALA D 1 93 ? 52.544 64.908 -71.067 1.00 19.21 91 ALA D C 1
ATOM 15847 O O . ALA D 1 93 ? 51.422 64.995 -70.566 1.00 21.83 91 ALA D O 1
ATOM 15854 N N . LEU D 1 94 ? 53.546 64.269 -70.464 1.00 18.51 92 LEU D N 1
ATOM 15855 C CA . LEU D 1 94 ? 53.312 63.585 -69.201 1.00 18.36 92 LEU D CA 1
ATOM 15856 C C . LEU D 1 94 ? 53.015 64.542 -68.060 1.00 19.18 92 LEU D C 1
ATOM 15857 O O . LEU D 1 94 ? 52.208 64.210 -67.182 1.00 20.52 92 LEU D O 1
ATOM 15873 N N . VAL D 1 95 ? 53.631 65.728 -68.057 1.00 22.48 93 VAL D N 1
ATOM 15874 C CA . VAL D 1 95 ? 53.305 66.748 -67.064 1.00 20.66 93 VAL D CA 1
ATOM 15875 C C . VAL D 1 95 ? 51.836 67.158 -67.150 1.00 21.53 93 VAL D C 1
ATOM 15876 O O . VAL D 1 95 ? 51.198 67.449 -66.132 1.00 22.30 93 VAL D O 1
ATOM 15889 N N . GLU D 1 96 ? 51.277 67.185 -68.357 1.00 21.54 94 GLU D N 1
ATOM 15890 C CA . GLU D 1 96 ? 49.869 67.516 -68.522 1.00 26.47 94 GLU D CA 1
ATOM 15891 C C . GLU D 1 96 ? 48.972 66.587 -67.702 1.00 26.60 94 GLU D C 1
ATOM 15892 O O . GLU D 1 96 ? 47.978 67.041 -67.123 1.00 25.27 94 GLU D O 1
ATOM 15904 N N . LYS D 1 97 ? 49.340 65.309 -67.576 1.00 27.43 95 LYS D N 1
ATOM 15905 C CA . LYS D 1 97 ? 48.519 64.337 -66.853 1.00 25.36 95 LYS D CA 1
ATOM 15906 C C . LYS D 1 97 ? 48.893 64.215 -65.379 1.00 23.93 95 LYS D C 1
ATOM 15907 O O . LYS D 1 97 ? 48.007 64.105 -64.526 1.00 24.57 95 LYS D O 1
ATOM 15926 N N . TYR D 1 98 ? 50.185 64.194 -65.071 1.00 24.24 96 TYR D N 1
ATOM 15927 C CA . TYR D 1 98 ? 50.685 63.813 -63.750 1.00 20.95 96 TYR D CA 1
ATOM 15928 C C . TYR D 1 98 ? 51.196 64.987 -62.919 1.00 28.41 96 TYR D C 1
ATOM 15929 O O . TYR D 1 98 ? 51.471 64.804 -61.728 1.00 27.13 96 TYR D O 1
ATOM 15947 N N . GLY D 1 99 ? 51.337 66.170 -63.505 1.00 24.27 97 GLY D N 1
ATOM 15948 C CA . GLY D 1 99 ? 51.935 67.295 -62.810 1.00 24.29 97 GLY D CA 1
ATOM 15949 C C . GLY D 1 99 ? 53.453 67.293 -62.926 1.00 22.29 97 GLY D C 1
ATOM 15950 O O . GLY D 1 99 ? 54.077 66.295 -63.256 1.00 25.36 97 GLY D O 1
ATOM 15954 N N . SER D 1 100 ? 54.056 68.453 -62.634 1.00 25.71 98 SER D N 1
ATOM 15955 C CA . SER D 1 100 ? 55.491 68.616 -62.868 1.00 22.63 98 SER D CA 1
ATOM 15956 C C . SER D 1 100 ? 56.340 67.885 -61.823 1.00 22.24 98 SER D C 1
ATOM 15957 O O . SER D 1 100 ? 57.374 67.299 -62.162 1.00 23.12 98 SER D O 1
ATOM 15965 N N . ALA D 1 101 ? 55.919 67.890 -60.559 1.00 27.05 99 ALA D N 1
ATOM 15966 C CA . ALA D 1 101 ? 56.721 67.250 -59.520 1.00 26.87 99 ALA D CA 1
ATOM 15967 C C . ALA D 1 101 ? 56.874 65.758 -59.757 1.00 24.00 99 ALA D C 1
ATOM 15968 O O . ALA D 1 101 ? 57.896 65.171 -59.390 1.00 28.54 99 ALA D O 1
ATOM 15975 N N . ALA D 1 102 ? 55.883 65.134 -60.378 1.00 20.97 100 ALA D N 1
ATOM 15976 C CA . ALA D 1 102 ? 55.902 63.688 -60.566 1.00 19.91 100 ALA D CA 1
ATOM 15977 C C . ALA D 1 102 ? 56.648 63.230 -61.810 1.00 25.82 100 ALA D C 1
ATOM 15978 O O . ALA D 1 102 ? 56.743 62.021 -62.033 1.00 22.01 100 ALA D O 1
ATOM 15985 N N . VAL D 1 103 ? 57.172 64.133 -62.634 1.00 22.51 101 VAL D N 1
ATOM 15986 C CA . VAL D 1 103 ? 57.726 63.750 -63.928 1.00 18.25 101 VAL D CA 1
ATOM 15987 C C . VAL D 1 103 ? 59.128 64.338 -64.028 1.00 24.32 101 VAL D C 1
ATOM 15988 O O . VAL D 1 103 ? 59.298 65.555 -63.909 1.00 25.90 101 VAL D O 1
ATOM 16001 N N . ARG D 1 104 ? 60.122 63.488 -64.259 1.00 19.81 102 ARG D N 1
ATOM 16002 C CA . ARG D 1 104 ? 61.525 63.897 -64.277 1.00 24.55 102 ARG D CA 1
ATOM 16003 C C . ARG D 1 104 ? 62.226 63.428 -65.548 1.00 19.74 102 ARG D C 1
ATOM 16004 O O . ARG D 1 104 ? 62.177 62.240 -65.885 1.00 19.02 102 ARG D O 1
ATOM 16025 N N . LYS D 1 105 ? 62.898 64.371 -66.214 1.00 24.34 103 LYS D N 1
ATOM 16026 C CA . LYS D 1 105 ? 63.694 64.093 -67.402 1.00 25.46 103 LYS D CA 1
ATOM 16027 C C . LYS D 1 105 ? 64.961 63.340 -67.033 1.00 22.44 103 LYS D C 1
ATOM 16028 O O . LYS D 1 105 ? 65.722 63.767 -66.160 1.00 25.29 103 LYS D O 1
ATOM 16047 N N . GLN D 1 106 ? 65.218 62.259 -67.757 1.00 22.05 104 GLN D N 1
ATOM 16048 C CA . GLN D 1 106 ? 66.379 61.424 -67.552 1.00 16.11 104 GLN D CA 1
ATOM 16049 C C . GLN D 1 106 ? 67.134 61.302 -68.869 1.00 19.98 104 GLN D C 1
ATOM 16050 O O . GLN D 1 106 ? 66.696 61.787 -69.915 1.00 23.07 104 GLN D O 1
ATOM 16064 N N . ALA D 1 107 ? 68.269 60.604 -68.830 1.00 21.36 105 ALA D N 1
ATOM 16065 C CA . ALA D 1 107 ? 69.181 60.627 -69.968 1.00 21.06 105 ALA D CA 1
ATOM 16066 C C . ALA D 1 107 ? 68.559 59.965 -71.192 1.00 17.43 105 ALA D C 1
ATOM 16067 O O . ALA D 1 107 ? 68.783 60.413 -72.322 1.00 21.95 105 ALA D O 1
ATOM 16074 N N . ARG D 1 108 ? 67.774 58.900 -70.992 1.00 19.31 106 ARG D N 1
ATOM 16075 C CA . ARG D 1 108 ? 67.209 58.140 -72.105 1.00 19.79 106 ARG D CA 1
ATOM 16076 C C . ARG D 1 108 ? 65.755 57.795 -71.850 1.00 21.81 106 ARG D C 1
ATOM 16077 O O . ARG D 1 108 ? 65.250 56.789 -72.370 1.00 22.65 106 ARG D O 1
ATOM 16098 N N . SER D 1 109 ? 65.073 58.606 -71.054 1.00 15.91 107 SER D N 1
ATOM 16099 C CA . SER D 1 109 ? 63.712 58.278 -70.664 1.00 15.39 107 SER D CA 1
ATOM 16100 C C . SER D 1 109 ? 63.137 59.449 -69.873 1.00 17.78 107 SER D C 1
ATOM 16101 O O . SER D 1 109 ? 63.860 60.363 -69.474 1.00 17.42 107 SER D O 1
ATOM 16109 N N . ILE D 1 110 ? 61.819 59.401 -69.653 1.00 15.51 108 ILE D N 1
ATOM 16110 C CA . ILE D 1 110 ? 61.108 60.290 -68.730 1.00 23.05 108 ILE D CA 1
ATOM 16111 C C . ILE D 1 110 ? 60.549 59.433 -67.597 1.00 14.81 108 ILE D C 1
ATOM 16112 O O . ILE D 1 110 ? 59.800 58.484 -67.841 1.00 20.66 108 ILE D O 1
ATOM 16128 N N . ASN D 1 111 ? 60.890 59.767 -66.359 1.00 17.46 109 ASN D N 1
ATOM 16129 C CA . ASN D 1 111 ? 60.410 59.002 -65.208 1.00 20.03 109 ASN D CA 1
ATOM 16130 C C . ASN D 1 111 ? 59.067 59.567 -64.765 1.00 18.30 109 ASN D C 1
ATOM 16131 O O . ASN D 1 111 ? 58.901 60.788 -64.664 1.00 17.16 109 ASN D O 1
ATOM 16142 N N . VAL D 1 112 ? 58.116 58.673 -64.495 1.00 16.86 110 VAL D N 1
ATOM 16143 C CA . VAL D 1 112 ? 56.806 59.032 -63.960 1.00 15.95 110 VAL D CA 1
ATOM 16144 C C . VAL D 1 112 ? 56.642 58.363 -62.605 1.00 24.20 110 VAL D C 1
ATOM 16145 O O . VAL D 1 112 ? 56.594 57.136 -62.533 1.00 19.42 110 VAL D O 1
ATOM 16158 N N . ASP D 1 113 ? 56.504 59.161 -61.544 1.00 21.38 111 ASP D N 1
ATOM 16159 C CA . ASP D 1 113 ? 56.319 58.650 -60.190 1.00 23.16 111 ASP D CA 1
ATOM 16160 C C . ASP D 1 113 ? 54.836 58.660 -59.828 1.00 23.93 111 ASP D C 1
ATOM 16161 O O . ASP D 1 113 ? 54.126 59.630 -60.095 1.00 24.44 111 ASP D O 1
ATOM 16170 N N . PHE D 1 114 ? 54.375 57.570 -59.219 1.00 24.21 112 PHE D N 1
ATOM 16171 C CA . PHE D 1 114 ? 52.959 57.383 -58.922 1.00 29.18 112 PHE D CA 1
ATOM 16172 C C . PHE D 1 114 ? 52.578 57.728 -57.484 1.00 32.47 112 PHE D C 1
ATOM 16173 O O . PHE D 1 114 ? 51.410 57.588 -57.127 1.00 27.88 112 PHE D O 1
ATOM 16190 N N . GLY D 1 115 ? 53.515 58.173 -56.654 1.00 30.02 113 GLY D N 1
ATOM 16191 C CA . GLY D 1 115 ? 53.140 58.619 -55.321 1.00 23.85 113 GLY D CA 1
ATOM 16192 C C . GLY D 1 115 ? 52.683 57.498 -54.411 1.00 24.09 113 GLY D C 1
ATOM 16193 O O . GLY D 1 115 ? 51.866 57.722 -53.509 1.00 27.63 113 GLY D O 1
ATOM 16197 N N . VAL D 1 116 ? 53.223 56.310 -54.604 1.00 21.52 114 VAL D N 1
ATOM 16198 C CA . VAL D 1 116 ? 52.853 55.118 -53.852 1.00 20.61 114 VAL D CA 1
ATOM 16199 C C . VAL D 1 116 ? 53.465 55.153 -52.454 1.00 28.28 114 VAL D C 1
ATOM 16200 O O . VAL D 1 116 ? 54.608 55.583 -52.267 1.00 31.86 114 VAL D O 1
ATOM 16213 N N . HIS D 1 117 ? 52.713 54.682 -51.461 1.00 33.19 115 HIS D N 1
ATOM 16214 C CA . HIS D 1 117 ? 53.236 54.604 -50.101 1.00 23.19 115 HIS D CA 1
ATOM 16215 C C . HIS D 1 117 ? 54.204 53.428 -49.942 1.00 26.70 115 HIS D C 1
ATOM 16216 O O . HIS D 1 117 ? 53.930 52.307 -50.386 1.00 27.07 115 HIS D O 1
ATOM 16230 N N . ILE D 1 118 ? 55.344 53.694 -49.291 1.00 29.37 116 ILE D N 1
ATOM 16231 C CA . ILE D 1 118 ? 56.351 52.682 -48.974 1.00 24.69 116 ILE D CA 1
ATOM 16232 C C . ILE D 1 118 ? 56.415 52.529 -47.459 1.00 23.68 116 ILE D C 1
ATOM 16233 O O . ILE D 1 118 ? 56.632 53.512 -46.747 1.00 33.01 116 ILE D O 1
ATOM 16249 N N . ASP D 1 119 ? 56.256 51.293 -46.957 1.00 24.90 117 ASP D N 1
ATOM 16250 C CA . ASP D 1 119 ? 56.112 51.091 -45.518 1.00 24.15 117 ASP D CA 1
ATOM 16251 C C . ASP D 1 119 ? 57.460 50.768 -44.860 1.00 23.30 117 ASP D C 1
ATOM 16252 O O . ASP D 1 119 ? 58.509 50.816 -45.502 1.00 26.21 117 ASP D O 1
ATOM 16261 N N . ALA D 1 120 ? 57.436 50.451 -43.554 1.00 25.67 118 ALA D N 1
ATOM 16262 C CA . ALA D 1 120 ? 58.645 50.278 -42.744 1.00 29.19 118 ALA D CA 1
ATOM 16263 C C . ALA D 1 120 ? 59.458 49.045 -43.116 1.00 41.39 118 ALA D C 1
ATOM 16264 O O . ALA D 1 120 ? 60.612 48.929 -42.689 1.00 26.78 118 ALA D O 1
ATOM 16271 N N . GLU D 1 121 ? 58.898 48.113 -43.878 1.00 24.15 119 GLU D N 1
ATOM 16272 C CA . GLU D 1 121 ? 59.676 46.991 -44.384 1.00 25.05 119 GLU D CA 1
ATOM 16273 C C . GLU D 1 121 ? 59.897 47.084 -45.884 1.00 24.43 119 GLU D C 1
ATOM 16274 O O . GLU D 1 121 ? 60.212 46.086 -46.521 1.00 23.63 119 GLU D O 1
ATOM 16286 N N . ASP D 1 122 ? 59.799 48.286 -46.443 1.00 22.83 120 ASP D N 1
ATOM 16287 C CA . ASP D 1 122 ? 60.004 48.505 -47.872 1.00 19.44 120 ASP D CA 1
ATOM 16288 C C . ASP D 1 122 ? 59.005 47.732 -48.726 1.00 22.11 120 ASP D C 1
ATOM 16289 O O . ASP D 1 122 ? 59.332 47.288 -49.834 1.00 25.10 120 ASP D O 1
ATOM 16298 N N . ASN D 1 123 ? 57.782 47.585 -48.220 1.00 24.00 121 ASN D N 1
ATOM 16299 C CA . ASN D 1 123 ? 56.681 47.042 -49.002 1.00 19.49 121 ASN D CA 1
ATOM 16300 C C . ASN D 1 123 ? 55.754 48.173 -49.444 1.00 23.46 121 ASN D C 1
ATOM 16301 O O . ASN D 1 123 ? 55.708 49.255 -48.841 1.00 24.22 121 ASN D O 1
ATOM 16312 N N . THR D 1 124 ? 55.004 47.900 -50.517 1.00 19.57 122 THR D N 1
ATOM 16313 C CA . THR D 1 124 ? 54.136 48.878 -51.161 1.00 20.94 122 THR D CA 1
ATOM 16314 C C . THR D 1 124 ? 52.743 48.331 -51.445 1.00 22.19 122 THR D C 1
ATOM 16315 O O . THR D 1 124 ? 52.046 48.868 -52.319 1.00 21.89 122 THR D O 1
ATOM 16326 N N . ASP D 1 125 ? 52.352 47.241 -50.795 1.00 21.28 123 ASP D N 1
ATOM 16327 C CA . ASP D 1 125 ? 51.118 46.524 -51.132 1.00 25.58 123 ASP D CA 1
ATOM 16328 C C . ASP D 1 125 ? 51.095 46.139 -52.615 1.00 21.29 123 ASP D C 1
ATOM 16329 O O . ASP D 1 125 ? 50.091 46.322 -53.322 1.00 25.37 123 ASP D O 1
ATOM 16338 N N . TYR D 1 126 ? 52.226 45.617 -53.082 1.00 20.33 124 TYR D N 1
ATOM 16339 C CA . TYR D 1 126 ? 52.359 45.018 -54.429 1.00 18.18 124 TYR D CA 1
ATOM 16340 C C . TYR D 1 126 ? 52.185 46.043 -55.553 1.00 18.14 124 TYR D C 1
ATOM 16341 O O . TYR D 1 126 ? 51.789 45.690 -56.672 1.00 22.24 124 TYR D O 1
ATOM 16359 N N . ARG D 1 127 ? 52.532 47.303 -55.287 1.00 20.85 125 ARG D N 1
ATOM 16360 C CA . ARG D 1 127 ? 52.447 48.384 -56.266 1.00 17.71 125 ARG D CA 1
ATOM 16361 C C . ARG D 1 127 ? 53.829 48.845 -56.707 1.00 21.49 125 ARG D C 1
ATOM 16362 O O . ARG D 1 127 ? 54.762 48.929 -55.903 1.00 24.27 125 ARG D O 1
ATOM 16383 N N . VAL D 1 128 ? 53.937 49.171 -57.986 1.00 17.74 126 VAL D N 1
ATOM 16384 C CA . VAL D 1 128 ? 55.167 49.713 -58.549 1.00 20.13 126 VAL D CA 1
ATOM 16385 C C . VAL D 1 128 ? 55.276 51.199 -58.213 1.00 15.77 126 VAL D C 1
ATOM 16386 O O . VAL D 1 128 ? 54.270 51.916 -58.082 1.00 18.10 126 VAL D O 1
ATOM 16399 N N . VAL D 1 129 ? 56.513 51.659 -58.036 1.00 17.48 127 VAL D N 1
ATOM 16400 C CA . VAL D 1 129 ? 56.761 53.032 -57.601 1.00 17.73 127 VAL D CA 1
ATOM 16401 C C . VAL D 1 129 ? 56.792 54.004 -58.783 1.00 19.11 127 VAL D C 1
ATOM 16402 O O . VAL D 1 129 ? 56.238 55.108 -58.709 1.00 20.36 127 VAL D O 1
ATOM 16415 N N . SER D 1 130 ? 57.408 53.608 -59.890 1.00 17.05 128 SER D N 1
ATOM 16416 C CA . SER D 1 130 ? 57.602 54.533 -61.006 1.00 18.24 128 SER D CA 1
ATOM 16417 C C . SER D 1 130 ? 57.992 53.755 -62.256 1.00 15.06 128 SER D C 1
ATOM 16418 O O . SER D 1 130 ? 58.452 52.608 -62.186 1.00 17.65 128 SER D O 1
ATOM 16426 N N . VAL D 1 131 ? 57.787 54.400 -63.407 1.00 18.12 129 VAL D N 1
ATOM 16427 C CA . VAL D 1 131 ? 58.162 53.859 -64.710 1.00 19.39 129 VAL D CA 1
ATOM 16428 C C . VAL D 1 131 ? 59.082 54.855 -65.411 1.00 17.38 129 VAL D C 1
ATOM 16429 O O . VAL D 1 131 ? 59.031 56.061 -65.161 1.00 16.35 129 VAL D O 1
ATOM 16442 N N . ASP D 1 132 ? 59.905 54.324 -66.321 1.00 17.83 130 ASP D N 1
ATOM 16443 C CA . ASP D 1 132 ? 60.807 55.074 -67.207 1.00 17.45 130 ASP D CA 1
ATOM 16444 C C . ASP D 1 132 ? 60.205 54.941 -68.607 1.00 16.84 130 ASP D C 1
ATOM 16445 O O . ASP D 1 132 ? 60.258 53.871 -69.211 1.00 17.67 130 ASP D O 1
ATOM 16454 N N . ALA D 1 133 ? 59.650 56.020 -69.123 1.00 14.78 131 ALA D N 1
ATOM 16455 C CA . ALA D 1 133 ? 59.005 56.019 -70.435 1.00 13.67 131 ALA D CA 1
ATOM 16456 C C . ALA D 1 133 ? 60.045 56.327 -71.513 1.00 17.14 131 ALA D C 1
ATOM 16457 O O . ALA D 1 133 ? 60.650 57.399 -71.495 1.00 18.35 131 ALA D O 1
ATOM 16464 N N . VAL D 1 134 ? 60.216 55.412 -72.474 1.00 17.58 132 VAL D N 1
ATOM 16465 C CA . VAL D 1 134 ? 61.316 55.474 -73.442 1.00 17.31 132 VAL D CA 1
ATOM 16466 C C . VAL D 1 134 ? 60.766 55.584 -74.865 1.00 13.89 132 VAL D C 1
ATOM 16467 O O . VAL D 1 134 ? 60.174 54.615 -75.361 1.00 17.00 132 VAL D O 1
ATOM 16480 N N . PRO D 1 135 ? 60.909 56.722 -75.545 1.00 19.99 133 PRO D N 1
ATOM 16481 C CA . PRO D 1 135 ? 60.564 56.753 -76.973 1.00 17.88 133 PRO D CA 1
ATOM 16482 C C . PRO D 1 135 ? 61.526 55.836 -77.724 1.00 22.45 133 PRO D C 1
ATOM 16483 O O . PRO D 1 135 ? 62.735 55.844 -77.476 1.00 18.73 133 PRO D O 1
ATOM 16494 N N . ALA D 1 136 ? 60.993 55.046 -78.657 1.00 15.95 134 ALA D N 1
ATOM 16495 C CA . ALA D 1 136 ? 61.821 54.051 -79.324 1.00 16.66 134 ALA D CA 1
ATOM 16496 C C . ALA D 1 136 ? 61.418 53.867 -80.776 1.00 17.19 134 ALA D C 1
ATOM 16497 O O . ALA D 1 136 ? 60.233 53.835 -81.108 1.00 22.61 134 ALA D O 1
ATOM 16504 N N . PHE D 1 137 ? 62.424 53.669 -81.620 1.00 17.46 135 PHE D N 1
ATOM 16505 C CA . PHE D 1 137 ? 62.233 53.271 -83.004 1.00 16.57 135 PHE D CA 1
ATOM 16506 C C . PHE D 1 137 ? 62.725 51.841 -83.159 1.00 20.16 135 PHE D C 1
ATOM 16507 O O . PHE D 1 137 ? 63.837 51.505 -82.724 1.00 23.53 135 PHE D O 1
ATOM 16524 N N . ASP D 1 138 ? 61.880 51.005 -83.754 1.00 22.26 136 ASP D N 1
ATOM 16525 C CA . ASP D 1 138 ? 62.232 49.647 -84.122 1.00 23.33 136 ASP D CA 1
ATOM 16526 C C . ASP D 1 138 ? 62.831 49.748 -85.514 1.00 28.65 136 ASP D C 1
ATOM 16527 O O . ASP D 1 138 ? 62.141 50.140 -86.454 1.00 22.44 136 ASP D O 1
ATOM 16536 N N . THR D 1 139 ? 64.126 49.473 -85.645 1.00 22.13 137 THR D N 1
ATOM 16537 C CA . THR D 1 139 ? 64.787 49.537 -86.942 1.00 28.97 137 THR D CA 1
ATOM 16538 C C . THR D 1 139 ? 64.985 48.166 -87.566 1.00 27.21 137 THR D C 1
ATOM 16539 O O . THR D 1 139 ? 65.663 48.057 -88.592 1.00 38.38 137 THR D O 1
ATOM 16550 N N . GLY D 1 140 ? 64.387 47.129 -86.985 1.00 26.63 138 GLY D N 1
ATOM 16551 C CA . GLY D 1 140 ? 64.328 45.821 -87.610 1.00 32.18 138 GLY D CA 1
ATOM 16552 C C . GLY D 1 140 ? 65.013 44.760 -86.787 1.00 25.88 138 GLY D C 1
ATOM 16553 O O . GLY D 1 140 ? 64.391 43.789 -86.352 1.00 43.27 138 GLY D O 1
ATOM 16557 N N . ASP D 1 141 ? 66.306 44.961 -86.548 1.00 23.63 139 ASP D N 1
ATOM 16558 C CA . ASP D 1 141 ? 67.113 44.032 -85.774 1.00 20.03 139 ASP D CA 1
ATOM 16559 C C . ASP D 1 141 ? 67.484 44.575 -84.411 1.00 23.42 139 ASP D C 1
ATOM 16560 O O . ASP D 1 141 ? 68.082 43.847 -83.616 1.00 28.96 139 ASP D O 1
ATOM 16569 N N . GLN D 1 142 ? 67.183 45.832 -84.128 1.00 21.67 140 GLN D N 1
ATOM 16570 C CA . GLN D 1 142 ? 67.431 46.403 -82.811 1.00 22.09 140 GLN D CA 1
ATOM 16571 C C . GLN D 1 142 ? 66.485 47.590 -82.641 1.00 17.04 140 GLN D C 1
ATOM 16572 O O . GLN D 1 142 ? 65.698 47.912 -83.542 1.00 22.32 140 GLN D O 1
ATOM 16586 N N . TYR D 1 143 ? 66.585 48.258 -81.498 1.00 16.33 141 TYR D N 1
ATOM 16587 C CA . TYR D 1 143 ? 65.866 49.500 -81.244 1.00 16.77 141 TYR D CA 1
ATOM 16588 C C . TYR D 1 143 ? 66.854 50.657 -81.205 1.00 17.36 141 TYR D C 1
ATOM 16589 O O . TYR D 1 143 ? 68.054 50.486 -80.967 1.00 19.07 141 TYR D O 1
ATOM 16607 N N . GLU D 1 144 ? 66.343 51.846 -81.466 1.00 21.88 142 GLU D N 1
ATOM 16608 C CA . GLU D 1 144 ? 67.084 53.071 -81.223 1.00 18.68 142 GLU D CA 1
ATOM 16609 C C . GLU D 1 144 ? 66.294 53.922 -80.243 1.00 17.91 142 GLU D C 1
ATOM 16610 O O . GLU D 1 144 ? 65.067 54.057 -80.374 1.00 17.90 142 GLU D O 1
ATOM 16622 N N . ILE D 1 145 ? 67.005 54.487 -79.269 1.00 15.60 143 ILE D N 1
ATOM 16623 C CA . ILE D 1 145 ? 66.414 55.297 -78.195 1.00 21.43 143 ILE D CA 1
ATOM 16624 C C . ILE D 1 145 ? 67.221 56.583 -78.049 1.00 16.83 143 ILE D C 1
ATOM 16625 O O . ILE D 1 145 ? 68.382 56.662 -78.490 1.00 16.14 143 ILE D O 1
ATOM 16641 N N . PRO D 1 146 ? 66.652 57.626 -77.445 1.00 15.95 144 PRO D N 1
ATOM 16642 C CA . PRO D 1 146 ? 67.384 58.897 -77.321 1.00 21.77 144 PRO D CA 1
ATOM 16643 C C . PRO D 1 146 ? 68.511 58.835 -76.302 1.00 21.35 144 PRO D C 1
ATOM 16644 O O . PRO D 1 146 ? 68.414 58.143 -75.288 1.00 17.73 144 PRO D O 1
ATOM 16655 N N . ASP D 1 147 ? 69.569 59.606 -76.582 1.00 22.95 145 ASP D N 1
ATOM 16656 C CA . ASP D 1 147 ? 70.797 59.629 -75.790 1.00 23.88 145 ASP D CA 1
ATOM 16657 C C . ASP D 1 147 ? 71.165 61.085 -75.500 1.00 17.93 145 ASP D C 1
ATOM 16658 O O . ASP D 1 147 ? 71.762 61.756 -76.344 1.00 18.72 145 ASP D O 1
ATOM 16667 N N . THR D 1 148 ? 70.815 61.572 -74.302 1.00 21.96 146 THR D N 1
ATOM 16668 C CA . THR D 1 148 ? 71.130 62.947 -73.913 1.00 18.57 146 THR D CA 1
ATOM 16669 C C . THR D 1 148 ? 72.630 63.230 -73.952 1.00 24.60 146 THR D C 1
ATOM 16670 O O . THR D 1 148 ? 73.054 64.302 -74.398 1.00 30.77 146 THR D O 1
ATOM 16681 N N . ALA D 1 149 ? 73.449 62.297 -73.470 1.00 23.09 147 ALA D N 1
ATOM 16682 C CA . ALA D 1 149 ? 74.892 62.543 -73.402 1.00 22.96 147 ALA D CA 1
ATOM 16683 C C . ALA D 1 149 ? 75.478 62.942 -74.762 1.00 30.22 147 ALA D C 1
ATOM 16684 O O . ALA D 1 149 ? 76.249 63.905 -74.854 1.00 30.60 147 ALA D O 1
ATOM 16691 N N . SER D 1 150 ? 75.117 62.229 -75.837 1.00 25.07 148 SER D N 1
ATOM 16692 C CA . SER D 1 150 ? 75.624 62.565 -77.169 1.00 28.55 148 SER D CA 1
ATOM 16693 C C . SER D 1 150 ? 74.732 63.526 -77.955 1.00 27.33 148 SER D C 1
ATOM 16694 O O . SER D 1 150 ? 75.208 64.115 -78.940 1.00 27.72 148 SER D O 1
ATOM 16702 N N . GLY D 1 151 ? 73.462 63.665 -77.571 1.00 27.32 149 GLY D N 1
ATOM 16703 C CA . GLY D 1 151 ? 72.497 64.467 -78.307 1.00 21.05 149 GLY D CA 1
ATOM 16704 C C . GLY D 1 151 ? 71.838 63.747 -79.467 1.00 27.76 149 GLY D C 1
ATOM 16705 O O . GLY D 1 151 ? 71.051 64.375 -80.191 1.00 24.82 149 GLY D O 1
ATOM 16709 N N . LYS D 1 152 ? 72.127 62.450 -79.645 1.00 23.52 150 LYS D N 1
ATOM 16710 C CA . LYS D 1 152 ? 71.734 61.618 -80.788 1.00 25.12 150 LYS D CA 1
ATOM 16711 C C . LYS D 1 152 ? 70.926 60.402 -80.312 1.00 20.57 150 LYS D C 1
ATOM 16712 O O . LYS D 1 152 ? 70.535 60.292 -79.156 1.00 25.99 150 LYS D O 1
ATOM 16731 N N . TRP D 1 153 ? 70.679 59.478 -81.234 1.00 19.47 151 TRP D N 1
ATOM 16732 C CA . TRP D 1 153 ? 70.014 58.226 -80.928 1.00 19.02 151 TRP D CA 1
ATOM 16733 C C . TRP D 1 153 ? 71.040 57.096 -80.853 1.00 24.51 151 TRP D C 1
ATOM 16734 O O . TRP D 1 153 ? 72.015 57.073 -81.614 1.00 23.29 151 TRP D O 1
ATOM 16755 N N . ILE D 1 154 ? 70.842 56.181 -79.897 1.00 22.85 152 ILE D N 1
ATOM 16756 C CA . ILE D 1 154 ? 71.741 55.051 -79.704 1.00 23.10 152 ILE D CA 1
ATOM 16757 C C . ILE D 1 154 ? 70.995 53.738 -79.900 1.00 17.08 152 ILE D C 1
ATOM 16758 O O . ILE D 1 154 ? 69.781 53.652 -79.722 1.00 20.38 152 ILE D O 1
ATOM 16774 N N . LYS D 1 155 ? 71.751 52.707 -80.263 1.00 17.45 153 LYS D N 1
ATOM 16775 C CA . LYS D 1 155 ? 71.207 51.391 -80.544 1.00 21.64 153 LYS D CA 1
ATOM 16776 C C . LYS D 1 155 ? 71.236 50.516 -79.294 1.00 17.07 153 LYS D C 1
ATOM 16777 O O . LYS D 1 155 ? 72.170 50.590 -78.485 1.00 18.28 153 LYS D O 1
ATOM 16796 N N . THR D 1 156 ? 70.213 49.668 -79.159 1.00 16.11 154 THR D N 1
ATOM 16797 C CA . THR D 1 156 ? 70.041 48.781 -78.011 1.00 16.43 154 THR D CA 1
ATOM 16798 C C . THR D 1 156 ? 69.178 47.584 -78.408 1.00 21.14 154 THR D C 1
ATOM 16799 O O . THR D 1 156 ? 68.307 47.698 -79.275 1.00 19.63 154 THR D O 1
ATOM 16810 N N . ASP D 1 157 ? 69.484 46.424 -77.818 1.00 20.95 155 ASP D N 1
ATOM 16811 C CA . ASP D 1 157 ? 68.685 45.208 -77.961 1.00 19.47 155 ASP D CA 1
ATOM 16812 C C . ASP D 1 157 ? 68.597 44.591 -76.567 1.00 20.66 155 ASP D C 1
ATOM 16813 O O . ASP D 1 157 ? 69.463 43.812 -76.158 1.00 20.92 155 ASP D O 1
ATOM 16822 N N . PRO D 1 158 ? 67.576 44.972 -75.799 1.00 26.30 156 PRO D N 1
ATOM 16823 C CA . PRO D 1 158 ? 67.440 44.407 -74.443 1.00 30.96 156 PRO D CA 1
ATOM 16824 C C . PRO D 1 158 ? 67.363 42.894 -74.431 1.00 24.26 156 PRO D C 1
ATOM 16825 O O . PRO D 1 158 ? 67.684 42.276 -73.406 1.00 22.84 156 PRO D O 1
ATOM 16836 N N . GLU D 1 159 ? 67.001 42.277 -75.552 1.00 24.10 157 GLU D N 1
ATOM 16837 C CA . GLU D 1 159 ? 66.940 40.822 -75.615 1.00 25.64 157 GLU D CA 1
ATOM 16838 C C . GLU D 1 159 ? 68.315 40.184 -75.424 1.00 21.09 157 GLU D C 1
ATOM 16839 O O . GLU D 1 159 ? 68.413 39.082 -74.878 1.00 19.73 157 GLU D O 1
ATOM 16851 N N . ILE D 1 160 ? 69.382 40.838 -75.895 1.00 15.64 158 ILE D N 1
ATOM 16852 C CA . ILE D 1 160 ? 70.732 40.337 -75.673 1.00 19.38 158 ILE D CA 1
ATOM 16853 C C . ILE D 1 160 ? 71.076 40.368 -74.191 1.00 15.54 158 ILE D C 1
ATOM 16854 O O . ILE D 1 160 ? 71.712 39.441 -73.676 1.00 18.84 158 ILE D O 1
ATOM 16870 N N . HIS D 1 161 ? 70.692 41.445 -73.493 1.00 17.03 159 HIS D N 1
ATOM 16871 C CA . HIS D 1 161 ? 70.979 41.535 -72.067 1.00 16.15 159 HIS D CA 1
ATOM 16872 C C . HIS D 1 161 ? 70.213 40.464 -71.306 1.00 14.30 159 HIS D C 1
ATOM 16873 O O . HIS D 1 161 ? 70.736 39.888 -70.350 1.00 15.79 159 HIS D O 1
ATOM 16887 N N . LYS D 1 162 ? 68.983 40.163 -71.743 1.00 18.59 160 LYS D N 1
ATOM 16888 C CA . LYS D 1 162 ? 68.190 39.102 -71.121 1.00 17.60 160 LYS D CA 1
ATOM 16889 C C . LYS D 1 162 ? 68.859 37.740 -71.301 1.00 20.61 160 LYS D C 1
ATOM 16890 O O . LYS D 1 162 ? 69.013 36.976 -70.343 1.00 17.97 160 LYS D O 1
ATOM 16909 N N . ASP D 1 163 ? 69.286 37.428 -72.528 1.00 18.39 161 ASP D N 1
ATOM 16910 C CA . ASP D 1 163 ? 69.998 36.177 -72.796 1.00 18.50 161 ASP D CA 1
ATOM 16911 C C . ASP D 1 163 ? 71.267 36.068 -71.966 1.00 23.80 161 ASP D C 1
ATOM 16912 O O . ASP D 1 163 ? 71.551 35.002 -71.406 1.00 21.69 161 ASP D O 1
ATOM 16921 N N . LYS D 1 164 ? 72.038 37.159 -71.861 1.00 16.81 162 LYS D N 1
ATOM 16922 C CA . LYS D 1 164 ? 73.297 37.080 -71.124 1.00 16.73 162 LYS D CA 1
ATOM 16923 C C . LYS D 1 164 ? 73.043 36.839 -69.653 1.00 16.42 162 LYS D C 1
ATOM 16924 O O . LYS D 1 164 ? 73.796 36.102 -68.992 1.00 18.61 162 LYS D O 1
ATOM 16943 N N . ALA D 1 165 ? 72.001 37.443 -69.125 1.00 17.83 163 ALA D N 1
ATOM 16944 C CA . ALA D 1 165 ? 71.672 37.228 -67.722 1.00 21.77 163 ALA D CA 1
ATOM 16945 C C . ALA D 1 165 ? 71.162 35.811 -67.500 1.00 16.20 163 ALA D C 1
ATOM 16946 O O . ALA D 1 165 ? 71.483 35.183 -66.484 1.00 17.87 163 ALA D O 1
ATOM 16953 N N . THR D 1 166 ? 70.380 35.283 -68.444 1.00 18.77 164 THR D N 1
ATOM 16954 C CA . THR D 1 166 ? 69.899 33.914 -68.312 1.00 17.98 164 THR D CA 1
ATOM 16955 C C . THR D 1 166 ? 71.059 32.934 -68.290 1.00 22.57 164 THR D C 1
ATOM 16956 O O . THR D 1 166 ? 71.058 31.986 -67.499 1.00 20.75 164 THR D O 1
ATOM 16967 N N . ALA D 1 167 ? 72.068 33.156 -69.140 1.00 19.03 165 ALA D N 1
ATOM 16968 C CA . ALA D 1 167 ? 73.201 32.241 -69.196 1.00 21.09 165 ALA D CA 1
ATOM 16969 C C . ALA D 1 167 ? 74.052 32.333 -67.928 1.00 19.46 165 ALA D C 1
ATOM 16970 O O . ALA D 1 167 ? 74.510 31.302 -67.407 1.00 18.34 165 ALA D O 1
ATOM 16977 N N . ALA D 1 168 ? 74.303 33.551 -67.445 1.00 18.98 166 ALA D N 1
ATOM 16978 C CA . ALA D 1 168 ? 75.065 33.725 -66.204 1.00 18.55 166 ALA D CA 1
ATOM 16979 C C . ALA D 1 168 ? 74.363 33.027 -65.051 1.00 18.72 166 ALA D C 1
ATOM 16980 O O . ALA D 1 168 ? 75.011 32.443 -64.172 1.00 22.17 166 ALA D O 1
ATOM 16987 N N . HIS D 1 169 ? 73.032 33.121 -65.030 1.00 16.46 167 HIS D N 1
ATOM 16988 C CA . HIS D 1 169 ? 72.206 32.556 -63.973 1.00 19.44 167 HIS D CA 1
ATOM 16989 C C . HIS D 1 169 ? 72.269 31.033 -63.987 1.00 20.55 167 HIS D C 1
ATOM 16990 O O . HIS D 1 169 ? 72.441 30.419 -62.939 1.00 18.39 167 HIS D O 1
ATOM 17004 N N A GLN D 1 170 ? 72.159 30.425 -65.174 0.50 17.89 168 GLN D N 1
ATOM 17005 N N B GLN D 1 170 ? 72.160 30.425 -65.173 0.50 17.68 168 GLN D N 1
ATOM 17006 C CA A GLN D 1 170 ? 72.183 28.971 -65.272 0.50 20.43 168 GLN D CA 1
ATOM 17007 C CA B GLN D 1 170 ? 72.186 28.973 -65.273 0.50 20.57 168 GLN D CA 1
ATOM 17008 C C A GLN D 1 170 ? 73.546 28.415 -64.895 0.50 24.20 168 GLN D C 1
ATOM 17009 C C B GLN D 1 170 ? 73.546 28.419 -64.887 0.50 24.38 168 GLN D C 1
ATOM 17010 O O A GLN D 1 170 ? 73.642 27.280 -64.414 0.50 28.16 168 GLN D O 1
ATOM 17011 O O B GLN D 1 170 ? 73.640 27.293 -64.384 0.50 26.27 168 GLN D O 1
ATOM 17038 N N . ALA D 1 171 ? 74.601 29.196 -65.075 1.00 22.78 169 ALA D N 1
ATOM 17039 C CA . ALA D 1 171 ? 75.938 28.749 -64.722 1.00 20.93 169 ALA D CA 1
ATOM 17040 C C . ALA D 1 171 ? 76.274 29.030 -63.263 1.00 21.31 169 ALA D C 1
ATOM 17041 O O . ALA D 1 171 ? 77.378 28.690 -62.820 1.00 23.53 169 ALA D O 1
ATOM 17048 N N . TYR D 1 172 ? 75.343 29.601 -62.500 1.00 16.53 170 TYR D N 1
ATOM 17049 C CA . TYR D 1 172 ? 75.606 30.033 -61.132 1.00 17.72 170 TYR D CA 1
ATOM 17050 C C . TYR D 1 172 ? 74.625 29.378 -60.164 1.00 19.01 170 TYR D C 1
ATOM 17051 O O . TYR D 1 172 ? 74.260 29.959 -59.140 1.00 19.37 170 TYR D O 1
ATOM 17069 N N . ALA D 1 173 ? 74.197 28.162 -60.502 1.00 24.16 171 ALA D N 1
ATOM 17070 C CA . ALA D 1 173 ? 73.238 27.397 -59.708 1.00 22.95 171 ALA D CA 1
ATOM 17071 C C . ALA D 1 173 ? 71.996 28.226 -59.392 1.00 19.08 171 ALA D C 1
ATOM 17072 O O . ALA D 1 173 ? 71.433 28.162 -58.304 1.00 23.98 171 ALA D O 1
ATOM 17079 N N . ASN D 1 174 ? 71.542 28.991 -60.378 1.00 17.20 172 ASN D N 1
ATOM 17080 C CA . ASN D 1 174 ? 70.326 29.795 -60.258 1.00 20.41 172 ASN D CA 1
ATOM 17081 C C . ASN D 1 174 ? 70.371 30.792 -59.100 1.00 17.15 172 ASN D C 1
ATOM 17082 O O . ASN D 1 174 ? 69.326 31.126 -58.530 1.00 22.99 172 ASN D O 1
ATOM 17093 N N . GLU D 1 175 ? 71.563 31.285 -58.739 1.00 17.36 173 GLU D N 1
ATOM 17094 C CA . GLU D 1 175 ? 71.719 32.317 -57.717 1.00 16.87 173 GLU D CA 1
ATOM 17095 C C . GLU D 1 175 ? 72.213 33.671 -58.233 1.00 17.69 173 GLU D C 1
ATOM 17096 O O . GLU D 1 175 ? 72.280 34.621 -57.448 1.00 18.29 173 GLU D O 1
ATOM 17108 N N . TRP D 1 176 ? 72.545 33.801 -59.522 1.00 16.99 174 TRP D N 1
ATOM 17109 C CA . TRP D 1 176 ? 73.143 35.018 -60.052 1.00 17.84 174 TRP D CA 1
ATOM 17110 C C . TRP D 1 176 ? 72.192 36.211 -59.954 1.00 15.38 174 TRP D C 1
ATOM 17111 O O . TRP D 1 176 ? 72.561 37.274 -59.438 1.00 14.23 174 TRP D O 1
ATOM 17132 N N . LYS D 1 177 ? 70.959 36.056 -60.425 1.00 15.69 175 LYS D N 1
ATOM 17133 C CA . LYS D 1 177 ? 70.047 37.191 -60.473 1.00 15.44 175 LYS D CA 1
ATOM 17134 C C . LYS D 1 177 ? 69.753 37.710 -59.069 1.00 15.15 175 LYS D C 1
ATOM 17135 O O . LYS D 1 177 ? 69.666 38.931 -58.854 1.00 15.06 175 LYS D O 1
ATOM 17154 N N . GLY D 1 178 ? 69.636 36.803 -58.094 1.00 13.73 176 GLY D N 1
ATOM 17155 C CA . GLY D 1 178 ? 69.371 37.212 -56.734 1.00 13.98 176 GLY D CA 1
ATOM 17156 C C . GLY D 1 178 ? 70.521 37.988 -56.137 1.00 13.19 176 GLY D C 1
ATOM 17157 O O . GLY D 1 178 ? 70.307 38.974 -55.430 1.00 15.34 176 GLY D O 1
ATOM 17161 N N . LEU D 1 179 ? 71.756 37.557 -56.408 1.00 15.56 177 LEU D N 1
ATOM 17162 C CA . LEU D 1 179 ? 72.915 38.294 -55.903 1.00 12.88 177 LEU D CA 1
ATOM 17163 C C . LEU D 1 179 ? 72.954 39.701 -56.489 1.00 16.38 177 LEU D C 1
ATOM 17164 O O . LEU D 1 179 ? 73.286 40.663 -55.795 1.00 14.05 177 LEU D O 1
ATOM 17180 N N . VAL D 1 180 ? 72.605 39.838 -57.772 1.00 12.97 178 VAL D N 1
ATOM 17181 C CA . VAL D 1 180 ? 72.537 41.155 -58.406 1.00 14.76 178 VAL D CA 1
ATOM 17182 C C . VAL D 1 180 ? 71.472 42.028 -57.748 1.00 15.75 178 VAL D C 1
ATOM 17183 O O . VAL D 1 180 ? 71.722 43.208 -57.455 1.00 13.56 178 VAL D O 1
ATOM 17196 N N . ARG D 1 181 ? 70.273 41.471 -57.507 1.00 17.96 179 ARG D N 1
ATOM 17197 C CA . ARG D 1 181 ? 69.220 42.237 -56.847 1.00 12.82 179 ARG D CA 1
ATOM 17198 C C . ARG D 1 181 ? 69.627 42.667 -55.444 1.00 12.43 179 ARG D C 1
ATOM 17199 O O . ARG D 1 181 ? 69.240 43.748 -54.992 1.00 12.63 179 ARG D O 1
ATOM 17220 N N . MET D 1 182 ? 70.382 41.828 -54.724 1.00 17.37 180 MET D N 1
ATOM 17221 C CA . MET D 1 182 ? 70.820 42.194 -53.376 1.00 16.72 180 MET D CA 1
ATOM 17222 C C . MET D 1 182 ? 71.797 43.363 -53.391 1.00 13.98 180 MET D C 1
ATOM 17223 O O . MET D 1 182 ? 71.696 44.285 -52.571 1.00 15.40 180 MET D O 1
ATOM 17237 N N . VAL D 1 183 ? 72.770 43.336 -54.292 1.00 12.51 181 VAL D N 1
ATOM 17238 C CA . VAL D 1 183 ? 73.711 44.446 -54.356 1.00 17.28 181 VAL D CA 1
ATOM 17239 C C . VAL D 1 183 ? 73.025 45.711 -54.852 1.00 11.96 181 VAL D C 1
ATOM 17240 O O . VAL D 1 183 ? 73.312 46.813 -54.372 1.00 16.55 181 VAL D O 1
ATOM 17253 N N . LYS D 1 184 ? 72.054 45.592 -55.762 1.00 12.86 182 LYS D N 1
ATOM 17254 C CA . LYS D 1 184 ? 71.315 46.781 -56.153 1.00 14.20 182 LYS D CA 1
ATOM 17255 C C . LYS D 1 184 ? 70.504 47.332 -54.985 1.00 16.19 182 LYS D C 1
ATOM 17256 O O . LYS D 1 184 ? 70.352 48.542 -54.854 1.00 15.46 182 LYS D O 1
ATOM 17275 N N . TYR D 1 185 ? 69.966 46.457 -54.131 1.00 16.94 183 TYR D N 1
ATOM 17276 C CA . TYR D 1 185 ? 69.276 46.926 -52.925 1.00 17.18 183 TYR D CA 1
ATOM 17277 C C . TYR D 1 185 ? 70.215 47.751 -52.053 1.00 22.41 183 TYR D C 1
ATOM 17278 O O . TYR D 1 185 ? 69.861 48.853 -51.610 1.00 14.23 183 TYR D O 1
ATOM 17296 N N . TRP D 1 186 ? 71.434 47.250 -51.830 1.00 17.11 184 TRP D N 1
ATOM 17297 C CA . TRP D 1 186 ? 72.445 47.996 -51.084 1.00 15.49 184 TRP D CA 1
ATOM 17298 C C . TRP D 1 186 ? 72.753 49.319 -51.770 1.00 13.68 184 TRP D C 1
ATOM 17299 O O . TRP D 1 186 ? 72.869 50.364 -51.115 1.00 13.40 184 TRP D O 1
ATOM 17320 N N . ASN D 1 187 ? 72.863 49.302 -53.107 1.00 14.88 185 ASN D N 1
ATOM 17321 C CA . ASN D 1 187 ? 73.203 50.521 -53.846 1.00 14.09 185 ASN D CA 1
ATOM 17322 C C . ASN D 1 187 ? 72.132 51.610 -53.695 1.00 15.21 185 ASN D C 1
ATOM 17323 O O . ASN D 1 187 ? 72.444 52.806 -53.757 1.00 18.01 185 ASN D O 1
ATOM 17334 N N . ASN D 1 188 ? 70.859 51.224 -53.498 1.00 17.41 186 ASN D N 1
ATOM 17335 C CA . ASN D 1 188 ? 69.747 52.158 -53.299 1.00 15.53 186 ASN D CA 1
ATOM 17336 C C . ASN D 1 188 ? 69.561 52.600 -51.858 1.00 18.68 186 ASN D C 1
ATOM 17337 O O . ASN D 1 188 ? 68.673 53.424 -51.581 1.00 16.59 186 ASN D O 1
ATOM 17348 N N . ASN D 1 189 ? 70.375 52.108 -50.948 1.00 17.12 187 ASN D N 1
ATOM 17349 C CA . ASN D 1 189 ? 70.194 52.370 -49.523 1.00 17.87 187 ASN D CA 1
ATOM 17350 C C . ASN D 1 189 ? 70.302 53.867 -49.215 1.00 16.37 187 ASN D C 1
ATOM 17351 O O . ASN D 1 189 ? 71.356 54.483 -49.476 1.00 15.79 187 ASN D O 1
ATOM 17362 N N . PRO D 1 190 ? 69.271 54.481 -48.632 1.00 15.04 188 PRO D N 1
ATOM 17363 C CA . PRO D 1 190 ? 69.355 55.923 -48.309 1.00 16.40 188 PRO D CA 1
ATOM 17364 C C . PRO D 1 190 ? 70.509 56.321 -47.380 1.00 14.31 188 PRO D C 1
ATOM 17365 O O . PRO D 1 190 ? 70.849 57.516 -47.337 1.00 18.41 188 PRO D O 1
ATOM 17376 N N . LYS D 1 191 ? 71.123 55.379 -46.657 1.00 15.71 189 LYS D N 1
ATOM 17377 C CA . LYS D 1 191 ? 72.265 55.699 -45.815 1.00 16.69 189 LYS D CA 1
ATOM 17378 C C . LYS D 1 191 ? 73.429 56.312 -46.592 1.00 17.40 189 LYS D C 1
ATOM 17379 O O . LYS D 1 191 ? 74.237 57.031 -45.995 1.00 17.45 189 LYS D O 1
ATOM 17398 N N . HIS D 1 192 ? 73.527 56.066 -47.907 1.00 15.66 190 HIS D N 1
ATOM 17399 C CA . HIS D 1 192 ? 74.593 56.652 -48.724 1.00 16.64 190 HIS D CA 1
ATOM 17400 C C . HIS D 1 192 ? 74.305 58.085 -49.164 1.00 17.92 190 HIS D C 1
ATOM 17401 O O . HIS D 1 192 ? 75.168 58.733 -49.786 1.00 20.44 190 HIS D O 1
ATOM 17415 N N . GLY D 1 193 ? 73.133 58.608 -48.865 1.00 15.82 191 GLY D N 1
ATOM 17416 C CA . GLY D 1 193 ? 72.794 59.953 -49.248 1.00 17.63 191 GLY D CA 1
ATOM 17417 C C . GLY D 1 193 ? 71.894 59.941 -50.465 1.00 20.11 191 GLY D C 1
ATOM 17418 O O . GLY D 1 193 ? 71.190 58.969 -50.737 1.00 23.83 191 GLY D O 1
ATOM 17422 N N . ASP D 1 194 ? 71.916 61.040 -51.204 1.00 16.34 192 ASP D N 1
ATOM 17423 C CA . ASP D 1 194 ? 71.054 61.122 -52.382 1.00 24.86 192 ASP D CA 1
ATOM 17424 C C . ASP D 1 194 ? 71.753 60.683 -53.653 1.00 22.36 192 ASP D C 1
ATOM 17425 O O . ASP D 1 194 ? 71.104 60.592 -54.700 1.00 23.93 192 ASP D O 1
ATOM 17434 N N . LEU D 1 195 ? 73.037 60.331 -53.578 1.00 19.16 193 LEU D N 1
ATOM 17435 C CA . LEU D 1 195 ? 73.785 59.852 -54.734 1.00 21.03 193 LEU D CA 1
ATOM 17436 C C . LEU D 1 195 ? 74.177 58.395 -54.508 1.00 16.23 193 LEU D C 1
ATOM 17437 O O . LEU D 1 195 ? 74.876 58.071 -53.549 1.00 18.25 193 LEU D O 1
ATOM 17453 N N . LYS D 1 196 ? 73.725 57.516 -55.383 1.00 17.16 194 LYS D N 1
ATOM 17454 C CA . LYS D 1 196 ? 74.020 56.113 -55.190 1.00 15.52 194 LYS D CA 1
ATOM 17455 C C . LYS D 1 196 ? 75.523 55.859 -55.295 1.00 16.91 194 LYS D C 1
ATOM 17456 O O . LYS D 1 196 ? 76.246 56.595 -55.979 1.00 17.70 194 LYS D O 1
ATOM 17475 N N . PRO D 1 197 ? 76.021 54.830 -54.621 1.00 16.29 195 PRO D N 1
ATOM 17476 C CA . PRO D 1 197 ? 77.434 54.469 -54.825 1.00 16.32 195 PRO D CA 1
ATOM 17477 C C . PRO D 1 197 ? 77.774 54.233 -56.276 1.00 19.03 195 PRO D C 1
ATOM 17478 O O . PRO D 1 197 ? 78.817 54.707 -56.716 1.00 15.82 195 PRO D O 1
ATOM 17489 N N . VAL D 1 198 ? 76.941 53.506 -57.030 1.00 16.47 196 VAL D N 1
ATOM 17490 C CA . VAL D 1 198 ? 77.224 53.159 -58.422 1.00 22.32 196 VAL D CA 1
ATOM 17491 C C . VAL D 1 198 ? 76.097 53.706 -59.299 1.00 15.61 196 VAL D C 1
ATOM 17492 O O . VAL D 1 198 ? 74.932 53.326 -59.123 1.00 14.13 196 VAL D O 1
ATOM 17505 N N . LYS D 1 199 ? 76.455 54.542 -60.281 1.00 13.68 197 LYS D N 1
ATOM 17506 C CA . LYS D 1 199 ? 75.539 55.126 -61.249 1.00 13.83 197 LYS D CA 1
ATOM 17507 C C . LYS D 1 199 ? 75.983 54.696 -62.645 1.00 21.41 197 LYS D C 1
ATOM 17508 O O . LYS D 1 199 ? 77.155 54.904 -62.999 1.00 16.01 197 LYS D O 1
ATOM 17527 N N . PRO D 1 200 ? 75.103 54.083 -63.468 1.00 15.61 198 PRO D N 1
ATOM 17528 C CA . PRO D 1 200 ? 73.739 53.702 -63.109 1.00 15.00 198 PRO D CA 1
ATOM 17529 C C . PRO D 1 200 ? 73.698 52.351 -62.377 1.00 14.51 198 PRO D C 1
ATOM 17530 O O . PRO D 1 200 ? 74.652 51.583 -62.377 1.00 16.52 198 PRO D O 1
ATOM 17541 N N . SER D 1 201 ? 72.548 52.058 -61.758 1.00 14.34 199 SER D N 1
ATOM 17542 C CA . SER D 1 201 ? 72.289 50.735 -61.204 1.00 14.88 199 SER D CA 1
ATOM 17543 C C . SER D 1 201 ? 72.592 49.613 -62.204 1.00 14.40 199 SER D C 1
ATOM 17544 O O . SER D 1 201 ? 73.105 48.554 -61.832 1.00 15.61 199 SER D O 1
ATOM 17552 N N . PHE D 1 202 ? 72.265 49.819 -63.474 1.00 15.30 200 PHE D N 1
ATOM 17553 C CA . PHE D 1 202 ? 72.466 48.766 -64.468 1.00 19.06 200 PHE D CA 1
ATOM 17554 C C . PHE D 1 202 ? 73.931 48.337 -64.565 1.00 12.80 200 PHE D C 1
ATOM 17555 O O . PHE D 1 202 ? 74.211 47.172 -64.897 1.00 15.27 200 PHE D O 1
ATOM 17572 N N . LEU D 1 203 ? 74.871 49.215 -64.169 1.00 15.16 201 LEU D N 1
ATOM 17573 C CA . LEU D 1 203 ? 76.297 48.882 -64.208 1.00 17.57 201 LEU D CA 1
ATOM 17574 C C . LEU D 1 203 ? 76.651 47.744 -63.248 1.00 14.06 201 LEU D C 1
ATOM 17575 O O . LEU D 1 203 ? 77.503 46.906 -63.555 1.00 14.75 201 LEU D O 1
ATOM 17591 N N . ILE D 1 204 ? 75.977 47.660 -62.107 1.00 16.45 202 ILE D N 1
ATOM 17592 C CA . ILE D 1 204 ? 76.204 46.517 -61.224 1.00 14.47 202 ILE D CA 1
ATOM 17593 C C . ILE D 1 204 ? 75.947 45.208 -61.965 1.00 18.09 202 ILE D C 1
ATOM 17594 O O . ILE D 1 204 ? 76.685 44.225 -61.811 1.00 17.12 202 ILE D O 1
ATOM 17610 N N . GLU D 1 205 ? 74.841 45.151 -62.719 1.00 14.96 203 GLU D N 1
ATOM 17611 C CA . GLU D 1 205 ? 74.498 43.943 -63.467 1.00 15.47 203 GLU D CA 1
ATOM 17612 C C . GLU D 1 205 ? 75.478 43.682 -64.606 1.00 16.29 203 GLU D C 1
ATOM 17613 O O . GLU D 1 205 ? 75.888 42.541 -64.826 1.00 15.23 203 GLU D O 1
ATOM 17625 N N . VAL D 1 206 ? 75.872 44.716 -65.338 1.00 13.49 204 VAL D N 1
ATOM 17626 C CA . VAL D 1 206 ? 76.863 44.550 -66.395 1.00 15.82 204 VAL D CA 1
ATOM 17627 C C . VAL D 1 206 ? 78.163 44.005 -65.826 1.00 16.29 204 VAL D C 1
ATOM 17628 O O . VAL D 1 206 ? 78.738 43.021 -66.330 1.00 15.41 204 VAL D O 1
ATOM 17641 N N . MET D 1 207 ? 78.634 44.634 -64.754 1.00 17.13 205 MET D N 1
ATOM 17642 C CA . MET D 1 207 ? 79.837 44.187 -64.072 1.00 15.53 205 MET D CA 1
ATOM 17643 C C . MET D 1 207 ? 79.701 42.748 -63.588 1.00 18.75 205 MET D C 1
ATOM 17644 O O . MET D 1 207 ? 80.660 41.974 -63.664 1.00 16.49 205 MET D O 1
ATOM 17658 N N . ALA D 1 208 ? 78.519 42.364 -63.096 1.00 13.90 206 ALA D N 1
ATOM 17659 C CA . ALA D 1 208 ? 78.356 41.048 -62.502 1.00 13.40 206 ALA D CA 1
ATOM 17660 C C . ALA D 1 208 ? 78.486 39.919 -63.524 1.00 17.30 206 ALA D C 1
ATOM 17661 O O . ALA D 1 208 ? 78.772 38.786 -63.130 1.00 20.92 206 ALA D O 1
ATOM 17668 N N . LEU D 1 209 ? 78.254 40.202 -64.811 1.00 15.07 207 LEU D N 1
ATOM 17669 C CA . LEU D 1 209 ? 78.460 39.199 -65.856 1.00 21.48 207 LEU D CA 1
ATOM 17670 C C . LEU D 1 209 ? 79.885 38.653 -65.840 1.00 22.38 207 LEU D C 1
ATOM 17671 O O . LEU D 1 209 ? 80.106 37.501 -66.223 1.00 18.76 207 LEU D O 1
ATOM 17687 N N . GLU D 1 210 ? 80.859 39.442 -65.369 1.00 20.44 208 GLU D N 1
ATOM 17688 C CA . GLU D 1 210 ? 82.244 38.991 -65.227 1.00 23.00 208 GLU D CA 1
ATOM 17689 C C . GLU D 1 210 ? 82.733 38.917 -63.789 1.00 20.37 208 GLU D C 1
ATOM 17690 O O . GLU D 1 210 ? 83.638 38.130 -63.512 1.00 23.31 208 GLU D O 1
ATOM 17702 N N . CYS D 1 211 ? 82.183 39.722 -62.872 1.00 14.07 209 CYS D N 1
ATOM 17703 C CA . CYS D 1 211 ? 82.694 39.754 -61.503 1.00 14.39 209 CYS D CA 1
ATOM 17704 C C . CYS D 1 211 ? 82.156 38.603 -60.668 1.00 20.19 209 CYS D C 1
ATOM 17705 O O . CYS D 1 211 ? 82.688 38.339 -59.581 1.00 24.32 209 CYS D O 1
ATOM 17713 N N . LEU D 1 212 ? 81.109 37.924 -61.140 1.00 16.22 210 LEU D N 1
ATOM 17714 C CA . LEU D 1 212 ? 80.699 36.634 -60.605 1.00 15.51 210 LEU D CA 1
ATOM 17715 C C . LEU D 1 212 ? 81.188 35.566 -61.590 1.00 15.09 210 LEU D C 1
ATOM 17716 O O . LEU D 1 212 ? 80.837 35.601 -62.775 1.00 19.75 210 LEU D O 1
ATOM 17732 N N . TYR D 1 213 ? 82.020 34.633 -61.117 1.00 17.57 211 TYR D N 1
ATOM 17733 C CA . TYR D 1 213 ? 82.649 33.633 -61.978 1.00 22.24 211 TYR D CA 1
ATOM 17734 C C . TYR D 1 213 ? 82.886 32.350 -61.187 1.00 19.84 211 TYR D C 1
ATOM 17735 O O . TYR D 1 213 ? 82.846 32.334 -59.952 1.00 20.86 211 TYR D O 1
ATOM 17753 N N . GLY D 1 214 ? 83.200 31.282 -61.913 1.00 16.67 212 GLY D N 1
ATOM 17754 C CA . GLY D 1 214 ? 83.561 30.015 -61.307 1.00 22.86 212 GLY D CA 1
ATOM 17755 C C . GLY D 1 214 ? 82.409 29.278 -60.668 1.00 20.73 212 GLY D C 1
ATOM 17756 O O . GLY D 1 214 ? 82.638 28.344 -59.899 1.00 19.66 212 GLY D O 1
ATOM 17760 N N . GLY D 1 215 ? 81.173 29.669 -60.974 1.00 18.89 213 GLY D N 1
ATOM 17761 C CA . GLY D 1 215 ? 80.024 29.009 -60.407 1.00 21.80 213 GLY D CA 1
ATOM 17762 C C . GLY D 1 215 ? 79.795 29.392 -58.955 1.00 20.52 213 GLY D C 1
ATOM 17763 O O . GLY D 1 215 ? 80.574 30.097 -58.321 1.00 18.66 213 GLY D O 1
ATOM 17767 N N . TRP D 1 216 ? 78.695 28.879 -58.417 1.00 20.18 214 TRP D N 1
ATOM 17768 C CA . TRP D 1 216 ? 78.306 29.171 -57.043 1.00 19.63 214 TRP D CA 1
ATOM 17769 C C . TRP D 1 216 ? 79.198 28.430 -56.074 1.00 24.00 214 TRP D C 1
ATOM 17770 O O . TRP D 1 216 ? 79.346 27.211 -56.178 1.00 20.69 214 TRP D O 1
ATOM 17791 N N . GLY D 1 217 ? 79.740 29.163 -55.089 1.00 19.42 215 GLY D N 1
ATOM 17792 C CA . GLY D 1 217 ? 80.688 28.625 -54.128 1.00 20.58 215 GLY D CA 1
ATOM 17793 C C . GLY D 1 217 ? 80.115 27.909 -52.917 1.00 21.62 215 GLY D C 1
ATOM 17794 O O . GLY D 1 217 ? 80.864 27.186 -52.248 1.00 21.55 215 GLY D O 1
ATOM 17798 N N . GLY D 1 218 ? 78.818 28.057 -52.628 1.00 20.30 216 GLY D N 1
ATOM 17799 C CA . GLY D 1 218 ? 78.168 27.356 -51.528 1.00 20.76 216 GLY D CA 1
ATOM 17800 C C . GLY D 1 218 ? 77.532 28.243 -50.465 1.00 18.54 216 GLY D C 1
ATOM 17801 O O . GLY D 1 218 ? 76.636 27.765 -49.756 1.00 22.47 216 GLY D O 1
ATOM 17805 N N . SER D 1 219 ? 77.952 29.506 -50.300 1.00 17.62 217 SER D N 1
ATOM 17806 C CA . SER D 1 219 ? 77.460 30.361 -49.210 1.00 20.00 217 SER D CA 1
ATOM 17807 C C . SER D 1 219 ? 77.105 31.753 -49.721 1.00 18.64 217 SER D C 1
ATOM 17808 O O . SER D 1 219 ? 77.907 32.386 -50.419 1.00 19.00 217 SER D O 1
ATOM 17816 N N . PHE D 1 220 ? 75.915 32.246 -49.356 1.00 17.72 218 PHE D N 1
ATOM 17817 C CA . PHE D 1 220 ? 75.568 33.620 -49.689 1.00 19.43 218 PHE D CA 1
ATOM 17818 C C . PHE D 1 220 ? 76.550 34.603 -49.071 1.00 16.81 218 PHE D C 1
ATOM 17819 O O . PHE D 1 220 ? 76.903 35.607 -49.703 1.00 17.88 218 PHE D O 1
ATOM 17836 N N . ASP D 1 221 ? 76.936 34.389 -47.805 1.00 18.55 219 ASP D N 1
ATOM 17837 C CA . ASP D 1 221 ? 77.725 35.430 -47.147 1.00 14.99 219 ASP D CA 1
ATOM 17838 C C . ASP D 1 221 ? 79.072 35.625 -47.829 1.00 14.31 219 ASP D C 1
ATOM 17839 O O . ASP D 1 221 ? 79.484 36.772 -48.103 1.00 16.85 219 ASP D O 1
ATOM 17848 N N . ARG D 1 222 ? 79.748 34.519 -48.144 1.00 14.96 220 ARG D N 1
ATOM 17849 C CA . ARG D 1 222 ? 81.026 34.541 -48.850 1.00 15.25 220 ARG D CA 1
ATOM 17850 C C . ARG D 1 222 ? 80.870 35.090 -50.260 1.00 17.93 220 ARG D C 1
ATOM 17851 O O . ARG D 1 222 ? 81.739 35.834 -50.739 1.00 17.80 220 ARG D O 1
ATOM 17872 N N . GLU D 1 223 ? 79.795 34.716 -50.947 1.00 17.62 221 GLU D N 1
ATOM 17873 C CA . GLU D 1 223 ? 79.596 35.213 -52.310 1.00 16.26 221 GLU D CA 1
ATOM 17874 C C . GLU D 1 223 ? 79.399 36.725 -52.320 1.00 19.45 221 GLU D C 1
ATOM 17875 O O . GLU D 1 223 ? 79.959 37.437 -53.170 1.00 19.66 221 GLU D O 1
ATOM 17887 N N . ILE D 1 224 ? 78.620 37.247 -51.374 1.00 13.91 222 ILE D N 1
ATOM 17888 C CA . ILE D 1 224 ? 78.382 38.687 -51.355 1.00 18.41 222 ILE D CA 1
ATOM 17889 C C . ILE D 1 224 ? 79.660 39.437 -51.005 1.00 15.57 222 ILE D C 1
ATOM 17890 O O . ILE D 1 224 ? 79.996 40.443 -51.637 1.00 17.88 222 ILE D O 1
ATOM 17906 N N . GLN D 1 225 ? 80.402 38.959 -50.007 1.00 15.92 223 GLN D N 1
ATOM 17907 C CA . GLN D 1 225 ? 81.657 39.611 -49.646 1.00 17.80 223 GLN D CA 1
ATOM 17908 C C . GLN D 1 225 ? 82.604 39.664 -50.841 1.00 16.70 223 GLN D C 1
ATOM 17909 O O . GLN D 1 225 ? 83.142 40.732 -51.182 1.00 17.66 223 GLN D O 1
ATOM 17923 N N . SER D 1 226 ? 82.805 38.517 -51.506 1.00 16.40 224 SER D N 1
ATOM 17924 C CA . SER D 1 226 ? 83.706 38.448 -52.659 1.00 16.64 224 SER D CA 1
ATOM 17925 C C . SER D 1 226 ? 83.199 39.311 -53.806 1.00 14.97 224 SER D C 1
ATOM 17926 O O . SER D 1 226 ? 83.986 39.941 -54.524 1.00 20.29 224 SER D O 1
ATOM 17934 N N . PHE D 1 227 ? 81.893 39.317 -54.022 1.00 14.92 225 PHE D N 1
ATOM 17935 C CA . PHE D 1 227 ? 81.326 40.125 -55.089 1.00 18.61 225 PHE D CA 1
ATOM 17936 C C . PHE D 1 227 ? 81.596 41.606 -54.831 1.00 16.18 225 PHE D C 1
ATOM 17937 O O . PHE D 1 227 ? 82.112 42.307 -55.702 1.00 15.49 225 PHE D O 1
ATOM 17954 N N . PHE D 1 228 ? 81.377 42.079 -53.590 1.00 15.53 226 PHE D N 1
ATOM 17955 C CA . PHE D 1 228 ? 81.665 43.479 -53.273 1.00 15.50 226 PHE D CA 1
ATOM 17956 C C . PHE D 1 228 ? 83.140 43.811 -53.470 1.00 14.60 226 PHE D C 1
ATOM 17957 O O . PHE D 1 228 ? 83.484 44.872 -54.025 1.00 15.14 226 PHE D O 1
ATOM 17974 N N . ALA D 1 229 ? 84.032 42.893 -53.080 1.00 15.96 227 ALA D N 1
ATOM 17975 C CA . ALA D 1 229 ? 85.463 43.149 -53.219 1.00 16.65 227 ALA D CA 1
ATOM 17976 C C . ALA D 1 229 ? 85.866 43.240 -54.681 1.00 19.64 227 ALA D C 1
ATOM 17977 O O . ALA D 1 229 ? 86.657 44.118 -55.048 1.00 19.10 227 ALA D O 1
ATOM 17984 N N . THR D 1 230 ? 85.307 42.369 -55.529 1.00 18.06 228 THR D N 1
ATOM 17985 C CA . THR D 1 230 ? 85.649 42.380 -56.955 1.00 18.10 228 THR D CA 1
ATOM 17986 C C . THR D 1 230 ? 85.065 43.607 -57.656 1.00 21.34 228 THR D C 1
ATOM 17987 O O . THR D 1 230 ? 85.739 44.228 -58.492 1.00 19.81 228 THR D O 1
ATOM 17998 N N . LEU D 1 231 ? 83.822 43.988 -57.327 1.00 18.36 229 LEU D N 1
ATOM 17999 C CA . LEU D 1 231 ? 83.263 45.235 -57.864 1.00 15.24 229 LEU D CA 1
ATOM 18000 C C . LEU D 1 231 ? 84.163 46.417 -57.540 1.00 18.00 229 LEU D C 1
ATO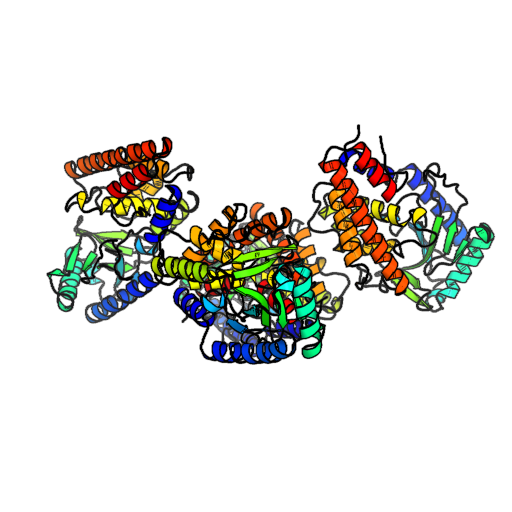M 18001 O O . LEU D 1 231 ? 84.460 47.253 -58.394 1.00 19.10 229 LEU D O 1
ATOM 18017 N N . ALA D 1 232 ? 84.618 46.505 -56.298 1.00 14.71 230 ALA D N 1
ATOM 18018 C CA . ALA D 1 232 ? 85.438 47.651 -55.921 1.00 14.54 230 ALA D CA 1
ATOM 18019 C C . ALA D 1 232 ? 86.714 47.697 -56.741 1.00 15.26 230 ALA D C 1
ATOM 18020 O O . ALA D 1 232 ? 87.142 48.771 -57.175 1.00 20.90 230 ALA D O 1
ATOM 18027 N N . ASP D 1 233 ? 87.320 46.539 -56.992 1.00 16.33 231 ASP D N 1
ATOM 18028 C CA . ASP D 1 233 ? 88.577 46.502 -57.741 1.00 17.30 231 ASP D CA 1
ATOM 18029 C C . ASP D 1 233 ? 88.391 46.742 -59.240 1.00 17.27 231 ASP D C 1
ATOM 18030 O O . ASP D 1 233 ? 89.364 47.073 -59.933 1.00 18.09 231 ASP D O 1
ATOM 18039 N N . ARG D 1 234 ? 87.187 46.557 -59.764 1.00 16.86 232 ARG D N 1
ATOM 18040 C CA . ARG D 1 234 ? 86.986 46.643 -61.201 1.00 15.40 232 ARG D CA 1
ATOM 18041 C C . ARG D 1 234 ? 86.125 47.813 -61.624 1.00 15.18 232 ARG D C 1
ATOM 18042 O O . ARG D 1 234 ? 85.904 47.974 -62.824 1.00 18.03 232 ARG D O 1
ATOM 18063 N N . VAL D 1 235 ? 85.668 48.651 -60.688 1.00 17.07 233 VAL D N 1
ATOM 18064 C CA . VAL D 1 235 ? 84.737 49.713 -61.056 1.00 16.87 233 VAL D CA 1
ATOM 18065 C C . VAL D 1 235 ? 85.404 50.772 -61.926 1.00 20.55 233 VAL D C 1
ATOM 18066 O O . VAL D 1 235 ? 84.702 51.524 -62.615 1.00 21.44 233 VAL D O 1
ATOM 18079 N N . HIS D 1 236 ? 86.738 50.816 -61.958 1.00 17.12 234 HIS D N 1
ATOM 18080 C CA . HIS D 1 236 ? 87.492 51.753 -62.789 1.00 16.70 234 HIS D CA 1
ATOM 18081 C C . HIS D 1 236 ? 87.780 51.207 -64.184 1.00 20.20 234 HIS D C 1
ATOM 18082 O O . HIS D 1 236 ? 88.303 51.944 -65.032 1.00 20.28 234 HIS D O 1
ATOM 18096 N N . ASP D 1 237 ? 87.496 49.931 -64.431 1.00 17.59 235 ASP D N 1
ATOM 18097 C CA . ASP D 1 237 ? 87.700 49.381 -65.756 1.00 19.57 235 ASP D CA 1
ATOM 18098 C C . ASP D 1 237 ? 86.644 49.920 -66.725 1.00 19.93 235 ASP D C 1
ATOM 18099 O O . ASP D 1 237 ? 85.551 50.365 -66.333 1.00 20.80 235 ASP D O 1
ATOM 18108 N N . GLU D 1 238 ? 86.949 49.839 -68.019 1.00 21.82 236 GLU D N 1
ATOM 18109 C CA . GLU D 1 238 ? 85.938 50.154 -69.021 1.00 17.43 236 GLU D CA 1
ATOM 18110 C C . GLU D 1 238 ? 84.907 49.019 -69.112 1.00 18.80 236 GLU D C 1
ATOM 18111 O O . GLU D 1 238 ? 85.273 47.845 -69.271 1.00 21.82 236 GLU D O 1
ATOM 18123 N N . TRP D 1 239 ? 83.612 49.366 -69.044 1.00 15.64 237 TRP D N 1
ATOM 18124 C CA . TRP D 1 239 ? 82.511 48.396 -69.157 1.00 18.41 237 TRP D CA 1
ATOM 18125 C C . TRP D 1 239 ? 81.651 48.731 -70.375 1.00 19.82 237 TRP D C 1
ATOM 18126 O O . TRP D 1 239 ? 80.690 49.510 -70.266 1.00 19.95 237 TRP D O 1
ATOM 18147 N N . PRO D 1 240 ? 81.922 48.142 -71.538 1.00 17.06 238 PRO D N 1
ATOM 18148 C CA . PRO D 1 240 ? 81.070 48.411 -72.705 1.00 15.67 238 PRO D CA 1
ATOM 18149 C C . PRO D 1 240 ? 79.704 47.755 -72.537 1.00 17.60 238 PRO D C 1
ATOM 18150 O O . PRO D 1 240 ? 79.485 46.909 -71.659 1.00 17.03 238 PRO D O 1
ATOM 18161 N N . ASP D 1 241 ? 78.769 48.175 -73.375 1.00 15.31 239 ASP D N 1
ATOM 18162 C CA . ASP D 1 241 ? 77.483 47.499 -73.507 1.00 19.28 239 ASP D CA 1
ATOM 18163 C C . ASP D 1 241 ? 77.758 46.029 -73.820 1.00 16.11 239 ASP D C 1
ATOM 18164 O O . ASP D 1 241 ? 78.471 45.748 -74.802 1.00 17.29 239 ASP D O 1
ATOM 18173 N N . PRO D 1 242 ? 77.248 45.079 -73.014 1.00 18.23 240 PRO D N 1
ATOM 18174 C CA . PRO D 1 242 ? 77.521 43.656 -73.304 1.00 19.42 240 PRO D CA 1
ATOM 18175 C C . PRO D 1 242 ? 77.091 43.224 -74.685 1.00 16.72 240 PRO D C 1
ATOM 18176 O O . PRO D 1 242 ? 77.719 42.335 -75.289 1.00 21.66 240 PRO D O 1
ATOM 18187 N N . ALA D 1 243 ? 76.055 43.856 -75.220 1.00 17.79 241 ALA D N 1
ATOM 18188 C CA . ALA D 1 243 ? 75.546 43.544 -76.547 1.00 25.04 241 ALA D CA 1
ATOM 18189 C C . ALA D 1 243 ? 76.378 44.152 -77.674 1.00 23.60 241 ALA D C 1
ATOM 18190 O O . ALA D 1 243 ? 76.182 43.770 -78.834 1.00 21.60 241 ALA D O 1
ATOM 18197 N N . GLY D 1 244 ? 77.272 45.088 -77.364 1.00 16.26 242 GLY D N 1
ATOM 18198 C CA . GLY D 1 244 ? 78.125 45.694 -78.356 1.00 21.23 242 GLY D CA 1
ATOM 18199 C C . GLY D 1 244 ? 77.411 46.678 -79.262 1.00 22.29 242 GLY D C 1
ATOM 18200 O O . GLY D 1 244 ? 77.851 46.891 -80.397 1.00 21.97 242 GLY D O 1
ATOM 18204 N N . LEU D 1 245 ? 76.321 47.291 -78.779 1.00 17.08 243 LEU D N 1
ATOM 18205 C CA . LEU D 1 245 ? 75.493 48.173 -79.595 1.00 17.46 243 LEU D CA 1
ATOM 18206 C C . LEU D 1 245 ? 75.502 49.633 -79.156 1.00 20.61 243 LEU D C 1
ATOM 18207 O O . LEU D 1 245 ? 75.558 50.536 -80.005 1.00 20.74 243 LEU D O 1
ATOM 18223 N N . GLY D 1 246 ? 75.405 49.893 -77.865 1.00 19.21 244 GLY D N 1
ATOM 18224 C CA . GLY D 1 246 ? 75.334 51.242 -77.359 1.00 20.21 244 GLY D CA 1
ATOM 18225 C C . GLY D 1 246 ? 76.640 51.735 -76.783 1.00 21.10 244 GLY D C 1
ATOM 18226 O O . GLY D 1 246 ? 77.681 51.083 -76.887 1.00 18.61 244 GLY D O 1
ATOM 18230 N N . PRO D 1 247 ? 76.615 52.937 -76.211 1.00 18.42 245 PRO D N 1
ATOM 18231 C CA . PRO D 1 247 ? 77.821 53.504 -75.602 1.00 25.32 245 PRO D CA 1
ATOM 18232 C C . PRO D 1 247 ? 78.173 52.786 -74.307 1.00 21.22 245 PRO D C 1
ATOM 18233 O O . PRO D 1 247 ? 77.397 52.010 -73.747 1.00 21.41 245 PRO D O 1
ATOM 18244 N N . ALA D 1 248 ? 79.383 53.048 -73.825 1.00 20.03 246 ALA D N 1
ATOM 18245 C CA . ALA D 1 248 ? 79.855 52.327 -72.648 1.00 20.55 246 ALA D CA 1
ATOM 18246 C C . ALA D 1 248 ? 78.987 52.654 -71.436 1.00 19.12 246 ALA D C 1
ATOM 18247 O O . ALA D 1 248 ? 78.438 53.751 -71.318 1.00 25.62 246 ALA D O 1
ATOM 18254 N N . ILE D 1 249 ? 78.841 51.670 -70.543 1.00 17.22 247 ILE D N 1
ATOM 18255 C CA . ILE D 1 249 ? 77.954 51.811 -69.394 1.00 19.09 247 ILE D CA 1
ATOM 18256 C C . ILE D 1 249 ? 78.651 52.547 -68.257 1.00 18.18 247 ILE D C 1
ATOM 18257 O O . ILE D 1 249 ? 77.981 53.112 -67.372 1.00 20.25 247 ILE D O 1
ATOM 18273 N N . SER D 1 250 ? 79.978 52.555 -68.269 1.00 15.01 248 SER D N 1
ATOM 18274 C CA . SER D 1 250 ? 80.799 53.116 -67.197 1.00 20.25 248 SER D CA 1
ATOM 18275 C C . SER D 1 250 ? 81.137 54.604 -67.376 1.00 24.30 248 SER D C 1
ATOM 18276 O O . SER D 1 250 ? 82.002 55.109 -66.662 1.00 22.91 248 SER D O 1
ATOM 18284 N N . ASN D 1 251 ? 80.490 55.326 -68.292 1.00 24.37 249 ASN D N 1
ATOM 18285 C CA . ASN D 1 251 ? 80.851 56.722 -68.512 1.00 32.99 249 ASN D CA 1
ATOM 18286 C C . ASN D 1 251 ? 79.931 57.734 -67.825 1.00 23.42 249 ASN D C 1
ATOM 18287 O O . ASN D 1 251 ? 80.019 58.926 -68.130 1.00 25.31 249 ASN D O 1
ATOM 18298 N N . ASP D 1 252 ? 79.095 57.316 -66.881 1.00 23.32 250 ASP D N 1
ATOM 18299 C CA . ASP D 1 252 ? 78.153 58.243 -66.250 1.00 22.43 250 ASP D CA 1
ATOM 18300 C C . ASP D 1 252 ? 78.654 58.808 -64.926 1.00 40.77 250 ASP D C 1
ATOM 18301 O O . ASP D 1 252 ? 77.975 59.654 -64.336 1.00 36.88 250 ASP D O 1
ATOM 18310 N N . MET D 1 253 ? 79.797 58.345 -64.442 1.00 22.77 251 MET D N 1
ATOM 18311 C CA . MET D 1 253 ? 80.410 58.818 -63.212 1.00 20.46 251 MET D CA 1
ATOM 18312 C C . MET D 1 253 ? 81.724 59.509 -63.553 1.00 21.57 251 MET D C 1
ATOM 18313 O O . MET D 1 253 ? 82.525 58.974 -64.322 1.00 27.15 251 MET D O 1
ATOM 18327 N N . ASP D 1 254 ? 81.945 60.693 -62.988 1.00 23.40 252 ASP D N 1
ATOM 18328 C CA . ASP D 1 254 ? 83.235 61.349 -63.134 1.00 28.67 252 ASP D CA 1
ATOM 18329 C C . ASP D 1 254 ? 84.270 60.735 -62.173 1.00 24.71 252 ASP D C 1
ATOM 18330 O O . ASP D 1 254 ? 83.980 59.832 -61.387 1.00 25.18 252 ASP D O 1
ATOM 18339 N N . ALA D 1 255 ? 85.508 61.226 -62.238 1.00 25.72 253 ALA D N 1
ATOM 18340 C CA . ALA D 1 255 ? 86.585 60.598 -61.481 1.00 32.89 253 ALA D CA 1
ATOM 18341 C C . ALA D 1 255 ? 86.263 60.566 -59.990 1.00 22.99 253 ALA D C 1
ATOM 18342 O O . ALA D 1 255 ? 86.375 59.518 -59.339 1.00 23.42 253 ALA D O 1
ATOM 18349 N N . ALA D 1 256 ? 85.855 61.703 -59.425 1.00 24.10 254 ALA D N 1
ATOM 18350 C CA . ALA D 1 256 ? 85.549 61.729 -57.998 1.00 23.11 254 ALA D CA 1
ATOM 18351 C C . ALA D 1 256 ? 84.453 60.727 -57.664 1.00 22.36 254 ALA D C 1
ATOM 18352 O O . ALA D 1 256 ? 84.571 59.962 -56.705 1.00 21.64 254 ALA D O 1
ATOM 18359 N N . ARG D 1 257 ? 83.423 60.652 -58.512 1.00 21.50 255 ARG D N 1
ATOM 18360 C CA . ARG D 1 257 ? 82.322 59.723 -58.297 1.00 21.08 255 ARG D CA 1
ATOM 18361 C C . ARG D 1 257 ? 82.776 58.265 -58.369 1.00 20.36 255 ARG D C 1
ATOM 18362 O O . ARG D 1 257 ? 82.297 57.426 -57.601 1.00 20.78 255 ARG D O 1
ATOM 18383 N N . LYS D 1 258 ? 83.672 57.935 -59.303 1.00 19.43 256 LYS D N 1
ATOM 18384 C CA . LYS D 1 258 ? 84.148 56.554 -59.403 1.00 23.63 256 LYS D CA 1
ATOM 18385 C C . LYS D 1 258 ? 85.058 56.215 -58.239 1.00 21.24 256 LYS D C 1
ATOM 18386 O O . LYS D 1 258 ? 85.055 55.080 -57.754 1.00 18.26 256 LYS D O 1
ATOM 18405 N N . GLN D 1 259 ? 85.852 57.183 -57.790 1.00 20.52 257 GLN D N 1
ATOM 18406 C CA . GLN D 1 259 ? 86.629 56.980 -56.570 1.00 19.46 257 GLN D CA 1
ATOM 18407 C C . GLN D 1 259 ? 85.711 56.709 -55.389 1.00 23.72 257 GLN D C 1
ATOM 18408 O O . GLN D 1 259 ? 85.990 55.828 -54.572 1.00 21.72 257 GLN D O 1
ATOM 18422 N N . ARG D 1 260 ? 84.610 57.458 -55.286 1.00 19.89 258 ARG D N 1
ATOM 18423 C CA . ARG D 1 260 ? 83.632 57.208 -54.228 1.00 22.27 258 ARG D CA 1
ATOM 18424 C C . ARG D 1 260 ? 82.998 55.832 -54.373 1.00 19.68 258 ARG D C 1
ATOM 18425 O O . ARG D 1 260 ? 82.836 55.113 -53.384 1.00 18.42 258 ARG D O 1
ATOM 18446 N N . ALA D 1 261 ? 82.655 55.432 -55.600 1.00 18.93 259 ALA D N 1
ATOM 18447 C CA . ALA D 1 261 ? 82.110 54.090 -55.796 1.00 20.31 259 ALA D CA 1
ATOM 18448 C C . ALA D 1 261 ? 83.050 53.024 -55.251 1.00 15.34 259 ALA D C 1
ATOM 18449 O O . ALA D 1 261 ? 82.631 52.141 -54.498 1.00 18.11 259 ALA D O 1
ATOM 18456 N N . GLN D 1 262 ? 84.345 53.128 -55.568 1.00 16.24 260 GLN D N 1
ATOM 18457 C CA . GLN D 1 262 ? 85.284 52.111 -55.116 1.00 18.63 260 GLN D CA 1
ATOM 18458 C C . GLN D 1 262 ? 85.338 52.086 -53.602 1.00 21.17 260 GLN D C 1
ATOM 18459 O O . GLN D 1 262 ? 85.312 51.017 -52.984 1.00 18.28 260 GLN D O 1
ATOM 18473 N N . GLN D 1 263 ? 85.365 53.261 -52.993 1.00 21.54 261 GLN D N 1
ATOM 18474 C CA . GLN D 1 263 ? 85.492 53.336 -51.539 1.00 16.95 261 GLN D CA 1
ATOM 18475 C C . GLN D 1 263 ? 84.296 52.676 -50.856 1.00 17.45 261 GLN D C 1
ATOM 18476 O O . GLN D 1 263 ? 84.457 51.851 -49.948 1.00 20.43 261 GLN D O 1
ATOM 18490 N N . LEU D 1 264 ? 83.092 53.005 -51.310 1.00 18.04 262 LEU D N 1
ATOM 18491 C CA . LEU D 1 264 ? 81.877 52.462 -50.702 1.00 15.85 262 LEU D CA 1
ATOM 18492 C C . LEU D 1 264 ? 81.699 50.969 -50.985 1.00 19.50 262 LEU D C 1
ATOM 18493 O O . LEU D 1 264 ? 81.204 50.223 -50.122 1.00 16.95 262 LEU D O 1
ATOM 18509 N N . LEU D 1 265 ? 82.022 50.517 -52.196 1.00 16.79 263 LEU D N 1
ATOM 18510 C CA . LEU D 1 265 ? 82.032 49.078 -52.463 1.00 16.44 263 LEU D CA 1
ATOM 18511 C C . LEU D 1 265 ? 83.009 48.352 -51.543 1.00 20.02 263 LEU D C 1
ATOM 18512 O O . LEU D 1 265 ? 82.683 47.293 -51.001 1.00 17.19 263 LEU D O 1
ATOM 18528 N N . PHE D 1 266 ? 84.212 48.901 -51.363 1.00 20.11 264 PHE D N 1
ATOM 18529 C CA . PHE D 1 266 ? 85.201 48.255 -50.501 1.00 19.49 264 PHE D CA 1
ATOM 18530 C C . PHE D 1 266 ? 84.742 48.240 -49.042 1.00 17.95 264 PHE D C 1
ATOM 18531 O O . PHE D 1 266 ? 84.898 47.228 -48.339 1.00 17.67 264 PHE D O 1
ATOM 18548 N N . GLN D 1 267 ? 84.165 49.350 -48.574 1.00 18.56 265 GLN D N 1
ATOM 18549 C CA . GLN D 1 267 ? 83.551 49.370 -47.248 1.00 18.97 265 GLN D CA 1
ATOM 18550 C C . GLN D 1 267 ? 82.503 48.271 -47.110 1.00 21.13 265 GLN D C 1
ATOM 18551 O O . GLN D 1 267 ? 82.426 47.601 -46.078 1.00 15.59 265 GLN D O 1
ATOM 18565 N N . ALA D 1 268 ? 81.675 48.064 -48.141 1.00 18.14 266 ALA D N 1
ATOM 18566 C CA . ALA D 1 268 ? 80.678 47.010 -48.042 1.00 20.46 266 ALA D CA 1
ATOM 18567 C C . ALA D 1 268 ? 81.349 45.643 -47.912 1.00 15.96 266 ALA D C 1
ATOM 18568 O O . ALA D 1 268 ? 80.883 44.779 -47.163 1.00 18.42 266 ALA D O 1
ATOM 18575 N N A SER D 1 269 ? 82.459 45.426 -48.622 0.50 18.04 267 SER D N 1
ATOM 18576 N N B SER D 1 269 ? 82.442 45.431 -48.631 0.50 14.55 267 SER D N 1
ATOM 18577 C CA A SER D 1 269 ? 83.182 44.158 -48.471 0.50 18.79 267 SER D CA 1
ATOM 18578 C CA B SER D 1 269 ? 83.184 44.184 -48.476 0.50 17.72 267 SER D CA 1
ATOM 18579 C C A SER D 1 269 ? 83.733 43.999 -47.058 0.50 15.48 267 SER D C 1
ATOM 18580 C C B SER D 1 269 ? 83.685 44.014 -47.048 0.50 15.45 267 SER D C 1
ATOM 18581 O O A SER D 1 269 ? 83.785 42.881 -46.529 0.50 17.20 267 SER D O 1
ATOM 18582 O O B SER D 1 269 ? 83.665 42.903 -46.503 0.50 19.80 267 SER D O 1
ATOM 18597 N N . GLN D 1 270 ? 84.143 45.104 -46.425 1.00 17.16 268 GLN D N 1
ATOM 18598 C CA . GLN D 1 270 ? 84.633 45.018 -45.056 1.00 21.50 268 GLN D CA 1
ATOM 18599 C C . GLN D 1 270 ? 83.493 44.745 -44.091 1.00 18.24 268 GLN D C 1
ATOM 18600 O O . GLN D 1 270 ? 83.620 43.898 -43.195 1.00 21.60 268 GLN D O 1
ATOM 18615 N N . ASP D 1 271 ? 82.361 45.429 -44.277 1.00 19.59 269 ASP D N 1
ATOM 18616 C CA . ASP D 1 271 ? 81.187 45.137 -43.456 1.00 17.33 269 ASP D CA 1
ATOM 18617 C C . ASP D 1 271 ? 80.758 43.673 -43.588 1.00 19.68 269 ASP D C 1
ATOM 18618 O O . ASP D 1 271 ? 80.347 43.039 -42.596 1.00 16.05 269 ASP D O 1
ATOM 18627 N N . ALA D 1 272 ? 80.815 43.128 -44.815 1.00 15.88 270 ALA D N 1
ATOM 18628 C CA . ALA D 1 272 ? 80.448 41.734 -45.058 1.00 15.99 270 ALA D CA 1
ATOM 18629 C C . ALA D 1 272 ? 81.403 40.773 -44.370 1.00 17.91 270 ALA D C 1
ATOM 18630 O O . ALA D 1 272 ? 80.972 39.754 -43.819 1.00 15.57 270 ALA D O 1
ATOM 18637 N N . SER D 1 273 ? 82.707 41.063 -44.414 1.00 16.05 271 SER D N 1
ATOM 18638 C CA . SER D 1 273 ? 83.678 40.255 -43.685 1.00 21.21 271 SER D CA 1
ATOM 18639 C C . SER D 1 273 ? 83.363 40.219 -42.197 1.00 20.82 271 SER D C 1
ATOM 18640 O O . SER D 1 273 ? 83.483 39.168 -41.564 1.00 17.60 271 SER D O 1
ATOM 18648 N N . ILE D 1 274 ? 82.922 41.346 -41.635 1.00 19.28 272 ILE D N 1
ATOM 18649 C CA . ILE D 1 274 ? 82.569 41.384 -40.221 1.00 16.74 272 ILE D CA 1
ATOM 18650 C C . ILE D 1 274 ? 81.395 40.457 -39.939 1.00 18.67 272 ILE D C 1
ATOM 18651 O O . ILE D 1 274 ? 81.376 39.742 -38.935 1.00 19.25 272 ILE D O 1
ATOM 18667 N N . ALA D 1 275 ? 80.400 40.443 -40.834 1.00 18.01 273 ALA D N 1
ATOM 18668 C CA . ALA D 1 275 ? 79.243 39.576 -40.631 1.00 15.64 273 ALA D CA 1
ATOM 18669 C C . ALA D 1 275 ? 79.611 38.109 -40.797 1.00 16.97 273 ALA D C 1
ATOM 18670 O O . ALA D 1 275 ? 79.029 37.238 -40.148 1.00 18.29 273 ALA D O 1
ATOM 18677 N N . ILE D 1 276 ? 80.508 37.812 -41.737 1.00 16.68 274 ILE D N 1
ATOM 18678 C CA . ILE D 1 276 ? 81.030 36.458 -41.866 1.00 17.49 274 ILE D CA 1
ATOM 18679 C C . ILE D 1 276 ? 81.755 36.038 -40.592 1.00 21.11 274 ILE D C 1
ATOM 18680 O O . ILE D 1 276 ? 81.629 34.896 -40.144 1.00 21.16 274 ILE D O 1
ATOM 18696 N N . ASP D 1 277 ? 82.542 36.941 -40.007 1.00 18.42 275 ASP D N 1
ATOM 18697 C CA . ASP D 1 277 ? 83.268 36.602 -38.792 1.00 21.50 275 ASP D CA 1
ATOM 18698 C C . ASP D 1 277 ? 82.303 36.248 -37.667 1.00 24.73 275 ASP D C 1
ATOM 18699 O O . ASP D 1 277 ? 82.488 35.252 -36.965 1.00 20.26 275 ASP D O 1
ATOM 18708 N N . HIS D 1 278 ? 81.249 37.046 -37.488 1.00 19.26 276 HIS D N 1
ATOM 18709 C CA . HIS D 1 278 ? 80.235 36.714 -36.481 1.00 18.66 276 HIS D CA 1
ATOM 18710 C C . HIS D 1 278 ? 79.698 35.296 -36.695 1.00 22.54 276 HIS D C 1
ATOM 18711 O O . HIS D 1 278 ? 79.677 34.474 -35.773 1.00 21.04 276 HIS D O 1
ATOM 18725 N N . ALA D 1 279 ? 79.264 34.995 -37.927 1.00 20.02 277 ALA D N 1
ATOM 18726 C CA . ALA D 1 279 ? 78.711 33.677 -38.261 1.00 23.00 277 ALA D CA 1
ATOM 18727 C C . ALA D 1 279 ? 79.703 32.543 -38.001 1.00 20.41 277 ALA D C 1
ATOM 18728 O O . ALA D 1 279 ? 79.354 31.532 -37.381 1.00 21.33 277 ALA D O 1
ATOM 18735 N N . ARG D 1 280 ? 80.935 32.674 -38.496 1.00 20.64 278 ARG D N 1
ATOM 18736 C CA . ARG D 1 280 ? 81.922 31.603 -38.356 1.00 23.41 278 ARG D CA 1
ATOM 18737 C C . ARG D 1 280 ? 82.268 31.330 -36.905 1.00 22.73 278 ARG D C 1
ATOM 18738 O O . ARG D 1 280 ? 82.724 30.228 -36.576 1.00 32.82 278 ARG D O 1
ATOM 18759 N N . ARG D 1 281 ? 82.070 32.295 -36.026 1.00 22.93 279 ARG D N 1
ATOM 18760 C CA . ARG D 1 281 ? 82.256 32.098 -34.598 1.00 23.63 279 ARG D CA 1
ATOM 18761 C C . ARG D 1 281 ? 80.956 31.767 -33.876 1.00 22.99 279 ARG D C 1
ATOM 18762 O O . ARG D 1 281 ? 80.934 31.756 -32.648 1.00 23.58 279 ARG D O 1
ATOM 18783 N N . GLY D 1 282 ? 79.878 31.492 -34.606 1.00 29.62 280 GLY D N 1
ATOM 18784 C CA . GLY D 1 282 ? 78.646 31.060 -33.977 1.00 35.66 280 GLY D CA 1
ATOM 18785 C C . GLY D 1 282 ? 77.822 32.166 -33.368 1.00 21.94 280 GLY D C 1
ATOM 18786 O O . GLY D 1 282 ? 76.950 31.886 -32.535 1.00 33.82 280 GLY D O 1
ATOM 18790 N N . ARG D 1 283 ? 78.080 33.415 -33.749 1.00 20.99 281 ARG D N 1
ATOM 18791 C CA . ARG D 1 283 ? 77.299 34.567 -33.303 1.00 20.36 281 ARG D CA 1
ATOM 18792 C C . ARG D 1 283 ? 76.256 34.886 -34.373 1.00 19.48 281 ARG D C 1
ATOM 18793 O O . ARG D 1 283 ? 76.366 35.849 -35.135 1.00 19.42 281 ARG D O 1
ATOM 18814 N N . ASN D 1 284 ? 75.231 34.027 -34.429 1.00 25.03 282 ASN D N 1
ATOM 18815 C CA . ASN D 1 284 ? 74.287 34.093 -35.542 1.00 19.31 282 ASN D CA 1
ATOM 18816 C C . ASN D 1 284 ? 73.477 35.388 -35.510 1.00 18.56 282 ASN D C 1
ATOM 18817 O O . ASN D 1 284 ? 73.322 36.045 -36.537 1.00 18.91 282 ASN D O 1
ATOM 18828 N N . ILE D 1 285 ? 72.943 35.762 -34.340 1.00 18.92 283 ILE D N 1
ATOM 18829 C CA . ILE D 1 285 ? 72.162 36.991 -34.221 1.00 20.52 283 ILE D CA 1
ATOM 18830 C C . ILE D 1 285 ? 73.001 38.210 -34.591 1.00 22.86 283 ILE D C 1
ATOM 18831 O O . ILE D 1 285 ? 72.525 39.119 -35.280 1.00 20.77 283 ILE D O 1
ATOM 18847 N N . GLU D 1 286 ? 74.253 38.259 -34.124 1.00 18.01 284 GLU D N 1
ATOM 18848 C CA . GLU D 1 286 ? 75.146 39.356 -34.479 1.00 18.27 284 GLU D CA 1
ATOM 18849 C C . GLU D 1 286 ? 75.369 39.435 -35.991 1.00 19.19 284 GLU D C 1
ATOM 18850 O O . GLU D 1 286 ? 75.395 40.531 -36.569 1.00 18.36 284 GLU D O 1
ATOM 18862 N N . ALA D 1 287 ? 75.522 38.288 -36.650 1.00 18.36 285 ALA D N 1
ATOM 18863 C CA . ALA D 1 287 ? 75.689 38.271 -38.099 1.00 16.16 285 ALA D CA 1
ATOM 18864 C C . ALA D 1 287 ? 74.444 38.805 -38.822 1.00 17.13 285 ALA D C 1
ATOM 18865 O O . ALA D 1 287 ? 74.554 39.595 -39.762 1.00 18.42 285 ALA D O 1
ATOM 18872 N N . LEU D 1 288 ? 73.251 38.383 -38.394 1.00 17.29 286 LEU D N 1
ATOM 18873 C CA . LEU D 1 288 ? 72.021 38.873 -39.025 1.00 15.62 286 LEU D CA 1
ATOM 18874 C C . LEU D 1 288 ? 71.902 40.384 -38.882 1.00 15.09 286 LEU D C 1
ATOM 18875 O O . LEU D 1 288 ? 71.530 41.081 -39.828 1.00 15.56 286 LEU D O 1
ATOM 18891 N N . ARG D 1 289 ? 72.189 40.911 -37.697 1.00 16.69 287 ARG D N 1
ATOM 18892 C CA . ARG D 1 289 ? 72.155 42.357 -37.510 1.00 15.31 287 ARG D CA 1
ATOM 18893 C C . ARG D 1 289 ? 73.190 43.064 -38.391 1.00 14.77 287 ARG D C 1
ATOM 18894 O O . ARG D 1 289 ? 72.916 44.144 -38.931 1.00 17.25 287 ARG D O 1
ATOM 18915 N N . ALA D 1 290 ? 74.387 42.483 -38.539 1.00 14.72 288 ALA D N 1
ATOM 18916 C CA . ALA D 1 290 ? 75.398 43.103 -39.399 1.00 18.70 288 ALA D CA 1
ATOM 18917 C C . ALA D 1 290 ? 74.900 43.168 -40.835 1.00 16.33 288 ALA D C 1
ATOM 18918 O O . ALA D 1 290 ? 75.031 44.205 -41.503 1.00 16.64 288 ALA D O 1
ATOM 18925 N N . TRP D 1 291 ? 74.304 42.081 -41.308 1.00 13.69 289 TRP D N 1
ATOM 18926 C CA . TRP D 1 291 ? 73.763 42.063 -42.667 1.00 13.34 289 TRP D CA 1
ATOM 18927 C C . TRP D 1 291 ? 72.617 43.040 -42.832 1.00 15.98 289 TRP D C 1
ATOM 18928 O O . TRP D 1 291 ? 72.487 43.664 -43.892 1.00 15.72 289 TRP D O 1
ATOM 18949 N N . ARG D 1 292 ? 71.753 43.169 -41.824 1.00 14.95 290 ARG D N 1
ATOM 18950 C CA . ARG D 1 292 ? 70.649 44.126 -41.890 1.00 16.04 290 ARG D CA 1
ATOM 18951 C C . ARG D 1 292 ? 71.168 45.561 -41.965 1.00 15.87 290 ARG D C 1
ATOM 18952 O O . ARG D 1 292 ? 70.633 46.379 -42.705 1.00 17.87 290 ARG D O 1
ATOM 18973 N N . ALA D 1 293 ? 72.196 45.892 -41.171 1.00 15.17 291 ALA D N 1
ATOM 18974 C CA . ALA D 1 293 ? 72.790 47.218 -41.258 1.00 14.94 291 ALA D CA 1
ATOM 18975 C C . ALA D 1 293 ? 73.371 47.502 -42.640 1.00 14.94 291 ALA D C 1
ATOM 18976 O O . ALA D 1 293 ? 73.390 48.655 -43.078 1.00 19.90 291 ALA D O 1
ATOM 18983 N N . LEU D 1 294 ? 73.891 46.483 -43.314 1.00 15.38 292 LEU D N 1
ATOM 18984 C CA . LEU D 1 294 ? 74.456 46.680 -44.640 1.00 16.24 292 LEU D CA 1
ATOM 18985 C C . LEU D 1 294 ? 73.360 46.933 -45.681 1.00 19.10 292 LEU D C 1
ATOM 18986 O O . LEU D 1 294 ? 73.435 47.910 -46.437 1.00 18.36 292 LEU D O 1
ATOM 19002 N N . PHE D 1 295 ? 72.333 46.066 -45.727 1.00 15.80 293 PHE D N 1
ATOM 19003 C CA . PHE D 1 295 ? 71.334 46.036 -46.808 1.00 13.19 293 PHE D CA 1
ATOM 19004 C C . PHE D 1 295 ? 70.189 47.026 -46.597 1.00 14.90 293 PHE D C 1
ATOM 19005 O O . PHE D 1 295 ? 69.855 47.784 -47.510 1.00 15.98 293 PHE D O 1
ATOM 19022 N N . GLY D 1 296 ? 69.587 47.044 -45.408 1.00 16.86 294 GLY D N 1
ATOM 19023 C CA . GLY D 1 296 ? 68.336 47.735 -45.177 1.00 17.09 294 GLY D CA 1
ATOM 19024 C C . GLY D 1 296 ? 67.220 46.830 -44.689 1.00 16.39 294 GLY D C 1
ATOM 19025 O O . GLY D 1 296 ? 67.420 45.634 -44.446 1.00 18.06 294 GLY D O 1
ATOM 19029 N N . PRO D 1 297 ? 66.005 47.402 -44.548 1.00 14.80 295 PRO D N 1
ATOM 19030 C CA . PRO D 1 297 ? 64.940 46.741 -43.756 1.00 15.55 295 PRO D CA 1
ATOM 19031 C C . PRO D 1 297 ? 64.374 45.465 -44.365 1.00 17.18 295 PRO D C 1
ATOM 19032 O O . PRO D 1 297 ? 63.789 44.647 -43.635 1.00 20.15 295 PRO D O 1
ATOM 19043 N N . LYS D 1 298 ? 64.529 45.258 -45.671 1.00 14.77 296 LYS D N 1
ATOM 19044 C CA . LYS D 1 298 ? 64.037 44.032 -46.284 1.00 15.30 296 LYS D CA 1
ATOM 19045 C C . LYS D 1 298 ? 64.829 42.813 -45.875 1.00 15.25 296 LYS D C 1
ATOM 19046 O O . LYS D 1 298 ? 64.341 41.692 -46.055 1.00 16.43 296 LYS D O 1
ATOM 19065 N N . PHE D 1 299 ? 66.042 42.984 -45.355 1.00 15.36 297 PHE D N 1
ATOM 19066 C CA . PHE D 1 299 ? 66.795 41.818 -44.902 1.00 15.02 297 PHE D CA 1
ATOM 19067 C C . PHE D 1 299 ? 66.203 41.328 -43.577 1.00 17.91 297 PHE D C 1
ATOM 19068 O O . PHE D 1 299 ? 66.037 42.129 -42.656 1.00 19.94 297 PHE D O 1
ATOM 19085 N N . PRO D 1 300 ? 65.840 40.046 -43.458 1.00 16.10 298 PRO D N 1
ATOM 19086 C CA . PRO D 1 300 ? 65.060 39.608 -42.293 1.00 17.75 298 PRO D CA 1
ATOM 19087 C C . PRO D 1 300 ? 65.945 39.400 -41.079 1.00 18.82 298 PRO D C 1
ATOM 19088 O O . PRO D 1 300 ? 67.073 38.923 -41.188 1.00 20.71 298 PRO D O 1
ATOM 19099 N N . LEU D 1 301 ? 65.425 39.786 -39.916 1.00 20.16 299 LEU D N 1
ATOM 19100 C CA . LEU D 1 301 ? 66.104 39.470 -38.665 1.00 24.98 299 LEU D CA 1
ATOM 19101 C C . LEU D 1 301 ? 65.520 38.254 -37.983 1.00 26.63 299 LEU D C 1
ATOM 19102 O O . LEU D 1 301 ? 66.237 37.560 -37.247 1.00 26.30 299 LEU D O 1
ATOM 19118 N N . SER D 1 302 ? 64.244 37.975 -38.229 1.00 25.85 300 SER D N 1
ATOM 19119 C CA . SER D 1 302 ? 63.559 36.848 -37.613 1.00 26.94 300 SER D CA 1
ATOM 19120 C C . SER D 1 302 ? 62.396 36.400 -38.482 1.00 27.39 300 SER D C 1
ATOM 19121 O O . SER D 1 302 ? 62.064 37.017 -39.496 1.00 35.86 300 SER D O 1
#

Secondary structure (DSSP, 8-state):
---HHHHHHHHHHHTS--HHHHHHHHHHHHHHHHHHTTTS-EEEEEEETHHHHT---SS---EEEEEEEPGGGGGGGGS-HHHHHHHHHHHHHHHH-GGGEEE-SSSEEEE--PPP-TTS--SS---EEEEEEEEE-SSSEEEEETTTTEEEEE-HHHHHHHHHHHHHTTTT-HHHHHHHHHHHHT-GGG-SS-SSSSTHHHHHHHHHHS-SS--S-HHHHHHHHHHHHHHHTTS----TTSSS--SS-SS-HHHHHHHHHHHHHHHHHHHHHHHHHHTT-HHHHHHHHHHHH-TTS---/---HHHHHHHHHHHHS--HHHHHHHHHHHHHHHHHHTTTS-EEEEEEEGGGGGT---SS--SEEEEEEEPGGGGGGGGS-HHHHHHHHHHHHHHHH-STTEEE-SSSEEEE------TTS--SS---EEEEEEEEE-SSSEEEEETTTTEEEEE-HHHHHHHHHHHHHHTTT-HHHHHHHHHHHHT-GGG-SS-SSSSTHHHHHHHHHHS-SS--S-HHHHHHHHHHHHHHHTTS----TTSSS--GGGSS-HHHHHHHHHHHHHHHHHHHHHHHHHHTT-HHHHHHHHHHHH-TTS---/---HHHHHHHHHHHTS--HHHHHHHHHHHHHHHHHHHHHS-EEEEEEETHHHHT---SS---EEEEEEE-GGGGGGGGS-HHHHHHHHHHHHHHHH-GGGEEE-SSSEEEE------TTS--SS---EEEEEEEEE-SSSEEEEETTTTEEEEE-HHHHHHHHHHHHHTTTT-HHHHHHHHHHHHT-GGG-SS-SSSSTHHHHHHHHHHS-SS--S-HHHHHHHHHHHHHHHTTS----TTSSS--GGGSS-HHHHHHHHHHHHHHHHHHHHHHHHHHTT-HHHHHHHHHHHH-TTS---/---HHHHHHHHHHHTS--HHHHHHHHHHHHHHHHHHHTTS-EEEEEEETHHHHT---SS---EEEEEEEPGGGGGGGGS-HHHHHHHHHHHHHHHH-STTEEE-SSSEEEE------TTS--SS---EEEEEEEEE-SSSEEEEETTTTEEEEE-HHHHHHHHHHHHHTTTT-HHHHHHHHHHHHT-GGG-SS-SSSSHHHHHHHHHHHS-SS--S-HHHHHHHHHHHHHHHTTS----TTSSS--GGGSS-HHHHHHHHHHHHHHHHHHHHHHHHHHTT-HHHHHHHHHHHH-TTS---